Protein AF-0000000076655260 (afdb_homodimer)

Secondary structure (DSSP, 8-state):
--------BHHHHHHT------SSS-HHHHHTT-----B--TT----HHHHHHHHHHHHHS-THHHHHHTS--STTT--S-TT--HHHHIIIIIHHHHTSSS--SIIIIIHHHHHHH-HHHHHHHHHHHHHHHHHHHHHTT--SHHHHHHHHHHHHHHHHHHHHHTT---HHHHHHHHHHHHHHHHHHT-HHHHHHHHHHHHHHHHHH-SSTTTHHHHHHHHHHHHHHHHH--TTS---GGGS-SS-HHHHHHHHPPP--HHHHHHHHHHHHHHHHHTTTS--TT-HHHHHHHHHHHHHHHHHHHHHHHHHHHHHHHS--GGG-HHHHHHHHHHHHHHHHHHH-SSS-GGGGGG-HHHHHHHHHHHHHHHHSS--STT--SEESS--SHHHHHHHHHH---HHHHHHHHHHHHHH--EETTEEHHHHHHHHHHHHHHTT----THHHH-TTTTS----GGGGGG---PPPTTS-TT-PPPPGGGSEEEEEEEEETTTTEEEEEEEEE-SSTT--EEEEEEEEEE--/--------BHHHHHHT------SSS-HHHHHTT-----B--TT----HHHHHHHHHHHHHS-THHHHHHTS--SSS---S-TT--HHHHIIIIIHHHHTSSS--SIIIIIHHHHHHH-HHHHHHHHHHHHHHHHHHHHHTT--SHHHHHHHHHHHHHHHHHHHHHTT---HHHHHHHHHHHHHHHHHHT-HHHHHHHHHHHHHHHHHH-SSTTTHHHHHHHHHHHHHHHHH--TTS---GGGS-SS-HHHHHHHHPPP--HHHHHHHHHHHHHHHHHTTTS--TT-HHHHHHHHHHHHHHHHHHHHHHHHHHHHHHHS--GGG-HHHHHHHHHHHHHHHHHHH-SSS-GGGGGG-HHHHHHHHHHHHHHHHSS--STT--SEESS--SHHHHHHHHHH---HHHHHHHHHHHHHH--EETTEEHHHHHHHHHHHHHHTT----THHHH-TTTTS----GGGGGG---PPPTTS-TT-PPPPGGGSEEEEEEEEETTTTEEEEEEEEE-SSTT--EEEEEEEEEE--

Nearest PDB structures (foldseek):
  3sf4-assembly1_A  TM=3.887E-01  e=4.495E-02  Homo sapiens
  4wne-assembly1_A  TM=3.242E-01  e=3.627E-02  Homo sapiens
  7ep7-assembly1_A  TM=3.162E-01  e=5.338E-02  Mus musculus
  4wng-assembly1_A  TM=3.011E-01  e=6.616E-02  Homo sapiens
  4wnd-assembly1_A  TM=3.432E-01  e=2.109E-01  Homo sapiens

Solvent-accessible surface area (backbone atoms only — not comparable to full-atom values): 56425 Å² total; per-residue (Å²): 125,84,79,70,81,75,79,27,28,46,43,30,49,52,65,71,44,88,47,74,59,42,78,73,50,26,63,54,29,56,75,67,76,38,79,46,69,23,62,68,62,91,85,57,81,76,48,54,66,56,45,32,52,43,40,58,50,18,69,80,34,47,80,56,52,62,67,21,60,63,42,58,76,57,84,59,77,68,64,60,69,89,78,67,50,39,52,50,39,21,67,60,44,48,24,52,39,35,33,55,40,52,48,59,57,35,58,68,39,56,52,50,57,43,26,78,76,32,64,25,39,31,25,30,41,31,16,44,11,21,49,49,50,34,51,52,39,53,75,68,62,70,52,72,69,68,37,48,56,29,49,50,49,19,50,50,24,41,52,48,14,58,61,41,42,75,74,60,79,54,43,61,59,48,30,49,38,26,54,46,48,22,48,43,23,32,65,67,51,37,52,60,62,22,51,51,26,52,52,48,30,54,53,29,42,64,72,56,41,91,44,86,88,35,44,52,52,53,46,49,49,48,49,51,49,38,48,46,59,74,63,37,30,64,85,40,54,60,62,60,80,77,48,74,79,70,56,72,56,61,62,51,52,73,77,49,76,60,83,44,53,33,58,47,37,44,41,50,40,47,50,48,39,40,60,67,49,52,70,64,72,33,56,91,87,36,60,66,43,50,49,51,38,52,49,50,51,54,50,47,54,50,49,48,45,52,48,27,44,39,48,44,58,40,47,70,75,42,81,65,48,85,79,32,52,31,49,45,45,38,51,31,53,49,50,48,53,52,48,48,64,64,56,51,94,66,50,49,75,65,63,47,64,70,41,53,16,48,49,51,50,37,48,52,38,42,51,46,55,60,65,64,42,59,84,52,70,60,67,55,49,45,22,67,41,76,67,54,56,63,63,37,42,50,34,21,63,56,36,73,52,67,59,63,21,46,51,31,29,32,49,28,52,66,64,61,33,35,30,36,75,44,41,20,35,48,46,19,44,52,28,49,51,52,40,44,71,39,71,45,85,83,59,77,53,45,62,78,36,78,65,69,58,50,81,65,75,52,48,74,50,46,79,76,51,80,70,52,62,36,82,82,50,64,70,94,52,85,75,71,54,52,53,46,33,72,70,45,80,41,37,38,71,38,65,86,77,29,34,35,41,34,42,35,31,20,27,52,56,51,71,84,49,50,78,36,61,74,46,78,46,77,45,68,40,128,125,85,78,69,83,74,77,28,26,47,41,29,50,53,67,70,44,87,45,73,59,41,79,70,51,26,61,54,30,56,75,69,76,39,80,47,70,23,62,68,64,89,84,58,81,75,47,56,66,57,45,33,53,44,41,59,53,16,69,79,36,46,78,57,53,61,67,24,58,68,48,65,76,57,85,59,76,70,66,65,73,89,77,66,51,38,51,50,38,20,67,61,44,48,24,54,38,33,32,56,41,52,47,59,57,33,59,67,41,54,49,50,57,42,25,76,76,33,67,25,39,33,25,30,41,30,15,43,11,22,48,50,52,33,52,53,39,52,75,68,62,72,52,72,69,69,36,48,57,29,50,50,50,18,51,52,23,42,52,50,15,57,60,41,43,74,74,60,78,54,42,61,60,48,29,50,38,27,54,44,48,24,46,43,24,33,65,66,52,37,52,61,60,23,52,50,25,52,52,49,31,54,52,28,42,64,73,57,42,91,44,86,86,35,44,52,52,52,45,50,49,48,48,52,48,38,48,46,58,73,63,36,32,64,85,43,52,60,62,59,81,78,47,75,79,69,57,71,54,61,62,51,53,75,76,48,76,61,84,43,53,33,58,48,39,43,41,51,40,46,49,49,39,39,61,68,48,52,71,65,71,35,56,92,87,36,61,68,45,50,51,51,40,52,49,50,51,52,49,46,54,51,50,48,45,50,49,27,44,40,48,46,58,40,47,71,74,44,80,66,49,85,78,32,53,30,49,46,45,40,50,31,54,48,48,50,51,49,48,48,64,64,56,51,94,67,50,49,74,66,65,49,65,70,41,53,16,47,49,52,50,38,49,51,39,41,50,48,54,61,66,63,42,57,83,52,72,62,66,54,48,45,22,66,40,79,68,54,55,64,62,37,43,49,35,22,62,57,37,74,52,67,61,63,20,46,51,31,30,30,48,27,52,67,64,61,32,34,31,36,74,44,40,19,35,49,46,18,44,51,27,50,51,52,39,43,71,38,71,43,84,82,59,79,52,46,60,78,36,78,66,70,57,49,80,64,76,53,46,73,48,47,80,77,51,78,69,52,61,36,83,83,50,63,72,94,54,83,74,70,54,51,54,45,32,73,70,45,80,42,38,38,71,39,64,87,78,30,33,34,41,35,43,35,30,21,27,50,58,49,70,82,51,48,79,35,61,74,46,78,48,77,47,67,42,130

Sequence (1052 aa):
MPRKAGNGCITCRIRRVKCDLAKPSCQRCTSSKRQCDGYLPEDSTVTRRQLAEAARQMSVIGPISQALSQYPRDRSRSASPTNLTLFDVFRTLTAPSTASFIPSQFWTRELLQLAHSEPAVWHATLALGALHQRHELFWQGRGYHSGEKLWSQANENYVLAITCARDVKDPTQLLALSLALLSVTNMMGRWSESQVHIIAGHRLLSQAGHGSETSGAAEILTRLDLMAMTFSDSSAPYPYKLAPRTVWIDEHMKTAEIESYGQAGTALFGMLRRLMMLSETTDPGDEEGAAKDLEMLHLTMEDLKSWEHKMAQFEKKHPNPHDETGAVSIRLYHTMIRMFLSGGAFGPETRWDRFLGHYERILTLAETLWSNAPPSQVQSPLSLESGFIVPAFMVAQRCRHPWLRRRAISFLYKIKRQEGMWHSDGAAAVGQRIMEIEGQKYFASDLASPLEAMEDVPWEAWAETEDIPARTSWAGIERVPEMMRMRETLVMVDAVEKRVELSLIMSSGDDIGVFGEVKSETVVFGMPRKAGNGCITCRIRRVKCDLAKPSCQRCTSSKRQCDGYLPEDSTVTRRQLAEAARQMSVIGPISQALSQYPRDRSRSASPTNLTLFDVFRTLTAPSTASFIPSQFWTRELLQLAHSEPAVWHATLALGALHQRHELFWQGRGYHSGEKLWSQANENYVLAITCARDVKDPTQLLALSLALLSVTNMMGRWSESQVHIIAGHRLLSQAGHGSETSGAAEILTRLDLMAMTFSDSSAPYPYKLAPRTVWIDEHMKTAEIESYGQAGTALFGMLRRLMMLSETTDPGDEEGAAKDLEMLHLTMEDLKSWEHKMAQFEKKHPNPHDETGAVSIRLYHTMIRMFLSGGAFGPETRWDRFLGHYERILTLAETLWSNAPPSQVQSPLSLESGFIVPAFMVAQRCRHPWLRRRAISFLYKIKRQEGMWHSDGAAAVGQRIMEIEGQKYFASDLASPLEAMEDVPWEAWAETEDIPARTSWAGIERVPEMMRMRETLVMVDAVEKRVELSLIMSSGDDIGVFGEVKSETVVFG

pLDDT: mean 82.36, std 18.13, range [23.38, 98.12]

Structure (mmCIF, N/CA/C/O backbone):
data_AF-0000000076655260-model_v1
#
loop_
_entity.id
_entity.type
_entity.pdbx_description
1 polymer 'Zn(2)-C6 fungal-type domain-containing protein'
#
loop_
_atom_site.group_PDB
_atom_site.id
_atom_site.type_symbol
_atom_site.label_atom_id
_atom_site.label_alt_id
_atom_site.label_comp_id
_atom_site.label_asym_id
_atom_site.label_entity_id
_atom_site.label_seq_id
_atom_site.pdbx_PDB_ins_code
_atom_site.Cartn_x
_atom_site.Cartn_y
_atom_site.Cartn_z
_atom_site.occupancy
_atom_site.B_iso_or_equiv
_atom_site.auth_seq_id
_atom_site.auth_comp_id
_atom_site.auth_asym_id
_atom_site.auth_atom_id
_atom_site.pdbx_PDB_model_num
ATOM 1 N N . MET A 1 1 ? -40.594 19.703 -32.5 1 23.38 1 MET A N 1
ATOM 2 C CA . MET A 1 1 ? -39.625 20.766 -32.344 1 23.38 1 MET A CA 1
ATOM 3 C C . MET A 1 1 ? -38.625 20.438 -31.219 1 23.38 1 MET A C 1
ATOM 5 O O . MET A 1 1 ? -39.031 20.016 -30.125 1 23.38 1 MET A O 1
ATOM 9 N N . PRO A 1 2 ? -37.312 20.109 -31.484 1 31.42 2 PRO A N 1
ATOM 10 C CA . PRO A 1 2 ? -36.375 19.656 -30.453 1 31.42 2 PRO A CA 1
ATOM 11 C C . PRO A 1 2 ? -36.312 20.609 -29.266 1 31.42 2 PRO A C 1
ATOM 13 O O . PRO A 1 2 ? -36.406 21.828 -29.438 1 31.42 2 PRO A O 1
ATOM 16 N N . ARG A 1 3 ? -36.969 20.219 -28.109 1 32.25 3 ARG A N 1
ATOM 17 C CA . ARG A 1 3 ? -37.094 21.062 -26.938 1 32.25 3 ARG A CA 1
ATOM 18 C C . ARG A 1 3 ? -35.75 21.75 -26.625 1 32.25 3 ARG A C 1
ATOM 20 O O . ARG A 1 3 ? -34.719 21.094 -26.516 1 32.25 3 ARG A O 1
ATOM 27 N N . LYS A 1 4 ? -35.719 22.984 -26.984 1 40.16 4 LYS A N 1
ATOM 28 C CA . LYS A 1 4 ? -34.625 23.938 -26.766 1 40.16 4 LYS A CA 1
ATOM 29 C C . LYS A 1 4 ? -34.031 23.781 -25.359 1 40.16 4 LYS A C 1
ATOM 31 O O . LYS A 1 4 ? -34.781 23.594 -24.391 1 40.16 4 LYS A O 1
ATOM 36 N N . ALA A 1 5 ? -32.812 23.406 -25.281 1 47.94 5 ALA A N 1
ATOM 37 C CA . ALA A 1 5 ? -32.031 23.391 -24.047 1 47.94 5 ALA A CA 1
ATOM 38 C C . ALA A 1 5 ? -32.312 24.625 -23.203 1 47.94 5 ALA A C 1
ATOM 40 O O . ALA A 1 5 ? -32.188 25.75 -23.688 1 47.94 5 ALA A O 1
ATOM 41 N N . GLY A 1 6 ? -33.281 24.641 -22.156 1 55 6 GLY A N 1
ATOM 42 C CA . GLY A 1 6 ? -33.75 25.734 -21.312 1 55 6 GLY A CA 1
ATOM 43 C C . GLY A 1 6 ? -32.625 26.578 -20.766 1 55 6 GLY A C 1
ATOM 44 O O . GLY A 1 6 ? -31.484 26.094 -20.625 1 55 6 GLY A O 1
ATOM 45 N N . ASN A 1 7 ? -32.594 27.953 -20.797 1 63.09 7 ASN A N 1
ATOM 46 C CA . ASN A 1 7 ? -31.656 28.984 -20.375 1 63.09 7 ASN A CA 1
ATOM 47 C C . ASN A 1 7 ? -31.594 29.078 -18.859 1 63.09 7 ASN A C 1
ATOM 49 O O . ASN A 1 7 ? -31.156 30.094 -18.312 1 63.09 7 ASN A O 1
ATOM 53 N N . GLY A 1 8 ? -32.062 28.094 -18.25 1 71.94 8 GLY A N 1
ATOM 54 C CA . GLY A 1 8 ? -32 28.125 -16.797 1 71.94 8 GLY A CA 1
ATOM 55 C C . GLY A 1 8 ? -30.609 27.922 -16.234 1 71.94 8 GLY A C 1
ATOM 56 O O . GLY A 1 8 ? -29.688 27.562 -16.969 1 71.94 8 GLY A O 1
ATOM 57 N N . CYS A 1 9 ? -30.438 28.281 -14.922 1 69.5 9 CYS A N 1
ATOM 58 C CA . CYS A 1 9 ? -29.141 28.078 -14.281 1 69.5 9 CYS A CA 1
ATOM 59 C C . CYS A 1 9 ? -28.766 26.609 -14.25 1 69.5 9 CYS A C 1
ATOM 61 O O . CYS A 1 9 ? -29.641 25.734 -14.344 1 69.5 9 CYS A O 1
ATOM 63 N N . ILE A 1 10 ? -27.594 26.312 -14.172 1 69.88 10 ILE A N 1
ATOM 64 C CA . ILE A 1 10 ? -27.047 24.953 -14.227 1 69.88 10 ILE A CA 1
ATOM 65 C C . ILE A 1 10 ? -27.734 24.078 -13.164 1 69.88 10 ILE A C 1
ATOM 67 O O . ILE A 1 10 ? -28.125 22.953 -13.438 1 69.88 10 ILE A O 1
ATOM 71 N N . THR A 1 11 ? -27.922 24.578 -12.023 1 70.94 11 THR A N 1
ATOM 72 C CA . THR A 1 11 ? -28.562 23.859 -10.914 1 70.94 11 THR A CA 1
ATOM 73 C C . THR A 1 11 ? -30.016 23.531 -11.242 1 70.94 11 THR A C 1
ATOM 75 O O . THR A 1 11 ? -30.469 22.406 -11.016 1 70.94 11 THR A O 1
ATOM 78 N N . CYS A 1 12 ? -30.672 24.391 -11.688 1 70.56 12 CYS A N 1
ATOM 79 C CA . CYS A 1 12 ? -32.062 24.188 -12.016 1 70.56 12 CYS A CA 1
ATOM 80 C C . CYS A 1 12 ? -32.219 23.234 -13.203 1 70.56 12 CYS A C 1
ATOM 82 O O . CYS A 1 12 ? -33.156 22.406 -13.242 1 70.56 12 CYS A O 1
ATOM 84 N N . ARG A 1 13 ? -31.234 23.328 -14.133 1 69.44 13 ARG A N 1
ATOM 85 C CA . ARG A 1 13 ? -31.234 22.438 -15.289 1 69.44 13 ARG A CA 1
ATOM 86 C C . ARG A 1 13 ? -31 20.984 -14.875 1 69.44 13 ARG A C 1
ATOM 88 O O . ARG A 1 13 ? -31.656 20.078 -15.375 1 69.44 13 ARG A O 1
ATOM 95 N N . ILE A 1 14 ? -30.203 20.859 -13.945 1 68.75 14 ILE A N 1
ATOM 96 C CA . ILE A 1 14 ? -29.922 19.516 -13.438 1 68.75 14 ILE A CA 1
ATOM 97 C C . ILE A 1 14 ? -31.125 18.984 -12.656 1 68.75 14 ILE A C 1
ATOM 99 O O . ILE A 1 14 ? -31.484 17.812 -12.766 1 68.75 14 ILE A O 1
ATOM 103 N N . ARG A 1 15 ? -31.766 19.734 -11.969 1 67.38 15 ARG A N 1
ATOM 104 C CA . ARG A 1 15 ? -32.875 19.375 -11.109 1 67.38 15 ARG A CA 1
ATOM 105 C C . ARG A 1 15 ? -34.188 19.312 -11.898 1 67.38 15 ARG A C 1
ATOM 107 O O . ARG A 1 15 ? -35.188 18.844 -11.391 1 67.38 15 ARG A O 1
ATOM 114 N N . ARG A 1 16 ? -34.125 19.672 -12.992 1 68.94 16 ARG A N 1
ATOM 115 C CA . ARG A 1 16 ? -35.281 19.688 -13.883 1 68.94 16 ARG A CA 1
ATOM 116 C C . ARG A 1 16 ? -36.406 20.5 -13.289 1 68.94 16 ARG A C 1
ATOM 118 O O . ARG A 1 16 ? -37.562 20.078 -13.32 1 68.94 16 ARG A O 1
ATOM 125 N N . VAL A 1 17 ? -36 21.562 -12.641 1 75.19 17 VAL A N 1
ATOM 126 C CA . VAL A 1 17 ? -37.031 22.469 -12.172 1 75.19 17 VAL A CA 1
ATOM 127 C C . VAL A 1 17 ? -37.031 23.75 -13.016 1 75.19 17 VAL A C 1
ATOM 129 O O . VAL A 1 17 ? -36.031 24.094 -13.625 1 75.19 17 VAL A O 1
ATOM 132 N N . LYS A 1 18 ? -38.188 24.328 -13.07 1 75.25 18 LYS A N 1
ATOM 133 C CA . LYS A 1 18 ? -38.312 25.562 -13.836 1 75.25 18 LYS A CA 1
ATOM 134 C C . LYS A 1 18 ? -37.5 26.688 -13.203 1 75.25 18 LYS A C 1
ATOM 136 O O . LYS A 1 18 ? -37.688 27.016 -12.031 1 75.25 18 LYS A O 1
ATOM 141 N N . CYS A 1 19 ? -36.469 27.25 -13.852 1 72.81 19 CYS A N 1
ATOM 142 C CA . CYS A 1 19 ? -35.594 28.328 -13.406 1 72.81 19 CYS A CA 1
ATOM 143 C C . CYS A 1 19 ? -36.219 29.688 -13.703 1 72.81 19 CYS A C 1
ATOM 145 O O . CYS A 1 19 ? -36.844 29.875 -14.742 1 72.81 19 CYS A O 1
ATOM 147 N N . ASP A 1 20 ? -36.281 30.578 -12.891 1 75.44 20 ASP A N 1
ATOM 148 C CA . ASP A 1 20 ? -36.844 31.922 -13.125 1 75.44 20 ASP A CA 1
ATOM 149 C C . ASP A 1 20 ? -35.844 32.781 -13.922 1 75.44 20 ASP A C 1
ATOM 151 O O . ASP A 1 20 ? -36.125 33.969 -14.18 1 75.44 20 ASP A O 1
ATOM 155 N N . LEU A 1 21 ? -34.688 32.312 -14.266 1 74.69 21 LEU A N 1
ATOM 156 C CA . LEU A 1 21 ? -33.656 32.875 -15.133 1 74.69 21 LEU A CA 1
ATOM 157 C C . LEU A 1 21 ? -33.125 34.188 -14.539 1 74.69 21 LEU A C 1
ATOM 159 O O . LEU A 1 21 ? -32.562 35 -15.258 1 74.69 21 LEU A O 1
ATOM 163 N N . ALA A 1 22 ? -33.375 34.344 -13.172 1 74.5 22 ALA A N 1
ATOM 164 C CA . ALA A 1 22 ? -32.781 35.531 -12.539 1 74.5 22 ALA A CA 1
ATOM 165 C C . ALA A 1 22 ? -31.266 35.375 -12.414 1 74.5 22 ALA A C 1
ATOM 167 O O . ALA A 1 22 ? -30.766 34.281 -12.141 1 74.5 22 ALA A O 1
ATOM 168 N N . LYS A 1 23 ? -30.406 36.344 -12.875 1 71.31 23 LYS A N 1
ATOM 169 C CA . LYS A 1 23 ? -28.969 36.406 -12.742 1 71.31 23 LYS A CA 1
ATOM 170 C C . LYS A 1 23 ? -28.562 37.312 -11.578 1 71.31 23 LYS A C 1
ATOM 172 O O . LYS A 1 23 ? -29.266 38.25 -11.258 1 71.31 23 LYS A O 1
ATOM 177 N N . PRO A 1 24 ? -27.453 36.844 -10.867 1 66.31 24 PRO A N 1
ATOM 178 C CA . PRO A 1 24 ? -26.547 35.719 -11.172 1 66.31 24 PRO A CA 1
ATOM 179 C C . PRO A 1 24 ? -27.031 34.375 -10.602 1 66.31 24 PRO A C 1
ATOM 181 O O . PRO A 1 24 ? -26.547 33.344 -11.016 1 66.31 24 PRO A O 1
ATOM 184 N N . SER A 1 25 ? -27.812 34.469 -9.625 1 74 25 SER A N 1
ATOM 185 C CA . SER A 1 25 ? -28.438 33.281 -9.07 1 74 25 SER A CA 1
ATOM 186 C C . SER A 1 25 ? -29.953 33.312 -9.234 1 74 25 SER A C 1
ATOM 188 O O . SER A 1 25 ? -30.578 34.375 -9.078 1 74 25 SER A O 1
ATOM 190 N N . CYS A 1 26 ? -30.453 32.125 -9.5 1 73.94 26 CYS A N 1
ATOM 191 C CA . CYS A 1 26 ? -31.906 32.125 -9.695 1 73.94 26 CYS A CA 1
ATOM 192 C C . CYS A 1 26 ? -32.625 31.984 -8.359 1 73.94 26 CYS A C 1
ATOM 194 O O . CYS A 1 26 ? -32.094 31.422 -7.406 1 73.94 26 CYS A O 1
ATOM 196 N N . GLN A 1 27 ? -33.75 32.656 -8.25 1 75.25 27 GLN A N 1
ATOM 197 C CA . GLN A 1 27 ? -34.562 32.688 -7.035 1 75.25 27 GLN A CA 1
ATOM 198 C C . GLN A 1 27 ? -35 31.266 -6.648 1 75.25 27 GLN A C 1
ATOM 200 O O . GLN A 1 27 ? -35.219 31 -5.469 1 75.25 27 GLN A O 1
ATOM 205 N N . ARG A 1 28 ? -35 30.344 -7.598 1 74.44 28 ARG A N 1
ATOM 206 C CA . ARG A 1 28 ? -35.406 28.984 -7.297 1 74.44 28 ARG A CA 1
ATOM 207 C C . ARG A 1 28 ? -34.312 28.234 -6.523 1 74.44 28 ARG A C 1
ATOM 209 O O . ARG A 1 28 ? -34.594 27.516 -5.574 1 74.44 28 ARG A O 1
ATOM 216 N N . CYS A 1 29 ? -33.188 28.422 -6.938 1 65.5 29 CYS A N 1
ATOM 217 C CA . CYS A 1 29 ? -32.062 27.844 -6.211 1 65.5 29 CYS A CA 1
ATOM 218 C C . CYS A 1 29 ? -31.891 28.516 -4.852 1 65.5 29 CYS A C 1
ATOM 220 O O . CYS A 1 29 ? -31.703 27.844 -3.84 1 65.5 29 CYS A O 1
ATOM 222 N N . THR A 1 30 ? -32.031 29.797 -4.719 1 70.44 30 THR A N 1
ATOM 223 C CA . THR A 1 30 ? -31.859 30.531 -3.473 1 70.44 30 THR A CA 1
ATOM 224 C C . THR A 1 30 ? -32.969 30.188 -2.494 1 70.44 30 THR A C 1
ATOM 226 O O . THR A 1 30 ? -32.75 30.047 -1.294 1 70.44 30 THR A O 1
ATOM 229 N N . SER A 1 31 ? -34.156 30.062 -2.902 1 72.38 31 SER A N 1
ATOM 230 C CA . SER A 1 31 ? -35.281 29.766 -2.02 1 72.38 31 SER A CA 1
ATOM 231 C C . SER A 1 31 ? -35.25 28.328 -1.537 1 72.38 31 SER A C 1
ATOM 233 O O . SER A 1 31 ? -35.75 28.016 -0.451 1 72.38 31 SER A O 1
ATOM 235 N N . SER A 1 32 ? -34.625 27.453 -2.328 1 68.81 32 SER A N 1
ATOM 236 C CA . SER A 1 32 ? -34.531 26.047 -1.938 1 68.81 32 SER A CA 1
ATOM 237 C C . SER A 1 32 ? -33.219 25.75 -1.224 1 68.81 32 SER A C 1
ATOM 239 O O . SER A 1 32 ? -32.906 24.594 -0.979 1 68.81 32 SER A O 1
ATOM 241 N N . LYS A 1 33 ? -32.5 26.812 -0.828 1 62.62 33 LYS A N 1
ATOM 242 C CA . LYS A 1 33 ? -31.234 26.781 -0.102 1 62.62 33 LYS A CA 1
ATOM 243 C C . LYS A 1 33 ? -30.219 25.906 -0.825 1 62.62 33 LYS A C 1
ATOM 245 O O . LYS A 1 33 ? -29.453 25.172 -0.189 1 62.62 33 LYS A O 1
ATOM 250 N N . ARG A 1 34 ? -30.312 26.078 -2.055 1 63.66 34 ARG A N 1
ATOM 251 C CA . ARG A 1 34 ? -29.328 25.375 -2.875 1 63.66 34 ARG A CA 1
ATOM 252 C C . ARG A 1 34 ? -28.422 26.375 -3.59 1 63.66 34 ARG A C 1
ATOM 254 O O . ARG A 1 34 ? -28.828 27.5 -3.871 1 63.66 34 ARG A O 1
ATOM 261 N N . GLN A 1 35 ? -27.281 26.031 -3.82 1 60.84 35 GLN A N 1
ATOM 262 C CA . GLN A 1 35 ? -26.359 26.875 -4.562 1 60.84 35 GLN A CA 1
ATOM 263 C C . GLN A 1 35 ? -26.672 26.859 -6.055 1 60.84 35 GLN A C 1
ATOM 265 O O . GLN A 1 35 ? -26.766 25.797 -6.668 1 60.84 35 GLN A O 1
ATOM 270 N N . CYS A 1 36 ? -26.969 27.969 -6.559 1 64.5 36 CYS A N 1
ATOM 271 C CA . CYS A 1 36 ? -27.188 28.172 -7.984 1 64.5 36 CYS A CA 1
ATOM 272 C C . CYS A 1 36 ? -25.875 28.172 -8.75 1 64.5 36 CYS A C 1
ATOM 274 O O . CYS A 1 36 ? -25.031 29.047 -8.547 1 64.5 36 CYS A O 1
ATOM 276 N N . ASP A 1 37 ? -25.609 27.266 -9.555 1 63.41 37 ASP A N 1
ATOM 277 C CA . ASP A 1 37 ? -24.328 27.078 -10.242 1 63.41 37 ASP A CA 1
ATOM 278 C C . ASP A 1 37 ? -24.266 27.906 -11.531 1 63.41 37 ASP A C 1
ATOM 280 O O . ASP A 1 37 ? -23.516 27.578 -12.445 1 63.41 37 ASP A O 1
ATOM 284 N N . GLY A 1 38 ? -25.141 28.969 -11.562 1 66.62 38 GLY A N 1
ATOM 285 C CA . GLY A 1 38 ? -25.125 29.938 -12.648 1 66.62 38 GLY A CA 1
ATOM 286 C C . GLY A 1 38 ? -25.688 29.375 -13.945 1 66.62 38 GLY A C 1
ATOM 287 O O . GLY A 1 38 ? -26.406 28.375 -13.938 1 66.62 38 GLY A O 1
ATOM 288 N N . TYR A 1 39 ? -25.484 30.188 -15.039 1 66.94 39 TYR A N 1
ATOM 289 C CA . TYR A 1 39 ? -26.125 29.938 -16.328 1 66.94 39 TYR A CA 1
ATOM 290 C C . TYR A 1 39 ? -25.109 29.609 -17.391 1 66.94 39 TYR A C 1
ATOM 292 O O . TYR A 1 39 ? -23.984 30.141 -17.375 1 66.94 39 TYR A O 1
ATOM 300 N N . LEU A 1 40 ? -25.406 28.688 -18.281 1 63.41 40 LEU A N 1
ATOM 301 C CA . LEU A 1 40 ? -24.578 28.391 -19.438 1 63.41 40 LEU A CA 1
ATOM 302 C C . LEU A 1 40 ? -24.734 29.469 -20.516 1 63.41 40 LEU A C 1
ATOM 304 O O . LEU A 1 40 ? -25.781 30.125 -20.578 1 63.41 40 LEU A O 1
ATOM 308 N N . PRO A 1 41 ? -23.578 29.828 -21.234 1 59.75 41 PRO A N 1
ATOM 309 C CA . PRO A 1 41 ? -23.766 30.734 -22.344 1 59.75 41 PRO A CA 1
ATOM 310 C C . PRO A 1 41 ? -24.875 30.297 -23.297 1 59.75 41 PRO A C 1
ATOM 312 O O . PRO A 1 41 ? -25.141 29.094 -23.422 1 59.75 41 PRO A O 1
ATOM 315 N N . GLU A 1 42 ? -25.547 31.266 -23.812 1 58.34 42 GLU A N 1
ATOM 316 C CA . GLU A 1 42 ? -26.719 31.062 -24.672 1 58.34 42 GLU A CA 1
ATOM 317 C C . GLU A 1 42 ? -26.422 30.078 -25.797 1 58.34 42 GLU A C 1
ATOM 319 O O . GLU A 1 42 ? -27.312 29.359 -26.25 1 58.34 42 GLU A O 1
ATOM 324 N N . ASP A 1 43 ? -25.234 29.938 -26.297 1 54.81 43 ASP A N 1
ATOM 325 C CA . ASP A 1 43 ? -24.891 29.078 -27.422 1 54.81 43 ASP A CA 1
ATOM 326 C C . ASP A 1 43 ? -24.328 27.75 -26.938 1 54.81 43 ASP A C 1
ATOM 328 O O . ASP A 1 43 ? -23.719 27 -27.703 1 54.81 43 ASP A O 1
ATOM 332 N N . SER A 1 44 ? -24.562 27.516 -25.656 1 54.16 44 SER A N 1
ATOM 333 C CA . SER A 1 44 ? -24.016 26.266 -25.141 1 54.16 44 SER A CA 1
ATOM 334 C C . SER A 1 44 ? -24.844 25.062 -25.594 1 54.16 44 SER A C 1
ATOM 336 O O . SER A 1 44 ? -26.078 25.094 -25.547 1 54.16 44 SER A O 1
ATOM 338 N N . THR A 1 45 ? -24.234 24.062 -26.25 1 58 45 THR A N 1
ATOM 339 C CA . THR A 1 45 ? -24.875 22.844 -26.75 1 58 45 THR A CA 1
ATOM 340 C C . THR A 1 45 ? -24.766 21.719 -25.719 1 58 45 THR A C 1
ATOM 342 O O . THR A 1 45 ? -25.047 20.562 -26.016 1 58 45 THR A O 1
ATOM 345 N N . VAL A 1 46 ? -24.344 22.094 -24.516 1 55.03 46 VAL A N 1
ATOM 346 C CA . VAL A 1 46 ? -24.234 21.062 -23.5 1 55.03 46 VAL A CA 1
ATOM 347 C C . VAL A 1 46 ? -25.625 20.609 -23.062 1 55.03 46 VAL A C 1
ATOM 349 O O . VAL A 1 46 ? -26.484 21.438 -22.75 1 55.03 46 VAL A O 1
ATOM 352 N N . THR A 1 47 ? -25.812 19.281 -23.172 1 59.34 47 THR A N 1
ATOM 353 C CA . THR A 1 47 ? -27.109 18.703 -22.844 1 59.34 47 THR A CA 1
ATOM 354 C C . THR A 1 47 ? -27.281 18.594 -21.344 1 59.34 47 THR A C 1
ATOM 356 O O . THR A 1 47 ? -26.312 18.625 -20.594 1 59.34 47 THR A O 1
ATOM 359 N N . ARG A 1 48 ? -28.469 18.516 -20.859 1 55.59 48 ARG A N 1
ATOM 360 C CA . ARG A 1 48 ? -28.812 18.312 -19.453 1 55.59 48 ARG A CA 1
ATOM 361 C C . ARG A 1 48 ? -28.062 17.109 -18.875 1 55.59 48 ARG A C 1
ATOM 363 O O . ARG A 1 48 ? -27.594 17.156 -17.734 1 55.59 48 ARG A O 1
ATOM 370 N N . ARG A 1 49 ? -28.016 16.047 -19.547 1 55.5 49 ARG A N 1
ATOM 371 C CA . ARG A 1 49 ? -27.344 14.844 -19.078 1 55.5 49 ARG A CA 1
ATOM 372 C C . ARG A 1 49 ? -25.844 15.102 -18.906 1 55.5 49 ARG A C 1
ATOM 374 O O . ARG A 1 49 ? -25.234 14.625 -17.938 1 55.5 49 ARG A O 1
ATOM 381 N N . GLN A 1 50 ? -25.312 15.828 -19.734 1 52.84 50 GLN A N 1
ATOM 382 C CA . GLN A 1 50 ? -23.906 16.203 -19.609 1 52.84 50 GLN A CA 1
ATOM 383 C C . GLN A 1 50 ? -23.703 17.188 -18.453 1 52.84 50 GLN A C 1
ATOM 385 O O . GLN A 1 50 ? -22.719 17.094 -17.719 1 52.84 50 GLN A O 1
ATOM 390 N N . LEU A 1 51 ? -24.641 18 -18.234 1 51.66 51 LEU A N 1
ATOM 391 C CA . LEU A 1 51 ? -24.594 18.922 -17.094 1 51.66 51 LEU A CA 1
ATOM 392 C C . LEU A 1 51 ? -24.812 18.156 -15.789 1 51.66 51 LEU A C 1
ATOM 394 O O . LEU A 1 51 ? -24.125 18.406 -14.805 1 51.66 51 LEU A O 1
ATOM 398 N N . ALA A 1 52 ? -25.812 17.359 -15.797 1 51.38 52 ALA A N 1
ATOM 399 C CA . ALA A 1 52 ? -26.062 16.531 -14.625 1 51.38 52 ALA A CA 1
ATOM 400 C C . ALA A 1 52 ? -24.875 15.594 -14.352 1 51.38 52 ALA A C 1
ATOM 402 O O . ALA A 1 52 ? -24.5 15.367 -13.195 1 51.38 52 ALA A O 1
ATOM 403 N N . GLU A 1 53 ? -24.375 14.906 -15.312 1 48.88 53 GLU A N 1
ATOM 404 C CA . GLU A 1 53 ? -23.172 14.109 -15.141 1 48.88 53 GLU A CA 1
ATOM 405 C C . GLU A 1 53 ? -21.984 14.984 -14.742 1 48.88 53 GLU A C 1
ATOM 407 O O . GLU A 1 53 ? -21.188 14.602 -13.883 1 48.88 53 GLU A O 1
ATOM 412 N N . ALA A 1 54 ? -21.891 16.203 -15.242 1 44.53 54 ALA A N 1
ATOM 413 C CA . ALA A 1 54 ? -20.891 17.188 -14.805 1 44.53 54 ALA A CA 1
ATOM 414 C C . ALA A 1 54 ? -21.203 17.688 -13.398 1 44.53 54 ALA A C 1
ATOM 416 O O . ALA A 1 54 ? -20.297 17.828 -12.57 1 44.53 54 ALA A O 1
ATOM 417 N N . ALA A 1 55 ? -22.375 18 -13.109 1 42.72 55 ALA A N 1
ATOM 418 C CA . ALA A 1 55 ? -22.797 18.406 -11.773 1 42.72 55 ALA A CA 1
ATOM 419 C C . ALA A 1 55 ? -22.641 17.266 -10.773 1 42.72 55 ALA A C 1
ATOM 421 O O . ALA A 1 55 ? -22.25 17.484 -9.625 1 42.72 55 ALA A O 1
ATOM 422 N N . ARG A 1 56 ? -23.109 16.078 -11.07 1 39.53 56 ARG A N 1
ATOM 423 C CA . ARG A 1 56 ? -22.891 14.898 -10.234 1 39.53 56 ARG A CA 1
ATOM 424 C C . ARG A 1 56 ? -21.391 14.609 -10.086 1 39.53 56 ARG A C 1
ATOM 426 O O . ARG A 1 56 ? -20.938 14.18 -9.023 1 39.53 56 ARG A O 1
ATOM 433 N N . GLN A 1 57 ? -20.719 14.633 -11.125 1 35.84 57 GLN A N 1
ATOM 434 C CA . GLN A 1 57 ? -19.266 14.609 -11.062 1 35.84 57 GLN A CA 1
ATOM 435 C C . GLN A 1 57 ? -18.719 15.875 -10.414 1 35.84 57 GLN A C 1
ATOM 437 O O . GLN A 1 57 ? -17.688 15.836 -9.742 1 35.84 57 GLN A O 1
ATOM 442 N N . MET A 1 58 ? -19.328 17.078 -10.727 1 31.62 58 MET A N 1
ATOM 443 C CA . MET A 1 58 ? -19.016 18.328 -10.047 1 31.62 58 MET A CA 1
ATOM 444 C C . MET A 1 58 ? -19.484 18.297 -8.594 1 31.62 58 MET A C 1
ATOM 446 O O . MET A 1 58 ? -18.953 19.031 -7.758 1 31.62 58 MET A O 1
ATOM 450 N N . SER A 1 59 ? -20.703 18 -8.258 1 31.97 59 SER A N 1
ATOM 451 C CA . SER A 1 59 ? -21.203 18.031 -6.887 1 31.97 59 SER A CA 1
ATOM 452 C C . SER A 1 59 ? -20.266 17.297 -5.941 1 31.97 59 SER A C 1
ATOM 454 O O . SER A 1 59 ? -20.25 17.562 -4.738 1 31.97 59 SER A O 1
ATOM 456 N N . VAL A 1 60 ? -19.875 16.094 -6.227 1 29.5 60 VAL A N 1
ATOM 457 C CA . VAL A 1 60 ? -18.734 15.656 -5.438 1 29.5 60 VAL A CA 1
ATOM 458 C C . VAL A 1 60 ? -17.484 16.406 -5.883 1 29.5 60 VAL A C 1
ATOM 460 O O . VAL A 1 60 ? -16.516 16.531 -5.117 1 29.5 60 VAL A O 1
ATOM 463 N N . ILE A 1 61 ? -17.234 16.547 -7.191 1 30.11 61 ILE A N 1
ATOM 464 C CA . ILE A 1 61 ? -16.156 17.344 -7.793 1 30.11 61 ILE A CA 1
ATOM 465 C C . ILE A 1 61 ? -16.609 18.781 -7.953 1 30.11 61 ILE A C 1
ATOM 467 O O . ILE A 1 61 ? -17.547 19.078 -8.695 1 30.11 61 ILE A O 1
ATOM 471 N N . GLY A 1 62 ? -16.719 19.656 -7.113 1 26.73 62 GLY A N 1
ATOM 472 C CA . GLY A 1 62 ? -17.109 21.062 -7.18 1 26.73 62 GLY A CA 1
ATOM 473 C C . GLY A 1 62 ? -16.609 21.766 -8.438 1 26.73 62 GLY A C 1
ATOM 474 O O . GLY A 1 62 ? -15.844 21.188 -9.211 1 26.73 62 GLY A O 1
ATOM 475 N N . PRO A 1 63 ? -17.188 22.969 -8.797 1 27.73 63 PRO A N 1
ATOM 476 C CA . PRO A 1 63 ? -16.812 23.812 -9.938 1 27.73 63 PRO A CA 1
ATOM 477 C C . PRO A 1 63 ? -15.32 23.797 -10.227 1 27.73 63 PRO A C 1
ATOM 479 O O . PRO A 1 63 ? -14.891 24.266 -11.281 1 27.73 63 PRO A O 1
ATOM 482 N N . ILE A 1 64 ? -14.484 23.5 -9.336 1 26.17 64 ILE A N 1
ATOM 483 C CA . ILE A 1 64 ? -13.031 23.562 -9.445 1 26.17 64 ILE A CA 1
ATOM 484 C C . ILE A 1 64 ? -12.555 22.5 -10.438 1 26.17 64 ILE A C 1
ATOM 486 O O . ILE A 1 64 ? -11.438 22.578 -10.953 1 26.17 64 ILE A O 1
ATOM 490 N N . SER A 1 65 ? -13.273 21.469 -10.633 1 27.47 65 SER A N 1
ATOM 491 C CA . SER A 1 65 ? -12.859 20.438 -11.562 1 27.47 65 SER A CA 1
ATOM 492 C C . SER A 1 65 ? -12.961 20.906 -13.008 1 27.47 65 SER A C 1
ATOM 494 O O . SER A 1 65 ? -12.266 20.391 -13.891 1 27.47 65 SER A O 1
ATOM 496 N N . GLN A 1 66 ? -13.82 21.734 -13.383 1 27.77 66 GLN A N 1
ATOM 497 C CA . GLN A 1 66 ? -13.891 22.266 -14.734 1 27.77 66 GLN A CA 1
ATOM 498 C C . GLN A 1 66 ? -12.688 23.156 -15.039 1 27.77 66 GLN A C 1
ATOM 500 O O . GLN A 1 66 ? -12.156 23.125 -16.156 1 27.77 66 GLN A O 1
ATOM 505 N N . ALA A 1 67 ? -12.305 24.109 -14.133 1 28.53 67 ALA A N 1
ATOM 506 C CA . ALA A 1 67 ? -11.141 24.953 -14.375 1 28.53 67 ALA A CA 1
ATOM 507 C C . ALA A 1 67 ? -9.875 24.109 -14.5 1 28.53 67 ALA A C 1
ATOM 509 O O . ALA A 1 67 ? -8.992 24.406 -15.312 1 28.53 67 ALA A O 1
ATOM 510 N N . LEU A 1 68 ? -9.844 23.031 -13.758 1 29.52 68 LEU A N 1
ATOM 511 C CA . LEU A 1 68 ? -8.672 22.156 -13.82 1 29.52 68 LEU A CA 1
ATOM 512 C C . LEU A 1 68 ? -8.719 21.281 -15.062 1 29.52 68 LEU A C 1
ATOM 514 O O . LEU A 1 68 ? -7.699 20.703 -15.461 1 29.52 68 LEU A O 1
ATOM 518 N N . SER A 1 69 ? -9.789 20.922 -15.539 1 30.41 69 SER A N 1
ATOM 519 C CA . SER A 1 69 ? -9.828 20.188 -16.797 1 30.41 69 SER A CA 1
ATOM 520 C C . SER A 1 69 ? -9.141 20.969 -17.922 1 30.41 69 SER A C 1
ATOM 522 O O . SER A 1 69 ? -8.906 20.438 -19 1 30.41 69 SER A O 1
ATOM 524 N N . GLN A 1 70 ? -9.266 22.266 -17.797 1 30.56 70 GLN A N 1
ATOM 525 C CA . GLN A 1 70 ? -8.555 23.016 -18.828 1 30.56 70 GLN A CA 1
ATOM 526 C C . GLN A 1 70 ? -7.047 22.812 -18.703 1 30.56 70 GLN A C 1
ATOM 528 O O . GLN A 1 70 ? -6.281 23.266 -19.562 1 30.56 70 GLN A O 1
ATOM 533 N N . TYR A 1 71 ? -6.711 22.391 -17.469 1 29.5 71 TYR A N 1
ATOM 534 C CA . TYR A 1 71 ? -5.285 22.094 -17.453 1 29.5 71 TYR A CA 1
ATOM 535 C C . TYR A 1 71 ? -5.016 20.719 -18.062 1 29.5 71 TYR A C 1
ATOM 537 O O . TYR A 1 71 ? -5.512 19.703 -17.562 1 29.5 71 TYR A O 1
ATOM 545 N N . PRO A 1 72 ? -4.871 20.5 -19.297 1 30.44 72 PRO A N 1
ATOM 546 C CA . PRO A 1 72 ? -4.621 19.219 -19.969 1 30.44 72 PRO A CA 1
ATOM 547 C C . PRO A 1 72 ? -3.66 18.312 -19.203 1 30.44 72 PRO A C 1
ATOM 549 O O . PRO A 1 72 ? -2.639 18.797 -18.703 1 30.44 72 PRO A O 1
ATOM 552 N N . ARG A 1 73 ? -4.133 17.406 -18.484 1 29.7 73 ARG A N 1
ATOM 553 C CA . ARG A 1 73 ? -3.172 16.438 -17.953 1 29.7 73 ARG A CA 1
ATOM 554 C C . ARG A 1 73 ? -2.186 16.016 -19.047 1 29.7 73 ARG A C 1
ATOM 556 O O . ARG A 1 73 ? -1.327 15.156 -18.797 1 29.7 73 ARG A O 1
ATOM 563 N N . ASP A 1 74 ? -2.635 15.672 -20.25 1 30.88 74 ASP A N 1
ATOM 564 C CA . ASP A 1 74 ? -1.616 15.164 -21.172 1 30.88 74 ASP A CA 1
ATOM 565 C C . ASP A 1 74 ? -0.34 16 -21.078 1 30.88 74 ASP A C 1
ATOM 567 O O . ASP A 1 74 ? -0.396 17.234 -21.062 1 30.88 74 ASP A O 1
ATOM 571 N N . ARG A 1 75 ? 0.739 15.422 -20.5 1 32.12 75 ARG A N 1
ATOM 572 C CA . ARG A 1 75 ? 2.08 15.984 -20.641 1 32.12 75 ARG A CA 1
ATOM 573 C C . ARG A 1 75 ? 2.166 16.906 -21.844 1 32.12 75 ARG A C 1
ATOM 575 O O . ARG A 1 75 ? 3.258 17.312 -22.25 1 32.12 75 ARG A O 1
ATOM 582 N N . SER A 1 76 ? 1.337 16.703 -22.766 1 29.47 76 SER A N 1
ATOM 583 C CA . SER A 1 76 ? 1.562 17.719 -23.781 1 29.47 76 SER A CA 1
ATOM 584 C C . SER A 1 76 ? 1.465 19.125 -23.203 1 29.47 76 SER A C 1
ATOM 586 O O . SER A 1 76 ? 0.69 19.375 -22.266 1 29.47 76 SER A O 1
ATOM 588 N N . ARG A 1 77 ? 2.406 20.016 -23.391 1 31.45 77 ARG A N 1
ATOM 589 C CA . ARG A 1 77 ? 2.721 21.438 -23.281 1 31.45 77 ARG A CA 1
ATOM 590 C C . ARG A 1 77 ? 1.45 22.281 -23.266 1 31.45 77 ARG A C 1
ATOM 592 O O . ARG A 1 77 ? 1.468 23.438 -23.672 1 31.45 77 ARG A O 1
ATOM 599 N N . SER A 1 78 ? 0.346 21.578 -23.125 1 28.75 78 SER A N 1
ATOM 600 C CA . SER A 1 78 ? -0.509 22.75 -23.312 1 28.75 78 SER A CA 1
ATOM 601 C C . SER A 1 78 ? -0.353 23.734 -22.172 1 28.75 78 SER A C 1
ATOM 603 O O . SER A 1 78 ? -0.222 23.344 -21.016 1 28.75 78 SER A O 1
ATOM 605 N N . ALA A 1 79 ? 0.129 24.906 -22.406 1 31.91 79 ALA A N 1
ATOM 606 C CA . ALA A 1 79 ? 0.266 26.188 -21.703 1 31.91 79 ALA A CA 1
ATOM 607 C C . ALA A 1 79 ? -0.838 26.359 -20.656 1 31.91 79 ALA A C 1
ATOM 609 O O . ALA A 1 79 ? -2.01 26.094 -20.938 1 31.91 79 ALA A O 1
ATOM 610 N N . SER A 1 80 ? -0.537 26.094 -19.359 1 36.47 80 SER A N 1
ATOM 611 C CA . SER A 1 80 ? -1.424 26.766 -18.422 1 36.47 80 SER A CA 1
ATOM 612 C C . SER A 1 80 ? -2.244 27.844 -19.109 1 36.47 80 SER A C 1
ATOM 614 O O . SER A 1 80 ? -1.761 28.5 -20.047 1 36.47 80 SER A O 1
ATOM 616 N N . PRO A 1 81 ? -3.465 27.859 -19.141 1 37.78 81 PRO A N 1
ATOM 617 C CA . PRO A 1 81 ? -4.008 29.031 -19.844 1 37.78 81 PRO A CA 1
ATOM 618 C C . PRO A 1 81 ? -3.203 30.297 -19.594 1 37.78 81 PRO A C 1
ATOM 620 O O . PRO A 1 81 ? -2.875 30.594 -18.438 1 37.78 81 PRO A O 1
ATOM 623 N N . THR A 1 82 ? -2.291 30.766 -20.328 1 39.84 82 THR A N 1
ATOM 624 C CA . THR A 1 82 ? -1.519 32 -20.375 1 39.84 82 THR A CA 1
ATOM 625 C C . THR A 1 82 ? -2.244 33.125 -19.656 1 39.84 82 THR A C 1
ATOM 627 O O . THR A 1 82 ? -1.619 34.094 -19.219 1 39.84 82 THR A O 1
ATOM 630 N N . ASN A 1 83 ? -3.729 33.094 -19.516 1 44.41 83 ASN A N 1
ATOM 631 C CA . ASN A 1 83 ? -4.328 34.375 -19.156 1 44.41 83 ASN A CA 1
ATOM 632 C C . ASN A 1 83 ? -4.918 34.344 -17.75 1 44.41 83 ASN A C 1
ATOM 634 O O . ASN A 1 83 ? -5.836 35.125 -17.438 1 44.41 83 ASN A O 1
ATOM 638 N N . LEU A 1 84 ? -4.551 33.344 -16.812 1 61.44 84 LEU A N 1
ATOM 639 C CA . LEU A 1 84 ? -5.168 33.5 -15.5 1 61.44 84 LEU A CA 1
ATOM 640 C C . LEU A 1 84 ? -4.492 34.625 -14.711 1 61.44 84 LEU A C 1
ATOM 642 O O . LEU A 1 84 ? -3.264 34.688 -14.648 1 61.44 84 LEU A O 1
ATOM 646 N N . THR A 1 85 ? -5.383 35.438 -14.164 1 82 85 THR A N 1
ATOM 647 C CA . THR A 1 85 ? -4.859 36.438 -13.258 1 82 85 THR A CA 1
ATOM 648 C C . THR A 1 85 ? -4.41 35.812 -11.945 1 82 85 THR A C 1
ATOM 650 O O . THR A 1 85 ? -4.75 34.688 -11.641 1 82 85 THR A O 1
ATOM 653 N N . LEU A 1 86 ? -3.502 36.312 -11.289 1 91.56 86 LEU A N 1
ATOM 654 C CA . LEU A 1 86 ? -3 35.875 -9.984 1 91.56 86 LEU A CA 1
ATOM 655 C C . LEU A 1 86 ? -4.148 35.625 -9.016 1 91.56 86 LEU A C 1
ATOM 657 O O . LEU A 1 86 ? -4.102 34.656 -8.234 1 91.56 86 LEU A O 1
ATOM 661 N N . PHE A 1 87 ? -5.168 36.344 -9.195 1 91.75 87 PHE A N 1
ATOM 662 C CA . PHE A 1 87 ? -6.332 36.156 -8.328 1 91.75 87 PHE A CA 1
ATOM 663 C C . PHE A 1 87 ? -7.074 34.875 -8.688 1 91.75 87 PHE A C 1
ATOM 665 O O . PHE A 1 87 ? -7.582 34.188 -7.805 1 91.75 87 PHE A O 1
ATOM 672 N N . ASP A 1 88 ? -7.129 34.594 -9.906 1 90.31 88 ASP A N 1
ATOM 673 C CA . ASP A 1 88 ? -7.773 33.375 -10.344 1 90.31 88 ASP A CA 1
ATOM 674 C C . ASP A 1 88 ? -7.035 32.125 -9.797 1 90.31 88 ASP A C 1
ATOM 676 O O . ASP A 1 88 ? -7.66 31.141 -9.43 1 90.31 88 ASP A O 1
ATOM 680 N N . VAL A 1 89 ? -5.762 32.312 -9.797 1 90.31 89 VAL A N 1
ATOM 681 C CA . VAL A 1 89 ? -4.965 31.219 -9.266 1 90.31 89 VAL A CA 1
ATOM 682 C C . VAL A 1 89 ? -5.289 31.016 -7.785 1 90.31 89 VAL A C 1
ATOM 684 O O . VAL A 1 89 ? -5.484 29.891 -7.34 1 90.31 89 VAL A O 1
ATOM 687 N N . PHE A 1 90 ? -5.367 32.094 -7.105 1 93.12 90 PHE A N 1
ATOM 688 C CA . PHE A 1 90 ? -5.691 31.969 -5.688 1 93.12 90 PHE A CA 1
ATOM 689 C C . PHE A 1 90 ? -7.074 31.359 -5.492 1 93.12 90 PHE A C 1
ATOM 691 O O . PHE A 1 90 ? -7.25 30.453 -4.688 1 93.12 90 PHE A O 1
ATOM 698 N N . ARG A 1 91 ? -8.016 31.844 -6.238 1 90.5 91 ARG A N 1
ATOM 699 C CA . ARG A 1 91 ? -9.422 31.469 -6.066 1 90.5 91 ARG A CA 1
ATOM 700 C C . ARG A 1 91 ? -9.656 30.016 -6.484 1 90.5 91 ARG A C 1
ATOM 702 O O . ARG A 1 91 ? -10.414 29.297 -5.832 1 90.5 91 ARG A O 1
ATOM 709 N N . THR A 1 92 ? -8.93 29.547 -7.453 1 86.25 92 THR A N 1
ATOM 710 C CA . THR A 1 92 ? -9.305 28.266 -8.055 1 86.25 92 THR A CA 1
ATOM 711 C C . THR A 1 92 ? -8.336 27.172 -7.617 1 86.25 92 THR A C 1
ATOM 713 O O . THR A 1 92 ? -8.672 25.984 -7.672 1 86.25 92 THR A O 1
ATOM 716 N N . LEU A 1 93 ? -7.168 27.625 -7.199 1 88.12 93 LEU A N 1
ATOM 717 C CA . LEU A 1 93 ? -6.176 26.609 -6.895 1 88.12 93 LEU A CA 1
ATOM 718 C C . LEU A 1 93 ? -5.727 26.688 -5.441 1 88.12 93 LEU A C 1
ATOM 720 O O . LEU A 1 93 ? -5.875 25.734 -4.68 1 88.12 93 LEU A O 1
ATOM 724 N N . THR A 1 94 ? -5.293 27.875 -5.051 1 92.06 94 THR A N 1
ATOM 725 C CA . THR A 1 94 ? -4.668 28.016 -3.742 1 92.06 94 THR A CA 1
ATOM 726 C C . THR A 1 94 ? -5.68 27.766 -2.629 1 92.06 94 THR A C 1
ATOM 728 O O . THR A 1 94 ? -5.426 26.969 -1.722 1 92.06 94 THR A O 1
ATOM 731 N N . ALA A 1 95 ? -6.797 28.422 -2.744 1 91.44 95 ALA A N 1
ATOM 732 C CA . ALA A 1 95 ? -7.797 28.344 -1.679 1 91.44 95 ALA A CA 1
ATOM 733 C C . ALA A 1 95 ? -8.391 26.953 -1.574 1 91.44 95 ALA A C 1
ATOM 735 O O . ALA A 1 95 ? -8.406 26.359 -0.494 1 91.44 95 ALA A O 1
ATOM 736 N N . PRO A 1 96 ? -8.695 26.328 -2.652 1 85.19 96 PRO A N 1
ATOM 737 C CA . PRO A 1 96 ? -9.281 25 -2.555 1 85.19 96 PRO A CA 1
ATOM 738 C C . PRO A 1 96 ? -8.266 23.938 -2.109 1 85.19 96 PRO A C 1
ATOM 740 O O . PRO A 1 96 ? -8.617 23.016 -1.374 1 85.19 96 PRO A O 1
ATOM 743 N N . SER A 1 97 ? -7.078 24.047 -2.539 1 86.94 97 SER A N 1
ATOM 744 C CA . SER A 1 97 ? -6.062 23.062 -2.158 1 86.94 97 SER A CA 1
ATOM 745 C C . SER A 1 97 ? -5.727 23.172 -0.675 1 86.94 97 SER A C 1
ATOM 747 O O . SER A 1 97 ? -5.262 22.203 -0.07 1 86.94 97 SER A O 1
ATOM 749 N N . THR A 1 98 ? -5.906 24.297 -0.1 1 87.88 98 THR A N 1
ATOM 750 C CA . THR A 1 98 ? -5.625 24.531 1.312 1 87.88 98 THR A CA 1
ATOM 751 C C . THR A 1 98 ? -6.738 23.969 2.188 1 87.88 98 THR A C 1
ATOM 753 O O . THR A 1 98 ? -6.488 23.531 3.311 1 87.88 98 THR A O 1
ATOM 756 N N . ALA A 1 99 ? -7.918 23.906 1.668 1 74.25 99 ALA A N 1
ATOM 757 C CA . ALA A 1 99 ? -9.078 23.5 2.457 1 74.25 99 ALA A CA 1
ATOM 758 C C . ALA A 1 99 ? -9.352 22.016 2.295 1 74.25 99 ALA A C 1
ATOM 760 O O . ALA A 1 99 ? -10.414 21.516 2.689 1 74.25 99 ALA A O 1
ATOM 761 N N . SER A 1 100 ? -8.391 21.25 1.979 1 71.06 100 SER A N 1
ATOM 762 C CA . SER A 1 100 ? -8.68 19.891 1.569 1 71.06 100 SER A CA 1
ATOM 763 C C . SER A 1 100 ? -8.508 18.922 2.732 1 71.06 100 SER A C 1
ATOM 765 O O . SER A 1 100 ? -9.227 17.922 2.824 1 71.06 100 SER A O 1
ATOM 767 N N . PHE A 1 101 ? -7.738 19.172 3.721 1 81.12 101 PHE A N 1
ATOM 768 C CA . PHE A 1 101 ? -7.48 18.172 4.754 1 81.12 101 PHE A CA 1
ATOM 769 C C . PHE A 1 101 ? -8.383 18.406 5.961 1 81.12 101 PHE A C 1
ATOM 771 O O . PHE A 1 101 ? -9.07 17.484 6.406 1 81.12 101 PHE A O 1
ATOM 778 N N . ILE A 1 102 ? -8.352 19.578 6.477 1 84.5 102 ILE A N 1
ATOM 779 C CA . ILE A 1 102 ? -9.328 20.016 7.48 1 84.5 102 ILE A CA 1
ATOM 780 C C . ILE A 1 102 ? -10.203 21.125 6.906 1 84.5 102 ILE A C 1
ATOM 782 O O . ILE A 1 102 ? -9.711 22.219 6.605 1 84.5 102 ILE A O 1
ATOM 786 N N . PRO A 1 103 ? -11.398 20.859 6.75 1 81.94 103 PRO A N 1
ATOM 787 C CA . PRO A 1 103 ? -12.281 21.812 6.07 1 81.94 103 PRO A CA 1
ATOM 788 C C . PRO A 1 103 ? -12.367 23.156 6.797 1 81.94 103 PRO A C 1
ATOM 790 O O . PRO A 1 103 ? -12.352 23.203 8.031 1 81.94 103 PRO A O 1
ATOM 793 N N . SER A 1 104 ? -12.297 24.188 6.051 1 82.62 104 SER A N 1
ATOM 794 C CA . SER A 1 104 ? -12.508 25.547 6.543 1 82.62 104 SER A CA 1
ATOM 795 C C . SER A 1 104 ? -13.07 26.453 5.449 1 82.62 104 SER A C 1
ATOM 797 O O . SER A 1 104 ? -12.812 26.234 4.266 1 82.62 104 SER A O 1
ATOM 799 N N . GLN A 1 105 ? -13.852 27.391 5.805 1 85.56 105 GLN A N 1
ATOM 800 C CA . GLN A 1 105 ? -14.445 28.312 4.836 1 85.56 105 GLN A CA 1
ATOM 801 C C . GLN A 1 105 ? -13.672 29.625 4.785 1 85.56 105 GLN A C 1
ATOM 803 O O . GLN A 1 105 ? -13.984 30.5 3.975 1 85.56 105 GLN A O 1
ATOM 808 N N . PHE A 1 106 ? -12.688 29.766 5.496 1 93.5 106 PHE A N 1
ATOM 809 C CA . PHE A 1 106 ? -11.961 31.016 5.59 1 93.5 106 PHE A CA 1
ATOM 810 C C . PHE A 1 106 ? -11.328 31.375 4.25 1 93.5 106 PHE A C 1
ATOM 812 O O . PHE A 1 106 ? -11.547 32.469 3.73 1 93.5 106 PHE A O 1
ATOM 819 N N . TRP A 1 107 ? -10.586 30.438 3.664 1 93.12 107 TRP A N 1
ATOM 820 C CA . TRP A 1 107 ? -9.812 30.719 2.457 1 93.12 107 TRP A CA 1
ATOM 821 C C . TRP A 1 107 ? -10.719 30.812 1.236 1 93.12 107 TRP A C 1
ATOM 823 O O . TRP A 1 107 ? -10.492 31.625 0.345 1 93.12 107 TRP A O 1
ATOM 833 N N . THR A 1 108 ? -11.711 29.984 1.233 1 89.62 108 THR A N 1
ATOM 834 C CA . THR A 1 108 ? -12.508 29.828 0.022 1 89.62 108 THR A CA 1
ATOM 835 C C . THR A 1 108 ? -13.695 30.781 0.025 1 89.62 108 THR A C 1
ATOM 837 O O . THR A 1 108 ? -14.312 31.016 -1.017 1 89.62 108 THR A O 1
ATOM 840 N N . ARG A 1 109 ? -13.938 31.359 1.171 1 90.12 109 ARG A N 1
ATOM 841 C CA . ARG A 1 109 ? -15.133 32.188 1.219 1 90.12 109 ARG A CA 1
ATOM 842 C C . ARG A 1 109 ? -14.836 33.531 1.897 1 90.12 109 ARG A C 1
ATOM 844 O O . ARG A 1 109 ? -14.852 34.594 1.25 1 90.12 109 ARG A O 1
ATOM 851 N N . GLU A 1 110 ? -14.477 33.531 3.148 1 92.38 110 GLU A N 1
ATOM 852 C CA . GLU A 1 110 ? -14.344 34.75 3.934 1 92.38 110 GLU A CA 1
ATOM 853 C C . GLU A 1 110 ? -13.242 35.656 3.373 1 92.38 110 GLU A C 1
ATOM 855 O O . GLU A 1 110 ? -13.461 36.844 3.162 1 92.38 110 GLU A O 1
ATOM 860 N N . LEU A 1 111 ? -12.125 35.062 3.119 1 94.56 111 LEU A N 1
ATOM 861 C CA . LEU A 1 111 ? -11.008 35.844 2.617 1 94.56 111 LEU A CA 1
ATOM 862 C C . LEU A 1 111 ? -11.273 36.312 1.195 1 94.56 111 LEU A C 1
ATOM 864 O O . LEU A 1 111 ? -10.906 37.438 0.834 1 94.56 111 LEU A O 1
ATOM 868 N N . LEU A 1 112 ? -11.906 35.438 0.448 1 90.12 112 LEU A N 1
ATOM 869 C CA . LEU A 1 112 ? -12.227 35.812 -0.932 1 90.12 112 LEU A CA 1
ATOM 870 C C . LEU A 1 112 ? -13.203 36.969 -0.983 1 90.12 112 LEU A C 1
ATOM 872 O O . LEU A 1 112 ? -13.039 37.875 -1.8 1 90.12 112 LEU A O 1
ATOM 876 N N . GLN A 1 113 ? -14.156 36.938 -0.163 1 90.88 113 GLN A N 1
ATOM 877 C CA . GLN A 1 113 ? -15.133 38 -0.106 1 90.88 113 GLN A CA 1
ATOM 878 C C . GLN A 1 113 ? -14.484 39.312 0.344 1 90.88 113 GLN A C 1
ATOM 880 O O . GLN A 1 113 ? -14.75 40.375 -0.223 1 90.88 113 GLN A O 1
ATOM 885 N N . LEU A 1 114 ? -13.633 39.219 1.266 1 92.44 114 LEU A N 1
ATOM 886 C CA . LEU A 1 114 ? -12.953 40.375 1.794 1 92.44 114 LEU A CA 1
ATOM 887 C C . LEU A 1 114 ? -12 40.969 0.758 1 92.44 114 LEU A C 1
ATOM 889 O O . LEU A 1 114 ? -11.773 42.188 0.736 1 92.44 114 LEU A O 1
ATOM 893 N N . ALA A 1 115 ? -11.445 40.125 -0.068 1 93.31 115 ALA A N 1
ATOM 894 C CA . ALA A 1 115 ? -10.5 40.562 -1.091 1 93.31 115 ALA A CA 1
ATOM 895 C C . ALA A 1 115 ? -11.164 41.5 -2.092 1 93.31 115 ALA A C 1
ATOM 897 O O . ALA A 1 115 ? -10.516 42.375 -2.666 1 93.31 115 ALA A O 1
ATOM 898 N N . HIS A 1 116 ? -12.406 41.406 -2.277 1 90.06 116 HIS A N 1
ATOM 899 C CA . HIS A 1 116 ? -13.133 42.25 -3.234 1 90.06 116 HIS A CA 1
ATOM 900 C C . HIS A 1 116 ? -13.398 43.625 -2.668 1 90.06 116 HIS A C 1
ATOM 902 O O . HIS A 1 116 ? -13.594 44.594 -3.422 1 90.06 116 HIS A O 1
ATOM 908 N N . SER A 1 117 ? -13.391 43.75 -1.369 1 89.44 117 SER A N 1
ATOM 909 C CA . SER A 1 117 ? -13.742 45.031 -0.771 1 89.44 117 SER A CA 1
ATOM 910 C C . SER A 1 117 ? -12.539 45.688 -0.125 1 89.44 117 SER A C 1
ATOM 912 O O . SER A 1 117 ? -12.531 46.906 0.096 1 89.44 117 SER A O 1
ATOM 914 N N . GLU A 1 118 ? -11.562 44.969 0.216 1 92.81 118 GLU A N 1
ATOM 915 C CA . GLU A 1 118 ? -10.398 45.5 0.921 1 92.81 118 GLU A CA 1
ATOM 916 C C . GLU A 1 118 ? -9.133 45.344 0.086 1 92.81 118 GLU A C 1
ATOM 918 O O . GLU A 1 118 ? -8.57 44.25 -0.008 1 92.81 118 GLU A O 1
ATOM 923 N N . PRO A 1 119 ? -8.602 46.438 -0.349 1 94 119 PRO A N 1
ATOM 924 C CA . PRO A 1 119 ? -7.434 46.375 -1.235 1 94 119 PRO A CA 1
ATOM 925 C C . PRO A 1 119 ? -6.25 45.656 -0.608 1 94 119 PRO A C 1
ATOM 927 O O . PRO A 1 119 ? -5.504 44.969 -1.31 1 94 119 PRO A O 1
ATOM 930 N N . ALA A 1 120 ? -6.043 45.844 0.646 1 95.94 120 ALA A N 1
ATOM 931 C CA . ALA A 1 120 ? -4.934 45.156 1.311 1 95.94 120 ALA A CA 1
ATOM 932 C C . ALA A 1 120 ? -5.051 43.656 1.163 1 95.94 120 ALA A C 1
ATOM 934 O O . ALA A 1 120 ? -4.07 42.969 0.848 1 95.94 120 ALA A O 1
ATOM 935 N N . VAL A 1 121 ? -6.234 43.125 1.354 1 96.56 121 VAL A N 1
ATOM 936 C CA . VAL A 1 121 ? -6.48 41.688 1.252 1 96.56 121 VAL A CA 1
ATOM 937 C C . VAL A 1 121 ? -6.379 41.25 -0.207 1 96.56 121 VAL A C 1
ATOM 939 O O . VAL A 1 121 ? -5.891 40.156 -0.5 1 96.56 121 VAL A O 1
ATOM 942 N N . TRP A 1 122 ? -6.816 42.125 -1.102 1 95.56 122 TRP A N 1
ATOM 943 C CA . TRP A 1 122 ? -6.695 41.875 -2.529 1 95.56 122 TRP A CA 1
ATOM 944 C C . TRP A 1 122 ? -5.242 41.594 -2.912 1 95.56 122 TRP A C 1
ATOM 946 O O . TRP A 1 122 ? -4.934 40.594 -3.531 1 95.56 122 TRP A O 1
ATOM 956 N N . HIS A 1 123 ? -4.41 42.469 -2.508 1 95.75 123 HIS A N 1
ATOM 957 C CA . HIS A 1 123 ? -3 42.344 -2.859 1 95.75 123 HIS A CA 1
ATOM 958 C C . HIS A 1 123 ? -2.375 41.125 -2.188 1 95.75 123 HIS A C 1
ATOM 960 O O . HIS A 1 123 ? -1.487 40.469 -2.758 1 95.75 123 HIS A O 1
ATOM 966 N N . ALA A 1 124 ? -2.77 40.812 -0.986 1 97.75 124 ALA A N 1
ATOM 967 C CA . ALA A 1 124 ? -2.266 39.625 -0.323 1 97.75 124 ALA A CA 1
ATOM 968 C C . ALA A 1 124 ? -2.633 38.344 -1.106 1 97.75 124 ALA A C 1
ATOM 970 O O . ALA A 1 124 ? -1.82 37.438 -1.238 1 97.75 124 ALA A O 1
ATOM 971 N N . THR A 1 125 ? -3.869 38.281 -1.639 1 96.88 125 THR A N 1
ATOM 972 C CA . THR A 1 125 ? -4.305 37.125 -2.414 1 96.88 125 THR A CA 1
ATOM 973 C C . THR A 1 125 ? -3.539 37.031 -3.73 1 96.88 125 THR A C 1
ATOM 975 O O . THR A 1 125 ? -3.256 35.938 -4.215 1 96.88 125 THR A O 1
ATOM 978 N N . LEU A 1 126 ? -3.213 38.156 -4.301 1 96.25 126 LEU A N 1
ATOM 979 C CA . LEU A 1 126 ? -2.395 38.156 -5.512 1 96.25 126 LEU A CA 1
ATOM 980 C C . LEU A 1 126 ? -1.006 37.594 -5.223 1 96.25 126 LEU A C 1
ATOM 982 O O . LEU A 1 126 ? -0.451 36.875 -6.035 1 96.25 126 LEU A O 1
ATOM 986 N N . ALA A 1 127 ? -0.509 38.031 -4.078 1 97.44 127 ALA A N 1
ATOM 987 C CA . ALA A 1 127 ? 0.797 37.5 -3.686 1 97.44 127 ALA A CA 1
ATOM 988 C C . ALA A 1 127 ? 0.759 36 -3.541 1 97.44 127 ALA A C 1
ATOM 990 O O . ALA A 1 127 ? 1.655 35.281 -4.02 1 97.44 127 ALA A O 1
ATOM 991 N N . LEU A 1 128 ? -0.244 35.469 -2.898 1 97.31 128 LEU A N 1
ATOM 992 C CA . LEU A 1 128 ? -0.393 34.031 -2.713 1 97.31 128 LEU A CA 1
ATOM 993 C C . LEU A 1 128 ? -0.581 33.344 -4.051 1 97.31 128 LEU A C 1
ATOM 995 O O . LEU A 1 128 ? -0.046 32.25 -4.266 1 97.31 128 LEU A O 1
ATOM 999 N N . GLY A 1 129 ? -1.353 33.938 -4.891 1 95.25 129 GLY A N 1
ATOM 1000 C CA . GLY A 1 129 ? -1.519 33.375 -6.227 1 95.25 129 GLY A CA 1
ATOM 1001 C C . GLY A 1 129 ? -0.217 33.281 -7 1 95.25 129 GLY A C 1
ATOM 1002 O O . GLY A 1 129 ? 0.041 32.281 -7.676 1 95.25 129 GLY A O 1
ATOM 1003 N N . ALA A 1 130 ? 0.539 34.344 -6.902 1 94.62 130 ALA A N 1
ATOM 1004 C CA . ALA A 1 130 ? 1.833 34.375 -7.582 1 94.62 130 ALA A CA 1
ATOM 1005 C C . ALA A 1 130 ? 2.752 33.281 -7.047 1 94.62 130 ALA A C 1
ATOM 1007 O O . ALA A 1 130 ? 3.432 32.594 -7.816 1 94.62 130 ALA A O 1
ATOM 1008 N N . LEU A 1 131 ? 2.752 33.156 -5.797 1 94.25 131 LEU A N 1
ATOM 1009 C CA . LEU A 1 131 ? 3.605 32.125 -5.164 1 94.25 131 LEU A CA 1
ATOM 1010 C C . LEU A 1 131 ? 3.156 30.734 -5.539 1 94.25 131 LEU A C 1
ATOM 1012 O O . LEU A 1 131 ? 3.988 29.844 -5.746 1 94.25 131 LEU A O 1
ATOM 1016 N N . HIS A 1 132 ? 1.891 30.516 -5.566 1 93.25 132 HIS A N 1
ATOM 1017 C CA . HIS A 1 132 ? 1.382 29.219 -5.969 1 93.25 132 HIS A CA 1
ATOM 1018 C C . HIS A 1 132 ? 1.765 28.891 -7.41 1 93.25 132 HIS A C 1
ATOM 1020 O O . HIS A 1 132 ? 2.162 27.766 -7.715 1 93.25 132 HIS A O 1
ATOM 1026 N N . GLN A 1 133 ? 1.588 29.828 -8.258 1 89.5 133 GLN A N 1
ATOM 1027 C CA . GLN A 1 133 ? 1.955 29.641 -9.656 1 89.5 133 GLN A CA 1
ATOM 1028 C C . GLN A 1 133 ? 3.441 29.328 -9.797 1 89.5 133 GLN A C 1
ATOM 1030 O O . GLN A 1 133 ? 3.828 28.469 -10.602 1 89.5 133 GLN A O 1
ATOM 1035 N N . ARG A 1 134 ? 4.211 30.062 -9.07 1 88.25 134 ARG A N 1
ATOM 1036 C CA . ARG A 1 134 ? 5.645 29.797 -9.062 1 88.25 134 ARG A CA 1
ATOM 1037 C C . ARG A 1 134 ? 5.93 28.359 -8.648 1 88.25 134 ARG A C 1
ATOM 1039 O O . ARG A 1 134 ? 6.77 27.688 -9.25 1 88.25 134 ARG A O 1
ATOM 1046 N N . HIS A 1 135 ? 5.266 27.922 -7.641 1 86.75 135 HIS A N 1
ATOM 1047 C CA . HIS A 1 135 ? 5.434 26.562 -7.137 1 86.75 135 HIS A CA 1
ATOM 1048 C C . HIS A 1 135 ? 5.043 25.531 -8.195 1 86.75 135 HIS A C 1
ATOM 1050 O O . HIS A 1 135 ? 5.727 24.516 -8.359 1 86.75 135 HIS A O 1
ATOM 1056 N N . GLU A 1 136 ? 4 25.781 -8.836 1 82.38 136 GLU A N 1
ATOM 1057 C CA . GLU A 1 136 ? 3.533 24.859 -9.875 1 82.38 136 GLU A CA 1
ATOM 1058 C C . GLU A 1 136 ? 4.551 24.75 -11.008 1 82.38 136 GLU A C 1
ATOM 1060 O O . GLU A 1 136 ? 4.762 23.672 -11.555 1 82.38 136 GLU A O 1
ATOM 1065 N N . LEU A 1 137 ? 5.047 25.875 -11.383 1 78.19 137 LEU A N 1
ATOM 1066 C CA . LEU A 1 137 ? 6.02 25.891 -12.469 1 78.19 137 LEU A CA 1
ATOM 1067 C C . LEU A 1 137 ? 7.285 25.125 -12.07 1 78.19 137 LEU A C 1
ATOM 1069 O O . LEU A 1 137 ? 7.883 24.438 -12.898 1 78.19 137 LEU A O 1
ATOM 1073 N N . PHE A 1 138 ? 7.633 25.312 -10.914 1 75.62 138 PHE A N 1
ATOM 1074 C CA . PHE A 1 138 ? 8.812 24.609 -10.414 1 75.62 138 PHE A CA 1
ATOM 1075 C C . PHE A 1 138 ? 8.617 23.094 -10.5 1 75.62 138 PHE A C 1
ATOM 1077 O O . PHE A 1 138 ? 9.523 22.375 -10.938 1 75.62 138 PHE A O 1
ATOM 1084 N N . TRP A 1 139 ? 7.574 22.578 -10.156 1 72.38 139 TRP A N 1
ATOM 1085 C CA . TRP A 1 139 ? 7.328 21.141 -10.109 1 72.38 139 TRP A CA 1
ATOM 1086 C C . TRP A 1 139 ? 7.172 20.578 -11.516 1 72.38 139 TRP A C 1
ATOM 1088 O O . TRP A 1 139 ? 7.418 19.391 -11.742 1 72.38 139 TRP A O 1
ATOM 1098 N N . GLN A 1 140 ? 6.738 21.438 -12.391 1 66.81 140 GLN A N 1
ATOM 1099 C CA . GLN A 1 140 ? 6.637 21 -13.773 1 66.81 140 GLN A CA 1
ATOM 1100 C C . GLN A 1 140 ? 8 21.016 -14.461 1 66.81 140 GLN A C 1
ATOM 1102 O O . GLN A 1 140 ? 8.125 20.625 -15.625 1 66.81 140 GLN A O 1
ATOM 1107 N N . GLY A 1 141 ? 8.969 21.281 -13.789 1 62.41 141 GLY A N 1
ATOM 1108 C CA . GLY A 1 141 ? 10.312 21.297 -14.344 1 62.41 141 GLY A CA 1
ATOM 1109 C C . GLY A 1 141 ? 10.594 22.516 -15.195 1 62.41 141 GLY A C 1
ATOM 1110 O O . GLY A 1 141 ? 11.578 22.547 -15.938 1 62.41 141 GLY A O 1
ATOM 1111 N N . ARG A 1 142 ? 9.625 23.375 -15.609 1 57.12 142 ARG A N 1
ATOM 1112 C CA . ARG A 1 142 ? 9.781 24.5 -16.531 1 57.12 142 ARG A CA 1
ATOM 1113 C C . ARG A 1 142 ? 10.57 25.641 -15.906 1 57.12 142 ARG A C 1
ATOM 1115 O O . ARG A 1 142 ? 10.703 26.703 -16.5 1 57.12 142 ARG A O 1
ATOM 1122 N N . GLY A 1 143 ? 11.547 25.422 -15.172 1 53.5 143 GLY A N 1
ATOM 1123 C CA . GLY A 1 143 ? 12.789 25.953 -14.633 1 53.5 143 GLY A CA 1
ATOM 1124 C C . GLY A 1 143 ? 12.656 27.375 -14.125 1 53.5 143 GLY A C 1
ATOM 1125 O O . GLY A 1 143 ? 11.594 27.969 -14.219 1 53.5 143 GLY A O 1
ATOM 1126 N N . TYR A 1 144 ? 13.844 28.312 -14.086 1 53.69 144 TYR A N 1
ATOM 1127 C CA . TYR A 1 144 ? 14.5 29.359 -13.312 1 53.69 144 TYR A CA 1
ATOM 1128 C C . TYR A 1 144 ? 13.977 30.734 -13.719 1 53.69 144 TYR A C 1
ATOM 1130 O O . TYR A 1 144 ? 13.695 31.578 -12.867 1 53.69 144 TYR A O 1
ATOM 1138 N N . HIS A 1 145 ? 13.664 30.875 -14.961 1 56.75 145 HIS A N 1
ATOM 1139 C CA . HIS A 1 145 ? 13.445 32.25 -15.383 1 56.75 145 HIS A CA 1
ATOM 1140 C C . HIS A 1 145 ? 12.016 32.719 -15.078 1 56.75 145 HIS A C 1
ATOM 1142 O O . HIS A 1 145 ? 11.812 33.812 -14.578 1 56.75 145 HIS A O 1
ATOM 1148 N N . SER A 1 146 ? 11.031 31.859 -15.336 1 63.72 146 SER A N 1
ATOM 1149 C CA . SER A 1 146 ? 9.641 32.188 -15.086 1 63.72 146 SER A CA 1
ATOM 1150 C C . SER A 1 146 ? 9.336 32.25 -13.594 1 63.72 146 SER A C 1
ATOM 1152 O O . SER A 1 146 ? 8.477 33 -13.156 1 63.72 146 SER A O 1
ATOM 1154 N N . GLY A 1 147 ? 10.148 31.781 -12.945 1 79.56 147 GLY A N 1
ATOM 1155 C CA . GLY A 1 147 ? 9.984 31.766 -11.5 1 79.56 147 GLY A CA 1
ATOM 1156 C C . GLY A 1 147 ? 10.406 33.062 -10.844 1 79.56 147 GLY A C 1
ATOM 1157 O O . GLY A 1 147 ? 9.836 33.469 -9.828 1 79.56 147 GLY A O 1
ATOM 1158 N N . GLU A 1 148 ? 11.219 33.812 -11.5 1 84.12 148 GLU A N 1
ATOM 1159 C CA . GLU A 1 148 ? 11.719 35.062 -10.93 1 84.12 148 GLU A CA 1
ATOM 1160 C C . GLU A 1 148 ? 10.688 36.188 -11.062 1 84.12 148 GLU A C 1
ATOM 1162 O O . GLU A 1 148 ? 10.555 37.031 -10.172 1 84.12 148 GLU A O 1
ATOM 1167 N N . LYS A 1 149 ? 10.062 36.188 -12.172 1 88.31 149 LYS A N 1
ATOM 1168 C CA . LYS A 1 149 ? 9.023 37.219 -12.367 1 88.31 149 LYS A CA 1
ATOM 1169 C C . LYS A 1 149 ? 7.887 37.031 -11.359 1 88.31 149 LYS A C 1
ATOM 1171 O O . LYS A 1 149 ? 7.402 38 -10.789 1 88.31 149 LYS A O 1
ATOM 1176 N N . LEU A 1 150 ? 7.477 35.906 -11.188 1 91.81 150 LEU A N 1
ATOM 1177 C CA . LEU A 1 150 ? 6.402 35.594 -10.242 1 91.81 150 LEU A CA 1
ATOM 1178 C C . LEU A 1 150 ? 6.836 35.906 -8.812 1 91.81 150 LEU A C 1
ATOM 1180 O O . LEU A 1 150 ? 6.031 36.375 -8.008 1 91.81 150 LEU A O 1
ATOM 1184 N N . TRP A 1 151 ? 8.07 35.719 -8.555 1 92.5 151 TRP A N 1
ATOM 1185 C CA . TRP A 1 151 ? 8.625 36.062 -7.254 1 92.5 151 TRP A CA 1
ATOM 1186 C C . TRP A 1 151 ? 8.578 37.562 -7.02 1 92.5 151 TRP A C 1
ATOM 1188 O O . TRP A 1 151 ? 8.195 38.031 -5.941 1 92.5 151 TRP A O 1
ATOM 1198 N N . SER A 1 152 ? 8.922 38.25 -8.031 1 93.81 152 SER A N 1
ATOM 1199 C CA . SER A 1 152 ? 8.898 39.688 -7.957 1 93.81 152 SER A CA 1
ATOM 1200 C C . SER A 1 152 ? 7.469 40.219 -7.793 1 93.81 152 SER A C 1
ATOM 1202 O O . SER A 1 152 ? 7.223 41.125 -7.008 1 93.81 152 SER A O 1
ATOM 1204 N N . GLN A 1 153 ? 6.613 39.625 -8.5 1 94.12 153 GLN A N 1
ATOM 1205 C CA . GLN A 1 153 ? 5.211 40 -8.391 1 94.12 153 GLN A CA 1
ATOM 1206 C C . GLN A 1 153 ? 4.664 39.719 -6.996 1 94.12 153 GLN A C 1
ATOM 1208 O O . GLN A 1 153 ? 3.893 40.5 -6.449 1 94.12 153 GLN A O 1
ATOM 1213 N N . ALA A 1 154 ? 5.004 38.625 -6.461 1 96.19 154 ALA A N 1
ATOM 1214 C CA . ALA A 1 154 ? 4.578 38.281 -5.105 1 96.19 154 ALA A CA 1
ATOM 1215 C C . ALA A 1 154 ? 5.094 39.312 -4.09 1 96.19 154 ALA A C 1
ATOM 1217 O O . ALA A 1 154 ? 4.352 39.75 -3.211 1 96.19 154 ALA A O 1
ATOM 1218 N N . ASN A 1 155 ? 6.328 39.688 -4.289 1 96.31 155 ASN A N 1
ATOM 1219 C CA . ASN A 1 155 ? 6.934 40.656 -3.393 1 96.31 155 ASN A CA 1
ATOM 1220 C C . ASN A 1 155 ? 6.262 42.031 -3.516 1 96.31 155 ASN A C 1
ATOM 1222 O O . ASN A 1 155 ? 6.012 42.688 -2.51 1 96.31 155 ASN A O 1
ATOM 1226 N N . GLU A 1 156 ? 6.043 42.344 -4.68 1 96.75 156 GLU A N 1
ATOM 1227 C CA . GLU A 1 156 ? 5.391 43.625 -4.926 1 96.75 156 GLU A CA 1
ATOM 1228 C C . GLU A 1 156 ? 4.004 43.688 -4.293 1 96.75 156 GLU A C 1
ATOM 1230 O O . GLU A 1 156 ? 3.639 44.656 -3.648 1 96.75 156 GLU A O 1
ATOM 1235 N N . ASN A 1 157 ? 3.279 42.688 -4.523 1 96.88 157 ASN A N 1
ATOM 1236 C CA . ASN A 1 157 ? 1.93 42.656 -3.975 1 96.88 157 ASN A CA 1
ATOM 1237 C C . ASN A 1 157 ? 1.948 42.531 -2.451 1 96.88 157 ASN A C 1
ATOM 1239 O O . ASN A 1 157 ? 1.058 43.062 -1.776 1 96.88 157 ASN A O 1
ATOM 1243 N N . TYR A 1 158 ? 2.949 41.906 -1.918 1 97.31 158 TYR A N 1
ATOM 1244 C CA . TYR A 1 158 ? 3.107 41.875 -0.469 1 97.31 158 TYR A CA 1
ATOM 1245 C C . TYR A 1 158 ? 3.324 43.25 0.101 1 97.31 158 TYR A C 1
ATOM 1247 O O . TYR A 1 158 ? 2.682 43.656 1.08 1 97.31 158 TYR A O 1
ATOM 1255 N N . VAL A 1 159 ? 4.207 43.969 -0.531 1 97 159 VAL A N 1
ATOM 1256 C CA . VAL A 1 159 ? 4.508 45.312 -0.08 1 97 159 VAL A CA 1
ATOM 1257 C C . VAL A 1 159 ? 3.26 46.188 -0.2 1 97 159 VAL A C 1
ATOM 1259 O O . VAL A 1 159 ? 2.955 47 0.701 1 97 159 VAL A O 1
ATOM 1262 N N . LEU A 1 160 ? 2.564 46.062 -1.281 1 96.38 160 LEU A N 1
ATOM 1263 C CA . LEU A 1 160 ? 1.34 46.844 -1.486 1 96.38 160 LEU A CA 1
ATOM 1264 C C . LEU A 1 160 ? 0.294 46.469 -0.435 1 96.38 160 LEU A C 1
ATOM 1266 O O . LEU A 1 160 ? -0.432 47.344 0.046 1 96.38 160 LEU A O 1
ATOM 1270 N N . ALA A 1 161 ? 0.193 45.219 -0.1 1 96.94 161 ALA A N 1
ATOM 1271 C CA . ALA A 1 161 ? -0.744 44.781 0.934 1 96.94 161 ALA A CA 1
ATOM 1272 C C . ALA A 1 161 ? -0.421 45.438 2.273 1 96.94 161 ALA A C 1
ATOM 1274 O O . ALA A 1 161 ? -1.318 45.906 2.971 1 96.94 161 ALA A O 1
ATOM 1275 N N . ILE A 1 162 ? 0.847 45.469 2.609 1 96.62 162 ILE A N 1
ATOM 1276 C CA . ILE A 1 162 ? 1.292 46.062 3.869 1 96.62 162 ILE A CA 1
ATOM 1277 C C . ILE A 1 162 ? 1.011 47.562 3.867 1 96.62 162 ILE A C 1
ATOM 1279 O O . ILE A 1 162 ? 0.558 48.125 4.871 1 96.62 162 ILE A O 1
ATOM 1283 N N . THR A 1 163 ? 1.265 48.156 2.754 1 95.62 163 THR A N 1
ATOM 1284 C CA . THR A 1 163 ? 1.032 49.594 2.623 1 95.62 163 THR A CA 1
ATOM 1285 C C . THR A 1 163 ? -0.452 49.906 2.773 1 95.62 163 THR A C 1
ATOM 1287 O O . THR A 1 163 ? -0.819 50.875 3.479 1 95.62 163 THR A O 1
ATOM 1290 N N . CYS A 1 164 ? -1.254 49.125 2.158 1 94.5 164 CYS A N 1
ATOM 1291 C CA . CYS A 1 164 ? -2.697 49.344 2.207 1 94.5 164 CYS A CA 1
ATOM 1292 C C . CYS A 1 164 ? -3.25 49 3.588 1 94.5 164 CYS A C 1
ATOM 1294 O O . CYS A 1 164 ? -4.316 49.5 3.967 1 94.5 164 CYS A O 1
ATOM 1296 N N . ALA A 1 165 ? -2.564 48.188 4.336 1 94.62 165 ALA A N 1
ATOM 1297 C CA . ALA A 1 165 ? -3.014 47.75 5.656 1 94.62 165 ALA A CA 1
ATOM 1298 C C . ALA A 1 165 ? -3.123 48.938 6.617 1 94.62 165 ALA A C 1
ATOM 1300 O O . ALA A 1 165 ? -3.932 48.906 7.547 1 94.62 165 ALA A O 1
ATOM 1301 N N . ARG A 1 166 ? -2.369 49.938 6.387 1 92.19 166 ARG A N 1
ATOM 1302 C CA . ARG A 1 166 ? -2.354 51.125 7.242 1 92.19 166 ARG A CA 1
ATOM 1303 C C . ARG A 1 166 ? -3.715 51.812 7.246 1 92.19 166 ARG A C 1
ATOM 1305 O O . ARG A 1 166 ? -4.074 52.5 8.219 1 92.19 166 ARG A O 1
ATOM 1312 N N . ASP A 1 167 ? -4.457 51.594 6.23 1 91.56 167 ASP A N 1
ATOM 1313 C CA . ASP A 1 167 ? -5.738 52.281 6.078 1 91.56 167 ASP A CA 1
ATOM 1314 C C . ASP A 1 167 ? -6.887 51.438 6.613 1 91.56 167 ASP A C 1
ATOM 1316 O O . ASP A 1 167 ? -8.023 51.906 6.688 1 91.56 167 ASP A O 1
ATOM 1320 N N . VAL A 1 168 ? -6.582 50.219 6.996 1 93.62 168 VAL A N 1
ATOM 1321 C CA . VAL A 1 168 ? -7.625 49.312 7.488 1 93.62 168 VAL A CA 1
ATOM 1322 C C . VAL A 1 168 ? -7.828 49.531 8.984 1 93.62 168 VAL A C 1
ATOM 1324 O O . VAL A 1 168 ? -6.887 49.406 9.773 1 93.62 168 VAL A O 1
ATOM 1327 N N . LYS A 1 169 ? -9.008 49.844 9.406 1 91.25 169 LYS A N 1
ATOM 1328 C CA . LYS A 1 169 ? -9.258 50.188 10.797 1 91.25 169 LYS A CA 1
ATOM 1329 C C . LYS A 1 169 ? -9.977 49.031 11.516 1 91.25 169 LYS A C 1
ATOM 1331 O O . LYS A 1 169 ? -9.836 48.875 12.734 1 91.25 169 LYS A O 1
ATOM 1336 N N . ASP A 1 170 ? -10.758 48.25 10.836 1 93.31 170 ASP A N 1
ATOM 1337 C CA . ASP A 1 170 ? -11.531 47.188 11.43 1 93.31 170 ASP A CA 1
ATOM 1338 C C . ASP A 1 170 ? -10.617 46.031 11.859 1 93.31 170 ASP A C 1
ATOM 1340 O O . ASP A 1 170 ? -9.969 45.406 11.016 1 93.31 170 ASP A O 1
ATOM 1344 N N . PRO A 1 171 ? -10.578 45.719 13.141 1 94.44 171 PRO A N 1
ATOM 1345 C CA . PRO A 1 171 ? -9.688 44.656 13.633 1 94.44 171 PRO A CA 1
ATOM 1346 C C . PRO A 1 171 ? -10 43.312 13.023 1 94.44 171 PRO A C 1
ATOM 1348 O O . PRO A 1 171 ? -9.094 42.469 12.836 1 94.44 171 PRO A O 1
ATOM 1351 N N . THR A 1 172 ? -11.203 43.031 12.727 1 94.5 172 THR A N 1
ATOM 1352 C CA . THR A 1 172 ? -11.586 41.75 12.109 1 94.5 172 THR A CA 1
ATOM 1353 C C . THR A 1 172 ? -10.961 41.625 10.727 1 94.5 172 THR A C 1
ATOM 1355 O O . THR A 1 172 ? -10.453 40.562 10.367 1 94.5 172 THR A O 1
ATOM 1358 N N . GLN A 1 173 ? -11.016 42.688 9.984 1 95.12 173 GLN A N 1
ATOM 1359 C CA . GLN A 1 173 ? -10.414 42.688 8.656 1 95.12 173 GLN A CA 1
ATOM 1360 C C . GLN A 1 173 ? -8.898 42.594 8.742 1 95.12 173 GLN A C 1
ATOM 1362 O O . GLN A 1 173 ? -8.266 41.906 7.93 1 95.12 173 GLN A O 1
ATOM 1367 N N . LEU A 1 174 ? -8.391 43.25 9.773 1 96.44 174 LEU A N 1
ATOM 1368 C CA . LEU A 1 174 ? -6.945 43.219 9.977 1 96.44 174 LEU A CA 1
ATOM 1369 C C . LEU A 1 174 ? -6.488 41.812 10.359 1 96.44 174 LEU A C 1
ATOM 1371 O O . LEU A 1 174 ? -5.398 41.375 9.977 1 96.44 174 LEU A O 1
ATOM 1375 N N . LEU A 1 175 ? -7.262 41.125 11.133 1 97.06 175 LEU A N 1
ATOM 1376 C CA . LEU A 1 175 ? -6.953 39.75 11.508 1 97.06 175 LEU A CA 1
ATOM 1377 C C . LEU A 1 175 ? -6.891 38.844 10.273 1 97.06 175 LEU A C 1
ATOM 1379 O O . LEU A 1 175 ? -5.934 38.094 10.102 1 97.06 175 LEU A O 1
ATOM 1383 N N . ALA A 1 176 ? -7.891 38.969 9.43 1 96.81 176 ALA A N 1
ATOM 1384 C CA . ALA A 1 176 ? -7.91 38.188 8.195 1 96.81 176 ALA A CA 1
ATOM 1385 C C . ALA A 1 176 ? -6.695 38.5 7.328 1 96.81 176 ALA A C 1
ATOM 1387 O O . ALA A 1 176 ? -6.082 37.594 6.75 1 96.81 176 ALA A O 1
ATOM 1388 N N . LEU A 1 177 ? -6.418 39.781 7.238 1 97.44 177 LEU A N 1
ATOM 1389 C CA . LEU A 1 177 ? -5.254 40.219 6.469 1 97.44 177 LEU A CA 1
ATOM 1390 C C . LEU A 1 177 ? -3.969 39.625 7.055 1 97.44 177 LEU A C 1
ATOM 1392 O O . LEU A 1 177 ? -3.088 39.188 6.316 1 97.44 177 LEU A O 1
ATOM 1396 N N . SER A 1 178 ? -3.834 39.688 8.336 1 97.69 178 SER A N 1
ATOM 1397 C CA . SER A 1 178 ? -2.641 39.188 9 1 97.69 178 SER A CA 1
ATOM 1398 C C . SER A 1 178 ? -2.414 37.719 8.664 1 97.69 178 SER A C 1
ATOM 1400 O O . SER A 1 178 ? -1.275 37.281 8.461 1 97.69 178 SER A O 1
ATOM 1402 N N . LEU A 1 179 ? -3.469 36.938 8.648 1 97.94 179 LEU A N 1
ATOM 1403 C CA . LEU A 1 179 ? -3.367 35.5 8.32 1 97.94 179 LEU A CA 1
ATOM 1404 C C . LEU A 1 179 ? -2.914 35.312 6.879 1 97.94 179 LEU A C 1
ATOM 1406 O O . LEU A 1 179 ? -2.125 34.406 6.586 1 97.94 179 LEU A O 1
ATOM 1410 N N . ALA A 1 180 ? -3.428 36.094 5.98 1 98 180 ALA A N 1
ATOM 1411 C CA . ALA A 1 180 ? -2.99 36.031 4.59 1 98 180 ALA A CA 1
ATOM 1412 C C . ALA A 1 180 ? -1.512 36.406 4.465 1 98 180 ALA A C 1
ATOM 1414 O O . ALA A 1 180 ? -0.763 35.719 3.748 1 98 180 ALA A O 1
ATOM 1415 N N . LEU A 1 181 ? -1.139 37.469 5.148 1 98.12 181 LEU A N 1
ATOM 1416 C CA . LEU A 1 181 ? 0.25 37.906 5.098 1 98.12 181 LEU A CA 1
ATOM 1417 C C . LEU A 1 181 ? 1.174 36.875 5.738 1 98.12 181 LEU A C 1
ATOM 1419 O O . LEU A 1 181 ? 2.301 36.688 5.281 1 98.12 181 LEU A O 1
ATOM 1423 N N . LEU A 1 182 ? 0.69 36.312 6.824 1 98 182 LEU A N 1
ATOM 1424 C CA . LEU A 1 182 ? 1.417 35.219 7.449 1 98 182 LEU A CA 1
ATOM 1425 C C . LEU A 1 182 ? 1.688 34.094 6.441 1 98 182 LEU A C 1
ATOM 1427 O O . LEU A 1 182 ? 2.811 33.594 6.359 1 98 182 LEU A O 1
ATOM 1431 N N . SER A 1 183 ? 0.73 33.719 5.707 1 98.12 183 SER A N 1
ATOM 1432 C CA . SER A 1 183 ? 0.859 32.656 4.727 1 98.12 183 SER A CA 1
ATOM 1433 C C . SER A 1 183 ? 1.817 33.062 3.604 1 98.12 183 SER A C 1
ATOM 1435 O O . SER A 1 183 ? 2.57 32.219 3.105 1 98.12 183 SER A O 1
ATOM 1437 N N . VAL A 1 184 ? 1.773 34.281 3.172 1 97.75 184 VAL A N 1
ATOM 1438 C CA . VAL A 1 184 ? 2.693 34.781 2.152 1 97.75 184 VAL A CA 1
ATOM 1439 C C . VAL A 1 184 ? 4.133 34.656 2.646 1 97.75 184 VAL A C 1
ATOM 1441 O O . VAL A 1 184 ? 4.996 34.125 1.933 1 97.75 184 VAL A O 1
ATOM 1444 N N . THR A 1 185 ? 4.359 35.062 3.838 1 97.25 185 THR A N 1
ATOM 1445 C CA . THR A 1 185 ? 5.715 35.062 4.375 1 97.25 185 THR A CA 1
ATOM 1446 C C . THR A 1 185 ? 6.184 33.625 4.613 1 97.25 185 THR A C 1
ATOM 1448 O O . THR A 1 185 ? 7.363 33.312 4.449 1 97.25 185 THR A O 1
ATOM 1451 N N . ASN A 1 186 ? 5.293 32.781 5.055 1 95.88 186 ASN A N 1
ATOM 1452 C CA . ASN A 1 186 ? 5.629 31.375 5.164 1 95.88 186 ASN A CA 1
ATOM 1453 C C . ASN A 1 186 ? 6.109 30.797 3.834 1 95.88 186 ASN A C 1
ATOM 1455 O O . ASN A 1 186 ? 7.105 30.078 3.785 1 95.88 186 ASN A O 1
ATOM 1459 N N . MET A 1 187 ? 5.422 31.156 2.771 1 94.75 187 MET A N 1
ATOM 1460 C CA . MET A 1 187 ? 5.754 30.641 1.447 1 94.75 187 MET A CA 1
ATOM 1461 C C . MET A 1 187 ? 7.062 31.234 0.943 1 94.75 187 MET A C 1
ATOM 1463 O O . MET A 1 187 ? 7.801 30.578 0.203 1 94.75 187 MET A O 1
ATOM 1467 N N . MET A 1 188 ? 7.332 32.406 1.368 1 93.69 188 MET A N 1
ATOM 1468 C CA . MET A 1 188 ? 8.531 33.125 0.901 1 93.69 188 MET A CA 1
ATOM 1469 C C . MET A 1 188 ? 9.75 32.719 1.731 1 93.69 188 MET A C 1
ATOM 1471 O O . MET A 1 188 ? 10.883 33.031 1.364 1 93.69 188 MET A O 1
ATOM 1475 N N . GLY A 1 189 ? 9.547 32.094 2.844 1 92.88 189 GLY A N 1
ATOM 1476 C CA . GLY A 1 189 ? 10.648 31.734 3.715 1 92.88 189 GLY A CA 1
ATOM 1477 C C . GLY A 1 189 ? 11.133 32.875 4.594 1 92.88 189 GLY A C 1
ATOM 1478 O O . GLY A 1 189 ? 12.297 32.906 4.988 1 92.88 189 GLY A O 1
ATOM 1479 N N . ARG A 1 190 ? 10.266 33.812 4.773 1 94.12 190 ARG A N 1
ATOM 1480 C CA . ARG A 1 190 ? 10.586 34.938 5.66 1 94.12 190 ARG A CA 1
ATOM 1481 C C . ARG A 1 190 ? 10.055 34.688 7.07 1 94.12 190 ARG A C 1
ATOM 1483 O O . ARG A 1 190 ? 9.047 35.25 7.473 1 94.12 190 ARG A O 1
ATOM 1490 N N . TRP A 1 191 ? 10.828 34.031 7.836 1 94.06 191 TRP A N 1
ATOM 1491 C CA . TRP A 1 191 ? 10.367 33.438 9.086 1 94.06 191 TRP A CA 1
ATOM 1492 C C . TRP A 1 191 ? 10.148 34.5 10.148 1 94.06 191 TRP A C 1
ATOM 1494 O O . TRP A 1 191 ? 9.164 34.469 10.891 1 94.06 191 TRP A O 1
ATOM 1504 N N . SER A 1 192 ? 11.016 35.469 10.25 1 92.75 192 SER A N 1
ATOM 1505 C CA . SER A 1 192 ? 10.875 36.531 11.25 1 92.75 192 SER A CA 1
ATOM 1506 C C . SER A 1 192 ? 9.602 37.344 11.023 1 92.75 192 SER A C 1
ATOM 1508 O O . SER A 1 192 ? 8.883 37.656 11.977 1 92.75 192 SER A O 1
ATOM 1510 N N . GLU A 1 193 ? 9.352 37.656 9.773 1 94.62 193 GLU A N 1
ATOM 1511 C CA . GLU A 1 193 ? 8.133 38.375 9.445 1 94.62 193 GLU A CA 1
ATOM 1512 C C . GLU A 1 193 ? 6.895 37.531 9.734 1 94.62 193 GLU A C 1
ATOM 1514 O O . GLU A 1 193 ? 5.867 38.062 10.172 1 94.62 193 GLU A O 1
ATOM 1519 N N . SER A 1 194 ? 7.023 36.281 9.438 1 95.5 194 SER A N 1
ATOM 1520 C CA . SER A 1 194 ? 5.93 35.344 9.727 1 95.5 194 SER A CA 1
ATOM 1521 C C . SER A 1 194 ? 5.555 35.375 11.203 1 95.5 194 SER A C 1
ATOM 1523 O O . SER A 1 194 ? 4.371 35.406 11.547 1 95.5 194 SER A O 1
ATOM 1525 N N . GLN A 1 195 ? 6.539 35.438 12.094 1 94.31 195 GLN A N 1
ATOM 1526 C CA . GLN A 1 195 ? 6.301 35.469 13.531 1 94.31 195 GLN A CA 1
ATOM 1527 C C . GLN A 1 195 ? 5.598 36.75 13.953 1 94.31 195 GLN A C 1
ATOM 1529 O O . GLN A 1 195 ? 4.754 36.75 14.852 1 94.31 195 GLN A O 1
ATOM 1534 N N . VAL A 1 196 ? 5.973 37.781 13.281 1 95.44 196 VAL A N 1
ATOM 1535 C CA . VAL A 1 196 ? 5.336 39.062 13.57 1 95.44 196 VAL A CA 1
ATOM 1536 C C . VAL A 1 196 ? 3.846 39 13.242 1 95.44 196 VAL A C 1
ATOM 1538 O O . VAL A 1 196 ? 3.006 39.438 14.031 1 95.44 196 VAL A O 1
ATOM 1541 N N . HIS A 1 197 ? 3.529 38.438 12.141 1 96.75 197 HIS A N 1
ATOM 1542 C CA . HIS A 1 197 ? 2.137 38.344 11.719 1 96.75 197 HIS A CA 1
ATOM 1543 C C . HIS A 1 197 ? 1.344 37.438 12.641 1 96.75 197 HIS A C 1
ATOM 1545 O O . HIS A 1 197 ? 0.163 37.656 12.898 1 96.75 197 HIS A O 1
ATOM 1551 N N . ILE A 1 198 ? 1.943 36.344 13.117 1 95.88 198 ILE A N 1
ATOM 1552 C CA . ILE A 1 198 ? 1.231 35.406 13.977 1 95.88 198 ILE A CA 1
ATOM 1553 C C . ILE A 1 198 ? 0.909 36.094 15.312 1 95.88 198 ILE A C 1
ATOM 1555 O O . ILE A 1 198 ? -0.204 35.938 15.828 1 95.88 198 ILE A O 1
ATOM 1559 N N . ILE A 1 199 ? 1.896 36.781 15.891 1 96.25 199 ILE A N 1
ATOM 1560 C CA . ILE A 1 199 ? 1.686 37.438 17.172 1 96.25 199 ILE A CA 1
ATOM 1561 C C . ILE A 1 199 ? 0.67 38.562 17 1 96.25 199 ILE A C 1
ATOM 1563 O O . ILE A 1 199 ? -0.182 38.781 17.859 1 96.25 199 ILE A O 1
ATOM 1567 N N . ALA A 1 200 ? 0.782 39.25 15.859 1 96.62 200 ALA A N 1
ATOM 1568 C CA . ALA A 1 200 ? -0.221 40.25 15.547 1 96.62 200 ALA A CA 1
ATOM 1569 C C . ALA A 1 200 ? -1.615 39.656 15.461 1 96.62 200 ALA A C 1
ATOM 1571 O O . ALA A 1 200 ? -2.596 40.25 15.898 1 96.62 200 ALA A O 1
ATOM 1572 N N . GLY A 1 201 ? -1.696 38.5 14.883 1 96.81 201 GLY A N 1
ATOM 1573 C CA . GLY A 1 201 ? -2.971 37.812 14.805 1 96.81 201 GLY A CA 1
ATOM 1574 C C . GLY A 1 201 ? -3.59 37.531 16.156 1 96.81 201 GLY A C 1
ATOM 1575 O O . GLY A 1 201 ? -4.785 37.781 16.359 1 96.81 201 GLY A O 1
ATOM 1576 N N . HIS A 1 202 ? -2.809 37.094 17.094 1 96.38 202 HIS A N 1
ATOM 1577 C CA . HIS A 1 202 ? -3.307 36.844 18.438 1 96.38 202 HIS A CA 1
ATOM 1578 C C . HIS A 1 202 ? -3.799 38.125 19.094 1 96.38 202 HIS A C 1
ATOM 1580 O O . HIS A 1 202 ? -4.844 38.125 19.75 1 96.38 202 HIS A O 1
ATOM 1586 N N . ARG A 1 203 ? -3.041 39.156 18.953 1 95.69 203 ARG A N 1
ATOM 1587 C CA . ARG A 1 203 ? -3.424 40.438 19.516 1 95.69 203 ARG A CA 1
ATOM 1588 C C . ARG A 1 203 ? -4.727 40.938 18.891 1 95.69 203 ARG A C 1
ATOM 1590 O O . ARG A 1 203 ? -5.613 41.406 19.609 1 95.69 203 ARG A O 1
ATOM 1597 N N . LEU A 1 204 ? -4.824 40.906 17.578 1 96.25 204 LEU A N 1
ATOM 1598 C CA . LEU A 1 204 ? -6 41.375 16.859 1 96.25 204 LEU A CA 1
ATOM 1599 C C . LEU A 1 204 ? -7.238 40.562 17.234 1 96.25 204 LEU A C 1
ATOM 1601 O O . LEU A 1 204 ? -8.336 41.125 17.344 1 96.25 204 LEU A O 1
ATOM 1605 N N . LEU A 1 205 ? -7.051 39.281 17.375 1 95.56 205 LEU A N 1
ATOM 1606 C CA . LEU A 1 205 ? -8.172 38.469 17.797 1 95.56 205 LEU A CA 1
ATOM 1607 C C . LEU A 1 205 ? -8.648 38.844 19.203 1 95.56 205 LEU A C 1
ATOM 1609 O O . LEU A 1 205 ? -9.852 38.875 19.453 1 95.56 205 LEU A O 1
ATOM 1613 N N . SER A 1 206 ? -7.695 39.094 20.078 1 93.62 206 SER A N 1
ATOM 1614 C CA . SER A 1 206 ? -8.039 39.531 21.422 1 93.62 206 SER A CA 1
ATOM 1615 C C . SER A 1 206 ? -8.797 40.844 21.406 1 93.62 206 SER A C 1
ATOM 1617 O O . SER A 1 206 ? -9.734 41.062 22.172 1 93.62 206 SER A O 1
ATOM 1619 N N . GLN A 1 207 ? -8.453 41.719 20.531 1 92.69 207 GLN A N 1
ATOM 1620 C CA . GLN A 1 207 ? -9.078 43.031 20.406 1 92.69 207 GLN A CA 1
ATOM 1621 C C . GLN A 1 207 ? -10.469 42.906 19.781 1 92.69 207 GLN A C 1
ATOM 1623 O O . GLN A 1 207 ? -11.414 43.594 20.234 1 92.69 207 GLN A O 1
ATOM 1628 N N . ALA A 1 208 ? -10.539 42.125 18.688 1 92.44 208 ALA A N 1
ATOM 1629 C CA . ALA A 1 208 ? -11.797 41.969 17.969 1 92.44 208 ALA A CA 1
ATOM 1630 C C . ALA A 1 208 ? -12.797 41.125 18.766 1 92.44 208 ALA A C 1
ATOM 1632 O O . ALA A 1 208 ? -14.008 41.281 18.594 1 92.44 208 ALA A O 1
ATOM 1633 N N . GLY A 1 209 ? -12.234 40.312 19.703 1 89.81 209 GLY A N 1
ATOM 1634 C CA . GLY A 1 209 ? -13.102 39.406 20.422 1 89.81 209 GLY A CA 1
ATOM 1635 C C . GLY A 1 209 ? -13.492 38.188 19.594 1 89.81 209 GLY A C 1
ATOM 1636 O O . GLY A 1 209 ? -13.305 38.188 18.375 1 89.81 209 GLY A O 1
ATOM 1637 N N . HIS A 1 210 ? -14.008 37.188 20.297 1 85.44 210 HIS A N 1
ATOM 1638 C CA . HIS A 1 210 ? -14.445 35.969 19.609 1 85.44 210 HIS A CA 1
ATOM 1639 C C . HIS A 1 210 ? -15.945 36 19.328 1 85.44 210 HIS A C 1
ATOM 1641 O O . HIS A 1 210 ? -16.75 36.125 20.266 1 85.44 210 HIS A O 1
ATOM 1647 N N . GLY A 1 211 ? -16.281 36.062 18.031 1 84.31 211 GLY A N 1
ATOM 1648 C CA . GLY A 1 211 ? -17.656 36.031 17.594 1 84.31 211 GLY A CA 1
ATOM 1649 C C . GLY A 1 211 ? -17.859 35.344 16.266 1 84.31 211 GLY A C 1
ATOM 1650 O O . GLY A 1 211 ? -16.953 34.656 15.781 1 84.31 211 GLY A O 1
ATOM 1651 N N . SER A 1 212 ? -19.016 35.406 15.75 1 84.06 212 SER A N 1
ATOM 1652 C CA . SER A 1 212 ? -19.375 34.75 14.5 1 84.06 212 SER A CA 1
ATOM 1653 C C . SER A 1 212 ? -18.516 35.25 13.344 1 84.06 212 SER A C 1
ATOM 1655 O O . SER A 1 212 ? -18.141 34.5 12.461 1 84.06 212 SER A O 1
ATOM 1657 N N . GLU A 1 213 ? -18.125 36.531 13.422 1 86.5 213 GLU A N 1
ATOM 1658 C CA . GLU A 1 213 ? -17.375 37.156 12.336 1 86.5 213 GLU A CA 1
ATOM 1659 C C . GLU A 1 213 ? -15.906 36.75 12.375 1 86.5 213 GLU A C 1
ATOM 1661 O O . GLU A 1 213 ? -15.219 36.781 11.352 1 86.5 213 GLU A O 1
ATOM 1666 N N . THR A 1 214 ? -15.438 36.406 13.57 1 91.88 214 THR A N 1
ATOM 1667 C CA . THR A 1 214 ? -14.016 36.125 13.711 1 91.88 214 THR A CA 1
ATOM 1668 C C . THR A 1 214 ? -13.766 34.625 13.852 1 91.88 214 THR A C 1
ATOM 1670 O O . THR A 1 214 ? -12.617 34.188 13.914 1 91.88 214 THR A O 1
ATOM 1673 N N . SER A 1 215 ? -14.805 33.844 13.836 1 89.38 215 SER A N 1
ATOM 1674 C CA . SER A 1 215 ? -14.68 32.438 14.117 1 89.38 215 SER A CA 1
ATOM 1675 C C . SER A 1 215 ? -13.797 31.734 13.086 1 89.38 215 SER A C 1
ATOM 1677 O O . SER A 1 215 ? -12.93 30.922 13.438 1 89.38 215 SER A O 1
ATOM 1679 N N . GLY A 1 216 ? -14.039 32 11.828 1 91.38 216 GLY A N 1
ATOM 1680 C CA . GLY A 1 216 ? -13.227 31.406 10.773 1 91.38 216 GLY A CA 1
ATOM 1681 C C . GLY A 1 216 ? -11.758 31.766 10.875 1 91.38 216 GLY A C 1
ATOM 1682 O O . GLY A 1 216 ? -10.891 30.891 10.773 1 91.38 216 GLY A O 1
ATOM 1683 N N . ALA A 1 217 ? -11.516 33 11.117 1 94.94 217 ALA A N 1
ATOM 1684 C CA . ALA A 1 217 ? -10.141 33.469 11.242 1 94.94 217 ALA A CA 1
ATOM 1685 C C . ALA A 1 217 ? -9.469 32.906 12.484 1 94.94 217 ALA A C 1
ATOM 1687 O O . ALA A 1 217 ? -8.273 32.594 12.469 1 94.94 217 ALA A O 1
ATOM 1688 N N . ALA A 1 218 ? -10.219 32.812 13.531 1 94.88 218 ALA A N 1
ATOM 1689 C CA . ALA A 1 218 ? -9.688 32.25 14.773 1 94.88 218 ALA A CA 1
ATOM 1690 C C . ALA A 1 218 ? -9.266 30.812 14.578 1 94.88 218 ALA A C 1
ATOM 1692 O O . ALA A 1 218 ? -8.25 30.375 15.125 1 94.88 218 ALA A O 1
ATOM 1693 N N . GLU A 1 219 ? -10.047 30.078 13.844 1 93.81 219 GLU A N 1
ATOM 1694 C CA . GLU A 1 219 ? -9.711 28.688 13.539 1 93.81 219 GLU A CA 1
ATOM 1695 C C . GLU A 1 219 ? -8.391 28.609 12.773 1 93.81 219 GLU A C 1
ATOM 1697 O O . GLU A 1 219 ? -7.508 27.828 13.141 1 93.81 219 GLU A O 1
ATOM 1702 N N . ILE A 1 220 ? -8.289 29.391 11.797 1 95.69 220 ILE A N 1
ATOM 1703 C CA . ILE A 1 220 ? -7.109 29.359 10.945 1 95.69 220 ILE A CA 1
ATOM 1704 C C . ILE A 1 220 ? -5.887 29.812 11.734 1 95.69 220 ILE A C 1
ATOM 1706 O O . ILE A 1 220 ? -4.785 29.297 11.547 1 95.69 220 ILE A O 1
ATOM 1710 N N . LEU A 1 221 ? -6.086 30.828 12.578 1 96.94 221 LEU A N 1
ATOM 1711 C CA . LEU A 1 221 ? -4.984 31.281 13.414 1 96.94 221 LEU A CA 1
ATOM 1712 C C . LEU A 1 221 ? -4.43 30.156 14.266 1 96.94 221 LEU A C 1
ATOM 1714 O O . LEU A 1 221 ? -3.213 29.984 14.375 1 96.94 221 LEU A O 1
ATOM 1718 N N . THR A 1 222 ? -5.301 29.391 14.844 1 96.12 222 THR A N 1
ATOM 1719 C CA . THR A 1 222 ? -4.883 28.25 15.656 1 96.12 222 THR A CA 1
ATOM 1720 C C . THR A 1 222 ? -4.094 27.25 14.812 1 96.12 222 THR A C 1
ATOM 1722 O O . THR A 1 222 ? -3.051 26.75 15.25 1 96.12 222 THR A O 1
ATOM 1725 N N . ARG A 1 223 ? -4.543 26.984 13.664 1 95.69 223 ARG A N 1
ATOM 1726 C CA . ARG A 1 223 ? -3.928 25.984 12.781 1 95.69 223 ARG A CA 1
ATOM 1727 C C . ARG A 1 223 ? -2.562 26.453 12.297 1 95.69 223 ARG A C 1
ATOM 1729 O O . ARG A 1 223 ? -1.592 25.703 12.32 1 95.69 223 ARG A O 1
ATOM 1736 N N . LEU A 1 224 ? -2.49 27.688 11.852 1 96.69 224 LEU A N 1
ATOM 1737 C CA . LEU A 1 224 ? -1.229 28.234 11.367 1 96.69 224 LEU A CA 1
ATOM 1738 C C . LEU A 1 224 ? -0.242 28.422 12.516 1 96.69 224 LEU A C 1
ATOM 1740 O O . LEU A 1 224 ? 0.969 28.281 12.328 1 96.69 224 LEU A O 1
ATOM 1744 N N . ASP A 1 225 ? -0.791 28.734 13.664 1 96.44 225 ASP A N 1
ATOM 1745 C CA . ASP A 1 225 ? 0.056 28.875 14.844 1 96.44 225 ASP A CA 1
ATOM 1746 C C . ASP A 1 225 ? 0.757 27.547 15.172 1 96.44 225 ASP A C 1
ATOM 1748 O O . ASP A 1 225 ? 1.96 27.531 15.438 1 96.44 225 ASP A O 1
ATOM 1752 N N . LEU A 1 226 ? 0.014 26.516 15.164 1 95.75 226 LEU A N 1
ATOM 1753 C CA . LEU A 1 226 ? 0.609 25.203 15.406 1 95.75 226 LEU A CA 1
ATOM 1754 C C . LEU A 1 226 ? 1.678 24.906 14.359 1 95.75 226 LEU A C 1
ATOM 1756 O O . LEU A 1 226 ? 2.721 24.328 14.688 1 95.75 226 LEU A O 1
ATOM 1760 N N . MET A 1 227 ? 1.406 25.203 13.172 1 95.31 227 MET A N 1
ATOM 1761 C CA . MET A 1 227 ? 2.389 25 12.117 1 95.31 227 MET A CA 1
ATOM 1762 C C . MET A 1 227 ? 3.695 25.719 12.43 1 95.31 227 MET A C 1
ATOM 1764 O O . MET A 1 227 ? 4.777 25.141 12.281 1 95.31 227 MET A O 1
ATOM 1768 N N . ALA A 1 228 ? 3.555 26.938 12.836 1 94.81 228 ALA A N 1
ATOM 1769 C CA . ALA A 1 228 ? 4.73 27.734 13.188 1 94.81 228 ALA A CA 1
ATOM 1770 C C . ALA A 1 228 ? 5.492 27.094 14.344 1 94.81 228 ALA A C 1
ATOM 1772 O O . ALA A 1 228 ? 6.727 27.078 14.352 1 94.81 228 ALA A O 1
ATOM 1773 N N . MET A 1 229 ? 4.805 26.547 15.273 1 94.25 229 MET A N 1
ATOM 1774 C CA . MET A 1 229 ? 5.418 25.906 16.438 1 94.25 229 MET A CA 1
ATOM 1775 C C . MET A 1 229 ? 6.168 24.641 16.031 1 94.25 229 MET A C 1
ATOM 1777 O O . MET A 1 229 ? 7.242 24.359 16.547 1 94.25 229 MET A O 1
ATOM 1781 N N . THR A 1 230 ? 5.602 23.859 15.148 1 92.94 230 THR A N 1
ATOM 1782 C CA . THR A 1 230 ? 6.199 22.594 14.742 1 92.94 230 THR A CA 1
ATOM 1783 C C . THR A 1 230 ? 7.441 22.828 13.891 1 92.94 230 THR A C 1
ATOM 1785 O O . THR A 1 230 ? 8.375 22.016 13.922 1 92.94 230 THR A O 1
ATOM 1788 N N . PHE A 1 231 ? 7.48 23.797 13.094 1 86.94 231 PHE A N 1
ATOM 1789 C CA . PHE A 1 231 ? 8.602 24.109 12.219 1 86.94 231 PHE A CA 1
ATOM 1790 C C . PHE A 1 231 ? 9.727 24.797 12.992 1 86.94 231 PHE A C 1
ATOM 1792 O O . PHE A 1 231 ? 10.898 24.438 12.852 1 86.94 231 PHE A O 1
ATOM 1799 N N . SER A 1 232 ? 9.555 25.594 13.883 1 77 232 SER A N 1
ATOM 1800 C CA . SER A 1 232 ? 10.383 26.422 14.742 1 77 232 SER A CA 1
ATOM 1801 C C . SER A 1 232 ? 11.82 26.5 14.227 1 77 232 SER A C 1
ATOM 1803 O O . SER A 1 232 ? 12.719 25.875 14.805 1 77 232 SER A O 1
ATOM 1805 N N . ASP A 1 233 ? 12.031 27.344 13.328 1 81 233 ASP A N 1
ATOM 1806 C CA . ASP A 1 233 ? 13.359 27.594 12.758 1 81 233 ASP A CA 1
ATOM 1807 C C . ASP A 1 233 ? 14.273 28.281 13.766 1 81 233 ASP A C 1
ATOM 1809 O O . ASP A 1 233 ? 13.852 29.219 14.453 1 81 233 ASP A O 1
ATOM 1813 N N . SER A 1 234 ? 15.414 27.828 13.797 1 83.31 234 SER A N 1
ATOM 1814 C CA . SER A 1 234 ? 16.344 28.328 14.805 1 83.31 234 SER A CA 1
ATOM 1815 C C . SER A 1 234 ? 16.734 29.781 14.531 1 83.31 234 SER A C 1
ATOM 1817 O O . SER A 1 234 ? 17.141 30.5 15.445 1 83.31 234 SER A O 1
ATOM 1819 N N . SER A 1 235 ? 16.672 30.188 13.336 1 85.75 235 SER A N 1
ATOM 1820 C CA . SER A 1 235 ? 16.984 31.578 13.023 1 85.75 235 SER A CA 1
ATOM 1821 C C . SER A 1 235 ? 15.852 32.5 13.453 1 85.75 235 SER A C 1
ATOM 1823 O O . SER A 1 235 ? 16.062 33.719 13.656 1 85.75 235 SER A O 1
ATOM 1825 N N . ALA A 1 236 ? 14.695 32.031 13.547 1 90.62 236 ALA A N 1
ATOM 1826 C CA . ALA A 1 236 ? 13.516 32.75 14.023 1 90.62 236 ALA A CA 1
ATOM 1827 C C . ALA A 1 236 ? 12.602 31.812 14.82 1 90.62 236 ALA A C 1
ATOM 1829 O O . ALA A 1 236 ? 11.484 31.516 14.391 1 90.62 236 ALA A O 1
ATOM 1830 N N . PRO A 1 237 ? 13.031 31.516 15.984 1 89.88 237 PRO A N 1
ATOM 1831 C CA . PRO A 1 237 ? 12.242 30.562 16.781 1 89.88 237 PRO A CA 1
ATOM 1832 C C . PRO A 1 237 ? 10.875 31.125 17.172 1 89.88 237 PRO A C 1
ATOM 1834 O O . PRO A 1 237 ? 10.727 32.344 17.328 1 89.88 237 PRO A O 1
ATOM 1837 N N . TYR A 1 238 ? 9.93 30.297 17.297 1 93.31 238 TYR A N 1
ATOM 1838 C CA . TYR A 1 238 ? 8.602 30.719 17.719 1 93.31 238 TYR A CA 1
ATOM 1839 C C . TYR A 1 238 ? 8.656 31.422 19.078 1 93.31 238 TYR A C 1
ATOM 1841 O O . TYR A 1 238 ? 9.305 30.938 20 1 93.31 238 TYR A O 1
ATOM 1849 N N . PRO A 1 239 ? 8.031 32.531 19.203 1 92.56 239 PRO A N 1
ATOM 1850 C CA . PRO A 1 239 ? 8.086 33.312 20.438 1 92.56 239 PRO A CA 1
ATOM 1851 C C . PRO A 1 239 ? 7.055 32.844 21.469 1 92.56 239 PRO A C 1
ATOM 1853 O O . PRO A 1 239 ? 6.09 33.562 21.734 1 92.56 239 PRO A O 1
ATOM 1856 N N . TYR A 1 240 ? 7.309 31.844 22.172 1 92.44 240 TYR A N 1
ATOM 1857 C CA . TYR A 1 240 ? 6.387 31.172 23.094 1 92.44 240 TYR A CA 1
ATOM 1858 C C . TYR A 1 240 ? 5.906 32.156 24.172 1 92.44 240 TYR A C 1
ATOM 1860 O O . TYR A 1 240 ? 4.738 32.094 24.562 1 92.44 240 TYR A O 1
ATOM 1868 N N . LYS A 1 241 ? 6.699 32.969 24.641 1 90.12 241 LYS A N 1
ATOM 1869 C CA . LYS A 1 241 ? 6.367 33.875 25.75 1 90.12 241 LYS A CA 1
ATOM 1870 C C . LYS A 1 241 ? 5.367 34.938 25.312 1 90.12 241 LYS A C 1
ATOM 1872 O O . LYS A 1 241 ? 4.648 35.5 26.156 1 90.12 241 LYS A O 1
ATOM 1877 N N . LEU A 1 242 ? 5.297 35.219 24.031 1 92.56 242 LEU A N 1
ATOM 1878 C CA . LEU A 1 242 ? 4.422 36.281 23.531 1 92.56 242 LEU A CA 1
ATOM 1879 C C . LEU A 1 242 ? 3.07 35.719 23.109 1 92.56 242 LEU A C 1
ATOM 1881 O O . LEU A 1 242 ? 2.119 36.469 22.891 1 92.56 242 LEU A O 1
ATOM 1885 N N . ALA A 1 243 ? 2.957 34.438 23.016 1 93.06 243 ALA A N 1
ATOM 1886 C CA . ALA A 1 243 ? 1.725 33.812 22.562 1 93.06 243 ALA A CA 1
ATOM 1887 C C . ALA A 1 243 ? 0.89 33.312 23.75 1 93.06 243 ALA A C 1
ATOM 1889 O O . ALA A 1 243 ? 1.434 32.969 24.812 1 93.06 243 ALA A O 1
ATOM 1890 N N . PRO A 1 244 ? -0.397 33.312 23.609 1 93.44 244 PRO A N 1
ATOM 1891 C CA . PRO A 1 244 ? -1.231 32.812 24.703 1 93.44 244 PRO A CA 1
ATOM 1892 C C . PRO A 1 244 ? -1.087 31.312 24.906 1 93.44 244 PRO A C 1
ATOM 1894 O O . PRO A 1 244 ? -0.955 30.562 23.938 1 93.44 244 PRO A O 1
ATOM 1897 N N . ARG A 1 245 ? -1.165 30.844 26.156 1 90.25 245 ARG A N 1
ATOM 1898 C CA . ARG A 1 245 ? -1.034 29.422 26.484 1 90.25 245 ARG A CA 1
ATOM 1899 C C . ARG A 1 245 ? -2.24 28.625 26 1 90.25 245 ARG A C 1
ATOM 1901 O O . ARG A 1 245 ? -2.109 27.469 25.609 1 90.25 245 ARG A O 1
ATOM 1908 N N . THR A 1 246 ? -3.396 29.266 26.078 1 91.38 246 THR A N 1
ATOM 1909 C CA . THR A 1 246 ? -4.625 28.672 25.562 1 91.38 246 THR A CA 1
ATOM 1910 C C . THR A 1 246 ? -5.289 29.578 24.531 1 91.38 246 THR A C 1
ATOM 1912 O O . THR A 1 246 ? -5.059 30.797 24.531 1 91.38 246 THR A O 1
ATOM 1915 N N . VAL A 1 247 ? -6.035 28.969 23.609 1 92.12 247 VAL A N 1
ATOM 1916 C CA . VAL A 1 247 ? -6.699 29.734 22.562 1 92.12 247 VAL A CA 1
ATOM 1917 C C . VAL A 1 247 ? -8.211 29.562 22.672 1 92.12 247 VAL A C 1
ATOM 1919 O O . VAL A 1 247 ? -8.695 28.797 23.516 1 92.12 247 VAL A O 1
ATOM 1922 N N . TRP A 1 248 ? -8.891 30.266 21.891 1 88.25 248 TRP A N 1
ATOM 1923 C CA . TRP A 1 248 ? -10.336 30.391 21.969 1 88.25 248 TRP A CA 1
ATOM 1924 C C . TRP A 1 248 ? -11.008 29.016 21.922 1 88.25 248 TRP A C 1
ATOM 1926 O O . TRP A 1 248 ? -11.969 28.766 22.656 1 88.25 248 TRP A O 1
ATOM 1936 N N . ILE A 1 249 ? -10.523 28.109 21.109 1 89.31 249 ILE A N 1
ATOM 1937 C CA . ILE A 1 249 ? -11.18 26.828 20.859 1 89.31 249 ILE A CA 1
ATOM 1938 C C . ILE A 1 249 ? -11.078 25.953 22.094 1 89.31 249 ILE A C 1
ATOM 1940 O O . ILE A 1 249 ? -11.938 25.094 22.328 1 89.31 249 ILE A O 1
ATOM 1944 N N . ASP A 1 250 ? -10.078 26.125 22.891 1 91.94 250 ASP A N 1
ATOM 1945 C CA . ASP A 1 250 ? -9.914 25.391 24.125 1 91.94 250 ASP A CA 1
ATOM 1946 C C . ASP A 1 250 ? -11.07 25.656 25.094 1 91.94 250 ASP A C 1
ATOM 1948 O O . ASP A 1 250 ? -11.586 24.734 25.719 1 91.94 250 ASP A O 1
ATOM 1952 N N . GLU A 1 251 ? -11.391 26.859 25.125 1 90.19 251 GLU A N 1
ATOM 1953 C CA . GLU A 1 251 ? -12.484 27.266 26 1 90.19 251 GLU A CA 1
ATOM 1954 C C . GLU A 1 251 ? -13.836 26.906 25.391 1 90.19 251 GLU A C 1
ATOM 1956 O O . GLU A 1 251 ? -14.75 26.469 26.094 1 90.19 251 GLU A O 1
ATOM 1961 N N . HIS A 1 252 ? -13.945 27.125 24.141 1 90.56 252 HIS A N 1
ATOM 1962 C CA . HIS A 1 252 ? -15.203 26.875 23.438 1 90.56 252 HIS A CA 1
ATOM 1963 C C . HIS A 1 252 ? -15.609 25.406 23.547 1 90.56 252 HIS A C 1
ATOM 1965 O O . HIS A 1 252 ? -16.797 25.109 23.734 1 90.56 252 HIS A O 1
ATOM 1971 N N . MET A 1 253 ? -14.695 24.531 23.5 1 92.44 253 MET A N 1
ATOM 1972 C CA . MET A 1 253 ? -14.977 23.094 23.406 1 92.44 253 MET A CA 1
ATOM 1973 C C . MET A 1 253 ? -15.32 22.516 24.781 1 92.44 253 MET A C 1
ATOM 1975 O O . MET A 1 253 ? -15.812 21.391 24.875 1 92.44 253 MET A O 1
ATOM 1979 N N . LYS A 1 254 ? -15.117 23.234 25.828 1 90.75 254 LYS A N 1
ATOM 1980 C CA . LYS A 1 254 ? -15.484 22.766 27.156 1 90.75 254 LYS A CA 1
ATOM 1981 C C . LYS A 1 254 ? -16.984 22.531 27.25 1 90.75 254 LYS A C 1
ATOM 1983 O O . LYS A 1 254 ? -17.422 21.594 27.938 1 90.75 254 LYS A O 1
ATOM 1988 N N . THR A 1 255 ? -17.688 23.312 26.531 1 90.56 255 THR A N 1
ATOM 1989 C CA . THR A 1 255 ? -19.141 23.203 26.656 1 90.56 255 THR A CA 1
ATOM 1990 C C . THR A 1 255 ? -19.766 22.828 25.328 1 90.56 255 THR A C 1
ATOM 1992 O O . THR A 1 255 ? -20.875 22.281 25.281 1 90.56 255 THR A O 1
ATOM 1995 N N . ALA A 1 256 ? -19.125 23.094 24.281 1 92.19 256 ALA A N 1
ATOM 1996 C CA . ALA A 1 256 ? -19.719 22.922 22.953 1 92.19 256 ALA A CA 1
ATOM 1997 C C . ALA A 1 256 ? -19.625 21.453 22.516 1 92.19 256 ALA A C 1
ATOM 1999 O O . ALA A 1 256 ? -18.719 20.734 22.938 1 92.19 256 ALA A O 1
ATOM 2000 N N . GLU A 1 257 ? -20.531 21.047 21.703 1 94.5 257 GLU A N 1
ATOM 2001 C CA . GLU A 1 257 ? -20.453 19.766 21 1 94.5 257 GLU A CA 1
ATOM 2002 C C . GLU A 1 257 ? -19.75 19.906 19.656 1 94.5 257 GLU A C 1
ATOM 2004 O O . GLU A 1 257 ? -19.547 21.016 19.188 1 94.5 257 GLU A O 1
ATOM 2009 N N . ILE A 1 258 ? -19.312 18.797 19.156 1 94 258 ILE A N 1
ATOM 2010 C CA . ILE A 1 258 ? -18.672 18.828 17.844 1 94 258 ILE A CA 1
ATOM 2011 C C . ILE A 1 258 ? -19.719 18.906 16.75 1 94 258 ILE A C 1
ATOM 2013 O O . ILE A 1 258 ? -20.625 18.078 16.688 1 94 258 ILE A O 1
ATOM 2017 N N . GLU A 1 259 ? -19.547 19.922 15.898 1 90.75 259 GLU A N 1
ATOM 2018 C CA . GLU A 1 259 ? -20.547 20.172 14.859 1 90.75 259 GLU A CA 1
ATOM 2019 C C . GLU A 1 259 ? -19.984 19.859 13.477 1 90.75 259 GLU A C 1
ATOM 2021 O O . GLU A 1 259 ? -20.75 19.672 12.523 1 90.75 259 GLU A O 1
ATOM 2026 N N . SER A 1 260 ? -18.766 19.875 13.359 1 90.06 260 SER A N 1
ATOM 2027 C CA . SER A 1 260 ? -18.125 19.625 12.07 1 90.06 260 SER A CA 1
ATOM 2028 C C . SER A 1 260 ? -16.719 19.062 12.25 1 90.06 260 SER A C 1
ATOM 2030 O O . SER A 1 260 ? -16.109 19.234 13.312 1 90.06 260 SER A O 1
ATOM 2032 N N . TYR A 1 261 ? -16.219 18.453 11.25 1 90.75 261 TYR A N 1
ATOM 2033 C CA . TYR A 1 261 ? -14.844 17.953 11.289 1 90.75 261 TYR A CA 1
ATOM 2034 C C . TYR A 1 261 ? -13.844 19.109 11.359 1 90.75 261 TYR A C 1
ATOM 2036 O O . TYR A 1 261 ? -12.773 18.969 11.961 1 90.75 261 TYR A O 1
ATOM 2044 N N . GLY A 1 262 ? -14.195 20.266 10.773 1 90.94 262 GLY A N 1
ATOM 2045 C CA . GLY A 1 262 ? -13.344 21.438 10.875 1 90.94 262 GLY A CA 1
ATOM 2046 C C . GLY A 1 262 ? -13.141 21.906 12.305 1 90.94 262 GLY A C 1
ATOM 2047 O O . GLY A 1 262 ? -12.008 22.172 12.727 1 90.94 262 GLY A O 1
ATOM 2048 N N . GLN A 1 263 ? -14.211 21.938 12.961 1 91.81 263 GLN A N 1
ATOM 2049 C CA . GLN A 1 263 ? -14.164 22.344 14.359 1 91.81 263 GLN A CA 1
ATOM 2050 C C . GLN A 1 263 ? -13.422 21.312 15.211 1 91.81 263 GLN A C 1
ATOM 2052 O O . GLN A 1 263 ? -12.625 21.672 16.078 1 91.81 263 GLN A O 1
ATOM 2057 N N . ALA A 1 264 ? -13.734 20.062 14.938 1 94.38 264 ALA A N 1
ATOM 2058 C CA . ALA A 1 264 ? -13.078 18.969 15.664 1 94.38 264 ALA A CA 1
ATOM 2059 C C . ALA A 1 264 ? -11.57 19 15.445 1 94.38 264 ALA A C 1
ATOM 2061 O O . ALA A 1 264 ? -10.797 18.828 16.391 1 94.38 264 ALA A O 1
ATOM 2062 N N . GLY A 1 265 ? -11.219 19.219 14.219 1 95 265 GLY A N 1
ATOM 2063 C CA . GLY A 1 265 ? -9.805 19.297 13.891 1 95 265 GLY A CA 1
ATOM 2064 C C . GLY A 1 265 ? -9.102 20.469 14.547 1 95 265 GLY A C 1
ATOM 2065 O O . GLY A 1 265 ? -7.992 20.312 15.062 1 95 265 GLY A O 1
ATOM 2066 N N . THR A 1 266 ? -9.695 21.562 14.547 1 95 266 THR A N 1
ATOM 2067 C CA . THR A 1 266 ? -9.125 22.75 15.172 1 95 266 THR A CA 1
ATOM 2068 C C . THR A 1 266 ? -8.945 22.531 16.672 1 95 266 THR A C 1
ATOM 2070 O O . THR A 1 266 ? -7.961 22.984 17.266 1 95 266 THR A O 1
ATOM 2073 N N . ALA A 1 267 ? -9.93 21.922 17.234 1 96.19 267 ALA A N 1
ATOM 2074 C CA . ALA A 1 267 ? -9.836 21.609 18.656 1 96.19 267 ALA A CA 1
ATOM 2075 C C . ALA A 1 267 ? -8.625 20.734 18.953 1 96.19 267 ALA A C 1
ATOM 2077 O O . ALA A 1 267 ? -7.922 20.938 19.938 1 96.19 267 ALA A O 1
ATOM 2078 N N . LEU A 1 268 ? -8.43 19.781 18.156 1 95.94 268 LEU A N 1
ATOM 2079 C CA . LEU A 1 268 ? -7.27 18.906 18.297 1 95.94 268 LEU A CA 1
ATOM 2080 C C . LEU A 1 268 ? -5.973 19.703 18.156 1 95.94 268 LEU A C 1
ATOM 2082 O O . LEU A 1 268 ? -5.02 19.469 18.906 1 95.94 268 LEU A O 1
ATOM 2086 N N . PHE A 1 269 ? -5.926 20.594 17.203 1 96.69 269 PHE A N 1
ATOM 2087 C CA . PHE A 1 269 ? -4.758 21.438 17.016 1 96.69 269 PHE A CA 1
ATOM 2088 C C . PHE A 1 269 ? -4.512 22.312 18.234 1 96.69 269 PHE A C 1
ATOM 2090 O O . PHE A 1 269 ? -3.363 22.547 18.625 1 96.69 269 PHE A O 1
ATOM 2097 N N . GLY A 1 270 ? -5.629 22.797 18.781 1 96.5 270 GLY A N 1
ATOM 2098 C CA . GLY A 1 270 ? -5.492 23.547 20.016 1 96.5 270 GLY A CA 1
ATOM 2099 C C . GLY A 1 270 ? -4.816 22.75 21.125 1 96.5 270 GLY A C 1
ATOM 2100 O O . GLY A 1 270 ? -3.943 23.281 21.812 1 96.5 270 GLY A O 1
ATOM 2101 N N . MET A 1 271 ? -5.176 21.531 21.25 1 96.75 271 MET A N 1
ATOM 2102 C CA . MET A 1 271 ? -4.602 20.688 22.297 1 96.75 271 MET A CA 1
ATOM 2103 C C . MET A 1 271 ? -3.15 20.344 21.984 1 96.75 271 MET A C 1
ATOM 2105 O O . MET A 1 271 ? -2.316 20.281 22.875 1 96.75 271 MET A O 1
ATOM 2109 N N . LEU A 1 272 ? -2.893 20.125 20.734 1 96.31 272 LEU A N 1
ATOM 2110 C CA . LEU A 1 272 ? -1.51 19.891 20.328 1 96.31 272 LEU A CA 1
ATOM 2111 C C . LEU A 1 272 ? -0.642 21.109 20.641 1 96.31 272 LEU A C 1
ATOM 2113 O O . LEU A 1 272 ? 0.501 20.969 21.078 1 96.31 272 LEU A O 1
ATOM 2117 N N . ARG A 1 273 ? -1.192 22.25 20.375 1 95.62 273 ARG A N 1
ATOM 2118 C CA . ARG A 1 273 ? -0.496 23.5 20.703 1 95.62 273 ARG A CA 1
ATOM 2119 C C . ARG A 1 273 ? -0.144 23.562 22.188 1 95.62 273 ARG A C 1
ATOM 2121 O O . ARG A 1 273 ? 0.959 23.969 22.547 1 95.62 273 ARG A O 1
ATOM 2128 N N . ARG A 1 274 ? -1.055 23.188 23.016 1 94.94 274 ARG A N 1
ATOM 2129 C CA . ARG A 1 274 ? -0.805 23.172 24.453 1 94.94 274 ARG A CA 1
ATOM 2130 C C . ARG A 1 274 ? 0.389 22.281 24.797 1 94.94 274 ARG A C 1
ATOM 2132 O O . ARG A 1 274 ? 1.213 22.656 25.641 1 94.94 274 ARG A O 1
ATOM 2139 N N . LEU A 1 275 ? 0.445 21.188 24.141 1 93.06 275 LEU A N 1
ATOM 2140 C CA . LEU A 1 275 ? 1.566 20.281 24.375 1 93.06 275 LEU A CA 1
ATOM 2141 C C . LEU A 1 275 ? 2.881 20.922 23.953 1 93.06 275 LEU A C 1
ATOM 2143 O O . LEU A 1 275 ? 3.896 20.781 24.641 1 93.06 275 LEU A O 1
ATOM 2147 N N . MET A 1 276 ? 2.838 21.656 22.859 1 92.5 276 MET A N 1
ATOM 2148 C CA . MET A 1 276 ? 4.043 22.312 22.359 1 92.5 276 MET A CA 1
ATOM 2149 C C . MET A 1 276 ? 4.473 23.438 23.312 1 92.5 276 MET A C 1
ATOM 2151 O O . MET A 1 276 ? 5.652 23.797 23.359 1 92.5 276 MET A O 1
ATOM 2155 N N . MET A 1 277 ? 3.561 23.969 24.078 1 91.62 277 MET A N 1
ATOM 2156 C CA . MET A 1 277 ? 3.814 25.094 24.969 1 91.62 277 MET A CA 1
ATOM 2157 C C . MET A 1 277 ? 4.469 24.625 26.266 1 91.62 277 MET A C 1
ATOM 2159 O O . MET A 1 277 ? 5.113 25.406 26.969 1 91.62 277 MET A O 1
ATOM 2163 N N . LEU A 1 278 ? 4.375 23.344 26.469 1 88.31 278 LEU A N 1
ATOM 2164 C CA . LEU A 1 278 ? 4.867 22.844 27.75 1 88.31 278 LEU A CA 1
ATOM 2165 C C . LEU A 1 278 ? 6.367 23.078 27.891 1 88.31 278 LEU A C 1
ATOM 2167 O O . LEU A 1 278 ? 7.133 22.781 26.969 1 88.31 278 LEU A O 1
ATOM 2171 N N . SER A 1 279 ? 6.828 23.562 29 1 80.19 279 SER A N 1
ATOM 2172 C CA . SER A 1 279 ? 8.203 23.781 29.438 1 80.19 279 SER A CA 1
ATOM 2173 C C . SER A 1 279 ? 8.891 24.859 28.609 1 80.19 279 SER A C 1
ATOM 2175 O O . SER A 1 279 ? 10.086 25.109 28.766 1 80.19 279 SER A O 1
ATOM 2177 N N . GLU A 1 280 ? 8.148 25.484 27.672 1 84.75 280 GLU A N 1
ATOM 2178 C CA . GLU A 1 280 ? 8.766 26.516 26.844 1 84.75 280 GLU A CA 1
ATOM 2179 C C . GLU A 1 280 ? 8.703 27.875 27.516 1 84.75 280 GLU A C 1
ATOM 2181 O O . GLU A 1 280 ? 9.531 28.75 27.234 1 84.75 280 GLU A O 1
ATOM 2186 N N . THR A 1 281 ? 7.766 28 28.375 1 83.06 281 THR A N 1
ATOM 2187 C CA . THR A 1 281 ? 7.609 29.297 29.031 1 83.06 281 THR A CA 1
ATOM 2188 C C . THR A 1 281 ? 8.047 29.219 30.484 1 83.06 281 THR A C 1
ATOM 2190 O O . THR A 1 281 ? 7.855 30.172 31.25 1 83.06 281 THR A O 1
ATOM 2193 N N . THR A 1 282 ? 8.555 28.109 30.859 1 84 282 THR A N 1
ATOM 2194 C CA . THR A 1 282 ? 8.945 27.906 32.25 1 84 282 THR A CA 1
ATOM 2195 C C . THR A 1 282 ? 10.469 27.875 32.375 1 84 282 THR A C 1
ATOM 2197 O O . THR A 1 282 ? 11.141 27.062 31.75 1 84 282 THR A O 1
ATOM 2200 N N . ASP A 1 283 ? 10.938 28.734 33.156 1 80.69 283 ASP A N 1
ATOM 2201 C CA . ASP A 1 283 ? 12.383 28.781 33.406 1 80.69 283 ASP A CA 1
ATOM 2202 C C . ASP A 1 283 ? 12.836 27.609 34.281 1 80.69 283 ASP A C 1
ATOM 2204 O O . ASP A 1 283 ? 12.078 27.125 35.125 1 80.69 283 ASP A O 1
ATOM 2208 N N . PRO A 1 284 ? 14.148 27.234 33.938 1 78.75 284 PRO A N 1
ATOM 2209 C CA . PRO A 1 284 ? 14.664 26.188 34.812 1 78.75 284 PRO A CA 1
ATOM 2210 C C . PRO A 1 284 ? 14.594 26.562 36.281 1 78.75 284 PRO A C 1
ATOM 2212 O O . PRO A 1 284 ? 14.945 27.688 36.656 1 78.75 284 PRO A O 1
ATOM 2215 N N . GLY A 1 285 ? 14.102 25.75 37.094 1 81.19 285 GLY A N 1
ATOM 2216 C CA . GLY A 1 285 ? 14.031 25.969 38.531 1 81.19 285 GLY A CA 1
ATOM 2217 C C . GLY A 1 285 ? 12.758 26.656 38.969 1 81.19 285 GLY A C 1
ATOM 2218 O O . GLY A 1 285 ? 12.492 26.766 40.188 1 81.19 285 GLY A O 1
ATOM 2219 N N . ASP A 1 286 ? 12.023 27.094 38.062 1 89.31 286 ASP A N 1
ATOM 2220 C CA . ASP A 1 286 ? 10.75 27.734 38.375 1 89.31 286 ASP A CA 1
ATOM 2221 C C . ASP A 1 286 ? 9.695 26.703 38.75 1 89.31 286 ASP A C 1
ATOM 2223 O O . ASP A 1 286 ? 8.969 26.203 37.875 1 89.31 286 ASP A O 1
ATOM 2227 N N . GLU A 1 287 ? 9.531 26.469 40 1 88.62 287 GLU A N 1
ATOM 2228 C CA . GLU A 1 287 ? 8.617 25.453 40.5 1 88.62 287 GLU A CA 1
ATOM 2229 C C . GLU A 1 287 ? 7.168 25.797 40.188 1 88.62 287 GLU A C 1
ATOM 2231 O O . GLU A 1 287 ? 6.352 24.922 39.906 1 88.62 287 GLU A O 1
ATOM 2236 N N . GLU A 1 288 ? 6.957 27.047 40.344 1 90.56 288 GLU A N 1
ATOM 2237 C CA . GLU A 1 288 ? 5.594 27.469 40.062 1 90.56 288 GLU A CA 1
ATOM 2238 C C . GLU A 1 288 ? 5.242 27.25 38.594 1 90.56 288 GLU A C 1
ATOM 2240 O O . GLU A 1 288 ? 4.133 26.812 38.281 1 90.56 288 GLU A O 1
ATOM 2245 N N . GLY A 1 289 ? 6.195 27.625 37.781 1 88.94 289 GLY A N 1
ATOM 2246 C CA . GLY A 1 289 ? 5.996 27.406 36.344 1 88.94 289 GLY A CA 1
ATOM 2247 C C . GLY A 1 289 ? 5.832 25.938 36 1 88.94 289 GLY A C 1
ATOM 2248 O O . GLY A 1 289 ? 4.988 25.578 35.188 1 88.94 289 GLY A O 1
ATOM 2249 N N . ALA A 1 290 ? 6.586 25.125 36.656 1 89.06 290 ALA A N 1
ATOM 2250 C CA . ALA A 1 290 ? 6.504 23.688 36.438 1 89.06 290 ALA A CA 1
ATOM 2251 C C . ALA A 1 290 ? 5.145 23.141 36.875 1 89.06 290 ALA A C 1
ATOM 2253 O O . ALA A 1 290 ? 4.598 22.234 36.219 1 89.06 290 ALA A O 1
ATOM 2254 N N . ALA A 1 291 ? 4.684 23.641 37.938 1 91.62 291 ALA A N 1
ATOM 2255 C CA . ALA A 1 291 ? 3.375 23.219 38.438 1 91.62 291 ALA A CA 1
ATOM 2256 C C . ALA A 1 291 ? 2.268 23.594 37.438 1 91.62 291 ALA A C 1
ATOM 2258 O O . ALA A 1 291 ? 1.328 22.828 37.25 1 91.62 291 ALA A O 1
ATOM 2259 N N . LYS A 1 292 ? 2.377 24.766 36.938 1 91.19 292 LYS A N 1
ATOM 2260 C CA . LYS A 1 292 ? 1.401 25.219 35.938 1 91.19 292 LYS A CA 1
ATOM 2261 C C . LYS A 1 292 ? 1.444 24.359 34.688 1 91.19 292 LYS A C 1
ATOM 2263 O O . LYS A 1 292 ? 0.408 24.094 34.062 1 91.19 292 LYS A O 1
ATOM 2268 N N . ASP A 1 293 ? 2.605 23.984 34.344 1 91.31 293 ASP A N 1
ATOM 2269 C CA . ASP A 1 293 ? 2.77 23.094 33.188 1 91.31 293 ASP A CA 1
ATOM 2270 C C . ASP A 1 293 ? 2.105 21.75 33.438 1 91.31 293 ASP A C 1
ATOM 2272 O O . ASP A 1 293 ? 1.44 21.203 32.531 1 91.31 293 ASP A O 1
ATOM 2276 N N . LEU A 1 294 ? 2.328 21.234 34.531 1 91.06 294 LEU A N 1
ATOM 2277 C CA . LEU A 1 294 ? 1.724 19.953 34.875 1 91.06 294 LEU A CA 1
ATOM 2278 C C . LEU A 1 294 ? 0.202 20.062 34.906 1 91.06 294 LEU A C 1
ATOM 2280 O O . LEU A 1 294 ? -0.489 19.125 34.469 1 91.06 294 LEU A O 1
ATOM 2284 N N . GLU A 1 295 ? -0.229 21.125 35.406 1 93.38 295 GLU A N 1
ATOM 2285 C CA . GLU A 1 295 ? -1.669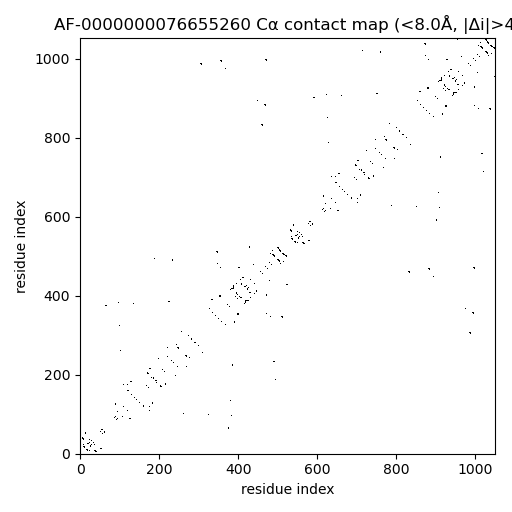 21.375 35.406 1 93.38 295 GLU A CA 1
ATOM 2286 C C . GLU A 1 295 ? -2.219 21.422 33.969 1 93.38 295 GLU A C 1
ATOM 2288 O O . GLU A 1 295 ? -3.287 20.875 33.688 1 93.38 295 GLU A O 1
ATOM 2293 N N . MET A 1 296 ? -1.538 22.109 33.125 1 93 296 MET A N 1
ATOM 2294 C CA . MET A 1 296 ? -1.958 22.219 31.734 1 93 296 MET A CA 1
ATOM 2295 C C . MET A 1 296 ? -1.963 20.844 31.062 1 93 296 MET A C 1
ATOM 2297 O O . MET A 1 296 ? -2.852 20.547 30.266 1 93 296 MET A O 1
ATOM 2301 N N . LEU A 1 297 ? -0.976 20.062 31.375 1 93.56 297 LEU A N 1
ATOM 2302 C CA . LEU A 1 297 ? -0.899 18.703 30.828 1 93.56 297 LEU A CA 1
ATOM 2303 C C . LEU A 1 297 ? -2.104 17.875 31.25 1 93.56 297 LEU A C 1
ATOM 2305 O O . LEU A 1 297 ? -2.717 17.188 30.438 1 93.56 297 LEU A O 1
ATOM 2309 N N . HIS A 1 298 ? -2.443 17.938 32.5 1 93.62 298 HIS A N 1
ATOM 2310 C CA . HIS A 1 298 ? -3.59 17.203 33.031 1 93.62 298 HIS A CA 1
ATOM 2311 C C . HIS A 1 298 ? -4.887 17.672 32.375 1 93.62 298 HIS A C 1
ATOM 2313 O O . HIS A 1 298 ? -5.738 16.859 32.031 1 93.62 298 HIS A O 1
ATOM 2319 N N . LEU A 1 299 ? -4.977 18.953 32.281 1 94.06 299 LEU A N 1
ATOM 2320 C CA . LEU A 1 299 ? -6.164 19.531 31.641 1 94.06 299 LEU A CA 1
ATOM 2321 C C . LEU A 1 299 ? -6.266 19.078 30.188 1 94.06 299 LEU A C 1
ATOM 2323 O O . LEU A 1 299 ? -7.359 18.797 29.703 1 94.06 299 LEU A O 1
ATOM 2327 N N . THR A 1 300 ? -5.133 19.078 29.5 1 95.25 300 THR A N 1
ATOM 2328 C CA . THR A 1 300 ? -5.109 18.641 28.109 1 95.25 300 THR A CA 1
ATOM 2329 C C . THR A 1 300 ? -5.574 17.188 28 1 95.25 300 THR A C 1
ATOM 2331 O O . THR A 1 300 ? -6.348 16.859 27.094 1 95.25 300 THR A O 1
ATOM 2334 N N . MET A 1 301 ? -5.152 16.328 28.859 1 94.75 301 MET A N 1
ATOM 2335 C CA . MET A 1 301 ? -5.551 14.922 28.859 1 94.75 301 MET A CA 1
ATOM 2336 C C . MET A 1 301 ? -7.047 14.781 29.109 1 94.75 301 MET A C 1
ATOM 2338 O O . MET A 1 301 ? -7.715 13.977 28.438 1 94.75 301 MET A O 1
ATOM 2342 N N . GLU A 1 302 ? -7.543 15.555 30.016 1 95 302 GLU A N 1
ATOM 2343 C CA . GLU A 1 302 ? -8.969 15.531 30.312 1 95 302 GLU A CA 1
ATOM 2344 C C . GLU A 1 302 ? -9.797 16.031 29.125 1 95 302 GLU A C 1
ATOM 2346 O O . GLU A 1 302 ? -10.828 15.453 28.797 1 95 302 GLU A O 1
ATOM 2351 N N . ASP A 1 303 ? -9.336 17.094 28.609 1 96.56 303 ASP A N 1
ATOM 2352 C CA . ASP A 1 303 ? -10.031 17.672 27.469 1 96.56 303 ASP A CA 1
ATOM 2353 C C . ASP A 1 303 ? -10.016 16.719 26.281 1 96.56 303 ASP A C 1
ATOM 2355 O O . ASP A 1 303 ? -10.977 16.656 25.516 1 96.56 303 ASP A O 1
ATOM 2359 N N . LEU A 1 304 ? -8.898 16.031 26.062 1 96.44 304 LEU A N 1
ATOM 2360 C CA . LEU A 1 304 ? -8.805 15.078 24.969 1 96.44 304 LEU A CA 1
ATOM 2361 C C . LEU A 1 304 ? -9.797 13.938 25.172 1 96.44 304 LEU A C 1
ATOM 2363 O O . LEU A 1 304 ? -10.445 13.5 24.219 1 96.44 304 LEU A O 1
ATOM 2367 N N . LYS A 1 305 ? -9.875 13.453 26.391 1 95.44 305 LYS A N 1
ATOM 2368 C CA . LYS A 1 305 ? -10.844 12.414 26.703 1 95.44 305 LYS A CA 1
ATOM 2369 C C . LYS A 1 305 ? -12.266 12.875 26.391 1 95.44 305 LYS A C 1
ATOM 2371 O O . LYS A 1 305 ? -13.055 12.133 25.797 1 95.44 305 LYS A O 1
ATOM 2376 N N . SER A 1 306 ? -12.539 14.07 26.844 1 96.31 306 SER A N 1
ATOM 2377 C CA . SER A 1 306 ? -13.852 14.648 26.562 1 96.31 306 SER A CA 1
ATOM 2378 C C . SER A 1 306 ? -14.086 14.789 25.062 1 96.31 306 SER A C 1
ATOM 2380 O O . SER A 1 306 ? -15.18 14.516 24.578 1 96.31 306 SER A O 1
ATOM 2382 N N . TRP A 1 307 ? -13.109 15.297 24.391 1 97 307 TRP A N 1
ATOM 2383 C CA . TRP A 1 307 ? -13.172 15.445 22.938 1 97 307 TRP A CA 1
ATOM 2384 C C . TRP A 1 307 ? -13.445 14.109 22.25 1 97 307 TRP A C 1
ATOM 2386 O O . TRP A 1 307 ? -14.25 14.031 21.328 1 97 307 TRP A O 1
ATOM 2396 N N . GLU A 1 308 ? -12.797 13.047 22.672 1 95.94 308 GLU A N 1
ATOM 2397 C CA . GLU A 1 308 ? -12.984 11.703 22.141 1 95.94 308 GLU A CA 1
ATOM 2398 C C . GLU A 1 308 ? -14.422 11.219 22.328 1 95.94 308 GLU A C 1
ATOM 2400 O O . GLU A 1 308 ? -15 10.602 21.438 1 95.94 308 GLU A O 1
ATOM 2405 N N . HIS A 1 309 ? -14.953 11.516 23.469 1 94.75 309 HIS A N 1
ATOM 2406 C CA . HIS A 1 309 ? -16.344 11.172 23.734 1 94.75 309 HIS A CA 1
ATOM 2407 C C . HIS A 1 309 ? -17.281 11.922 22.781 1 94.75 309 HIS A C 1
ATOM 2409 O O . HIS A 1 309 ? -18.219 11.336 22.234 1 94.75 309 HIS A O 1
ATOM 2415 N N . LYS A 1 310 ? -17.062 13.18 22.672 1 96.12 310 LYS A N 1
ATOM 2416 C CA . LYS A 1 310 ? -17.875 14.008 21.781 1 96.12 310 LYS A CA 1
ATOM 2417 C C . LYS A 1 310 ? -17.734 13.555 20.328 1 96.12 310 LYS A C 1
ATOM 2419 O O . LYS A 1 310 ? -18.703 13.617 19.562 1 96.12 310 LYS A O 1
ATOM 2424 N N . MET A 1 311 ? -16.547 13.172 19.922 1 94.44 311 MET A N 1
ATOM 2425 C CA . MET A 1 311 ? -16.312 12.672 18.562 1 94.44 311 MET A CA 1
ATOM 2426 C C . MET A 1 311 ? -17.125 11.406 18.312 1 94.44 311 MET A C 1
ATOM 2428 O O . MET A 1 311 ? -17.656 11.211 17.219 1 94.44 311 MET A O 1
ATOM 2432 N N . ALA A 1 312 ? -17.141 10.539 19.328 1 92.31 312 ALA A N 1
ATOM 2433 C CA . ALA A 1 312 ? -17.938 9.328 19.219 1 92.31 312 ALA A CA 1
ATOM 2434 C C . ALA A 1 312 ? -19.406 9.656 18.953 1 92.31 312 ALA A C 1
ATOM 2436 O O . ALA A 1 312 ? -20.047 9.039 18.094 1 92.31 312 ALA A O 1
ATOM 2437 N N . GLN A 1 313 ? -19.938 10.625 19.703 1 93.25 313 GLN A N 1
ATOM 2438 C CA . GLN A 1 313 ? -21.328 11.047 19.531 1 93.25 313 GLN A CA 1
ATOM 2439 C C . GLN A 1 313 ? -21.547 11.656 18.156 1 93.25 313 GLN A C 1
ATOM 2441 O O . GLN A 1 313 ? -22.578 11.406 17.516 1 93.25 313 GLN A O 1
ATOM 2446 N N . PHE A 1 314 ? -20.641 12.438 17.719 1 94 314 PHE A N 1
ATOM 2447 C CA . PHE A 1 314 ? -20.734 13.086 16.422 1 94 314 PHE A CA 1
ATOM 2448 C C . PHE A 1 314 ? -20.766 12.055 15.297 1 94 314 PHE A C 1
ATOM 2450 O O . PHE A 1 314 ? -21.594 12.156 14.383 1 94 314 PHE A O 1
ATOM 2457 N N . GLU A 1 315 ? -19.891 11.039 15.297 1 90.12 315 GLU A N 1
ATOM 2458 C CA . GLU A 1 315 ? -19.766 10.07 14.211 1 90.12 315 GLU A CA 1
ATOM 2459 C C . GLU A 1 315 ? -20.906 9.062 14.234 1 90.12 315 GLU A C 1
ATOM 2461 O O . GLU A 1 315 ? -21.172 8.375 13.242 1 90.12 315 GLU A O 1
ATOM 2466 N N . LYS A 1 316 ? -21.5 8.922 15.391 1 87.69 316 LYS A N 1
ATOM 2467 C CA . LYS A 1 316 ? -22.719 8.102 15.43 1 87.69 316 LYS A CA 1
ATOM 2468 C C . LYS A 1 316 ? -23.797 8.695 14.539 1 87.69 316 LYS A C 1
ATOM 2470 O O . LYS A 1 316 ? -24.594 7.957 13.953 1 87.69 316 LYS A O 1
ATOM 2475 N N . LYS A 1 317 ? -23.797 10.023 14.469 1 87.69 317 LYS A N 1
ATOM 2476 C CA . LYS A 1 317 ? -24.797 10.727 13.68 1 87.69 317 LYS A CA 1
ATOM 2477 C C . LYS A 1 317 ? -24.344 10.883 12.227 1 87.69 317 LYS A C 1
ATOM 2479 O O . LYS A 1 317 ? -25.156 11.203 11.352 1 87.69 317 LYS A O 1
ATOM 2484 N N . HIS A 1 318 ? -23.172 10.812 11.93 1 82.19 318 HIS A N 1
ATOM 2485 C CA . HIS A 1 318 ? -22.609 10.969 10.586 1 82.19 318 HIS A CA 1
ATOM 2486 C C . HIS A 1 318 ? -21.984 9.672 10.102 1 82.19 318 HIS A C 1
ATOM 2488 O O . HIS A 1 318 ? -20.766 9.477 10.242 1 82.19 318 HIS A O 1
ATOM 2494 N N . PRO A 1 319 ? -22.828 8.914 9.383 1 70 319 PRO A N 1
ATOM 2495 C CA . PRO A 1 319 ? -22.328 7.582 9.023 1 70 319 PRO A CA 1
ATOM 2496 C C . PRO A 1 319 ? -21.344 7.613 7.859 1 70 319 PRO A C 1
ATOM 2498 O O . PRO A 1 319 ? -21.344 8.562 7.07 1 70 319 PRO A O 1
ATOM 2501 N N . ASN A 1 320 ? -20.203 6.957 7.711 1 69.44 320 ASN A N 1
ATOM 2502 C CA . ASN A 1 320 ? -19.172 6.664 6.719 1 69.44 320 ASN A CA 1
ATOM 2503 C C . ASN A 1 320 ? -18.016 7.664 6.797 1 69.44 320 ASN A C 1
ATOM 2505 O O . ASN A 1 320 ? -17.672 8.297 5.801 1 69.44 320 ASN A O 1
ATOM 2509 N N . PRO A 1 321 ? -17.562 7.84 7.945 1 70.75 321 PRO A N 1
ATOM 2510 C CA . PRO A 1 321 ? -16.484 8.805 8.148 1 70.75 321 PRO A CA 1
ATOM 2511 C C . PRO A 1 321 ? -15.281 8.547 7.234 1 70.75 321 PRO A C 1
ATOM 2513 O O . PRO A 1 321 ? -14.555 9.484 6.891 1 70.75 321 PRO A O 1
ATOM 2516 N N . HIS A 1 322 ? -15.109 7.422 6.789 1 62.78 322 HIS A N 1
ATOM 2517 C CA . HIS A 1 322 ? -13.938 7.062 6 1 62.78 322 HIS A CA 1
ATOM 2518 C C . HIS A 1 322 ? -13.977 7.727 4.625 1 62.78 322 HIS A C 1
ATOM 2520 O O . HIS A 1 322 ? -12.938 7.852 3.965 1 62.78 322 HIS A O 1
ATOM 2526 N N . ASP A 1 323 ? -15.07 8.188 4.336 1 62.12 323 ASP A N 1
ATOM 2527 C CA . ASP A 1 323 ? -15.227 8.82 3.029 1 62.12 323 ASP A CA 1
ATOM 2528 C C . ASP A 1 323 ? -14.938 10.32 3.111 1 62.12 323 ASP A C 1
ATOM 2530 O O . ASP A 1 323 ? -14.859 11 2.086 1 62.12 323 ASP A O 1
ATOM 2534 N N . GLU A 1 324 ? -14.68 10.664 4.344 1 74.75 324 GLU A N 1
ATOM 2535 C CA . GLU A 1 324 ? -14.453 12.094 4.555 1 74.75 324 GLU A CA 1
ATOM 2536 C C . GLU A 1 324 ? -12.984 12.383 4.836 1 74.75 324 GLU A C 1
ATOM 2538 O O . GLU A 1 324 ? -12.414 11.852 5.789 1 74.75 324 GLU A O 1
ATOM 2543 N N . THR A 1 325 ? -12.43 13.211 4.016 1 82.06 325 THR A N 1
ATOM 2544 C CA . THR A 1 325 ? -11.031 13.594 4.18 1 82.06 325 THR A CA 1
ATOM 2545 C C . THR A 1 325 ? -10.781 14.164 5.57 1 82.06 325 THR A C 1
ATOM 2547 O O . THR A 1 325 ? -9.75 13.898 6.184 1 82.06 325 THR A O 1
ATOM 2550 N N . GLY A 1 326 ? -11.758 14.922 6.035 1 86.81 326 GLY A N 1
ATOM 2551 C CA . GLY A 1 326 ? -11.633 15.508 7.359 1 86.81 326 GLY A CA 1
ATOM 2552 C C . GLY A 1 326 ? -11.555 14.469 8.461 1 86.81 326 GLY A C 1
ATOM 2553 O O . GLY A 1 326 ? -10.797 14.641 9.422 1 86.81 326 GLY A O 1
ATOM 2554 N N . ALA A 1 327 ? -12.266 13.43 8.297 1 88.69 327 ALA A N 1
ATOM 2555 C CA . ALA A 1 327 ? -12.281 12.359 9.289 1 88.69 327 ALA A CA 1
ATOM 2556 C C . ALA A 1 327 ? -10.93 11.648 9.344 1 88.69 327 ALA A C 1
ATOM 2558 O O . ALA A 1 327 ? -10.43 11.344 10.43 1 88.69 327 ALA A O 1
ATOM 2559 N N . VAL A 1 328 ? -10.344 11.414 8.195 1 88.19 328 VAL A N 1
ATOM 2560 C CA . VAL A 1 328 ? -9.062 10.734 8.125 1 88.19 328 VAL A CA 1
ATOM 2561 C C . VAL A 1 328 ? -7.965 11.633 8.703 1 88.19 328 VAL A C 1
ATOM 2563 O O . VAL A 1 328 ? -7.105 11.164 9.453 1 88.19 328 VAL A O 1
ATOM 2566 N N . SER A 1 329 ? -8.047 12.898 8.406 1 92.19 329 SER A N 1
ATOM 2567 C CA . SER A 1 329 ? -7.062 13.859 8.906 1 92.19 329 SER A CA 1
ATOM 2568 C C . SER A 1 329 ? -7.109 13.953 10.422 1 92.19 329 SER A C 1
ATOM 2570 O O . SER A 1 329 ? -6.07 14.023 11.078 1 92.19 329 SER A O 1
ATOM 2572 N N . ILE A 1 330 ? -8.266 13.984 10.93 1 92.94 330 ILE A N 1
ATOM 2573 C CA . ILE A 1 330 ? -8.453 14.078 12.375 1 92.94 330 ILE A CA 1
ATOM 2574 C C . ILE A 1 330 ? -7.875 12.844 13.055 1 92.94 330 ILE A C 1
ATOM 2576 O O . ILE A 1 330 ? -7.191 12.945 14.078 1 92.94 330 ILE A O 1
ATOM 2580 N N . ARG A 1 331 ? -8.117 11.719 12.5 1 92.56 331 ARG A N 1
ATOM 2581 C CA . ARG A 1 331 ? -7.586 10.484 13.062 1 92.56 331 ARG A CA 1
ATOM 2582 C C . ARG A 1 331 ? -6.062 10.469 13.016 1 92.56 331 ARG A C 1
ATOM 2584 O O . ARG A 1 331 ? -5.414 9.945 13.922 1 92.56 331 ARG A O 1
ATOM 2591 N N . LEU A 1 332 ? -5.535 11.023 11.992 1 94.12 332 LEU A N 1
ATOM 2592 C CA . LEU A 1 332 ? -4.086 11.117 11.852 1 94.12 332 LEU A CA 1
ATOM 2593 C C . LEU A 1 332 ? -3.482 11.93 12.992 1 94.12 332 LEU A C 1
ATOM 2595 O O . LEU A 1 332 ? -2.604 11.438 13.711 1 94.12 332 LEU A O 1
ATOM 2599 N N . TYR A 1 333 ? -3.955 13.102 13.242 1 96 333 TYR A N 1
ATOM 2600 C CA . TYR A 1 333 ? -3.418 13.977 14.273 1 96 333 TYR A CA 1
ATOM 2601 C C . TYR A 1 333 ? -3.789 13.477 15.664 1 96 333 TYR A C 1
ATOM 2603 O O . TYR A 1 333 ? -3.031 13.656 16.609 1 96 333 TYR A O 1
ATOM 2611 N N . HIS A 1 334 ? -4.957 12.867 15.742 1 95.81 334 HIS A N 1
ATOM 2612 C CA . HIS A 1 334 ? -5.336 12.258 17.016 1 95.81 334 HIS A CA 1
ATOM 2613 C C . HIS A 1 334 ? -4.359 11.164 17.422 1 95.81 334 HIS A C 1
ATOM 2615 O O . HIS A 1 334 ? -3.961 11.078 18.578 1 95.81 334 HIS A O 1
ATOM 2621 N N . THR A 1 335 ? -4.016 10.297 16.453 1 94.56 335 THR A N 1
ATOM 2622 C CA . THR A 1 335 ? -3.035 9.258 16.734 1 94.56 335 THR A CA 1
ATOM 2623 C C . THR A 1 335 ? -1.715 9.859 17.203 1 94.56 335 THR A C 1
ATOM 2625 O O . THR A 1 335 ? -1.083 9.352 18.125 1 94.56 335 THR A O 1
ATOM 2628 N N . MET A 1 336 ? -1.356 10.938 16.625 1 95.44 336 MET A N 1
ATOM 2629 C CA . MET A 1 336 ? -0.106 11.617 16.953 1 95.44 336 MET A CA 1
ATOM 2630 C C . MET A 1 336 ? -0.145 12.164 18.375 1 95.44 336 MET A C 1
ATOM 2632 O O . MET A 1 336 ? 0.789 11.953 19.156 1 95.44 336 MET A O 1
ATOM 2636 N N . ILE A 1 337 ? -1.261 12.883 18.719 1 95.88 337 ILE A N 1
ATOM 2637 C CA . ILE A 1 337 ? -1.316 13.492 20.047 1 95.88 337 ILE A CA 1
ATOM 2638 C C . ILE A 1 337 ? -1.34 12.398 21.109 1 95.88 337 ILE A C 1
ATOM 2640 O O . ILE A 1 337 ? -0.729 12.547 22.172 1 95.88 337 ILE A O 1
ATOM 2644 N N . ARG A 1 338 ? -2.025 11.312 20.844 1 94.94 338 ARG A N 1
ATOM 2645 C CA . ARG A 1 338 ? -2.066 10.211 21.812 1 94.94 338 ARG A CA 1
ATOM 2646 C C . ARG A 1 338 ? -0.689 9.578 21.969 1 94.94 338 ARG A C 1
ATOM 2648 O O . ARG A 1 338 ? -0.299 9.195 23.078 1 94.94 338 ARG A O 1
ATOM 2655 N N . MET A 1 339 ? -0.012 9.422 20.922 1 93.88 339 MET A N 1
ATOM 2656 C CA . MET A 1 339 ? 1.345 8.891 20.984 1 93.88 339 MET A CA 1
ATOM 2657 C C . MET A 1 339 ? 2.238 9.773 21.859 1 93.88 339 MET A C 1
ATOM 2659 O O . MET A 1 339 ? 2.969 9.281 22.719 1 93.88 339 MET A O 1
ATOM 2663 N N . PHE A 1 340 ? 2.148 11.086 21.703 1 93.44 340 PHE A N 1
ATOM 2664 C CA . PHE A 1 340 ? 2.979 12.016 22.453 1 93.44 340 PHE A CA 1
ATOM 2665 C C . PHE A 1 340 ? 2.607 12.008 23.938 1 93.44 340 PHE A C 1
ATOM 2667 O O . PHE A 1 340 ? 3.482 12.07 24.797 1 93.44 340 PHE A O 1
ATOM 2674 N N . LEU A 1 341 ? 1.32 11.953 24.141 1 92.69 341 LEU A N 1
ATOM 2675 C CA . LEU A 1 341 ? 0.88 11.906 25.516 1 92.69 341 LEU A CA 1
ATOM 2676 C C . LEU A 1 341 ? 1.349 10.625 26.203 1 92.69 341 LEU A C 1
ATOM 2678 O O . LEU A 1 341 ? 1.77 10.656 27.359 1 92.69 341 LEU A O 1
ATOM 2682 N N . SER A 1 342 ? 1.328 9.531 25.453 1 91.19 342 SER A N 1
ATOM 2683 C CA . SER A 1 342 ? 1.752 8.25 26.016 1 91.19 342 SER A CA 1
ATOM 2684 C C . SER A 1 342 ? 3.268 8.195 26.172 1 91.19 342 SER A C 1
ATOM 2686 O O . SER A 1 342 ? 3.773 7.57 27.109 1 91.19 342 SER A O 1
ATOM 2688 N N . GLY A 1 343 ? 3.975 8.758 25.25 1 89.5 343 GLY A N 1
ATOM 2689 C CA . GLY A 1 343 ? 5.426 8.766 25.312 1 89.5 343 GLY A CA 1
ATOM 2690 C C . GLY A 1 343 ? 5.969 9.68 26.391 1 89.5 343 GLY A C 1
ATOM 2691 O O . GLY A 1 343 ? 7.055 9.445 26.922 1 89.5 343 GLY A O 1
ATOM 2692 N N . GLY A 1 344 ? 5.273 10.766 26.641 1 85.12 344 GLY A N 1
ATOM 2693 C CA . GLY A 1 344 ? 5.691 11.68 27.688 1 85.12 344 GLY A CA 1
ATOM 2694 C C . GLY A 1 344 ? 6.762 12.656 27.25 1 85.12 344 GLY A C 1
ATOM 2695 O O . GLY A 1 344 ? 7.289 12.547 26.141 1 85.12 344 GLY A O 1
ATOM 2696 N N . ALA A 1 345 ? 7.082 13.586 28.094 1 76.94 345 ALA A N 1
ATOM 2697 C CA . ALA A 1 345 ? 8.023 14.656 27.781 1 76.94 345 ALA A CA 1
ATOM 2698 C C . ALA A 1 345 ? 9.453 14.258 28.156 1 76.94 345 ALA A C 1
ATOM 2700 O O . ALA A 1 345 ? 10.414 14.812 27.625 1 76.94 345 ALA A O 1
ATOM 2701 N N . PHE A 1 346 ? 9.469 13.328 29.094 1 77.44 346 PHE A N 1
ATOM 2702 C CA . PHE A 1 346 ? 10.797 13.016 29.609 1 77.44 346 PHE A CA 1
ATOM 2703 C C . PHE A 1 346 ? 11.07 11.516 29.531 1 77.44 346 PHE A C 1
ATOM 2705 O O . PHE A 1 346 ? 10.141 10.719 29.375 1 77.44 346 PHE A O 1
ATOM 2712 N N . GLY A 1 347 ? 12.367 11.18 29.422 1 83.06 347 GLY A N 1
ATOM 2713 C CA . GLY A 1 347 ? 12.789 9.789 29.375 1 83.06 347 GLY A CA 1
ATOM 2714 C C . GLY A 1 347 ? 13.75 9.5 28.234 1 83.06 347 GLY A C 1
ATOM 2715 O O . GLY A 1 347 ? 14.047 10.375 27.422 1 83.06 347 GLY A O 1
ATOM 2716 N N . PRO A 1 348 ? 14.227 8.273 28.312 1 89.25 348 PRO A N 1
ATOM 2717 C CA . PRO A 1 348 ? 15.141 7.891 27.234 1 89.25 348 PRO A CA 1
ATOM 2718 C C . PRO A 1 348 ? 14.453 7.824 25.875 1 89.25 348 PRO A C 1
ATOM 2720 O O . PRO A 1 348 ? 13.227 7.688 25.812 1 89.25 348 PRO A O 1
ATOM 2723 N N . GLU A 1 349 ? 15.195 8.031 24.875 1 92.69 349 GLU A N 1
ATOM 2724 C CA . GLU A 1 349 ? 14.641 8.008 23.516 1 92.69 349 GLU A CA 1
ATOM 2725 C C . GLU A 1 349 ? 14.125 6.613 23.156 1 92.69 349 GLU A C 1
ATOM 2727 O O . GLU A 1 349 ? 13.266 6.469 22.297 1 92.69 349 GLU A O 1
ATOM 2732 N N . THR A 1 350 ? 14.562 5.559 23.781 1 93.31 350 THR A N 1
ATOM 2733 C CA . THR A 1 350 ? 14.172 4.184 23.5 1 93.31 350 THR A CA 1
ATOM 2734 C C . THR A 1 350 ? 12.695 3.963 23.828 1 93.31 350 THR A C 1
ATOM 2736 O O . THR A 1 350 ? 12.094 2.996 23.359 1 93.31 350 THR A O 1
ATOM 2739 N N . ARG A 1 351 ? 12.102 4.832 24.625 1 91.62 351 ARG A N 1
ATOM 2740 C CA . ARG A 1 351 ? 10.695 4.688 24.969 1 91.62 351 ARG A CA 1
ATOM 2741 C C . ARG A 1 351 ? 9.812 4.793 23.734 1 91.62 351 ARG A C 1
ATOM 2743 O O . ARG A 1 351 ? 8.711 4.246 23.703 1 91.62 351 ARG A O 1
ATOM 2750 N N . TRP A 1 352 ? 10.32 5.48 22.719 1 94.31 352 TRP A N 1
ATOM 2751 C CA . TRP A 1 352 ? 9.547 5.703 21.5 1 94.31 352 TRP A CA 1
ATOM 2752 C C . TRP A 1 352 ? 9.43 4.418 20.688 1 94.31 352 TRP A C 1
ATOM 2754 O O . TRP A 1 352 ? 8.602 4.324 19.781 1 94.31 352 TRP A O 1
ATOM 2764 N N . ASP A 1 353 ? 10.203 3.352 20.953 1 94.56 353 ASP A N 1
ATOM 2765 C CA . ASP A 1 353 ? 10.227 2.113 20.188 1 94.56 353 ASP A CA 1
ATOM 2766 C C . ASP A 1 353 ? 8.938 1.312 20.391 1 94.56 353 ASP A C 1
ATOM 2768 O O . ASP A 1 353 ? 8.625 0.415 19.609 1 94.56 353 ASP A O 1
ATOM 2772 N N . ARG A 1 354 ? 8.25 1.541 21.469 1 92.38 354 ARG A N 1
ATOM 2773 C CA . ARG A 1 354 ? 7.082 0.73 21.781 1 92.38 354 ARG A CA 1
ATOM 2774 C C . ARG A 1 354 ? 5.871 1.176 20.969 1 92.38 354 ARG A C 1
ATOM 2776 O O . ARG A 1 354 ? 4.812 0.551 21.016 1 92.38 354 ARG A O 1
ATOM 2783 N N . PHE A 1 355 ? 5.992 2.207 20.109 1 94.56 355 PHE A N 1
ATOM 2784 C CA . PHE A 1 355 ? 4.828 2.789 19.453 1 94.56 355 PHE A CA 1
ATOM 2785 C C . PHE A 1 355 ? 4.762 2.363 18 1 94.56 355 PHE A C 1
ATOM 2787 O O . PHE A 1 355 ? 4.367 3.148 17.141 1 94.56 355 PHE A O 1
ATOM 2794 N N . LEU A 1 356 ? 5.102 1.176 17.641 1 92.56 356 LEU A N 1
ATOM 2795 C CA . LEU A 1 356 ? 5.102 0.703 16.266 1 92.56 356 LEU A CA 1
ATOM 2796 C C . LEU A 1 356 ? 3.707 0.809 15.656 1 92.56 356 LEU A C 1
ATOM 2798 O O . LEU A 1 356 ? 3.557 1.253 14.516 1 92.56 356 LEU A O 1
ATOM 2802 N N . GLY A 1 357 ? 2.713 0.42 16.453 1 90.69 357 GLY A N 1
ATOM 2803 C CA . GLY A 1 357 ? 1.348 0.496 15.953 1 90.69 357 GLY A CA 1
ATOM 2804 C C . GLY A 1 357 ? 0.906 1.912 15.641 1 90.69 357 GLY A C 1
ATOM 2805 O O . GLY A 1 357 ? 0.212 2.145 14.641 1 90.69 357 GLY A O 1
ATOM 2806 N N . HIS A 1 358 ? 1.315 2.877 16.453 1 93.56 358 HIS A N 1
ATOM 2807 C CA . HIS A 1 358 ? 0.987 4.277 16.234 1 93.56 358 HIS A CA 1
ATOM 2808 C C . HIS A 1 358 ? 1.634 4.793 14.945 1 93.56 358 HIS A C 1
ATOM 2810 O O . HIS A 1 358 ? 0.979 5.453 14.133 1 93.56 358 HIS A O 1
ATOM 2816 N N . TYR A 1 359 ? 2.945 4.477 14.789 1 95.81 359 TYR A N 1
ATOM 2817 C CA . TYR A 1 359 ? 3.664 4.918 13.594 1 95.81 359 TYR A CA 1
ATOM 2818 C C . TYR A 1 359 ? 3.012 4.371 12.328 1 95.81 359 TYR A C 1
ATOM 2820 O O . TYR A 1 359 ? 2.789 5.109 11.367 1 95.81 359 TYR A O 1
ATOM 2828 N N . GLU A 1 360 ? 2.711 3.107 12.375 1 91.69 360 GLU A N 1
ATOM 2829 C CA . GLU A 1 360 ? 2.076 2.469 11.227 1 91.69 360 GLU A CA 1
ATOM 2830 C C . GLU A 1 360 ? 0.729 3.113 10.914 1 91.69 360 GLU A C 1
ATOM 2832 O O . GLU A 1 360 ? 0.396 3.332 9.75 1 91.69 360 GLU A O 1
ATOM 2837 N N . ARG A 1 361 ? -0.047 3.365 11.914 1 91.19 361 ARG A N 1
ATOM 2838 C CA . ARG A 1 361 ? -1.355 3.988 11.742 1 91.19 361 ARG A CA 1
ATOM 2839 C C . ARG A 1 361 ? -1.224 5.383 11.141 1 91.19 361 ARG A C 1
ATOM 2841 O O . ARG A 1 361 ? -1.962 5.738 10.219 1 91.19 361 ARG A O 1
ATOM 2848 N N . ILE A 1 362 ? -0.32 6.164 11.617 1 94.62 362 ILE A N 1
ATOM 2849 C CA . ILE A 1 362 ? -0.098 7.516 11.109 1 94.62 362 ILE A CA 1
ATOM 2850 C C . ILE A 1 362 ? 0.251 7.461 9.625 1 94.62 362 ILE A C 1
ATOM 2852 O O . ILE A 1 362 ? -0.328 8.188 8.82 1 94.62 362 ILE A O 1
ATOM 2856 N N . LEU A 1 363 ? 1.152 6.574 9.281 1 93.25 363 LEU A N 1
ATOM 2857 C CA . LEU A 1 363 ? 1.589 6.48 7.895 1 93.25 363 LEU A CA 1
ATOM 2858 C C . LEU A 1 363 ? 0.459 5.977 7 1 93.25 363 LEU A C 1
ATOM 2860 O O . LEU A 1 363 ? 0.269 6.477 5.891 1 93.25 363 LEU A O 1
ATOM 2864 N N . THR A 1 364 ? -0.266 4.977 7.48 1 87.69 364 THR A N 1
ATOM 2865 C CA . THR A 1 364 ? -1.387 4.457 6.707 1 87.69 364 THR A CA 1
ATOM 2866 C C . THR A 1 364 ? -2.426 5.547 6.457 1 87.69 364 THR A C 1
ATOM 2868 O O . THR A 1 364 ? -2.938 5.676 5.34 1 87.69 364 THR A O 1
ATOM 2871 N N . LEU A 1 365 ? -2.729 6.285 7.461 1 89.75 365 LEU A N 1
ATOM 2872 C CA . LEU A 1 365 ? -3.688 7.375 7.332 1 89.75 365 LEU A CA 1
ATOM 2873 C C . LEU A 1 365 ? -3.164 8.453 6.387 1 89.75 365 LEU A C 1
ATOM 2875 O O . LEU A 1 365 ? -3.908 8.961 5.543 1 89.75 365 LEU A O 1
ATOM 2879 N N . ALA A 1 366 ? -1.894 8.812 6.512 1 92.81 366 ALA A N 1
ATOM 2880 C CA . ALA A 1 366 ? -1.29 9.812 5.629 1 92.81 366 ALA A CA 1
ATOM 2881 C C . ALA A 1 366 ? -1.345 9.359 4.172 1 92.81 366 ALA A C 1
ATOM 2883 O O . ALA A 1 366 ? -1.708 10.133 3.289 1 92.81 366 ALA A O 1
ATOM 2884 N N . GLU A 1 367 ? -0.983 8.125 3.959 1 88 367 GLU A N 1
ATOM 2885 C CA . GLU A 1 367 ? -1.002 7.566 2.611 1 88 367 GLU A CA 1
ATOM 2886 C C . GLU A 1 367 ? -2.422 7.523 2.053 1 88 367 GLU A C 1
ATOM 2888 O O . GLU A 1 367 ? -2.631 7.746 0.858 1 88 367 GLU A O 1
ATOM 2893 N N . THR A 1 368 ? -3.365 7.207 2.869 1 83.31 368 THR A N 1
ATOM 2894 C CA . THR A 1 368 ? -4.766 7.191 2.463 1 83.31 368 THR A CA 1
ATOM 2895 C C . THR A 1 368 ? -5.219 8.586 2.039 1 83.31 368 THR A C 1
ATOM 2897 O O . THR A 1 368 ? -5.902 8.742 1.025 1 83.31 368 THR A O 1
ATOM 2900 N N . LEU A 1 369 ? -4.828 9.555 2.809 1 86.19 369 LEU A N 1
ATOM 2901 C CA . LEU A 1 369 ? -5.168 10.938 2.482 1 86.19 369 LEU A CA 1
ATOM 2902 C C . LEU A 1 369 ? -4.578 11.336 1.133 1 86.19 369 LEU A C 1
ATOM 2904 O O . LEU A 1 369 ? -5.238 12.008 0.335 1 86.19 369 LEU A O 1
ATOM 2908 N N . TRP A 1 370 ? -3.4 10.914 0.933 1 85.88 370 TRP A N 1
ATOM 2909 C CA . TRP A 1 370 ? -2.717 11.234 -0.315 1 85.88 370 TRP A CA 1
ATOM 2910 C C . TRP A 1 370 ? -3.387 10.547 -1.499 1 85.88 370 TRP A C 1
ATOM 2912 O O . TRP A 1 370 ? -3.545 11.148 -2.564 1 85.88 370 TRP A O 1
ATOM 2922 N N . SER A 1 371 ? -3.791 9.266 -1.311 1 76.62 371 SER A N 1
ATOM 2923 C CA . SER A 1 371 ? -4.387 8.484 -2.389 1 76.62 371 SER A CA 1
ATOM 2924 C C . SER A 1 371 ? -5.789 8.984 -2.727 1 76.62 371 SER A C 1
ATOM 2926 O O . SER A 1 371 ? -6.238 8.859 -3.867 1 76.62 371 SER A O 1
ATOM 2928 N N . ASN A 1 372 ? -6.461 9.367 -1.682 1 69.88 372 ASN A N 1
ATOM 2929 C CA . ASN A 1 372 ? -7.832 9.844 -1.865 1 69.88 372 ASN A CA 1
ATOM 2930 C C . ASN A 1 372 ? -7.863 11.242 -2.484 1 69.88 372 ASN A C 1
ATOM 2932 O O . ASN A 1 372 ? -8.93 11.734 -2.85 1 69.88 372 ASN A O 1
ATOM 2936 N N . ALA A 1 373 ? -6.664 11.734 -2.457 1 61.56 373 ALA A N 1
ATOM 2937 C CA . ALA A 1 373 ? -6.648 13.055 -3.078 1 61.56 373 ALA A CA 1
ATOM 2938 C C . ALA A 1 373 ? -7.062 12.977 -4.547 1 61.56 373 ALA A C 1
ATOM 2940 O O . ALA A 1 373 ? -6.57 12.125 -5.289 1 61.56 373 ALA A O 1
ATOM 2941 N N . PRO A 1 374 ? -8.32 13.203 -4.773 1 51.94 374 PRO A N 1
ATOM 2942 C CA . PRO A 1 374 ? -8.836 13.062 -6.137 1 51.94 374 PRO A CA 1
ATOM 2943 C C . PRO A 1 374 ? -7.777 13.352 -7.203 1 51.94 374 PRO A C 1
ATOM 2945 O O . PRO A 1 374 ? -6.969 14.266 -7.047 1 51.94 374 PRO A O 1
ATOM 2948 N N . PRO A 1 375 ? -7.543 12.219 -8.016 1 44.31 375 PRO A N 1
ATOM 2949 C CA . PRO A 1 375 ? -6.641 12.484 -9.141 1 44.31 375 PRO A CA 1
ATOM 2950 C C . PRO A 1 375 ? -6.977 13.781 -9.867 1 44.31 375 PRO A C 1
ATOM 2952 O O . PRO A 1 375 ? -6.363 14.102 -10.891 1 44.31 375 PRO A O 1
ATOM 2955 N N . SER A 1 376 ? -7.969 14.328 -9.594 1 40.31 376 SER A N 1
ATOM 2956 C CA . SER A 1 376 ? -8.359 15.477 -10.406 1 40.31 376 SER A CA 1
ATOM 2957 C C . SER A 1 376 ? -7.18 16.422 -10.633 1 40.31 376 SER A C 1
ATOM 2959 O O . SER A 1 376 ? -6.219 16.422 -9.859 1 40.31 376 SER A O 1
ATOM 2961 N N . GLN A 1 377 ? -7.211 17.031 -11.742 1 41.56 377 GLN A N 1
ATOM 2962 C CA . GLN A 1 377 ? -6.371 18.078 -12.312 1 41.56 377 GLN A CA 1
ATOM 2963 C C . GLN A 1 377 ? -5.82 19 -11.227 1 41.56 377 GLN A C 1
ATOM 2965 O O . GLN A 1 377 ? -4.828 19.688 -11.438 1 41.56 377 GLN A O 1
ATOM 2970 N N . VAL A 1 378 ? -6.504 19.062 -10.016 1 46.03 378 VAL A N 1
ATOM 2971 C CA . VAL A 1 378 ? -6.148 20.078 -9.031 1 46.03 378 VAL A CA 1
ATOM 2972 C C . VAL A 1 378 ? -5.172 19.484 -8.016 1 46.03 378 VAL A C 1
ATOM 2974 O O . VAL A 1 378 ? -5.047 20 -6.898 1 46.03 378 VAL A O 1
ATOM 2977 N N . GLN A 1 379 ? -4.809 18.422 -8.133 1 55.22 379 GLN A N 1
ATOM 2978 C CA . GLN A 1 379 ? -3.887 17.984 -7.094 1 55.22 379 GLN A CA 1
ATOM 2979 C C . GLN A 1 379 ? -2.637 18.859 -7.055 1 55.22 379 GLN A C 1
ATOM 2981 O O . GLN A 1 379 ? -1.658 18.578 -7.754 1 55.22 379 GLN A O 1
ATOM 2986 N N . SER A 1 380 ? -3.043 20.188 -6.625 1 69.06 380 SER A N 1
ATOM 2987 C CA . SER A 1 380 ? -1.818 20.953 -6.445 1 69.06 380 SER A CA 1
ATOM 2988 C C . SER A 1 380 ? -1.062 20.5 -5.199 1 69.06 380 SER A C 1
ATOM 2990 O O . SER A 1 380 ? -1.665 20.281 -4.148 1 69.06 380 SER A O 1
ATOM 2992 N N . PRO A 1 381 ? 0.04 20.266 -5.379 1 83.44 381 PRO A N 1
ATOM 2993 C CA . PRO A 1 381 ? 0.882 19.797 -4.277 1 83.44 381 PRO A CA 1
ATOM 2994 C C . PRO A 1 381 ? 1.188 20.875 -3.258 1 83.44 381 PRO A C 1
ATOM 2996 O O . PRO A 1 381 ? 2.139 20.75 -2.48 1 83.44 381 PRO A O 1
ATOM 2999 N N . LEU A 1 382 ? 0.218 22.016 -3.252 1 91 382 LEU A N 1
ATOM 3000 C CA . LEU A 1 382 ? 0.492 23.109 -2.328 1 91 382 LEU A CA 1
ATOM 3001 C C . LEU A 1 382 ? -0.697 23.359 -1.404 1 91 382 LEU A C 1
ATOM 3003 O O . LEU A 1 382 ? -1.847 23.359 -1.853 1 91 382 LEU A O 1
ATOM 3007 N N . SER A 1 383 ? -0.42 23.469 -0.144 1 93.12 383 SER A N 1
ATOM 3008 C CA . SER A 1 383 ? -1.388 23.891 0.866 1 93.12 383 SER A CA 1
ATOM 3009 C C . SER A 1 383 ? -0.8 24.953 1.792 1 93.12 383 SER A C 1
ATOM 3011 O O . SER A 1 383 ? 0.379 24.891 2.146 1 93.12 383 SER A O 1
ATOM 3013 N N . LEU A 1 384 ? -1.59 25.922 2.164 1 95.62 384 LEU A N 1
ATOM 3014 C CA . LEU A 1 384 ? -1.132 26.953 3.088 1 95.62 384 LEU A CA 1
ATOM 3015 C C . LEU A 1 384 ? -1.219 26.469 4.531 1 95.62 384 LEU A C 1
ATOM 3017 O O . LEU A 1 384 ? -0.632 27.078 5.43 1 95.62 384 LEU A O 1
ATOM 3021 N N . GLU A 1 385 ? -1.909 25.375 4.746 1 94.44 385 GLU A N 1
ATOM 3022 C CA . GLU A 1 385 ? -2.094 24.797 6.07 1 94.44 385 GLU A CA 1
ATOM 3023 C C . GLU A 1 385 ? -1.401 23.453 6.184 1 94.44 385 GLU A C 1
ATOM 3025 O O . GLU A 1 385 ? -0.991 22.875 5.176 1 94.44 385 GLU A O 1
ATOM 3030 N N . SER A 1 386 ? -1.353 22.984 7.438 1 93.56 386 SER A N 1
ATOM 3031 C CA . SER A 1 386 ? -0.715 21.688 7.691 1 93.56 386 SER A CA 1
ATOM 3032 C C . SER A 1 386 ? -1.586 20.531 7.207 1 93.56 386 SER A C 1
ATOM 3034 O O . SER A 1 386 ? -2.814 20.594 7.297 1 93.56 386 SER A O 1
ATOM 3036 N N . GLY A 1 387 ? -0.926 19.547 6.73 1 92.5 387 GLY A N 1
ATOM 3037 C CA . GLY A 1 387 ? -1.566 18.297 6.336 1 92.5 387 GLY A CA 1
ATOM 3038 C C . GLY A 1 387 ? -0.884 17.078 6.91 1 92.5 387 GLY A C 1
ATOM 3039 O O . GLY A 1 387 ? -0.915 16.844 8.117 1 92.5 387 GLY A O 1
ATOM 3040 N N . PHE A 1 388 ? -0.214 16.375 6.035 1 93.44 388 PHE A N 1
ATOM 3041 C CA . PHE A 1 388 ? 0.318 15.117 6.562 1 93.44 388 PHE A CA 1
ATOM 3042 C C . PHE A 1 388 ? 1.842 15.125 6.535 1 93.44 388 PHE A C 1
ATOM 3044 O O . PHE A 1 388 ? 2.479 14.148 6.926 1 93.44 388 PHE A O 1
ATOM 3051 N N . ILE A 1 389 ? 2.531 16.266 6.254 1 96.25 389 ILE A N 1
ATOM 3052 C CA . ILE A 1 389 ? 3.988 16.297 6.242 1 96.25 389 ILE A CA 1
ATOM 3053 C C . ILE A 1 389 ? 4.523 16.219 7.672 1 96.25 389 ILE A C 1
ATOM 3055 O O . ILE A 1 389 ? 5.43 15.445 7.961 1 96.25 389 ILE A O 1
ATOM 3059 N N . VAL A 1 390 ? 3.922 16.984 8.547 1 96.62 390 VAL A N 1
ATOM 3060 C CA . VAL A 1 390 ? 4.41 17.062 9.922 1 96.62 390 VAL A CA 1
ATOM 3061 C C . VAL A 1 390 ? 4.289 15.703 10.594 1 96.62 390 VAL A C 1
ATOM 3063 O O . VAL A 1 390 ? 5.262 15.188 11.156 1 96.62 390 VAL A O 1
ATOM 3066 N N . PRO A 1 391 ? 3.127 15.078 10.531 1 97.25 391 PRO A N 1
ATOM 3067 C CA . PRO A 1 391 ? 3.043 13.758 11.148 1 97.25 391 PRO A CA 1
ATOM 3068 C C . PRO A 1 391 ? 4.012 12.75 10.531 1 97.25 391 PRO A C 1
ATOM 3070 O O . PRO A 1 391 ? 4.648 11.977 11.25 1 97.25 391 PRO A O 1
ATOM 3073 N N . ALA A 1 392 ? 4.133 12.75 9.234 1 97.44 392 ALA A N 1
ATOM 3074 C CA . ALA A 1 392 ? 5.059 11.828 8.578 1 97.44 392 ALA A CA 1
ATOM 3075 C C . ALA A 1 392 ? 6.5 12.109 8.992 1 97.44 392 ALA A C 1
ATOM 3077 O O . ALA A 1 392 ? 7.289 11.18 9.18 1 97.44 392 ALA A O 1
ATOM 3078 N N . PHE A 1 393 ? 6.891 13.375 9.117 1 97.44 393 PHE A N 1
ATOM 3079 C CA . PHE A 1 393 ? 8.227 13.766 9.539 1 97.44 393 PHE A CA 1
ATOM 3080 C C . PHE A 1 393 ? 8.492 13.328 10.977 1 97.44 393 PHE A C 1
ATOM 3082 O O . PHE A 1 393 ? 9.602 12.898 11.305 1 97.44 393 PHE A O 1
ATOM 3089 N N . MET A 1 394 ? 7.484 13.477 11.766 1 96.44 394 MET A N 1
ATOM 3090 C CA . MET A 1 394 ? 7.617 13.023 13.141 1 96.44 394 MET A CA 1
ATOM 3091 C C . MET A 1 394 ? 7.922 11.523 13.195 1 96.44 394 MET A C 1
ATOM 3093 O O . MET A 1 394 ? 8.766 11.086 13.984 1 96.44 394 MET A O 1
ATOM 3097 N N . VAL A 1 395 ? 7.262 10.766 12.344 1 97.5 395 VAL A N 1
ATOM 3098 C CA . VAL A 1 395 ? 7.535 9.336 12.281 1 97.5 395 VAL A CA 1
ATOM 3099 C C . VAL A 1 395 ? 8.969 9.102 11.812 1 97.5 395 VAL A C 1
ATOM 3101 O O . VAL A 1 395 ? 9.688 8.281 12.383 1 97.5 395 VAL A O 1
ATOM 3104 N N . ALA A 1 396 ? 9.422 9.836 10.836 1 96.62 396 ALA A N 1
ATOM 3105 C CA . ALA A 1 396 ? 10.773 9.68 10.297 1 96.62 396 ALA A CA 1
ATOM 3106 C C . ALA A 1 396 ? 11.828 9.953 11.367 1 96.62 396 ALA A C 1
ATOM 3108 O O . ALA A 1 396 ? 12.914 9.375 11.336 1 96.62 396 ALA A O 1
ATOM 3109 N N . GLN A 1 397 ? 11.445 10.773 12.32 1 95.12 397 GLN A N 1
ATOM 3110 C CA . GLN A 1 397 ? 12.414 11.18 13.344 1 95.12 397 GLN A CA 1
ATOM 3111 C C . GLN A 1 397 ? 12.352 10.266 14.555 1 95.12 397 GLN A C 1
ATOM 3113 O O . GLN A 1 397 ? 13.391 9.891 15.109 1 95.12 397 GLN A O 1
ATOM 3118 N N . ARG A 1 398 ? 11.148 9.93 14.938 1 95.5 398 ARG A N 1
ATOM 3119 C CA . ARG A 1 398 ? 10.992 9.289 16.234 1 95.5 398 ARG A CA 1
ATOM 3120 C C . ARG A 1 398 ? 10.945 7.77 16.094 1 95.5 398 ARG A C 1
ATOM 3122 O O . ARG A 1 398 ? 11.219 7.043 17.047 1 95.5 398 ARG A O 1
ATOM 3129 N N . CYS A 1 399 ? 10.531 7.309 14.977 1 96.88 399 CYS A N 1
ATOM 3130 C CA . CYS A 1 399 ? 10.516 5.867 14.75 1 96.88 399 CYS A CA 1
ATOM 3131 C C . CYS A 1 399 ? 11.891 5.367 14.328 1 96.88 399 CYS A C 1
ATOM 3133 O O . CYS A 1 399 ? 12.453 5.848 13.344 1 96.88 399 CYS A O 1
ATOM 3135 N N . ARG A 1 400 ? 12.43 4.441 15.094 1 96.94 400 ARG A N 1
ATOM 3136 C CA . ARG A 1 400 ? 13.734 3.9 14.734 1 96.94 400 ARG A CA 1
ATOM 3137 C C . ARG A 1 400 ? 13.609 2.5 14.148 1 96.94 400 ARG A C 1
ATOM 3139 O O . ARG A 1 400 ? 14.609 1.811 13.945 1 96.94 400 ARG A O 1
ATOM 3146 N N . HIS A 1 401 ? 12.375 2.023 13.977 1 93.44 401 HIS A N 1
ATOM 3147 C CA . HIS A 1 401 ? 12.188 0.803 13.203 1 93.44 401 HIS A CA 1
ATOM 3148 C C . HIS A 1 401 ? 12.531 1.025 11.734 1 93.44 401 HIS A C 1
ATOM 3150 O O . HIS A 1 401 ? 11.945 1.897 11.078 1 93.44 401 HIS A O 1
ATOM 3156 N N . PRO A 1 402 ? 13.43 0.312 11.234 1 90.06 402 PRO A N 1
ATOM 3157 C CA . PRO A 1 402 ? 14.016 0.641 9.93 1 90.06 402 PRO A CA 1
ATOM 3158 C C . PRO A 1 402 ? 12.977 0.66 8.812 1 90.06 402 PRO A C 1
ATOM 3160 O O . PRO A 1 402 ? 13 1.552 7.957 1 90.06 402 PRO A O 1
ATOM 3163 N N . TRP A 1 403 ? 12.07 -0.259 8.797 1 86.44 403 TRP A N 1
ATOM 3164 C CA . TRP A 1 403 ? 11.109 -0.35 7.703 1 86.44 403 TRP A CA 1
ATOM 3165 C C . TRP A 1 403 ? 10.109 0.804 7.758 1 86.44 403 TRP A C 1
ATOM 3167 O O . TRP A 1 403 ? 9.836 1.443 6.742 1 86.44 403 TRP A O 1
ATOM 3177 N N . LEU A 1 404 ? 9.5 1.021 8.867 1 91.69 404 LEU A N 1
ATOM 3178 C CA . LEU A 1 404 ? 8.531 2.1 9.016 1 91.69 404 LEU A CA 1
ATOM 3179 C C . LEU A 1 404 ? 9.18 3.455 8.75 1 91.69 404 LEU A C 1
ATOM 3181 O O . LEU A 1 404 ? 8.57 4.328 8.133 1 91.69 404 LEU A O 1
ATOM 3185 N N . ARG A 1 405 ? 10.367 3.57 9.312 1 94.25 405 ARG A N 1
ATOM 3186 C CA . ARG A 1 405 ? 11.094 4.82 9.125 1 94.25 405 ARG A CA 1
ATOM 3187 C C . ARG A 1 405 ? 11.383 5.07 7.648 1 94.25 405 ARG A C 1
ATOM 3189 O O . ARG A 1 405 ? 11.156 6.176 7.148 1 94.25 405 ARG A O 1
ATOM 3196 N N . ARG A 1 406 ? 11.836 4.129 6.91 1 92.19 406 ARG A N 1
ATOM 3197 C CA . ARG A 1 406 ? 12.07 4.246 5.477 1 92.19 406 ARG A CA 1
ATOM 3198 C C . ARG A 1 406 ? 10.773 4.512 4.723 1 92.19 406 ARG A C 1
ATOM 3200 O O . ARG A 1 406 ? 10.758 5.266 3.748 1 92.19 406 ARG A O 1
ATOM 3207 N N . ARG A 1 407 ? 9.742 3.803 5.137 1 90.56 407 ARG A N 1
ATOM 3208 C CA . ARG A 1 407 ? 8.43 4.043 4.559 1 90.56 407 ARG A CA 1
ATOM 3209 C C . ARG A 1 407 ? 8.031 5.512 4.691 1 90.56 407 ARG A C 1
ATOM 3211 O O . ARG A 1 407 ? 7.539 6.113 3.734 1 90.56 407 ARG A O 1
ATOM 3218 N N . ALA A 1 408 ? 8.25 6.102 5.82 1 95.25 408 ALA A N 1
ATOM 3219 C CA . ALA A 1 408 ? 7.93 7.504 6.062 1 95.25 408 ALA A CA 1
ATOM 3220 C C . ALA A 1 408 ? 8.766 8.422 5.176 1 95.25 408 ALA A C 1
ATOM 3222 O O . ALA A 1 408 ? 8.242 9.328 4.535 1 95.25 408 ALA A O 1
ATOM 3223 N N . ILE A 1 409 ? 10.055 8.188 5.129 1 95 409 ILE A N 1
ATOM 3224 C CA . ILE A 1 409 ? 10.977 9 4.344 1 95 409 ILE A CA 1
ATOM 3225 C C . ILE A 1 409 ? 10.633 8.883 2.861 1 95 409 ILE A C 1
ATOM 3227 O O . ILE A 1 409 ? 10.562 9.891 2.154 1 95 409 ILE A O 1
ATOM 3231 N N . SER A 1 410 ? 10.352 7.68 2.391 1 92.06 410 SER A N 1
ATOM 3232 C CA . SER A 1 410 ? 9.992 7.465 0.991 1 92.06 410 SER A CA 1
ATOM 3233 C C . SER A 1 410 ? 8.688 8.164 0.641 1 92.06 410 SER A C 1
ATOM 3235 O O . SER A 1 410 ? 8.547 8.727 -0.447 1 92.06 410 SER A O 1
ATOM 3237 N N . PHE A 1 411 ? 7.797 8.023 1.529 1 92.81 411 PHE A N 1
ATOM 3238 C CA . PHE A 1 411 ? 6.523 8.703 1.329 1 92.81 411 PHE A CA 1
ATOM 3239 C C . PHE A 1 411 ? 6.73 10.203 1.157 1 92.81 411 PHE A C 1
ATOM 3241 O O . PHE A 1 411 ? 6.184 10.812 0.234 1 92.81 411 PHE A O 1
ATOM 3248 N N . LEU A 1 412 ? 7.539 10.828 2.012 1 94.94 412 LEU A N 1
ATOM 3249 C CA . LEU A 1 412 ? 7.816 12.266 1.969 1 94.94 412 LEU A CA 1
ATOM 3250 C C . LEU A 1 412 ? 8.5 12.648 0.661 1 94.94 412 LEU A C 1
ATOM 3252 O O . LEU A 1 412 ? 8.211 13.695 0.09 1 94.94 412 LEU A O 1
ATOM 3256 N N . TYR A 1 413 ? 9.352 11.844 0.171 1 91.38 413 TYR A N 1
ATOM 3257 C CA . TYR A 1 413 ? 10.008 12.117 -1.104 1 91.38 413 TYR A CA 1
ATOM 3258 C C . TYR A 1 413 ? 9.016 12.008 -2.258 1 91.38 413 TYR A C 1
ATOM 3260 O O . TYR A 1 413 ? 9.109 12.758 -3.232 1 91.38 413 TYR A O 1
ATOM 3268 N N . LYS A 1 414 ? 8.117 11.117 -2.145 1 86.81 414 LYS A N 1
ATOM 3269 C CA . LYS A 1 414 ? 7.219 10.766 -3.238 1 86.81 414 LYS A CA 1
ATOM 3270 C C . LYS A 1 414 ? 6.152 11.844 -3.436 1 86.81 414 LYS A C 1
ATOM 3272 O O . LYS A 1 414 ? 5.77 12.141 -4.566 1 86.81 414 LYS A O 1
ATOM 3277 N N . ILE A 1 415 ? 5.652 12.391 -2.43 1 87 415 ILE A N 1
ATOM 3278 C CA . ILE A 1 415 ? 4.465 13.227 -2.506 1 87 415 ILE A CA 1
ATOM 3279 C C . ILE A 1 415 ? 4.824 14.578 -3.121 1 87 415 ILE A C 1
ATOM 3281 O O . ILE A 1 415 ? 3.975 15.242 -3.721 1 87 415 ILE A O 1
ATOM 3285 N N . LYS A 1 416 ? 6.07 15.094 -3.018 1 87.56 416 LYS A N 1
ATOM 3286 C CA . LYS A 1 416 ? 6.523 16.35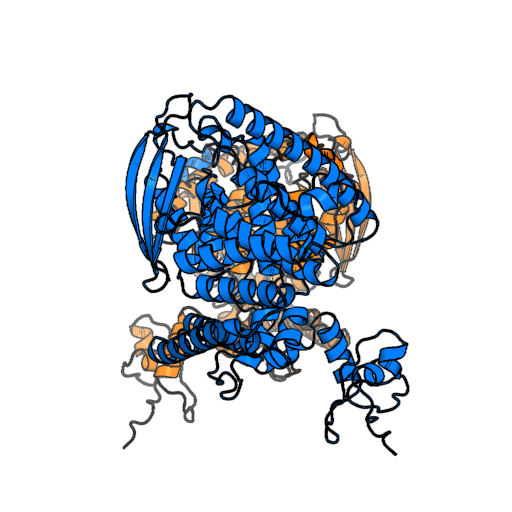9 -3.582 1 87.56 416 LYS A CA 1
ATOM 3287 C C . LYS A 1 416 ? 5.523 17.484 -3.305 1 87.56 416 LYS A C 1
ATOM 3289 O O . LYS A 1 416 ? 5.082 18.172 -4.227 1 87.56 416 LYS A O 1
ATOM 3294 N N . ARG A 1 417 ? 5.242 17.703 -2.088 1 90.94 417 ARG A N 1
ATOM 3295 C CA . ARG A 1 417 ? 4.211 18.625 -1.623 1 90.94 417 ARG A CA 1
ATOM 3296 C C . ARG A 1 417 ? 4.805 19.688 -0.705 1 90.94 417 ARG A C 1
ATOM 3298 O O . ARG A 1 417 ? 5.828 19.453 -0.056 1 90.94 417 ARG A O 1
ATOM 3305 N N . GLN A 1 418 ? 4.176 20.844 -0.713 1 93.25 418 GLN A N 1
ATOM 3306 C CA . GLN A 1 418 ? 4.492 21.906 0.24 1 93.25 418 GLN A CA 1
ATOM 3307 C C . GLN A 1 418 ? 3.273 22.281 1.079 1 93.25 418 GLN A C 1
ATOM 3309 O O . GLN A 1 418 ? 2.166 22.406 0.551 1 93.25 418 GLN A O 1
ATOM 3314 N N . GLU A 1 419 ? 3.484 22.344 2.363 1 94.81 419 GLU A N 1
ATOM 3315 C CA . GLU A 1 419 ? 2.471 22.766 3.324 1 94.81 419 GLU A CA 1
ATOM 3316 C C . GLU A 1 419 ? 2.967 23.938 4.172 1 94.81 419 GLU A C 1
ATOM 3318 O O . GLU A 1 419 ? 3.615 23.734 5.199 1 94.81 419 GLU A O 1
ATOM 3323 N N . GLY A 1 420 ? 2.562 25.094 3.734 1 94.31 420 GLY A N 1
ATOM 3324 C CA . GLY A 1 420 ? 3.07 26.281 4.422 1 94.31 420 GLY A CA 1
ATOM 3325 C C . GLY A 1 420 ? 4.586 26.344 4.445 1 94.31 420 GLY A C 1
ATOM 3326 O O . GLY A 1 420 ? 5.227 26.422 3.396 1 94.31 420 GLY A O 1
ATOM 3327 N N . MET A 1 421 ? 5.098 26.156 5.645 1 94.38 421 MET A N 1
ATOM 3328 C CA . MET A 1 421 ? 6.539 26.25 5.848 1 94.38 421 MET A CA 1
ATOM 3329 C C . MET A 1 421 ? 7.223 24.938 5.504 1 94.38 421 MET A C 1
ATOM 3331 O O . MET A 1 421 ? 8.438 24.891 5.289 1 94.38 421 MET A O 1
ATOM 3335 N N . TRP A 1 422 ? 6.488 23.922 5.414 1 95.5 422 TRP A N 1
ATOM 3336 C CA . TRP A 1 422 ? 7.035 22.562 5.32 1 95.5 422 TRP A CA 1
ATOM 3337 C C . TRP A 1 422 ? 7.121 22.109 3.869 1 95.5 422 TRP A C 1
ATOM 3339 O O . TRP A 1 422 ? 6.129 22.156 3.139 1 95.5 422 TRP A O 1
ATOM 3349 N N . HIS A 1 423 ? 8.258 21.781 3.467 1 93.81 423 HIS A N 1
ATOM 3350 C CA . HIS A 1 423 ? 8.5 21.094 2.205 1 93.81 423 HIS A CA 1
ATOM 3351 C C . HIS A 1 423 ? 8.703 19.594 2.426 1 93.81 423 HIS A C 1
ATOM 3353 O O . HIS A 1 423 ? 9.547 19.188 3.236 1 93.81 423 HIS A O 1
ATOM 3359 N N . SER A 1 424 ? 7.957 18.781 1.728 1 94.75 424 SER A N 1
ATOM 3360 C CA . SER A 1 424 ? 8.062 17.344 1.932 1 94.75 424 SER A CA 1
ATOM 3361 C C . SER A 1 424 ? 9.461 16.828 1.607 1 94.75 424 SER A C 1
ATOM 3363 O O . SER A 1 424 ? 9.992 15.969 2.307 1 94.75 424 SER A O 1
ATOM 3365 N N . ASP A 1 425 ? 10.102 17.344 0.557 1 93.12 425 ASP A N 1
ATOM 3366 C CA . ASP A 1 425 ? 11.453 16.922 0.182 1 93.12 425 ASP A CA 1
ATOM 3367 C C . ASP A 1 425 ? 12.469 17.312 1.25 1 93.12 425 ASP A C 1
ATOM 3369 O O . ASP A 1 425 ? 13.414 16.562 1.517 1 93.12 425 ASP A O 1
ATOM 3373 N N . GLY A 1 426 ? 12.289 18.531 1.725 1 94.38 426 GLY A N 1
ATOM 3374 C CA . GLY A 1 426 ? 13.164 18.953 2.811 1 94.38 426 GLY A CA 1
ATOM 3375 C C . GLY A 1 426 ? 13.031 18.078 4.047 1 94.38 426 GLY A C 1
ATOM 3376 O O . GLY A 1 426 ? 14.039 17.688 4.645 1 94.38 426 GLY A O 1
ATOM 3377 N N . ALA A 1 427 ? 11.789 17.828 4.43 1 96.5 427 ALA A N 1
ATOM 3378 C CA . ALA A 1 427 ? 11.531 16.953 5.574 1 96.5 427 ALA A CA 1
ATOM 3379 C C . ALA A 1 427 ? 12.125 15.562 5.348 1 96.5 427 ALA A C 1
ATOM 3381 O O . ALA A 1 427 ? 12.688 14.969 6.27 1 96.5 427 ALA A O 1
ATOM 3382 N N . ALA A 1 428 ? 11.977 15.055 4.133 1 95.62 428 ALA A N 1
ATOM 3383 C CA . ALA A 1 428 ? 12.523 13.75 3.781 1 95.62 428 ALA A CA 1
ATOM 3384 C C . ALA A 1 428 ? 14.039 13.734 3.902 1 95.62 428 ALA A C 1
ATOM 3386 O O . ALA A 1 428 ? 14.617 12.805 4.473 1 95.62 428 ALA A O 1
ATOM 3387 N N . ALA A 1 429 ? 14.664 14.734 3.361 1 95.31 429 ALA A N 1
ATOM 3388 C CA . ALA A 1 429 ? 16.125 14.82 3.383 1 95.31 429 ALA A CA 1
ATOM 3389 C C . ALA A 1 429 ? 16.656 14.859 4.812 1 95.31 429 ALA A C 1
ATOM 3391 O O . ALA A 1 429 ? 17.641 14.211 5.133 1 95.31 429 ALA A O 1
ATOM 3392 N N . VAL A 1 430 ? 16.047 15.656 5.641 1 95.31 430 VAL A N 1
ATOM 3393 C CA . VAL A 1 430 ? 16.453 15.742 7.039 1 95.31 430 VAL A CA 1
ATOM 3394 C C . VAL A 1 430 ? 16.234 14.398 7.73 1 95.31 430 VAL A C 1
ATOM 3396 O O . VAL A 1 430 ? 17.109 13.914 8.453 1 95.31 430 VAL A O 1
ATOM 3399 N N . GLY A 1 431 ? 15.031 13.836 7.551 1 96.19 431 GLY A N 1
ATOM 3400 C CA . GLY A 1 431 ? 14.758 12.523 8.117 1 96.19 431 GLY A CA 1
ATOM 3401 C C . GLY A 1 431 ? 15.773 11.477 7.703 1 96.19 431 GLY A C 1
ATOM 3402 O O . GLY A 1 431 ? 16.219 10.672 8.531 1 96.19 431 GLY A O 1
ATOM 3403 N N . GLN A 1 432 ? 16.109 11.492 6.461 1 94.94 432 GLN A N 1
ATOM 3404 C CA . GLN A 1 432 ? 17.094 10.547 5.949 1 94.94 432 GLN A CA 1
ATOM 3405 C C . GLN A 1 432 ? 18.453 10.758 6.617 1 94.94 432 GLN A C 1
ATOM 3407 O O . GLN A 1 432 ? 19.125 9.797 6.988 1 94.94 432 GLN A O 1
ATOM 3412 N N . ARG A 1 433 ? 18.844 12 6.719 1 95.31 433 ARG A N 1
ATOM 3413 C CA . ARG A 1 433 ? 20.141 12.297 7.32 1 95.31 433 ARG A CA 1
ATOM 3414 C C . ARG A 1 433 ? 20.188 11.859 8.781 1 95.31 433 ARG A C 1
ATOM 3416 O O . ARG A 1 433 ? 21.203 11.336 9.25 1 95.31 433 ARG A O 1
ATOM 3423 N N . ILE A 1 434 ? 19.141 12.086 9.508 1 95.69 434 ILE A N 1
ATOM 3424 C CA . ILE A 1 434 ? 19.047 11.656 10.898 1 95.69 434 ILE A CA 1
ATOM 3425 C C . ILE A 1 434 ? 19.188 10.141 10.977 1 95.69 434 ILE A C 1
ATOM 3427 O O . ILE A 1 434 ? 19.906 9.617 11.828 1 95.69 434 ILE A O 1
ATOM 3431 N N . MET A 1 435 ? 18.469 9.445 10.109 1 95.5 435 MET A N 1
ATOM 3432 C CA . MET A 1 435 ? 18.531 7.988 10.055 1 95.5 435 MET A CA 1
ATOM 3433 C C . MET A 1 435 ? 19.969 7.512 9.883 1 95.5 435 MET A C 1
ATOM 3435 O O . MET A 1 435 ? 20.406 6.598 10.57 1 95.5 435 MET A O 1
ATOM 3439 N N . GLU A 1 436 ? 20.719 8.156 9.055 1 94.56 436 GLU A N 1
ATOM 3440 C CA . GLU A 1 436 ? 22.094 7.781 8.758 1 94.56 436 GLU A CA 1
ATOM 3441 C C . GLU A 1 436 ? 23.016 8.07 9.945 1 94.56 436 GLU A C 1
ATOM 3443 O O . GLU A 1 436 ? 23.891 7.266 10.273 1 94.56 436 GLU A O 1
ATOM 3448 N N . ILE A 1 437 ? 22.797 9.164 10.531 1 95 437 ILE A N 1
ATOM 3449 C CA . ILE A 1 437 ? 23.609 9.555 11.672 1 95 437 ILE A CA 1
ATOM 3450 C C . ILE A 1 437 ? 23.391 8.578 12.828 1 95 437 ILE A C 1
ATOM 3452 O O . ILE A 1 437 ? 24.328 8.281 13.578 1 95 437 ILE A O 1
ATOM 3456 N N . GLU A 1 438 ? 22.188 8.07 12.93 1 95.5 438 GLU A N 1
ATOM 3457 C CA . GLU A 1 438 ? 21.875 7.121 13.992 1 95.5 438 GLU A CA 1
ATOM 3458 C C . GLU A 1 438 ? 22.328 5.711 13.633 1 95.5 438 GLU A C 1
ATOM 3460 O O . GLU A 1 438 ? 22.062 4.758 14.375 1 95.5 438 GLU A O 1
ATOM 3465 N N . GLY A 1 439 ? 22.922 5.539 12.508 1 93.44 439 GLY A N 1
ATOM 3466 C CA . GLY A 1 439 ? 23.547 4.273 12.156 1 93.44 439 GLY A CA 1
ATOM 3467 C C . GLY A 1 439 ? 22.688 3.4 11.273 1 93.44 439 GLY A C 1
ATOM 3468 O O . GLY A 1 439 ? 23.016 2.236 11.031 1 93.44 439 GLY A O 1
ATOM 3469 N N . GLN A 1 440 ? 21.562 3.898 10.867 1 92.06 440 GLN A N 1
ATOM 3470 C CA . GLN A 1 440 ? 20.703 3.148 9.953 1 92.06 440 GLN A CA 1
ATOM 3471 C C . GLN A 1 440 ? 20.906 3.592 8.508 1 92.06 440 GLN A C 1
ATOM 3473 O O . GLN A 1 440 ? 21.516 4.633 8.258 1 92.06 440 GLN A O 1
ATOM 3478 N N . LYS A 1 441 ? 20.438 2.762 7.605 1 85.19 441 LYS A N 1
ATOM 3479 C CA . LYS A 1 441 ? 20.656 3.049 6.191 1 85.19 441 LYS A CA 1
ATOM 3480 C C . LYS A 1 441 ? 19.344 3.23 5.449 1 85.19 441 LYS A C 1
ATOM 3482 O O . LYS A 1 441 ? 18.375 2.506 5.699 1 85.19 441 LYS A O 1
ATOM 3487 N N . TYR A 1 442 ? 19.25 4.238 4.652 1 82.06 442 TYR A N 1
ATOM 3488 C CA . TYR A 1 442 ? 18.141 4.445 3.734 1 82.06 442 TYR A CA 1
ATOM 3489 C C . TYR A 1 442 ? 18.5 3.977 2.328 1 82.06 442 TYR A C 1
ATOM 3491 O O . TYR A 1 442 ? 19.594 4.246 1.838 1 82.06 442 TYR A O 1
ATOM 3499 N N . PHE A 1 443 ? 17.578 3.189 1.71 1 74.31 443 PHE A N 1
ATOM 3500 C CA . PHE A 1 443 ? 17.828 2.668 0.37 1 74.31 443 PHE A CA 1
ATOM 3501 C C . PHE A 1 443 ? 16.969 3.395 -0.659 1 74.31 443 PHE A C 1
ATOM 3503 O O . PHE A 1 443 ? 15.75 3.494 -0.499 1 74.31 443 PHE A O 1
ATOM 3510 N N . ALA A 1 444 ? 17.562 3.996 -1.652 1 66.44 444 ALA A N 1
ATOM 3511 C CA . ALA A 1 444 ? 16.844 4.715 -2.701 1 66.44 444 ALA A CA 1
ATOM 3512 C C . ALA A 1 444 ? 15.805 3.822 -3.365 1 66.44 444 ALA A C 1
ATOM 3514 O O . ALA A 1 444 ? 14.797 4.312 -3.889 1 66.44 444 ALA A O 1
ATOM 3515 N N . SER A 1 445 ? 16.062 2.551 -3.334 1 59.88 445 SER A N 1
ATOM 3516 C CA . SER A 1 445 ? 15.141 1.588 -3.936 1 59.88 445 SER A CA 1
ATOM 3517 C C . SER A 1 445 ? 13.805 1.571 -3.205 1 59.88 445 SER A C 1
ATOM 3519 O O . SER A 1 445 ? 12.797 1.124 -3.756 1 59.88 445 SER A O 1
ATOM 3521 N N . ASP A 1 446 ? 13.844 2.061 -1.937 1 58.38 446 ASP A N 1
ATOM 3522 C CA . ASP A 1 446 ? 12.617 2.098 -1.149 1 58.38 446 ASP A CA 1
ATOM 3523 C C . ASP A 1 446 ? 11.57 2.994 -1.807 1 58.38 446 ASP A C 1
ATOM 3525 O O . ASP A 1 446 ? 10.375 2.846 -1.556 1 58.38 446 ASP A O 1
ATOM 3529 N N . LEU A 1 447 ? 12.062 3.885 -2.549 1 54.62 447 LEU A N 1
ATOM 3530 C CA . LEU A 1 447 ? 11.164 4.777 -3.268 1 54.62 447 LEU A CA 1
ATOM 3531 C C . LEU A 1 447 ? 10.398 4.023 -4.355 1 54.62 447 LEU A C 1
ATOM 3533 O O . LEU A 1 447 ? 9.234 4.316 -4.617 1 54.62 447 LEU A O 1
ATOM 3537 N N . ALA A 1 448 ? 11.094 3.152 -5.039 1 53.25 448 ALA A N 1
ATOM 3538 C CA . ALA A 1 448 ? 10.547 2.512 -6.23 1 53.25 448 ALA A CA 1
ATOM 3539 C C . ALA A 1 448 ? 9.609 1.367 -5.855 1 53.25 448 ALA A C 1
ATOM 3541 O O . ALA A 1 448 ? 8.539 1.208 -6.457 1 53.25 448 ALA A O 1
ATOM 3542 N N . SER A 1 449 ? 10.211 0.293 -5.074 1 55.25 449 SER A N 1
ATOM 3543 C CA . SER A 1 449 ? 9.406 -0.903 -4.832 1 55.25 449 SER A CA 1
ATOM 3544 C C . SER A 1 449 ? 9.398 -1.276 -3.355 1 55.25 449 SER A C 1
ATOM 3546 O O . SER A 1 449 ? 10.453 -1.312 -2.713 1 55.25 449 SER A O 1
ATOM 3548 N N . PRO A 1 450 ? 8.172 -1.253 -2.801 1 52.31 450 PRO A N 1
ATOM 3549 C CA . PRO A 1 450 ? 8.102 -1.709 -1.41 1 52.31 450 PRO A CA 1
ATOM 3550 C C . PRO A 1 450 ? 8.922 -2.977 -1.166 1 52.31 450 PRO A C 1
ATOM 3552 O O . PRO A 1 450 ? 9.219 -3.309 -0.017 1 52.31 450 PRO A O 1
ATOM 3555 N N . LEU A 1 451 ? 9.266 -3.824 -2.234 1 53.31 451 LEU A N 1
ATOM 3556 C CA . LEU A 1 451 ? 9.93 -5.113 -2.105 1 53.31 451 LEU A CA 1
ATOM 3557 C C . LEU A 1 451 ? 11.367 -4.938 -1.625 1 53.31 451 LEU A C 1
ATOM 3559 O O . LEU A 1 451 ? 11.883 -5.777 -0.883 1 53.31 451 LEU A O 1
ATOM 3563 N N . GLU A 1 452 ? 12.078 -3.947 -2.125 1 49.5 452 GLU A N 1
ATOM 3564 C CA . GLU A 1 452 ? 13.484 -3.807 -1.774 1 49.5 452 GLU A CA 1
ATOM 3565 C C . GLU A 1 452 ? 13.664 -3.646 -0.267 1 49.5 452 GLU A C 1
ATOM 3567 O O . GLU A 1 452 ? 14.711 -3.996 0.278 1 49.5 452 GLU A O 1
ATOM 3572 N N . ALA A 1 453 ? 12.555 -3.148 0.234 1 47.72 453 ALA A N 1
ATOM 3573 C CA . ALA A 1 453 ? 12.648 -2.85 1.66 1 47.72 453 ALA A CA 1
ATOM 3574 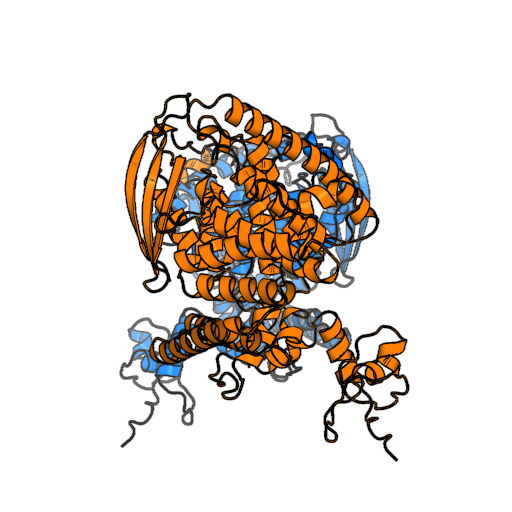C C . ALA A 1 453 ? 12.516 -4.121 2.496 1 47.72 453 ALA A C 1
ATOM 3576 O O . ALA A 1 453 ? 12.773 -4.105 3.703 1 47.72 453 ALA A O 1
ATOM 3577 N N . MET A 1 454 ? 12.008 -5.184 1.892 1 51.88 454 MET A N 1
ATOM 3578 C CA . MET A 1 454 ? 11.898 -6.387 2.709 1 51.88 454 MET A CA 1
ATOM 3579 C C . MET A 1 454 ? 13.258 -7.047 2.9 1 51.88 454 MET A C 1
ATOM 3581 O O . MET A 1 454 ? 13.906 -7.43 1.927 1 51.88 454 MET A O 1
ATOM 3585 N N . GLU A 1 455 ? 13.992 -6.543 3.938 1 54.44 455 GLU A N 1
ATOM 3586 C CA . GLU A 1 455 ? 15.195 -7.312 4.262 1 54.44 455 GLU A CA 1
ATOM 3587 C C . GLU A 1 455 ? 14.969 -8.805 4.055 1 54.44 455 GLU A C 1
ATOM 3589 O O . GLU A 1 455 ? 14.242 -9.438 4.824 1 54.44 455 GLU A O 1
ATOM 3594 N N . ASP A 1 456 ? 15.164 -9.242 2.879 1 65.31 456 ASP A N 1
ATOM 3595 C CA . ASP A 1 456 ? 14.938 -10.617 2.443 1 65.31 456 ASP A CA 1
ATOM 3596 C C . ASP A 1 456 ? 15.891 -11.578 3.156 1 65.31 456 ASP A C 1
ATOM 3598 O O . ASP A 1 456 ? 17.031 -11.227 3.465 1 65.31 456 ASP A O 1
ATOM 3602 N N . VAL A 1 457 ? 15.375 -12.508 3.947 1 76.06 457 VAL A N 1
ATOM 3603 C CA . VAL A 1 457 ? 16.172 -13.641 4.395 1 76.06 457 VAL A CA 1
ATOM 3604 C C . VAL A 1 457 ? 17.094 -14.102 3.266 1 76.06 457 VAL A C 1
ATOM 3606 O O . VAL A 1 457 ? 16.641 -14.367 2.152 1 76.06 457 VAL A O 1
ATOM 3609 N N . PRO A 1 458 ? 18.406 -13.883 3.582 1 83.12 458 PRO A N 1
ATOM 3610 C CA . PRO A 1 458 ? 19.281 -14.43 2.553 1 83.12 458 PRO A CA 1
ATOM 3611 C C . PRO A 1 458 ? 18.906 -15.859 2.156 1 83.12 458 PRO A C 1
ATOM 3613 O O . PRO A 1 458 ? 18.484 -16.641 3.002 1 83.12 458 PRO A O 1
ATOM 3616 N N . TRP A 1 459 ? 19.188 -16.203 0.955 1 90 459 TRP A N 1
ATOM 3617 C CA . TRP A 1 459 ? 18.781 -17.5 0.421 1 90 459 TRP A CA 1
ATOM 3618 C C . TRP A 1 459 ? 19.359 -18.641 1.271 1 90 459 TRP A C 1
ATOM 3620 O O . TRP A 1 459 ? 18.641 -19.594 1.596 1 90 459 TRP A O 1
ATOM 3630 N N . GLU A 1 460 ? 20.531 -18.516 1.76 1 86.88 460 GLU A N 1
ATOM 3631 C CA . GLU A 1 460 ? 21.25 -19.578 2.461 1 86.88 460 GLU A CA 1
ATOM 3632 C C . GLU A 1 460 ? 20.719 -19.75 3.883 1 86.88 460 GLU A C 1
ATOM 3634 O O . GLU A 1 460 ? 20.938 -20.781 4.516 1 86.88 460 GLU A O 1
ATOM 3639 N N . ALA A 1 461 ? 19.984 -18.781 4.32 1 86.44 461 ALA A N 1
ATOM 3640 C CA . ALA A 1 461 ? 19.531 -18.812 5.711 1 86.44 461 ALA A CA 1
ATOM 3641 C C . ALA A 1 461 ? 18.125 -19.391 5.82 1 86.44 461 ALA A C 1
ATOM 3643 O O . ALA A 1 461 ? 17.672 -19.734 6.914 1 86.44 461 ALA A O 1
ATOM 3644 N N . TRP A 1 462 ? 17.484 -19.609 4.711 1 88.25 462 TRP A N 1
ATOM 3645 C CA . TRP A 1 462 ? 16.078 -20 4.723 1 88.25 462 TRP A CA 1
ATOM 3646 C C . TRP A 1 462 ? 15.906 -21.391 5.316 1 88.25 462 TRP A C 1
ATOM 3648 O O . TRP A 1 462 ? 14.93 -21.656 6.027 1 88.25 462 TRP A O 1
ATOM 3658 N N . ALA A 1 463 ? 16.875 -22.234 5.039 1 84.12 463 ALA A N 1
ATOM 3659 C CA . ALA A 1 463 ? 16.75 -23.609 5.496 1 84.12 463 ALA A CA 1
ATOM 3660 C C . ALA A 1 463 ? 16.719 -23.688 7.02 1 84.12 463 ALA A C 1
ATOM 3662 O O . ALA A 1 463 ? 16.125 -24.609 7.59 1 84.12 463 ALA A O 1
ATOM 3663 N N . GLU A 1 464 ? 17.25 -22.672 7.594 1 82.88 464 GLU A N 1
ATOM 3664 C CA . GLU A 1 464 ? 17.328 -22.672 9.055 1 82.88 464 GLU A CA 1
ATOM 3665 C C . GLU A 1 464 ? 16.297 -21.719 9.656 1 82.88 464 GLU A C 1
ATOM 3667 O O . GLU A 1 464 ? 16.203 -21.594 10.875 1 82.88 464 GLU A O 1
ATOM 3672 N N . THR A 1 465 ? 15.562 -21.062 8.812 1 80.06 465 THR A N 1
ATOM 3673 C CA . THR A 1 465 ? 14.586 -20.078 9.266 1 80.06 465 THR A CA 1
ATOM 3674 C C . THR A 1 465 ? 13.188 -20.688 9.32 1 80.06 465 THR A C 1
ATOM 3676 O O . THR A 1 465 ? 12.664 -21.156 8.297 1 80.06 465 THR A O 1
ATOM 3679 N N . GLU A 1 466 ? 12.641 -20.859 10.445 1 75.5 466 GLU A N 1
ATOM 3680 C CA . GLU A 1 466 ? 11.32 -21.469 10.555 1 75.5 466 GLU A CA 1
ATOM 3681 C C . GLU A 1 466 ? 10.219 -20.422 10.367 1 75.5 466 GLU A C 1
ATOM 3683 O O . GLU A 1 466 ? 9.258 -20.656 9.625 1 75.5 466 GLU A O 1
ATOM 3688 N N . ASP A 1 467 ? 10.398 -19.234 11.078 1 81.31 467 ASP A N 1
ATOM 3689 C CA . ASP A 1 467 ? 9.344 -18.219 11.016 1 81.31 467 ASP A CA 1
ATOM 3690 C C . ASP A 1 467 ? 9.922 -16.859 10.656 1 81.31 467 ASP A C 1
ATOM 3692 O O . ASP A 1 467 ? 11.016 -16.5 11.109 1 81.31 467 ASP A O 1
ATOM 3696 N N . ILE A 1 468 ? 9.328 -16.281 9.719 1 84.31 468 ILE A N 1
ATOM 3697 C CA . ILE A 1 468 ? 9.703 -14.914 9.375 1 84.31 468 ILE A CA 1
ATOM 3698 C C . ILE A 1 468 ? 8.773 -13.938 10.086 1 84.31 468 ILE A C 1
ATOM 3700 O O . ILE A 1 468 ? 7.555 -14.141 10.125 1 84.31 468 ILE A O 1
ATOM 3704 N N . PRO A 1 469 ? 9.422 -13.047 10.75 1 82.38 469 PRO A N 1
ATOM 3705 C CA . PRO A 1 469 ? 8.586 -12.094 11.484 1 82.38 469 PRO A CA 1
ATOM 3706 C C . PRO A 1 469 ? 7.777 -11.18 10.562 1 82.38 469 PRO A C 1
ATOM 3708 O O . PRO A 1 469 ? 8.117 -11.031 9.391 1 82.38 469 PRO A O 1
ATOM 3711 N N . ALA A 1 470 ? 6.707 -10.664 11.172 1 83.12 470 ALA A N 1
ATOM 3712 C CA . ALA A 1 470 ? 5.965 -9.633 10.461 1 83.12 470 ALA A CA 1
ATOM 3713 C C . ALA A 1 470 ? 6.836 -8.414 10.195 1 83.12 470 ALA A C 1
ATOM 3715 O O . ALA A 1 470 ? 7.809 -8.172 10.914 1 83.12 470 ALA A O 1
ATOM 3716 N N . ARG A 1 471 ? 6.48 -7.695 9.25 1 79.88 471 ARG A N 1
ATOM 3717 C CA . ARG A 1 471 ? 7.273 -6.551 8.812 1 79.88 471 ARG A CA 1
ATOM 3718 C C . ARG A 1 471 ? 7.375 -5.504 9.914 1 79.88 471 ARG A C 1
ATOM 3720 O O . ARG A 1 471 ? 8.438 -4.902 10.109 1 79.88 471 ARG A O 1
ATOM 3727 N N . THR A 1 472 ? 6.273 -5.211 10.562 1 85.12 472 THR A N 1
ATOM 3728 C CA . THR A 1 472 ? 6.254 -4.195 11.609 1 85.12 472 THR A CA 1
ATOM 3729 C C . THR A 1 472 ? 6.434 -4.832 12.984 1 85.12 472 THR A C 1
ATOM 3731 O O . THR A 1 472 ? 5.523 -4.797 13.82 1 85.12 472 THR A O 1
ATOM 3734 N N . SER A 1 473 ? 7.551 -5.473 13.219 1 86.25 473 SER A N 1
ATOM 3735 C CA . SER A 1 473 ? 7.961 -6.098 14.477 1 86.25 473 SER A CA 1
ATOM 3736 C C . SER A 1 473 ? 9.445 -5.891 14.734 1 86.25 473 SER A C 1
ATOM 3738 O O . SER A 1 473 ? 10.219 -5.645 13.805 1 86.25 473 SER A O 1
ATOM 3740 N N . TRP A 1 474 ? 9.758 -5.902 15.984 1 87.81 474 TRP A N 1
ATOM 3741 C CA . TRP A 1 474 ? 11.164 -5.75 16.344 1 87.81 474 TRP A CA 1
ATOM 3742 C C . TRP A 1 474 ? 11.898 -7.086 16.266 1 87.81 474 TRP A C 1
ATOM 3744 O O . TRP A 1 474 ? 13.117 -7.148 16.438 1 87.81 474 TRP A O 1
ATOM 3754 N N . ALA A 1 475 ? 11.094 -8.117 15.969 1 82.12 475 ALA A N 1
ATOM 3755 C CA . ALA A 1 475 ? 11.711 -9.438 15.953 1 82.12 475 ALA A CA 1
ATOM 3756 C C . ALA A 1 475 ? 12.836 -9.508 14.922 1 82.12 475 ALA A C 1
ATOM 3758 O O . ALA A 1 475 ? 12.625 -9.25 13.742 1 82.12 475 ALA A O 1
ATOM 3759 N N . GLY A 1 476 ? 14.094 -9.766 15.359 1 77.88 476 GLY A N 1
ATOM 3760 C CA . GLY A 1 476 ? 15.25 -9.922 14.492 1 77.88 476 GLY A CA 1
ATOM 3761 C C . GLY A 1 476 ? 15.898 -8.609 14.109 1 77.88 476 GLY A C 1
ATOM 3762 O O . GLY A 1 476 ? 16.828 -8.578 13.312 1 77.88 476 GLY A O 1
ATOM 3763 N N . ILE A 1 477 ? 15.352 -7.547 14.625 1 86.62 477 ILE A N 1
ATOM 3764 C CA . ILE A 1 477 ? 15.883 -6.23 14.289 1 86.62 477 ILE A CA 1
ATOM 3765 C C . ILE A 1 477 ? 16.625 -5.652 15.484 1 86.62 477 ILE A C 1
ATOM 3767 O O . ILE A 1 477 ? 16.094 -5.605 16.594 1 86.62 477 ILE A O 1
ATOM 3771 N N . GLU A 1 478 ? 17.781 -5.316 15.211 1 87.88 478 GLU A N 1
ATOM 3772 C CA . GLU A 1 478 ? 18.578 -4.684 16.266 1 87.88 478 GLU A CA 1
ATOM 3773 C C . GLU A 1 478 ? 18.141 -3.24 16.484 1 87.88 478 GLU A C 1
ATOM 3775 O O . GLU A 1 478 ? 18.031 -2.461 15.539 1 87.88 478 GLU A O 1
ATOM 3780 N N . ARG A 1 479 ? 17.953 -2.918 17.734 1 93.06 479 ARG A N 1
ATOM 3781 C CA . ARG A 1 479 ? 17.516 -1.566 18.078 1 93.06 479 ARG A CA 1
ATOM 3782 C C . ARG A 1 479 ? 18.703 -0.6 18.094 1 93.06 479 ARG A C 1
ATOM 3784 O O . ARG A 1 479 ? 19.812 -0.981 18.438 1 93.06 479 ARG A O 1
ATOM 3791 N N . VAL A 1 480 ? 18.469 0.662 17.703 1 95.06 480 VAL A N 1
ATOM 3792 C CA . VAL A 1 480 ? 19.484 1.703 17.797 1 95.06 480 VAL A CA 1
ATOM 3793 C C . VAL A 1 480 ? 19.812 1.978 19.25 1 95.06 480 VAL A C 1
ATOM 3795 O O . VAL A 1 480 ? 18.906 2.227 20.062 1 95.06 480 VAL A O 1
ATOM 3798 N N . PRO A 1 481 ? 21.047 1.851 19.594 1 93.38 481 PRO A N 1
ATOM 3799 C CA . PRO A 1 481 ? 21.422 2.135 20.984 1 93.38 481 PRO A CA 1
ATOM 3800 C C . PRO A 1 481 ? 21.062 3.557 21.406 1 93.38 481 PRO A C 1
ATOM 3802 O O . PRO A 1 481 ? 21.109 4.48 20.594 1 93.38 481 PRO A O 1
ATOM 3805 N N . GLU A 1 482 ? 20.766 3.775 22.656 1 92.62 482 GLU A N 1
ATOM 3806 C CA . GLU A 1 482 ? 20.312 5.051 23.203 1 92.62 482 GLU A CA 1
ATOM 3807 C C . GLU A 1 482 ? 21.312 6.168 22.891 1 92.62 482 GLU A C 1
ATOM 3809 O O . GLU A 1 482 ? 20.906 7.262 22.484 1 92.62 482 GLU A O 1
ATOM 3814 N N . MET A 1 483 ? 22.562 5.918 22.922 1 90.56 483 MET A N 1
ATOM 3815 C CA . MET A 1 483 ? 23.594 6.941 22.766 1 90.56 483 MET A CA 1
ATOM 3816 C C . MET A 1 483 ? 23.703 7.395 21.312 1 90.56 483 MET A C 1
ATOM 3818 O O . MET A 1 483 ? 24.25 8.461 21.031 1 90.56 483 MET A O 1
ATOM 3822 N N . MET A 1 484 ? 23.156 6.637 20.422 1 93.38 484 MET A N 1
ATOM 3823 C CA . MET A 1 484 ? 23.25 6.949 19 1 93.38 484 MET A CA 1
ATOM 3824 C C . MET A 1 484 ? 21.984 7.637 18.5 1 93.38 484 MET A C 1
ATOM 3826 O O . MET A 1 484 ? 21.891 8.008 17.328 1 93.38 484 MET A O 1
ATOM 3830 N N . ARG A 1 485 ? 21.062 7.82 19.391 1 94.62 485 ARG A N 1
ATOM 3831 C CA . ARG A 1 485 ? 19.75 8.352 19 1 94.62 485 ARG A CA 1
ATOM 3832 C C . ARG A 1 485 ? 19.734 9.875 19.094 1 94.62 485 ARG A C 1
ATOM 3834 O O . ARG A 1 485 ? 20.281 10.453 20.031 1 94.62 485 ARG A O 1
ATOM 3841 N N . MET A 1 486 ? 19.156 10.477 18.062 1 93.25 486 MET A N 1
ATOM 3842 C CA . MET A 1 486 ? 18.922 11.914 18.078 1 93.25 486 MET A CA 1
ATOM 3843 C C . MET A 1 486 ? 17.75 12.266 19 1 93.25 486 MET A C 1
ATOM 3845 O O . MET A 1 486 ? 16.719 11.602 18.969 1 93.25 486 MET A O 1
ATOM 3849 N N . ARG A 1 487 ? 17.922 13.234 19.828 1 89.75 487 ARG A N 1
ATOM 3850 C CA . ARG A 1 487 ? 16.906 13.633 20.797 1 89.75 487 ARG A CA 1
ATOM 3851 C C . ARG A 1 487 ? 16.156 14.867 20.312 1 89.75 487 ARG A C 1
ATOM 3853 O O . ARG A 1 487 ? 14.93 14.953 20.453 1 89.75 487 ARG A O 1
ATOM 3860 N N . GLU A 1 488 ? 16.922 15.852 19.828 1 87.75 488 GLU A N 1
ATOM 3861 C CA . GLU A 1 488 ? 16.328 17.094 19.359 1 87.75 488 GLU A CA 1
ATOM 3862 C C . GLU A 1 488 ? 17 17.578 18.078 1 87.75 488 GLU A C 1
ATOM 3864 O O . GLU A 1 488 ? 18.203 17.406 17.891 1 87.75 488 GLU A O 1
ATOM 3869 N N . THR A 1 489 ? 16.172 18.141 17.266 1 89.25 489 THR A N 1
ATOM 3870 C CA . THR A 1 489 ? 16.672 18.641 15.977 1 89.25 489 THR A CA 1
ATOM 3871 C C . THR A 1 489 ? 16.453 20.141 15.875 1 89.25 489 THR A C 1
ATOM 3873 O O . THR A 1 489 ? 15.328 20.625 16.031 1 89.25 489 THR A O 1
ATOM 3876 N N . LEU A 1 490 ? 17.5 20.859 15.672 1 88.88 490 LEU A N 1
ATOM 3877 C CA . LEU A 1 490 ? 17.422 22.281 15.359 1 88.88 490 LEU A CA 1
ATOM 3878 C C . LEU A 1 490 ? 17.734 22.531 13.883 1 88.88 490 LEU A C 1
ATOM 3880 O O . LEU A 1 490 ? 18.656 21.938 13.336 1 88.88 490 LEU A O 1
ATOM 3884 N N . VAL A 1 491 ? 16.891 23.359 13.336 1 91 491 VAL A N 1
ATOM 3885 C CA . VAL A 1 491 ? 17.062 23.531 11.898 1 91 491 VAL A CA 1
ATOM 3886 C C . VAL A 1 491 ? 17.109 25.016 11.547 1 91 491 VAL A C 1
ATOM 3888 O O . VAL A 1 491 ? 16.453 25.828 12.203 1 91 491 VAL A O 1
ATOM 3891 N N . MET A 1 492 ? 17.906 25.406 10.609 1 90.06 492 MET A N 1
ATOM 3892 C CA . MET A 1 492 ? 17.859 26.672 9.867 1 90.06 492 MET A CA 1
ATOM 3893 C C . MET A 1 492 ? 17.625 26.422 8.383 1 90.06 492 MET A C 1
ATOM 3895 O O . MET A 1 492 ? 18.484 25.891 7.684 1 90.0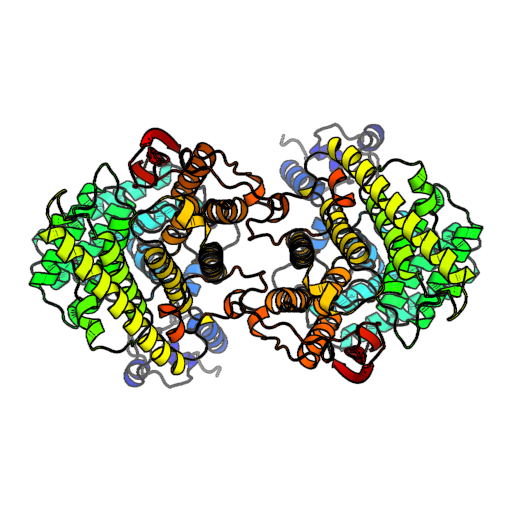6 492 MET A O 1
ATOM 3899 N N . VAL A 1 493 ? 16.438 26.781 7.992 1 90.62 493 VAL A N 1
ATOM 3900 C CA . VAL A 1 493 ? 16.016 26.406 6.645 1 90.62 493 VAL A CA 1
ATOM 3901 C C . VAL A 1 493 ? 16.125 27.625 5.723 1 90.62 493 VAL A C 1
ATOM 3903 O O . VAL A 1 493 ? 15.562 28.688 6.016 1 90.62 493 VAL A O 1
ATOM 3906 N N . ASP A 1 494 ? 16.859 27.516 4.707 1 89.69 494 ASP A N 1
ATOM 3907 C CA . ASP A 1 494 ? 16.844 28.469 3.596 1 89.69 494 ASP A CA 1
ATOM 3908 C C . ASP A 1 494 ? 15.953 27.969 2.461 1 89.69 494 ASP A C 1
ATOM 3910 O O . ASP A 1 494 ? 16.391 27.172 1.621 1 89.69 494 ASP A O 1
ATOM 3914 N N . ALA A 1 495 ? 14.82 28.484 2.402 1 84.31 495 ALA A N 1
ATOM 3915 C CA . ALA A 1 495 ? 13.812 27.984 1.472 1 84.31 495 ALA A CA 1
ATOM 3916 C C . ALA A 1 495 ? 14.18 28.312 0.03 1 84.31 495 ALA A C 1
ATOM 3918 O O . ALA A 1 495 ? 13.805 27.594 -0.897 1 84.31 495 ALA A O 1
ATOM 3919 N N . VAL A 1 496 ? 14.844 29.375 -0.204 1 81.44 496 VAL A N 1
ATOM 3920 C CA . VAL A 1 496 ? 15.195 29.812 -1.549 1 81.44 496 VAL A CA 1
ATOM 3921 C C . VAL A 1 496 ? 16.312 28.922 -2.107 1 81.44 496 VAL A C 1
ATOM 3923 O O . VAL A 1 496 ? 16.219 28.438 -3.238 1 81.44 496 VAL A O 1
ATOM 3926 N N . GLU A 1 497 ? 17.297 28.641 -1.276 1 83.31 497 GLU A N 1
ATOM 3927 C CA . GLU A 1 497 ? 18.422 27.828 -1.716 1 83.31 497 GLU A CA 1
ATOM 3928 C C . GLU A 1 497 ? 18.156 26.344 -1.506 1 83.31 497 GLU A C 1
ATOM 3930 O O . GLU A 1 497 ? 18.953 25.5 -1.903 1 83.31 497 GLU A O 1
ATOM 3935 N N . LYS A 1 498 ? 17.031 26.078 -0.899 1 89.06 498 LYS A N 1
ATOM 3936 C CA . LYS A 1 498 ? 16.656 24.688 -0.616 1 89.06 498 LYS A CA 1
ATOM 3937 C C . LYS A 1 498 ? 17.734 23.969 0.174 1 89.06 498 LYS A C 1
ATOM 3939 O O . LYS A 1 498 ? 18.156 22.875 -0.202 1 89.06 498 LYS A O 1
ATOM 3944 N N . ARG A 1 499 ? 18.141 24.641 1.235 1 92.38 499 ARG A N 1
ATOM 3945 C CA . ARG A 1 499 ? 19.203 24.141 2.111 1 92.38 499 ARG A CA 1
ATOM 3946 C C . ARG A 1 499 ? 18.781 24.188 3.572 1 92.38 499 ARG A C 1
ATOM 3948 O O . ARG A 1 499 ? 18.109 25.141 3.998 1 92.38 499 ARG A O 1
ATOM 3955 N N . VAL A 1 500 ? 19.141 23.141 4.32 1 93.44 500 VAL A N 1
ATOM 3956 C CA . VAL A 1 500 ? 18.828 23.078 5.746 1 93.44 500 VAL A CA 1
ATOM 3957 C C . VAL A 1 500 ? 20.109 22.859 6.543 1 93.44 500 VAL A C 1
ATOM 3959 O O . VAL A 1 500 ? 20.828 21.875 6.316 1 93.44 500 VAL A O 1
ATOM 3962 N N . GLU A 1 501 ? 20.422 23.781 7.363 1 92.44 501 GLU A N 1
ATOM 3963 C CA . GLU A 1 501 ? 21.469 23.562 8.352 1 92.44 501 GLU A CA 1
ATOM 3964 C C . GLU A 1 501 ? 20.938 22.891 9.602 1 92.44 501 GLU A C 1
ATOM 3966 O O . GLU A 1 501 ? 20 23.391 10.234 1 92.44 501 GLU A O 1
ATOM 3971 N N . LEU A 1 502 ? 21.531 21.797 9.93 1 92.44 502 LEU A N 1
ATOM 3972 C CA . LEU A 1 502 ? 21.031 20.969 11.016 1 92.44 502 LEU A CA 1
ATOM 3973 C C . LEU A 1 502 ? 21.984 20.984 12.195 1 92.44 502 LEU A C 1
ATOM 3975 O O . LEU A 1 502 ? 23.203 20.938 12.016 1 92.44 502 LEU A O 1
ATOM 3979 N N . SER A 1 503 ? 21.453 21.203 13.336 1 90.56 503 SER A N 1
ATOM 3980 C CA . SER A 1 503 ? 22.125 20.906 14.602 1 90.56 503 SER A CA 1
ATOM 3981 C C . SER A 1 503 ? 21.391 19.812 15.375 1 90.56 503 SER A C 1
ATOM 3983 O O . SER A 1 503 ? 20.312 20.047 15.938 1 90.56 503 SER A O 1
ATOM 3985 N N . LEU A 1 504 ? 22.016 18.641 15.391 1 92.12 504 LEU A N 1
ATOM 3986 C CA . LEU A 1 504 ? 21.375 17.469 16 1 92.12 504 LEU A CA 1
ATOM 3987 C C . LEU A 1 504 ? 21.922 17.234 17.406 1 92.12 504 LEU A C 1
ATOM 3989 O O . LEU A 1 504 ? 23.125 16.969 17.578 1 92.12 504 LEU A O 1
ATOM 3993 N N . ILE A 1 505 ? 21.031 17.344 18.375 1 89.88 505 ILE A N 1
ATOM 3994 C CA . ILE A 1 505 ? 21.406 17.047 19.75 1 89.88 505 ILE A CA 1
ATOM 3995 C C . ILE A 1 505 ? 21.188 15.555 20.031 1 89.88 505 ILE A C 1
ATOM 3997 O O . ILE A 1 505 ? 20.047 15.086 20.047 1 89.88 505 ILE A O 1
ATOM 4001 N N . MET A 1 506 ? 22.219 14.867 20.328 1 92.25 506 MET A N 1
ATOM 4002 C CA . MET A 1 506 ? 22.156 13.422 20.531 1 92.25 506 MET A CA 1
ATOM 4003 C C . MET A 1 506 ? 21.812 13.094 21.984 1 92.25 506 MET A C 1
ATOM 4005 O O . MET A 1 506 ? 21.922 13.953 22.859 1 92.25 506 MET A O 1
ATOM 4009 N N . SER A 1 507 ? 21.359 11.82 22.203 1 89.38 507 SER A N 1
ATOM 4010 C CA . SER A 1 507 ? 21.094 11.352 23.562 1 89.38 507 SER A CA 1
ATOM 4011 C C . SER A 1 507 ? 22.375 11.047 24.312 1 89.38 507 SER A C 1
ATOM 4013 O O . SER A 1 507 ? 23.375 10.625 23.719 1 89.38 507 SER A O 1
ATOM 4015 N N . SER A 1 508 ? 22.438 11.328 25.641 1 82.69 508 SER A N 1
ATOM 4016 C CA . SER A 1 508 ? 23.625 11.094 26.469 1 82.69 508 SER A CA 1
ATOM 4017 C C . SER A 1 508 ? 23.688 9.641 26.938 1 82.69 508 SER A C 1
ATOM 4019 O O . SER A 1 508 ? 24.734 9.18 27.391 1 82.69 508 SER A O 1
ATOM 4021 N N . GLY A 1 509 ? 22.781 8.859 26.578 1 73.94 509 GLY A N 1
ATOM 4022 C CA . GLY A 1 509 ? 22.797 7.48 27.047 1 73.94 509 GLY A CA 1
ATOM 4023 C C . GLY A 1 509 ? 22.25 7.324 28.453 1 73.94 509 GLY A C 1
ATOM 4024 O O . GLY A 1 509 ? 21.938 6.215 28.891 1 73.94 509 GLY A O 1
ATOM 4025 N N . ASP A 1 510 ? 22.359 8.43 29.297 1 66.62 510 ASP A N 1
ATOM 4026 C CA . ASP A 1 510 ? 21.891 8.328 30.688 1 66.62 510 ASP A CA 1
ATOM 4027 C C . ASP A 1 510 ? 20.375 8.469 30.766 1 66.62 510 ASP A C 1
ATOM 4029 O O . ASP A 1 510 ? 19.75 8.977 29.844 1 66.62 510 ASP A O 1
ATOM 4033 N N . ASP A 1 511 ? 19.828 7.754 31.719 1 61.94 511 ASP A N 1
ATOM 4034 C CA . ASP A 1 511 ? 18.391 7.598 31.906 1 61.94 511 ASP A CA 1
ATOM 4035 C C . ASP A 1 511 ? 17.703 8.953 32.094 1 61.94 511 ASP A C 1
ATOM 4037 O O . ASP A 1 511 ? 16.484 9.062 31.969 1 61.94 511 ASP A O 1
ATOM 4041 N N . ILE A 1 512 ? 18.453 10.055 32.562 1 57.91 512 ILE A N 1
ATOM 4042 C CA . ILE A 1 512 ? 17.734 11.219 33.062 1 57.91 512 ILE A CA 1
ATOM 4043 C C . ILE A 1 512 ? 17.516 12.219 31.938 1 57.91 512 ILE A C 1
ATOM 4045 O O . ILE A 1 512 ? 16.844 13.234 32.125 1 57.91 512 ILE A O 1
ATOM 4049 N N . GLY A 1 513 ? 17.703 11.789 30.719 1 59.97 513 GLY A N 1
ATOM 4050 C CA . GLY A 1 513 ? 17.281 12.695 29.656 1 59.97 513 GLY A CA 1
ATOM 4051 C C . GLY A 1 513 ? 18.281 13.812 29.391 1 59.97 513 GLY A C 1
ATOM 4052 O O . GLY A 1 513 ? 17.891 14.922 29.016 1 59.97 513 GLY A O 1
ATOM 4053 N N . VAL A 1 514 ? 19.547 13.648 29.766 1 65.38 514 VAL A N 1
ATOM 4054 C CA . VAL A 1 514 ? 20.547 14.688 29.547 1 65.38 514 VAL A CA 1
ATOM 4055 C C . VAL A 1 514 ? 20.969 14.688 28.078 1 65.38 514 VAL A C 1
ATOM 4057 O O . VAL A 1 514 ? 20.922 13.648 27.406 1 65.38 514 VAL A O 1
ATOM 4060 N N . PHE A 1 515 ? 21.156 15.93 27.562 1 76.88 515 PHE A N 1
ATOM 4061 C CA . PHE A 1 515 ? 21.562 16.141 26.188 1 76.88 515 PHE A CA 1
ATOM 4062 C C . PHE A 1 515 ? 23.016 15.688 25.984 1 76.88 515 PHE A C 1
ATOM 4064 O O . PHE A 1 515 ? 23.859 15.891 26.859 1 76.88 515 PHE A O 1
ATOM 4071 N N . GLY A 1 516 ? 23.219 14.977 24.922 1 77.31 516 GLY A N 1
ATOM 4072 C CA . GLY A 1 516 ? 24.547 14.523 24.547 1 77.31 516 GLY A CA 1
ATOM 4073 C C . GLY A 1 516 ? 25.25 15.453 23.578 1 77.31 516 GLY A C 1
ATOM 4074 O O . GLY A 1 516 ? 25.109 16.672 23.672 1 77.31 516 GLY A O 1
ATOM 4075 N N . GLU A 1 517 ? 26.062 14.906 22.766 1 84.94 517 GLU A N 1
ATOM 4076 C CA . GLU A 1 517 ? 26.859 15.648 21.797 1 84.94 517 GLU A CA 1
ATOM 4077 C C . GLU A 1 517 ? 25.969 16.281 20.734 1 84.94 517 GLU A C 1
ATOM 4079 O O . GLU A 1 517 ? 24.859 15.797 20.469 1 84.94 517 GLU A O 1
ATOM 4084 N N . VAL A 1 518 ? 26.422 17.422 20.234 1 89.81 518 VAL A N 1
ATOM 4085 C CA . VAL A 1 518 ? 25.719 18.109 19.156 1 89.81 518 VAL A CA 1
ATOM 4086 C C . VAL A 1 518 ? 26.438 17.844 17.828 1 89.81 518 VAL A C 1
ATOM 4088 O O . VAL A 1 518 ? 27.656 18.031 17.734 1 89.81 518 VAL A O 1
ATOM 4091 N N . LYS A 1 519 ? 25.734 17.391 16.859 1 91.31 519 LYS A N 1
ATOM 4092 C CA . LYS A 1 519 ? 26.281 17.172 15.531 1 91.31 519 LYS A CA 1
ATOM 4093 C C . LYS A 1 519 ? 25.719 18.172 14.531 1 91.31 519 LYS A C 1
ATOM 4095 O O . LYS A 1 519 ? 24.5 18.391 14.492 1 91.31 519 LYS A O 1
ATOM 4100 N N . SER A 1 520 ? 26.594 18.859 13.773 1 91.38 520 SER A N 1
ATOM 4101 C CA . SER A 1 520 ? 26.172 19.828 12.773 1 91.38 520 SER A CA 1
ATOM 4102 C C . SER A 1 520 ? 26.25 19.234 11.367 1 91.38 520 SER A C 1
ATOM 4104 O O . SER A 1 520 ? 27.25 18.609 11 1 91.38 520 SER A O 1
ATOM 4106 N N . GLU A 1 521 ? 25.125 19.344 10.68 1 91.38 521 GLU A N 1
ATOM 4107 C CA . GLU A 1 521 ? 25.016 18.828 9.32 1 91.38 521 GLU A CA 1
ATOM 4108 C C . GLU A 1 521 ? 24.328 19.812 8.398 1 91.38 521 GLU A C 1
ATOM 4110 O O . GLU A 1 521 ? 23.656 20.734 8.859 1 91.38 521 GLU A O 1
ATOM 4115 N N . THR A 1 522 ? 24.609 19.719 7.102 1 93.19 522 THR A N 1
ATOM 4116 C CA . THR A 1 522 ? 23.875 20.484 6.09 1 93.19 522 THR A CA 1
ATOM 4117 C C . THR A 1 522 ? 23.234 19.562 5.066 1 93.19 522 THR A C 1
ATOM 4119 O O . THR A 1 522 ? 23.875 18.609 4.598 1 93.19 522 THR A O 1
ATOM 4122 N N . VAL A 1 523 ? 21.984 19.812 4.887 1 93.31 523 VAL A N 1
ATOM 4123 C CA . VAL A 1 523 ? 21.234 19 3.928 1 93.31 523 VAL A CA 1
ATOM 4124 C C . VAL A 1 523 ? 20.641 19.891 2.844 1 93.31 523 VAL A C 1
ATOM 4126 O O . VAL A 1 523 ? 20.188 21 3.129 1 93.31 523 VAL A O 1
ATOM 4129 N N . VAL A 1 524 ? 20.672 19.438 1.598 1 92.19 524 VAL A N 1
ATOM 4130 C CA . VAL A 1 524 ? 20.031 20.125 0.476 1 92.19 524 VAL A CA 1
ATOM 4131 C C . VAL A 1 524 ? 18.875 19.297 -0.053 1 92.19 524 VAL A C 1
ATOM 4133 O O . VAL A 1 524 ? 18.875 18.062 0.062 1 92.19 524 VAL A O 1
ATOM 4136 N N . PHE A 1 525 ? 17.844 19.984 -0.468 1 88 525 PHE A N 1
ATOM 4137 C CA . PHE A 1 525 ? 16.703 19.234 -0.975 1 88 525 PHE A CA 1
ATOM 4138 C C . PHE A 1 525 ? 16.172 19.859 -2.262 1 88 525 PHE A C 1
ATOM 4140 O O . PHE A 1 525 ? 16.562 20.969 -2.619 1 88 525 PHE A O 1
ATOM 4147 N N . GLY A 1 526 ? 15.156 19.156 -3.078 1 81.19 526 GLY A N 1
ATOM 4148 C CA . GLY A 1 526 ? 14.562 19.578 -4.336 1 81.19 526 GLY A CA 1
ATOM 4149 C C . GLY A 1 526 ? 15.023 18.75 -5.52 1 81.19 526 GLY A C 1
ATOM 4150 O O . GLY A 1 526 ? 16.047 18.062 -5.441 1 81.19 526 GLY A O 1
ATOM 4151 N N . MET B 1 1 ? 20.266 17.438 -50.312 1 24.61 1 MET B N 1
ATOM 4152 C CA . MET B 1 1 ? 19.188 16.484 -50.5 1 24.61 1 MET B CA 1
ATOM 4153 C C . MET B 1 1 ? 18.859 15.742 -49.219 1 24.61 1 MET B C 1
ATOM 4155 O O . MET B 1 1 ? 19.766 15.289 -48.5 1 24.61 1 MET B O 1
ATOM 4159 N N . PRO B 1 2 ? 17.688 15.953 -48.562 1 32.5 2 PRO B N 1
ATOM 4160 C CA . PRO B 1 2 ? 17.422 15.391 -47.219 1 32.5 2 PRO B CA 1
ATOM 4161 C C . PRO B 1 2 ? 17.609 13.875 -47.188 1 32.5 2 PRO B C 1
ATOM 4163 O O . PRO B 1 2 ? 17.359 13.18 -48.156 1 32.5 2 PRO B O 1
ATOM 4166 N N . ARG B 1 3 ? 18.719 13.406 -46.531 1 32.5 3 ARG B N 1
ATOM 4167 C CA . ARG B 1 3 ? 19.109 12.008 -46.438 1 32.5 3 ARG B CA 1
ATOM 4168 C C . ARG B 1 3 ? 17.906 11.109 -46.188 1 32.5 3 ARG B C 1
ATOM 4170 O O . ARG B 1 3 ? 17.172 11.336 -45.219 1 32.5 3 ARG B O 1
ATOM 4177 N N . LYS B 1 4 ? 17.422 10.555 -47.219 1 38.78 4 LYS B N 1
ATOM 4178 C CA . LYS B 1 4 ? 16.312 9.602 -47.25 1 38.78 4 LYS B CA 1
ATOM 4179 C C . LYS B 1 4 ? 16.391 8.648 -46.062 1 38.78 4 LYS B C 1
ATOM 4181 O O . LYS B 1 4 ? 17.469 8.164 -45.688 1 38.78 4 LYS B O 1
ATOM 4186 N N . ALA B 1 5 ? 15.453 8.641 -45.188 1 46.09 5 ALA B N 1
ATOM 4187 C CA . ALA B 1 5 ? 15.266 7.676 -44.094 1 46.09 5 ALA B CA 1
ATOM 4188 C C . ALA B 1 5 ? 15.547 6.254 -44.562 1 46.09 5 ALA B C 1
ATOM 4190 O O . ALA B 1 5 ? 14.992 5.801 -45.562 1 46.09 5 ALA B O 1
ATOM 4191 N N . GLY B 1 6 ? 16.812 5.715 -44.375 1 55.66 6 GLY B N 1
ATOM 4192 C CA . GLY B 1 6 ? 17.344 4.445 -44.875 1 55.66 6 GLY B CA 1
ATOM 4193 C C . GLY B 1 6 ? 16.375 3.293 -44.688 1 55.66 6 GLY B C 1
ATOM 4194 O O . GLY B 1 6 ? 15.523 3.324 -43.781 1 55.66 6 GLY B O 1
ATOM 4195 N N . ASN B 1 7 ? 15.992 2.441 -45.594 1 64.06 7 ASN B N 1
ATOM 4196 C CA . ASN B 1 7 ? 15.117 1.278 -45.719 1 64.06 7 ASN B CA 1
ATOM 4197 C C . ASN B 1 7 ? 15.641 0.111 -44.875 1 64.06 7 ASN B C 1
ATOM 4199 O O . ASN B 1 7 ? 15.242 -1.036 -45.094 1 64.06 7 ASN B O 1
ATOM 4203 N N . GLY B 1 8 ? 16.469 0.447 -44 1 71.56 8 GLY B N 1
ATOM 4204 C CA . GLY B 1 8 ? 17 -0.623 -43.188 1 71.56 8 GLY B CA 1
ATOM 4205 C C . GLY B 1 8 ? 16.031 -1.101 -42.125 1 71.56 8 GLY B C 1
ATOM 4206 O O . GLY B 1 8 ? 14.992 -0.47 -41.906 1 71.56 8 GLY B O 1
ATOM 4207 N N . CYS B 1 9 ? 16.344 -2.301 -41.531 1 69.31 9 CYS B N 1
ATOM 4208 C CA . CYS B 1 9 ? 15.484 -2.826 -40.469 1 69.31 9 CYS B CA 1
ATOM 4209 C C . CYS B 1 9 ? 15.5 -1.906 -39.25 1 69.31 9 CYS B C 1
ATOM 4211 O O . CYS B 1 9 ? 16.438 -1.12 -39.094 1 69.31 9 CYS B O 1
ATOM 4213 N N . ILE B 1 10 ? 14.555 -1.942 -38.5 1 69.38 10 ILE B N 1
ATOM 4214 C CA . ILE B 1 10 ? 14.367 -1.067 -37.344 1 69.38 10 ILE B CA 1
ATOM 4215 C C . ILE B 1 10 ? 15.586 -1.148 -36.438 1 69.38 10 ILE B C 1
ATOM 4217 O O . ILE B 1 10 ? 16.078 -0.125 -35.969 1 69.38 10 ILE B O 1
ATOM 4221 N N . THR B 1 11 ? 16.094 -2.271 -36.219 1 70.88 11 THR B N 1
ATOM 4222 C CA . THR B 1 11 ? 17.25 -2.494 -35.344 1 70.88 11 THR B CA 1
ATOM 4223 C C . THR B 1 11 ? 18.484 -1.812 -35.938 1 70.88 11 THR B C 1
ATOM 4225 O O . THR B 1 11 ? 19.234 -1.149 -35.219 1 70.88 11 THR B O 1
ATOM 4228 N N . CYS B 1 12 ? 18.703 -1.989 -37.094 1 70.44 12 CYS B N 1
ATOM 4229 C CA . CYS B 1 12 ? 19.859 -1.394 -37.719 1 70.44 12 CYS B CA 1
ATOM 4230 C C . CYS B 1 12 ? 19.734 0.124 -37.781 1 70.44 12 CYS B C 1
ATOM 4232 O O . CYS B 1 12 ? 20.734 0.839 -37.625 1 70.44 12 CYS B O 1
ATOM 4234 N N . ARG B 1 13 ? 18.484 0.594 -37.938 1 69.5 13 ARG B N 1
ATOM 4235 C CA . ARG B 1 13 ? 18.219 2.029 -37.969 1 69.5 13 ARG B CA 1
ATOM 4236 C C . ARG B 1 13 ? 18.5 2.668 -36.625 1 69.5 13 ARG B C 1
ATOM 4238 O O . ARG B 1 13 ? 19.094 3.744 -36.562 1 69.5 13 ARG B O 1
ATOM 4245 N N . ILE B 1 14 ? 18.203 1.963 -35.656 1 68.94 14 ILE B N 1
ATOM 4246 C CA . ILE B 1 14 ? 18.469 2.457 -34.312 1 68.94 14 ILE B CA 1
ATOM 4247 C C . ILE B 1 14 ? 19.969 2.426 -34.031 1 68.94 14 ILE B C 1
ATOM 4249 O O . ILE B 1 14 ? 20.5 3.352 -33.438 1 68.94 14 ILE B O 1
ATOM 4253 N N . ARG B 1 15 ? 20.609 1.513 -34.406 1 67.69 15 ARG B N 1
ATOM 4254 C CA . ARG B 1 15 ? 22.031 1.297 -34.156 1 67.69 15 ARG B CA 1
ATOM 4255 C C . ARG B 1 15 ? 22.891 2.111 -35.125 1 67.69 15 ARG B C 1
ATOM 4257 O O . ARG B 1 15 ? 24.109 2.215 -34.938 1 67.69 15 ARG B O 1
ATOM 4264 N N . ARG B 1 16 ? 22.328 2.639 -35.969 1 69.25 16 ARG B N 1
ATOM 4265 C CA . ARG B 1 16 ? 23.016 3.441 -37 1 69.25 16 ARG B CA 1
ATOM 4266 C C . ARG B 1 16 ? 24.062 2.625 -37.719 1 69.25 16 ARG B C 1
ATOM 4268 O O . ARG B 1 16 ? 25.188 3.102 -37.938 1 69.25 16 ARG B O 1
ATOM 4275 N N . VAL B 1 17 ? 23.703 1.368 -37.938 1 75.12 17 VAL B N 1
ATOM 4276 C CA . VAL B 1 17 ? 24.594 0.564 -38.75 1 75.12 17 VAL B CA 1
ATOM 4277 C C . VAL B 1 17 ? 23.969 0.317 -40.125 1 75.12 17 VAL B C 1
ATOM 4279 O O . VAL B 1 17 ? 22.75 0.385 -40.281 1 75.12 17 VAL B O 1
ATOM 4282 N N . LYS B 1 18 ? 24.828 0.124 -41.062 1 75.25 18 LYS B N 1
ATOM 4283 C CA . LYS B 1 18 ? 24.359 -0.135 -42.406 1 75.25 18 LYS B CA 1
ATOM 4284 C C . LYS B 1 18 ? 23.625 -1.471 -42.5 1 75.25 18 LYS B C 1
ATOM 4286 O O . LYS B 1 18 ? 24.172 -2.512 -42.156 1 75.25 18 LYS B O 1
ATOM 4291 N N . CYS B 1 19 ? 22.344 -1.54 -42.812 1 72.81 19 CYS B N 1
ATOM 4292 C CA . CYS B 1 19 ? 21.484 -2.713 -42.938 1 72.81 19 CYS B CA 1
ATOM 4293 C C . CYS B 1 19 ? 21.594 -3.328 -44.344 1 72.81 19 CYS B C 1
ATOM 4295 O O . CYS B 1 19 ? 21.719 -2.611 -45.312 1 72.81 19 CYS B O 1
ATOM 4297 N N . ASP B 1 20 ? 21.781 -4.516 -44.531 1 75.38 20 ASP B N 1
ATOM 4298 C CA . ASP B 1 20 ? 21.875 -5.168 -45.844 1 75.38 20 ASP B CA 1
ATOM 4299 C C . ASP B 1 20 ? 20.484 -5.316 -46.469 1 75.38 20 ASP B C 1
ATOM 4301 O O . ASP B 1 20 ? 20.359 -5.879 -47.562 1 75.38 20 ASP B O 1
ATOM 4305 N N . LEU B 1 21 ? 19.422 -4.902 -45.844 1 74.69 21 LEU B N 1
ATOM 4306 C CA . LEU B 1 21 ? 18.047 -4.82 -46.312 1 74.69 21 LEU B CA 1
ATOM 4307 C C . LEU B 1 21 ? 17.5 -6.203 -46.625 1 74.69 21 LEU B C 1
ATOM 4309 O O . LEU B 1 21 ? 16.516 -6.324 -47.375 1 74.69 21 LEU B O 1
ATOM 4313 N N . ALA B 1 22 ? 18.219 -7.281 -46.094 1 74.25 22 ALA B N 1
ATOM 4314 C CA . ALA B 1 22 ? 17.672 -8.617 -46.312 1 74.25 22 ALA B CA 1
ATOM 4315 C C . ALA B 1 22 ? 16.406 -8.828 -45.469 1 74.25 22 ALA B C 1
ATOM 4317 O O . ALA B 1 22 ? 16.328 -8.344 -44.344 1 74.25 22 ALA B O 1
ATOM 4318 N N . LYS B 1 23 ? 15.273 -9.258 -46 1 71.38 23 LYS B N 1
ATOM 4319 C CA . LYS B 1 23 ? 14.016 -9.609 -45.375 1 71.38 23 LYS B CA 1
ATOM 4320 C C . LYS B 1 23 ? 13.914 -11.117 -45.156 1 71.38 23 LYS B C 1
ATOM 4322 O O . LYS B 1 23 ? 14.453 -11.898 -45.938 1 71.38 23 LYS B O 1
ATOM 4327 N N . PRO B 1 24 ? 13.352 -11.438 -43.938 1 66.62 24 PRO B N 1
ATOM 4328 C CA . PRO B 1 24 ? 12.68 -10.602 -42.938 1 66.62 24 PRO B CA 1
ATOM 4329 C C . PRO B 1 24 ? 13.641 -10.031 -41.906 1 66.62 24 PRO B C 1
ATOM 4331 O O . PRO B 1 24 ? 13.305 -9.078 -41.188 1 66.62 24 PRO B O 1
ATOM 4334 N N . SER B 1 25 ? 14.688 -10.703 -41.75 1 73.88 25 SER B N 1
ATOM 4335 C CA . SER B 1 25 ? 15.734 -10.203 -40.844 1 73.88 25 SER B CA 1
ATOM 4336 C C . SER B 1 25 ? 17 -9.891 -41.625 1 73.88 25 SER B C 1
ATOM 4338 O O . SER B 1 25 ? 17.375 -10.625 -42.531 1 73.88 25 SER B O 1
ATOM 4340 N N . CYS B 1 26 ? 17.625 -8.828 -41.156 1 74 26 CYS B N 1
ATOM 4341 C CA . CYS B 1 26 ? 18.828 -8.469 -41.875 1 74 26 CYS B CA 1
ATOM 4342 C C . CYS B 1 26 ? 20.031 -9.227 -41.344 1 74 26 CYS B C 1
ATOM 4344 O O . CYS B 1 26 ? 20.062 -9.625 -40.188 1 74 26 CYS B O 1
ATOM 4346 N N . GLN B 1 27 ? 20.922 -9.602 -42.219 1 75.25 27 GLN B N 1
ATOM 4347 C CA . GLN B 1 27 ? 22.125 -10.367 -41.906 1 75.25 27 GLN B CA 1
ATOM 4348 C C . GLN B 1 27 ? 23 -9.625 -40.906 1 75.25 27 GLN B C 1
ATOM 4350 O O . GLN B 1 27 ? 23.734 -10.242 -40.125 1 75.25 27 GLN B O 1
ATOM 4355 N N . ARG B 1 28 ? 22.812 -8.312 -40.812 1 74.31 28 ARG B N 1
ATOM 4356 C CA . ARG B 1 28 ? 23.609 -7.535 -39.844 1 74.31 28 ARG B CA 1
ATOM 4357 C C . ARG B 1 28 ? 23.125 -7.75 -38.438 1 74.31 28 ARG B C 1
ATOM 4359 O O . ARG B 1 28 ? 23.922 -7.887 -37.5 1 74.31 28 ARG B O 1
ATOM 4366 N N . CYS B 1 29 ? 21.922 -7.746 -38.281 1 65.12 29 CYS B N 1
ATOM 4367 C CA . CYS B 1 29 ? 21.359 -8.039 -37 1 65.12 29 CYS B CA 1
ATOM 4368 C C . CYS B 1 29 ? 21.594 -9.5 -36.594 1 65.12 29 CYS B C 1
ATOM 4370 O O . CYS B 1 29 ? 21.984 -9.797 -35.469 1 65.12 29 CYS B O 1
ATOM 4372 N N . THR B 1 30 ? 21.453 -10.438 -37.5 1 70.06 30 THR B N 1
ATOM 4373 C CA . THR B 1 30 ? 21.625 -11.859 -37.219 1 70.06 30 THR B CA 1
ATOM 4374 C C . THR B 1 30 ? 23.094 -12.164 -36.906 1 70.06 30 THR B C 1
ATOM 4376 O O . THR B 1 30 ? 23.391 -12.969 -36.031 1 70.06 30 THR B O 1
ATOM 4379 N N . SER B 1 31 ? 24 -11.625 -37.562 1 71.94 31 SER B N 1
ATOM 4380 C CA . SER B 1 31 ? 25.422 -11.906 -37.344 1 71.94 31 SER B CA 1
ATOM 4381 C C . SER B 1 31 ? 25.922 -11.273 -36.062 1 71.94 31 SER B C 1
ATOM 4383 O O . SER B 1 31 ? 26.875 -11.773 -35.438 1 71.94 31 SER B O 1
ATOM 4385 N N . SER B 1 32 ? 25.266 -10.211 -35.625 1 68.69 32 SER B N 1
ATOM 4386 C CA . SER B 1 32 ? 25.672 -9.555 -34.375 1 68.69 32 SER B CA 1
ATOM 4387 C C . SER B 1 32 ? 24.859 -10.062 -33.188 1 68.69 32 SER B C 1
ATOM 4389 O O . SER B 1 32 ? 24.922 -9.492 -32.094 1 68.69 32 SER B O 1
ATOM 4391 N N . LYS B 1 33 ? 24.125 -11.18 -33.406 1 62.19 33 LYS B N 1
ATOM 4392 C CA . LYS B 1 33 ? 23.297 -11.859 -32.406 1 62.19 33 LYS B CA 1
ATOM 4393 C C . LYS B 1 33 ? 22.312 -10.898 -31.766 1 62.19 33 LYS B C 1
ATOM 4395 O O . LYS B 1 33 ? 22.062 -10.969 -30.562 1 62.19 33 LYS B O 1
ATOM 4400 N N . ARG B 1 34 ? 21.859 -10.109 -32.625 1 63.47 34 ARG B N 1
ATOM 4401 C CA . ARG B 1 34 ? 20.812 -9.195 -32.188 1 63.47 34 ARG B CA 1
ATOM 4402 C C . ARG B 1 34 ? 19.5 -9.484 -32.875 1 63.47 34 ARG B C 1
ATOM 4404 O O . ARG B 1 34 ? 19.484 -9.984 -34 1 63.47 34 ARG B O 1
ATOM 4411 N N . GLN B 1 35 ? 18.469 -9.242 -32.281 1 60.41 35 GLN B N 1
ATOM 4412 C CA . GLN B 1 35 ? 17.156 -9.414 -32.875 1 60.41 35 GLN B CA 1
ATOM 4413 C C . GLN B 1 35 ? 16.844 -8.281 -33.875 1 60.41 35 GLN B C 1
ATOM 4415 O O . GLN B 1 35 ? 16.938 -7.105 -33.5 1 60.41 35 GLN B O 1
ATOM 4420 N N . CYS B 1 36 ? 16.641 -8.648 -35.062 1 64.38 36 CYS B N 1
ATOM 4421 C CA . CYS B 1 36 ? 16.234 -7.719 -36.094 1 64.38 36 CYS B CA 1
ATOM 4422 C C . CYS B 1 36 ? 14.758 -7.355 -35.969 1 64.38 36 CYS B C 1
ATOM 4424 O O . CYS B 1 36 ? 13.891 -8.219 -36.094 1 64.38 36 CYS B O 1
ATOM 4426 N N . ASP B 1 37 ? 14.406 -6.199 -35.688 1 63.31 37 ASP B N 1
ATOM 4427 C CA . ASP B 1 37 ? 13.039 -5.766 -35.406 1 63.31 37 ASP B CA 1
ATOM 4428 C C . ASP B 1 37 ? 12.297 -5.41 -36.688 1 63.31 37 ASP B C 1
ATOM 4430 O O . ASP B 1 37 ? 11.328 -4.645 -36.656 1 63.31 37 ASP B O 1
ATOM 4434 N N . GLY B 1 38 ? 12.812 -5.969 -37.812 1 66.56 38 GLY B N 1
ATOM 4435 C CA . GLY B 1 38 ? 12.164 -5.84 -39.125 1 66.56 38 GLY B CA 1
ATOM 4436 C C . GLY B 1 38 ? 12.273 -4.449 -39.688 1 66.56 38 GLY B C 1
ATOM 4437 O O . GLY B 1 38 ? 13.141 -3.668 -39.312 1 66.56 38 GLY B O 1
ATOM 4438 N N . TYR B 1 39 ? 11.469 -4.242 -40.812 1 66.75 39 TYR B N 1
ATOM 4439 C CA . TYR B 1 39 ? 11.586 -3.055 -41.656 1 66.75 39 TYR B CA 1
ATOM 4440 C C . TYR B 1 39 ? 10.32 -2.211 -41.562 1 66.75 39 TYR B C 1
ATOM 4442 O O . TYR B 1 39 ? 9.219 -2.746 -41.438 1 66.75 39 TYR B O 1
ATOM 4450 N N . LEU B 1 40 ? 10.43 -0.896 -41.562 1 63.19 40 LEU B N 1
ATOM 4451 C CA . LEU B 1 40 ? 9.297 0.016 -41.656 1 63.19 40 LEU B CA 1
ATOM 4452 C C . LEU B 1 40 ? 8.781 0.074 -43.094 1 63.19 40 LEU B C 1
ATOM 4454 O O . LEU B 1 40 ? 9.531 -0.16 -44.031 1 63.19 40 LEU B O 1
ATOM 4458 N N . PRO B 1 41 ? 7.383 0.194 -43.219 1 59.62 41 PRO B N 1
ATOM 4459 C CA . PRO B 1 41 ? 6.895 0.413 -44.594 1 59.62 41 PRO B CA 1
ATOM 4460 C C . PRO B 1 41 ? 7.605 1.566 -45.281 1 59.62 41 PRO B C 1
ATOM 4462 O O . PRO B 1 41 ? 8.062 2.504 -44.625 1 59.62 41 PRO B O 1
ATOM 4465 N N . GLU B 1 42 ? 7.766 1.373 -46.562 1 58.47 42 GLU B N 1
ATOM 4466 C CA . GLU B 1 42 ? 8.516 2.287 -47.406 1 58.47 42 GLU B CA 1
ATOM 4467 C C . GLU B 1 42 ? 8.039 3.725 -47.219 1 58.47 42 GLU B C 1
ATOM 4469 O O . GLU B 1 42 ? 8.82 4.668 -47.375 1 58.47 42 GLU B O 1
ATOM 4474 N N . ASP B 1 43 ? 6.812 4.004 -46.906 1 54.97 43 ASP B N 1
ATOM 4475 C CA . ASP B 1 43 ? 6.254 5.348 -46.781 1 54.97 43 ASP B CA 1
ATOM 4476 C C . ASP B 1 43 ? 6.266 5.824 -45.312 1 54.97 43 ASP B C 1
ATOM 4478 O O . ASP B 1 43 ? 5.602 6.809 -45 1 54.97 43 ASP B O 1
ATOM 4482 N N . SER B 1 44 ? 7.047 5.086 -44.531 1 54.19 44 SER B N 1
ATOM 4483 C CA . SER B 1 44 ? 7.055 5.484 -43.125 1 54.19 44 SER B CA 1
ATOM 4484 C C . SER B 1 44 ? 7.879 6.75 -42.906 1 54.19 44 SER B C 1
ATOM 4486 O O . SER B 1 44 ? 8.984 6.871 -43.438 1 54.19 44 SER B O 1
ATOM 4488 N N . THR B 1 45 ? 7.305 7.816 -42.312 1 58.47 45 THR B N 1
ATOM 4489 C CA . THR B 1 45 ? 7.949 9.086 -42.031 1 58.47 45 THR B CA 1
ATOM 4490 C C . THR B 1 45 ? 8.516 9.086 -40.594 1 58.47 45 THR B C 1
ATOM 4492 O O . THR B 1 45 ? 8.922 10.133 -40.094 1 58.47 45 THR B O 1
ATOM 4495 N N . VAL B 1 46 ? 8.555 7.918 -40 1 55.06 46 VAL B N 1
ATOM 4496 C CA . VAL B 1 46 ? 9.094 7.867 -38.625 1 55.06 46 VAL B CA 1
ATOM 4497 C C . VAL B 1 46 ? 10.609 8.078 -38.656 1 55.06 46 VAL B C 1
ATOM 4499 O O . VAL B 1 46 ? 11.312 7.414 -39.438 1 55.06 46 VAL B O 1
ATOM 4502 N N . THR B 1 47 ? 11.016 9.078 -37.875 1 59.94 47 THR B N 1
ATOM 4503 C CA . THR B 1 47 ? 12.438 9.43 -37.844 1 59.94 47 THR B CA 1
ATOM 4504 C C . THR B 1 47 ? 13.211 8.445 -37 1 59.94 47 THR B C 1
ATOM 4506 O O . THR B 1 47 ? 12.625 7.723 -36.188 1 59.94 47 THR B O 1
ATOM 4509 N N . ARG B 1 48 ? 14.484 8.312 -37.156 1 55.62 48 ARG B N 1
ATOM 4510 C CA . ARG B 1 48 ? 15.398 7.488 -36.375 1 55.62 48 ARG B CA 1
ATOM 4511 C C . ARG B 1 48 ? 15.234 7.777 -34.875 1 55.62 48 ARG B C 1
ATOM 4513 O O . ARG B 1 48 ? 15.258 6.859 -34.062 1 55.62 48 ARG B O 1
ATOM 4520 N N . ARG B 1 49 ? 15.156 8.961 -34.5 1 56.09 49 ARG B N 1
ATOM 4521 C CA . ARG B 1 49 ? 15.008 9.336 -33.094 1 56.09 49 ARG B CA 1
ATOM 4522 C C . ARG B 1 49 ? 13.688 8.812 -32.531 1 56.09 49 ARG B C 1
ATOM 4524 O O . ARG B 1 49 ? 13.641 8.352 -31.375 1 56.09 49 ARG B O 1
ATOM 4531 N N . GLN B 1 50 ? 12.727 8.852 -33.281 1 53.03 50 GLN B N 1
ATOM 4532 C CA . GLN B 1 50 ? 11.438 8.297 -32.875 1 53.03 50 GLN B CA 1
ATOM 4533 C C . GLN B 1 50 ? 11.492 6.773 -32.812 1 53.03 50 GLN B C 1
ATOM 4535 O O . GLN B 1 50 ? 10.93 6.164 -31.891 1 53.03 50 GLN B O 1
ATOM 4540 N N . LEU B 1 51 ? 12.242 6.219 -33.656 1 52.06 51 LEU B N 1
ATOM 4541 C CA . LEU B 1 51 ? 12.445 4.777 -33.625 1 52.06 51 LEU B CA 1
ATOM 4542 C C . LEU B 1 51 ? 13.328 4.379 -32.438 1 52.06 51 LEU B C 1
ATOM 4544 O O . LEU B 1 51 ? 13.047 3.402 -31.75 1 52.06 51 LEU B O 1
ATOM 4548 N N . ALA B 1 52 ? 14.375 5.059 -32.312 1 52.56 52 ALA B N 1
ATOM 4549 C CA . ALA B 1 52 ? 15.25 4.809 -31.172 1 52.56 52 ALA B CA 1
ATOM 4550 C C . ALA B 1 52 ? 14.523 5.07 -29.859 1 52.56 52 ALA B C 1
ATOM 4552 O O . ALA B 1 52 ? 14.703 4.332 -28.891 1 52.56 52 ALA B O 1
ATOM 4553 N N . GLU B 1 53 ? 13.867 6.156 -29.703 1 48.69 53 GLU B N 1
ATOM 4554 C CA . GLU B 1 53 ? 13.047 6.395 -28.516 1 48.69 53 GLU B CA 1
ATOM 4555 C C . GLU B 1 53 ? 11.953 5.34 -28.391 1 48.69 53 GLU B C 1
ATOM 4557 O O . GLU B 1 53 ? 11.672 4.863 -27.297 1 48.69 53 GLU B O 1
ATOM 4562 N N . ALA B 1 54 ? 11.359 4.832 -29.469 1 44 54 ALA B N 1
ATOM 4563 C CA . ALA B 1 54 ? 10.422 3.711 -29.484 1 44 54 ALA B CA 1
ATOM 4564 C C . ALA B 1 54 ? 11.133 2.398 -29.156 1 44 54 ALA B C 1
ATOM 4566 O O . ALA B 1 54 ? 10.617 1.578 -28.391 1 44 54 ALA B O 1
ATOM 4567 N N . ALA B 1 55 ? 12.234 2.158 -29.719 1 42.78 55 ALA B N 1
ATOM 4568 C CA . ALA B 1 55 ? 13.031 0.971 -29.438 1 42.78 55 ALA B CA 1
ATOM 4569 C C . ALA B 1 55 ? 13.555 1 -28 1 42.78 55 ALA B C 1
ATOM 4571 O O . ALA B 1 55 ? 13.602 -0.034 -27.328 1 42.78 55 ALA B O 1
ATOM 4572 N N . ARG B 1 56 ? 14.125 2.102 -27.531 1 39.72 56 ARG B N 1
ATOM 4573 C CA . ARG B 1 56 ? 14.531 2.262 -26.141 1 39.72 56 ARG B CA 1
ATOM 4574 C C . ARG B 1 56 ? 13.328 2.133 -25.203 1 39.72 56 ARG B C 1
ATOM 4576 O O . ARG B 1 56 ? 13.453 1.593 -24.109 1 39.72 56 ARG B O 1
ATOM 4583 N N . GLN B 1 57 ? 12.312 2.783 -25.516 1 35.62 57 GLN B N 1
ATOM 4584 C CA . GLN B 1 57 ? 11.047 2.555 -24.828 1 35.62 57 GLN B CA 1
ATOM 4585 C C . GLN B 1 57 ? 10.516 1.149 -25.094 1 35.62 57 GLN B C 1
ATOM 4587 O O . GLN B 1 57 ? 9.875 0.547 -24.234 1 35.62 57 GLN B O 1
ATOM 4592 N N . MET B 1 58 ? 10.672 0.646 -26.375 1 31.89 58 MET B N 1
ATOM 4593 C CA . MET B 1 58 ? 10.367 -0.74 -26.703 1 31.89 58 MET B CA 1
ATOM 4594 C C . MET B 1 58 ? 11.359 -1.694 -26.047 1 31.89 58 MET B C 1
ATOM 4596 O O . MET B 1 58 ? 11.055 -2.873 -25.859 1 31.89 58 MET B O 1
ATOM 4600 N N . SER B 1 59 ? 12.656 -1.569 -26.188 1 31.84 59 SER B N 1
ATOM 4601 C CA . SER B 1 59 ? 13.633 -2.502 -25.641 1 31.84 59 SER B CA 1
ATOM 4602 C C . SER B 1 59 ? 13.336 -2.822 -24.172 1 31.84 59 SER B C 1
ATOM 4604 O O . SER B 1 59 ? 13.734 -3.875 -23.672 1 31.84 59 SER B O 1
ATOM 4606 N N . VAL B 1 60 ? 13.164 -1.866 -23.344 1 29.39 60 VAL B N 1
ATOM 4607 C CA . VAL B 1 60 ? 12.539 -2.322 -22.094 1 29.39 60 VAL B CA 1
ATOM 4608 C C . VAL B 1 60 ? 11.086 -2.703 -22.359 1 29.39 60 VAL B C 1
ATOM 4610 O O . VAL B 1 60 ? 10.508 -3.516 -21.641 1 29.39 60 VAL B O 1
ATOM 4613 N N . ILE B 1 61 ? 10.305 -1.871 -23.078 1 29.97 61 ILE B N 1
ATOM 4614 C CA . ILE B 1 61 ? 8.938 -2.109 -23.531 1 29.97 61 ILE B CA 1
ATOM 4615 C C . ILE B 1 61 ? 8.945 -2.863 -24.844 1 29.97 61 ILE B C 1
ATOM 4617 O O . ILE B 1 61 ? 9.445 -2.355 -25.859 1 29.97 61 ILE B O 1
ATOM 4621 N N . GLY B 1 62 ? 9.141 -4.066 -25.062 1 26.7 62 GLY B N 1
ATOM 4622 C CA . GLY B 1 62 ? 9.18 -4.867 -26.281 1 26.7 62 GLY B CA 1
ATOM 4623 C C . GLY B 1 62 ? 8.148 -4.441 -27.312 1 26.7 62 GLY B C 1
ATOM 4624 O O . GLY B 1 62 ? 7.285 -3.611 -27.016 1 26.7 62 GLY B O 1
ATOM 4625 N N . PRO B 1 63 ? 8.336 -4.789 -28.641 1 27.81 63 PRO B N 1
ATOM 4626 C CA . PRO B 1 63 ? 7.461 -4.504 -29.781 1 27.81 63 PRO B CA 1
ATOM 4627 C C . PRO B 1 63 ? 5.98 -4.57 -29.406 1 27.81 63 PRO B C 1
ATOM 4629 O O . PRO B 1 63 ? 5.125 -4.125 -30.188 1 27.81 63 PRO B O 1
ATOM 4632 N N . ILE B 1 64 ? 5.586 -5.301 -28.438 1 26.19 64 ILE B N 1
ATOM 4633 C CA . ILE B 1 64 ? 4.199 -5.539 -28.062 1 26.19 64 ILE B CA 1
ATOM 4634 C C . ILE B 1 64 ? 3.562 -4.238 -27.578 1 26.19 64 ILE B C 1
ATOM 4636 O O . ILE B 1 64 ? 2.338 -4.125 -27.516 1 26.19 64 ILE B O 1
ATOM 4640 N N . SER B 1 65 ? 4.32 -3.309 -27.141 1 27.12 65 SER B N 1
ATOM 4641 C CA . SER B 1 65 ? 3.758 -2.045 -26.672 1 27.12 65 SER B CA 1
ATOM 4642 C C . SER B 1 65 ? 3.24 -1.207 -27.828 1 27.12 65 SER B C 1
ATOM 4644 O O . SER B 1 65 ? 2.387 -0.336 -27.641 1 27.12 65 SER B O 1
ATOM 4646 N N . GLN B 1 66 ? 3.768 -1.259 -28.969 1 27.56 66 GLN B N 1
ATOM 4647 C CA . GLN B 1 66 ? 3.238 -0.517 -30.109 1 27.56 66 GLN B CA 1
ATOM 4648 C C . GLN B 1 66 ? 1.874 -1.055 -30.531 1 27.56 66 GLN B C 1
ATOM 4650 O O . GLN B 1 66 ? 0.983 -0.286 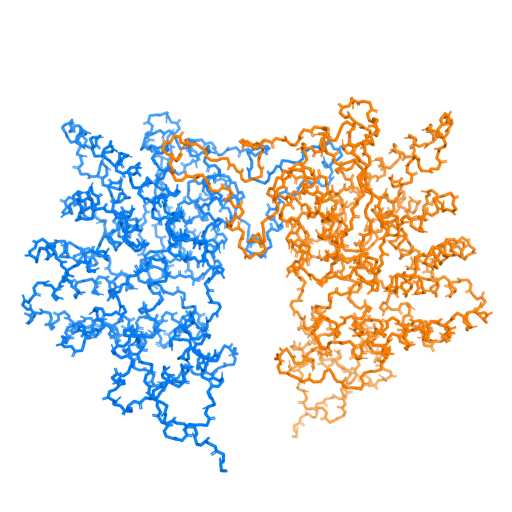-30.891 1 27.56 66 GLN B O 1
ATOM 4655 N N . ALA B 1 67 ? 1.695 -2.418 -30.672 1 28.5 67 ALA B N 1
ATOM 4656 C CA . ALA B 1 67 ? 0.391 -2.955 -31.047 1 28.5 67 ALA B CA 1
ATOM 4657 C C . ALA B 1 67 ? -0.676 -2.584 -30.031 1 28.5 67 ALA B C 1
ATOM 4659 O O . ALA B 1 67 ? -1.822 -2.307 -30.391 1 28.5 67 ALA B O 1
ATOM 4660 N N . LEU B 1 68 ? -0.263 -2.49 -28.781 1 29.25 68 LEU B N 1
ATOM 4661 C CA . LEU B 1 68 ? -1.216 -2.127 -27.75 1 29.25 68 LEU B CA 1
ATOM 4662 C C . LEU B 1 68 ? -1.471 -0.624 -27.734 1 29.25 68 LEU B C 1
ATOM 4664 O O . LEU B 1 68 ? -2.432 -0.155 -27.125 1 29.25 68 LEU B O 1
ATOM 4668 N N . SER B 1 69 ? -0.582 0.16 -28.109 1 30.2 69 SER B N 1
ATOM 4669 C CA . SER B 1 69 ? -0.869 1.587 -28.219 1 30.2 69 SER B CA 1
ATOM 4670 C C . SER B 1 69 ? -2.037 1.848 -29.156 1 30.2 69 SER B C 1
ATOM 4672 O O . SER B 1 69 ? -2.543 2.969 -29.234 1 30.2 69 SER B O 1
ATOM 4674 N N . GLN B 1 70 ? -2.104 1.006 -30.156 1 30.34 70 GLN B N 1
ATOM 4675 C CA . GLN B 1 70 ? -3.254 1.232 -31.031 1 30.34 70 GLN B CA 1
ATOM 4676 C C . GLN B 1 70 ? -4.562 0.991 -30.281 1 30.34 70 GLN B C 1
ATOM 4678 O O . GLN B 1 70 ? -5.645 1.211 -30.828 1 30.34 70 GLN B O 1
ATOM 4683 N N . TYR B 1 71 ? -4.367 0.258 -29.203 1 29.62 71 TYR B N 1
ATOM 4684 C CA . TYR B 1 71 ? -5.621 0.185 -28.469 1 29.62 71 TYR B CA 1
ATOM 4685 C C . TYR B 1 71 ? -5.867 1.466 -27.688 1 29.62 71 TYR B C 1
ATOM 4687 O O . TYR B 1 71 ? -5.043 1.857 -26.859 1 29.62 71 TYR B O 1
ATOM 4695 N N . PRO B 1 72 ? -6.434 2.498 -28.141 1 30.14 72 PRO B N 1
ATOM 4696 C CA . PRO B 1 72 ? -6.707 3.775 -27.469 1 30.14 72 PRO B CA 1
ATOM 4697 C C . PRO B 1 72 ? -7.121 3.605 -26.016 1 30.14 72 PRO B C 1
ATOM 4699 O O . PRO B 1 72 ? -7.91 2.715 -25.688 1 30.14 72 PRO B O 1
ATOM 4702 N N . ARG B 1 73 ? -6.262 3.812 -25.109 1 30.06 73 ARG B N 1
ATOM 4703 C CA . ARG B 1 73 ? -6.742 3.865 -23.719 1 30.06 73 ARG B CA 1
ATOM 4704 C C . ARG B 1 73 ? -8.039 4.66 -23.625 1 30.06 73 ARG B C 1
ATOM 4706 O O . ARG B 1 73 ? -8.578 4.844 -22.531 1 30.06 73 ARG B O 1
ATOM 4713 N N . ASP B 1 74 ? -8.125 5.852 -24.266 1 30.53 74 ASP B N 1
ATOM 4714 C CA . ASP B 1 74 ? -9.344 6.613 -24.016 1 30.53 74 ASP B CA 1
ATOM 4715 C C . ASP B 1 74 ? -10.578 5.715 -24.094 1 30.53 74 ASP B C 1
ATOM 4717 O O . ASP B 1 74 ? -10.695 4.895 -25.016 1 30.53 74 ASP B O 1
ATOM 4721 N N . ARG B 1 75 ? -11.211 5.41 -22.938 1 31.5 75 ARG B N 1
ATOM 4722 C CA . ARG B 1 75 ? -12.57 4.891 -22.922 1 31.5 75 ARG B CA 1
ATOM 4723 C C . ARG B 1 75 ? -13.289 5.188 -24.234 1 31.5 75 ARG B C 1
ATOM 4725 O O . ARG B 1 75 ? -14.508 5.027 -24.328 1 31.5 75 ARG B O 1
ATOM 4732 N N . SER B 1 76 ? -12.859 6.188 -24.891 1 29.02 76 SER B N 1
ATOM 4733 C CA . SER B 1 76 ? -13.656 6.262 -26.125 1 29.02 76 SER B CA 1
ATOM 4734 C C . SER B 1 76 ? -13.617 4.941 -26.875 1 29.02 76 SER B C 1
ATOM 4736 O O . SER B 1 76 ? -12.617 4.223 -26.844 1 29.02 76 SER B O 1
ATOM 4738 N N . ARG B 1 77 ? -14.711 4.367 -27.281 1 30.8 77 ARG B N 1
ATOM 4739 C CA . ARG B 1 77 ? -15.227 3.334 -28.188 1 30.8 77 ARG B CA 1
ATOM 4740 C C . ARG B 1 77 ? -14.211 2.994 -29.266 1 30.8 77 ARG B C 1
ATOM 4742 O O . ARG B 1 77 ? -14.586 2.527 -30.344 1 30.8 77 ARG B O 1
ATOM 4749 N N . SER B 1 78 ? -13.016 3.521 -29.078 1 28.36 78 SER B N 1
ATOM 4750 C CA . SER B 1 78 ? -12.516 3.062 -30.359 1 28.36 78 SER B CA 1
ATOM 4751 C C . SER B 1 78 ? -12.43 1.542 -30.406 1 28.36 78 SER B C 1
ATOM 4753 O O . SER B 1 78 ? -12.07 0.904 -29.422 1 28.36 78 SER B O 1
ATOM 4755 N N . ALA B 1 79 ? -13.164 0.865 -31.234 1 31.28 79 ALA B N 1
ATOM 4756 C CA . ALA B 1 79 ? -13.258 -0.505 -31.734 1 31.28 79 ALA B CA 1
ATOM 4757 C C . ALA B 1 79 ? -11.906 -1.205 -31.672 1 31.28 79 ALA B C 1
ATOM 4759 O O . ALA B 1 79 ? -10.883 -0.625 -32.031 1 31.28 79 ALA B O 1
ATOM 4760 N N . SER B 1 80 ? -11.641 -2.051 -30.609 1 35.78 80 SER B N 1
ATOM 4761 C CA . SER B 1 80 ? -10.609 -3.041 -30.906 1 35.78 80 SER B CA 1
ATOM 4762 C C . SER B 1 80 ? -10.305 -3.094 -32.406 1 35.78 80 SER B C 1
ATOM 4764 O O . SER B 1 80 ? -11.203 -2.916 -33.219 1 35.78 80 SER B O 1
ATOM 4766 N N . PRO B 1 81 ? -9.203 -2.842 -32.906 1 37.34 81 PRO B N 1
ATOM 4767 C CA . PRO B 1 81 ? -9.172 -2.979 -34.375 1 37.34 81 PRO B CA 1
ATOM 4768 C C . PRO B 1 81 ? -10.031 -4.145 -34.875 1 37.34 81 PRO B C 1
ATOM 4770 O O . PRO B 1 81 ? -9.945 -5.25 -34.312 1 37.34 81 PRO B O 1
ATOM 4773 N N . THR B 1 82 ? -11.203 -4.082 -35.281 1 39.16 82 THR B N 1
ATOM 4774 C CA . THR B 1 82 ? -12.133 -4.984 -35.938 1 39.16 82 THR B CA 1
ATOM 4775 C C . THR B 1 82 ? -11.383 -6.105 -36.656 1 39.16 82 THR B C 1
ATOM 4777 O O . THR B 1 82 ? -11.945 -7.172 -36.906 1 39.16 82 THR B O 1
ATOM 4780 N N . ASN B 1 83 ? -10 -5.898 -37.125 1 43.09 83 ASN B N 1
ATOM 4781 C CA . ASN B 1 83 ? -9.539 -6.855 -38.125 1 43.09 83 ASN B CA 1
ATOM 4782 C C . ASN B 1 83 ? -8.453 -7.77 -37.562 1 43.09 83 ASN B C 1
ATOM 4784 O O . ASN B 1 83 ? -7.625 -8.289 -38.312 1 43.09 83 ASN B O 1
ATOM 4788 N N . LEU B 1 84 ? -8.227 -7.883 -36.188 1 60.44 84 LEU B N 1
ATOM 4789 C CA . LEU B 1 84 ? -7.184 -8.844 -35.812 1 60.44 84 LEU B CA 1
ATOM 4790 C C . LEU B 1 84 ? -7.691 -10.273 -35.969 1 60.44 84 LEU B C 1
ATOM 4792 O O . LEU B 1 84 ? -8.789 -10.594 -35.531 1 60.44 84 LEU B O 1
ATOM 4796 N N . THR B 1 85 ? -6.828 -11.016 -36.625 1 82.12 85 THR B N 1
ATOM 4797 C CA . THR B 1 85 ? -7.137 -12.445 -36.719 1 82.12 85 THR B CA 1
ATOM 4798 C C . THR B 1 85 ? -6.922 -13.117 -35.375 1 82.12 85 THR B C 1
ATOM 4800 O O . THR B 1 85 ? -6.273 -12.555 -34.469 1 82.12 85 THR B O 1
ATOM 4803 N N . LEU B 1 86 ? -7.613 -14.078 -35 1 91.56 86 LEU B N 1
ATOM 4804 C CA . LEU B 1 86 ? -7.488 -14.875 -33.781 1 91.56 86 LEU B CA 1
ATOM 4805 C C . LEU B 1 86 ? -6.031 -15.227 -33.531 1 91.56 86 LEU B C 1
ATOM 4807 O O . LEU B 1 86 ? -5.59 -15.227 -32.375 1 91.56 86 LEU B O 1
ATOM 4811 N N . PHE B 1 87 ? -5.312 -15.352 -34.562 1 91.62 87 PHE B N 1
ATOM 4812 C CA . PHE B 1 87 ? -3.898 -15.664 -34.406 1 91.62 87 PHE B CA 1
ATOM 4813 C C . PHE B 1 87 ? -3.121 -14.453 -33.906 1 91.62 87 PHE B C 1
ATOM 4815 O O . PHE B 1 87 ? -2.189 -14.578 -33.125 1 91.62 87 PHE B O 1
ATOM 4822 N N . ASP B 1 88 ? -3.482 -13.359 -34.375 1 90 88 ASP B N 1
ATOM 4823 C CA . ASP B 1 88 ? -2.834 -12.125 -33.906 1 90 88 ASP B CA 1
ATOM 4824 C C . ASP B 1 88 ? -3.064 -11.898 -32.438 1 90 88 ASP B C 1
ATOM 4826 O O . ASP B 1 88 ? -2.17 -11.43 -31.719 1 90 88 ASP B O 1
ATOM 4830 N N . VAL B 1 89 ? -4.246 -12.258 -32.062 1 90.31 89 VAL B N 1
ATOM 4831 C CA . VAL B 1 89 ? -4.555 -12.109 -30.656 1 90.31 89 VAL B CA 1
ATOM 4832 C C . VAL B 1 89 ? -3.654 -13.031 -29.828 1 90.31 89 VAL B C 1
ATOM 4834 O O . VAL B 1 89 ? -3.088 -12.609 -28.812 1 90.31 89 VAL B O 1
ATOM 4837 N N . PHE B 1 90 ? -3.523 -14.203 -30.297 1 93.19 90 PHE B N 1
ATOM 4838 C CA . PHE B 1 90 ? -2.666 -15.133 -29.578 1 93.19 90 PHE B CA 1
ATOM 4839 C C . PHE B 1 90 ? -1.225 -14.641 -29.547 1 93.19 90 PHE B C 1
ATOM 4841 O O . PHE B 1 90 ? -0.581 -14.641 -28.5 1 93.19 90 PHE B O 1
ATOM 4848 N N . ARG B 1 91 ? -0.74 -14.203 -30.672 1 90.5 91 ARG B N 1
ATOM 4849 C CA . ARG B 1 91 ? 0.662 -13.836 -30.844 1 90.5 91 ARG B CA 1
ATOM 4850 C C . ARG B 1 91 ? 0.993 -12.562 -30.062 1 90.5 91 ARG B C 1
ATOM 4852 O O . ARG B 1 91 ? 2.066 -12.461 -29.469 1 90.5 91 ARG B O 1
ATOM 4859 N N . THR B 1 92 ? 0.04 -11.672 -29.953 1 86.25 92 THR B N 1
ATOM 4860 C CA . THR B 1 92 ? 0.389 -10.344 -29.453 1 86.25 92 THR B CA 1
ATOM 4861 C C . THR B 1 92 ? -0.108 -10.156 -28.016 1 86.25 92 THR B C 1
ATOM 4863 O O . THR B 1 92 ? 0.399 -9.305 -27.281 1 86.25 92 THR B O 1
ATOM 4866 N N . LEU B 1 93 ? -1.094 -11 -27.688 1 88.06 93 LEU B N 1
ATOM 4867 C CA . LEU B 1 93 ? -1.681 -10.758 -26.375 1 88.06 93 LEU B CA 1
ATOM 4868 C C . LEU B 1 93 ? -1.545 -12 -25.5 1 88.06 93 LEU B C 1
ATOM 4870 O O . LEU B 1 93 ? -0.929 -11.938 -24.422 1 88.06 93 LEU B O 1
ATOM 4874 N N . THR B 1 94 ? -2.008 -13.109 -26 1 92.12 94 THR B N 1
ATOM 4875 C CA . THR B 1 94 ? -2.1 -14.305 -25.172 1 92.12 94 THR B CA 1
ATOM 4876 C C . THR B 1 94 ? -0.71 -14.797 -24.781 1 92.12 94 THR B C 1
ATOM 4878 O O . THR B 1 94 ? -0.438 -15.016 -23.594 1 92.12 94 THR B O 1
ATOM 4881 N N . ALA B 1 95 ? 0.141 -14.922 -25.75 1 91.44 95 ALA B N 1
ATOM 4882 C CA . ALA B 1 95 ? 1.463 -15.492 -25.516 1 91.44 95 ALA B CA 1
ATOM 4883 C C . ALA B 1 95 ? 2.309 -14.578 -24.641 1 91.44 95 ALA B C 1
ATOM 4885 O O . ALA B 1 95 ? 2.846 -15.008 -23.609 1 91.44 95 ALA B O 1
ATOM 4886 N N . PRO B 1 96 ? 2.283 -13.312 -24.859 1 85.12 96 PRO B N 1
ATOM 4887 C CA . PRO B 1 96 ? 3.102 -12.43 -24.031 1 85.12 96 PRO B CA 1
ATOM 4888 C C . PRO B 1 96 ? 2.557 -12.289 -22.609 1 85.12 96 PRO B C 1
ATOM 4890 O O . PRO B 1 96 ? 3.33 -12.188 -21.656 1 85.12 96 PRO B O 1
ATOM 4893 N N . SER B 1 97 ? 1.287 -12.258 -22.469 1 86.94 97 SER B N 1
ATOM 4894 C CA . SER B 1 97 ? 0.701 -12.109 -21.141 1 86.94 97 SER B CA 1
ATOM 4895 C C . SER B 1 97 ? 0.942 -13.359 -20.281 1 86.94 97 SER B C 1
ATOM 4897 O O . SER B 1 97 ? 0.923 -13.289 -19.062 1 86.94 97 SER B O 1
ATOM 4899 N N . THR B 1 98 ? 1.132 -14.461 -20.891 1 88.06 98 THR B N 1
ATOM 4900 C CA . THR B 1 98 ? 1.375 -15.727 -20.219 1 88.06 98 THR B CA 1
ATOM 4901 C C . THR B 1 98 ? 2.824 -15.828 -19.75 1 88.06 98 THR B C 1
ATOM 4903 O O . THR B 1 98 ? 3.111 -16.438 -18.719 1 88.06 98 THR B O 1
ATOM 4906 N N . ALA B 1 99 ? 3.715 -15.188 -20.438 1 74.69 99 ALA B N 1
ATOM 4907 C CA . ALA B 1 99 ? 5.145 -15.312 -20.156 1 74.69 99 ALA B CA 1
ATOM 4908 C C . ALA B 1 99 ? 5.613 -14.195 -19.219 1 74.69 99 ALA B C 1
ATOM 4910 O O . ALA B 1 99 ? 6.82 -13.984 -19.047 1 74.69 99 ALA B O 1
ATOM 4911 N N . SER B 1 100 ? 4.754 -13.656 -18.422 1 70.75 100 SER B N 1
ATOM 4912 C CA . SER B 1 100 ? 5.117 -12.422 -17.734 1 70.75 100 SER B CA 1
ATOM 4913 C C . SER B 1 100 ? 5.594 -12.711 -16.312 1 70.75 100 SER B C 1
ATOM 4915 O O . SER B 1 100 ? 6.473 -12.023 -15.797 1 70.75 100 SER B O 1
ATOM 4917 N N . PHE B 1 101 ? 5.227 -13.773 -15.68 1 81.06 101 PHE B N 1
ATOM 4918 C CA . PHE B 1 101 ? 5.578 -13.969 -14.281 1 81.06 101 PHE B CA 1
ATOM 4919 C C . PHE B 1 101 ? 6.809 -14.859 -14.148 1 81.06 101 PHE B C 1
ATOM 4921 O O . PHE B 1 101 ? 7.773 -14.492 -13.477 1 81.06 101 PHE B O 1
ATOM 4928 N N . ILE B 1 102 ? 6.746 -15.992 -14.758 1 84.56 102 ILE B N 1
ATOM 4929 C CA . ILE B 1 102 ? 7.922 -16.844 -14.914 1 84.56 102 ILE B CA 1
ATOM 4930 C C . ILE B 1 102 ? 8.281 -16.953 -16.391 1 84.56 102 ILE B C 1
ATOM 4932 O O . ILE B 1 102 ? 7.512 -17.5 -17.188 1 84.56 102 ILE B O 1
ATOM 4936 N N . PRO B 1 103 ? 9.367 -16.438 -16.75 1 82.12 103 PRO B N 1
ATOM 4937 C CA . PRO B 1 103 ? 9.719 -16.359 -18.156 1 82.12 103 PRO B CA 1
ATOM 4938 C C . PRO B 1 103 ? 9.805 -17.734 -18.828 1 82.12 103 PRO B C 1
ATOM 4940 O O . PRO B 1 103 ? 10.25 -18.703 -18.188 1 82.12 103 PRO B O 1
ATOM 4943 N N . SER B 1 104 ? 9.258 -17.828 -19.984 1 82.94 104 SER B N 1
ATOM 4944 C CA . SER B 1 104 ? 9.367 -19.016 -20.828 1 82.94 104 SER B CA 1
ATOM 4945 C C . SER B 1 104 ? 9.305 -18.656 -22.312 1 82.94 104 SER B C 1
ATOM 4947 O O . SER B 1 104 ? 8.68 -17.672 -22.688 1 82.94 104 SER B O 1
ATOM 4949 N N . GLN B 1 105 ? 9.969 -19.391 -23.109 1 85.81 105 GLN B N 1
ATOM 4950 C CA . GLN B 1 105 ? 9.977 -19.141 -24.547 1 85.81 105 GLN B CA 1
ATOM 4951 C C . GLN B 1 105 ? 9.008 -20.078 -25.281 1 85.81 105 GLN B C 1
ATOM 4953 O O . GLN B 1 105 ? 8.828 -19.969 -26.484 1 85.81 105 GLN B O 1
ATOM 4958 N N . PHE B 1 106 ? 8.359 -20.875 -24.625 1 93.44 106 PHE B N 1
ATOM 4959 C CA . PHE B 1 106 ? 7.496 -21.875 -25.234 1 93.44 106 PHE B CA 1
ATOM 4960 C C . PHE B 1 106 ? 6.344 -21.219 -25.984 1 93.44 106 PHE B C 1
ATOM 4962 O O . PHE B 1 106 ? 6.129 -21.484 -27.172 1 93.44 106 PHE B O 1
ATOM 4969 N N . TRP B 1 107 ? 5.617 -20.312 -25.312 1 93.19 107 TRP B N 1
ATOM 4970 C CA . TRP B 1 107 ? 4.406 -19.719 -25.859 1 93.19 107 TRP B CA 1
ATOM 4971 C C . TRP B 1 107 ? 4.746 -18.688 -26.938 1 93.19 107 TRP B C 1
ATOM 4973 O O . TRP B 1 107 ? 4.055 -18.594 -27.953 1 93.19 107 TRP B O 1
ATOM 4983 N N . THR B 1 108 ? 5.797 -17.984 -26.703 1 89.88 108 THR B N 1
ATOM 4984 C CA . THR B 1 108 ? 6.086 -16.812 -27.531 1 89.88 108 THR B CA 1
ATOM 4985 C C . THR B 1 108 ? 6.98 -17.203 -28.719 1 89.88 108 THR B C 1
ATOM 4987 O O . THR B 1 108 ? 7.098 -16.453 -29.688 1 89.88 108 THR B O 1
ATOM 4990 N N . ARG B 1 109 ? 7.527 -18.391 -28.609 1 90.19 109 ARG B N 1
ATOM 4991 C CA . ARG B 1 109 ? 8.469 -18.734 -29.688 1 90.19 109 ARG B CA 1
ATOM 4992 C C . ARG B 1 109 ? 8.203 -20.141 -30.203 1 90.19 109 ARG B C 1
ATOM 4994 O O . ARG B 1 109 ? 7.777 -20.312 -31.344 1 90.19 109 ARG B O 1
ATOM 5001 N N . GLU B 1 110 ? 8.367 -21.141 -29.391 1 92.44 110 GLU B N 1
ATOM 5002 C CA . GLU B 1 110 ? 8.312 -22.531 -29.844 1 92.44 110 GLU B CA 1
ATOM 5003 C C . GLU B 1 110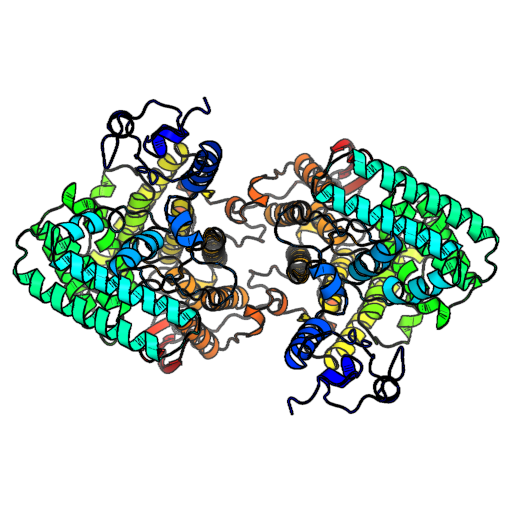 ? 6.93 -22.891 -30.391 1 92.44 110 GLU B C 1
ATOM 5005 O O . GLU B 1 110 ? 6.816 -23.438 -31.484 1 92.44 110 GLU B O 1
ATOM 5010 N N . LEU B 1 111 ? 5.938 -22.531 -29.656 1 94.56 111 LEU B N 1
ATOM 5011 C CA . LEU B 1 111 ? 4.582 -22.844 -30.094 1 94.56 111 LEU B CA 1
ATOM 5012 C C . LEU B 1 111 ? 4.188 -22.031 -31.312 1 94.56 111 LEU B C 1
ATOM 5014 O O . LEU B 1 111 ? 3.508 -22.531 -32.219 1 94.56 111 LEU B O 1
ATOM 5018 N N . LEU B 1 112 ? 4.629 -20.812 -31.297 1 90.12 112 LEU B N 1
ATOM 5019 C CA . LEU B 1 112 ? 4.32 -19.938 -32.438 1 90.12 112 LEU B CA 1
ATOM 5020 C C . LEU B 1 112 ? 4.961 -20.453 -33.719 1 90.12 112 LEU B C 1
ATOM 5022 O O . LEU B 1 112 ? 4.332 -20.438 -34.781 1 90.12 112 LEU B O 1
ATOM 5026 N N . GLN B 1 113 ? 6.148 -20.875 -33.594 1 90.88 113 GLN B N 1
ATOM 5027 C CA . GLN B 1 113 ? 6.844 -21.422 -34.75 1 90.88 113 GLN B CA 1
ATOM 5028 C C . GLN B 1 113 ? 6.176 -22.703 -35.25 1 90.88 113 GLN B C 1
ATOM 5030 O O . GLN B 1 113 ? 5.996 -22.891 -36.469 1 90.88 113 GLN B O 1
ATOM 5035 N N . LEU B 1 114 ? 5.781 -23.484 -34.344 1 92.38 114 LEU B N 1
ATOM 5036 C CA . LEU B 1 114 ? 5.145 -24.75 -34.688 1 92.38 114 LEU B CA 1
ATOM 5037 C C . LEU B 1 114 ? 3.775 -24.516 -35.312 1 92.38 114 LEU B C 1
ATOM 5039 O O . LEU B 1 114 ? 3.33 -25.312 -36.156 1 92.38 114 LEU B O 1
ATOM 5043 N N . ALA B 1 115 ? 3.111 -23.453 -34.906 1 93.31 115 ALA B N 1
ATOM 5044 C CA . ALA B 1 115 ? 1.782 -23.141 -35.438 1 93.31 115 ALA B CA 1
ATOM 5045 C C . ALA B 1 115 ? 1.827 -22.844 -36.938 1 93.31 115 ALA B C 1
ATOM 5047 O O . ALA B 1 115 ? 0.847 -23.078 -37.656 1 93.31 115 ALA B O 1
ATOM 5048 N N . HIS B 1 116 ? 2.902 -22.422 -37.438 1 90 116 HIS B N 1
ATOM 5049 C CA . HIS B 1 116 ? 3.031 -22.094 -38.844 1 90 116 HIS B CA 1
ATOM 5050 C C . HIS B 1 116 ? 3.223 -23.344 -39.688 1 90 116 HIS B C 1
ATOM 5052 O O . HIS B 1 116 ? 2.932 -23.344 -40.906 1 90 116 HIS B O 1
ATOM 5058 N N . SER B 1 117 ? 3.691 -24.406 -39.094 1 89.25 117 SER B N 1
ATOM 5059 C CA . SER B 1 117 ? 3.998 -25.594 -39.875 1 89.25 117 SER B CA 1
ATOM 5060 C C . SER B 1 117 ? 3.021 -26.734 -39.562 1 89.25 117 SER B C 1
ATOM 5062 O O . SER B 1 117 ? 2.863 -27.656 -40.344 1 89.25 117 SER B O 1
ATOM 5064 N N . GLU B 1 118 ? 2.422 -26.703 -38.438 1 92.88 118 GLU B N 1
ATOM 5065 C CA . GLU B 1 118 ? 1.536 -27.781 -38.031 1 92.88 118 GLU B CA 1
ATOM 5066 C C . GLU B 1 118 ? 0.1 -27.281 -37.875 1 92.88 118 GLU B C 1
ATOM 5068 O O . GLU B 1 118 ? -0.233 -26.625 -36.875 1 92.88 118 GLU B O 1
ATOM 5073 N N . PRO B 1 119 ? -0.757 -27.766 -38.719 1 93.88 119 PRO B N 1
ATOM 5074 C CA . PRO B 1 119 ? -2.137 -27.266 -38.719 1 93.88 119 PRO B CA 1
ATOM 5075 C C . PRO B 1 119 ? -2.83 -27.5 -37.375 1 93.88 119 PRO B C 1
ATOM 5077 O O . PRO B 1 119 ? -3.641 -26.672 -36.938 1 93.88 119 PRO B O 1
ATOM 5080 N N . ALA B 1 120 ? -2.574 -28.594 -36.75 1 95.88 120 ALA B N 1
ATOM 5081 C CA . ALA B 1 120 ? -3.193 -28.875 -35.469 1 95.88 120 ALA B CA 1
ATOM 5082 C C . ALA B 1 120 ? -2.854 -27.781 -34.438 1 95.88 120 ALA B C 1
ATOM 5084 O O . ALA B 1 120 ? -3.734 -27.297 -33.719 1 95.88 120 ALA B O 1
ATOM 5085 N N . VAL B 1 121 ? -1.61 -27.391 -34.406 1 96.5 121 VAL B N 1
ATOM 5086 C CA . VAL B 1 121 ? -1.151 -26.359 -33.5 1 96.5 121 VAL B CA 1
ATOM 5087 C C . VAL B 1 121 ? -1.72 -25 -33.906 1 96.5 121 VAL B C 1
ATOM 5089 O O . VAL B 1 121 ? -2.064 -24.188 -33.031 1 96.5 121 VAL B O 1
ATOM 5092 N N . TRP B 1 122 ? -1.84 -24.797 -35.219 1 95.44 122 TRP B N 1
ATOM 5093 C CA . TRP B 1 122 ? -2.443 -23.578 -35.719 1 95.44 122 TRP B CA 1
ATOM 5094 C C . TRP B 1 122 ? -3.854 -23.391 -35.156 1 95.44 122 TRP B C 1
ATOM 5096 O O . TRP B 1 122 ? -4.172 -22.328 -34.594 1 95.44 122 TRP B O 1
ATOM 5106 N N . HIS B 1 123 ? -4.609 -24.391 -35.281 1 95.62 123 HIS B N 1
ATOM 5107 C CA . HIS B 1 123 ? -5.992 -24.297 -34.812 1 95.62 123 HIS B CA 1
ATOM 5108 C C . HIS B 1 123 ? -6.07 -24.156 -33.312 1 95.62 123 HIS B C 1
ATOM 5110 O O . HIS B 1 123 ? -6.965 -23.484 -32.781 1 95.62 123 HIS B O 1
ATOM 5116 N N . ALA B 1 124 ? -5.203 -24.797 -32.594 1 97.69 124 ALA B N 1
ATOM 5117 C CA . ALA B 1 124 ? -5.176 -24.625 -31.125 1 97.69 124 ALA B CA 1
ATOM 5118 C C . ALA B 1 124 ? -4.902 -23.188 -30.75 1 97.69 124 ALA B C 1
ATOM 5120 O O . ALA B 1 124 ? -5.516 -22.656 -29.812 1 97.69 124 ALA B O 1
ATOM 5121 N N . THR B 1 125 ? -3.969 -22.5 -31.453 1 96.88 125 THR B N 1
ATOM 5122 C CA . THR B 1 125 ? -3.65 -21.109 -31.172 1 96.88 125 THR B CA 1
ATOM 5123 C C . THR B 1 125 ? -4.832 -20.203 -31.516 1 96.88 125 THR B C 1
ATOM 5125 O O . THR B 1 125 ? -5.066 -19.203 -30.828 1 96.88 125 THR B O 1
ATOM 5128 N N . LEU B 1 126 ? -5.566 -20.547 -32.531 1 96.12 126 LEU B N 1
ATOM 5129 C CA . LEU B 1 126 ? -6.77 -19.797 -32.875 1 96.12 126 LEU B CA 1
ATOM 5130 C C . LEU B 1 126 ? -7.809 -19.906 -31.766 1 96.12 126 LEU B C 1
ATOM 5132 O O . LEU B 1 126 ? -8.477 -18.938 -31.422 1 96.12 126 LEU B O 1
ATOM 5136 N N . ALA B 1 127 ? -7.902 -21.141 -31.266 1 97.38 127 ALA B N 1
ATOM 5137 C CA . ALA B 1 127 ? -8.836 -21.344 -30.156 1 97.38 127 ALA B CA 1
ATOM 5138 C C . ALA B 1 127 ? -8.453 -20.484 -28.953 1 97.38 127 ALA B C 1
ATOM 5140 O O . ALA B 1 127 ? -9.312 -19.844 -28.359 1 97.38 127 ALA B O 1
ATOM 5141 N N . LEU B 1 128 ? -7.195 -20.469 -28.625 1 97.31 128 LEU B N 1
ATOM 5142 C CA . LEU B 1 128 ? -6.715 -19.672 -27.5 1 97.31 128 LEU B CA 1
ATOM 5143 C C . LEU B 1 128 ? -6.918 -18.188 -27.75 1 97.31 128 LEU B C 1
ATOM 5145 O O . LEU B 1 128 ? -7.273 -17.438 -26.844 1 97.31 128 LEU B O 1
ATOM 5149 N N . GLY B 1 129 ? -6.664 -17.781 -28.953 1 95.25 129 GLY B N 1
ATOM 5150 C CA . GLY B 1 129 ? -6.918 -16.391 -29.312 1 95.25 129 GLY B CA 1
ATOM 5151 C C . GLY B 1 129 ? -8.375 -15.992 -29.156 1 95.25 129 GLY B C 1
ATOM 5152 O O . GLY B 1 129 ? -8.672 -14.898 -28.672 1 95.25 129 GLY B O 1
ATOM 5153 N N . ALA B 1 130 ? -9.219 -16.875 -29.609 1 94.62 130 ALA B N 1
ATOM 5154 C CA . ALA B 1 130 ? -10.648 -16.625 -29.5 1 94.62 130 ALA B CA 1
ATOM 5155 C C . ALA B 1 130 ? -11.07 -16.5 -28.031 1 94.62 130 ALA B C 1
ATOM 5157 O O . ALA B 1 130 ? -11.844 -15.617 -27.672 1 94.62 130 ALA B O 1
ATOM 5158 N N . LEU B 1 131 ? -10.562 -17.359 -27.266 1 94.25 131 LEU B N 1
ATOM 5159 C CA . LEU B 1 131 ? -10.906 -17.359 -25.844 1 94.25 131 LEU B CA 1
ATOM 5160 C C . LEU B 1 131 ? -10.375 -16.109 -25.156 1 94.25 131 LEU B C 1
ATOM 5162 O O . LEU B 1 131 ? -11.039 -15.547 -24.281 1 94.25 131 LEU B O 1
ATOM 5166 N N . HIS B 1 132 ? -9.195 -15.719 -25.5 1 93.25 132 HIS B N 1
ATOM 5167 C CA . HIS B 1 132 ? -8.641 -14.492 -24.938 1 93.25 132 HIS B CA 1
ATOM 5168 C C . HIS B 1 132 ? -9.477 -13.281 -25.312 1 93.25 132 HIS B C 1
ATOM 5170 O O . HIS B 1 132 ? -9.742 -12.414 -24.484 1 93.25 132 HIS B O 1
ATOM 5176 N N . GLN B 1 133 ? -9.828 -13.203 -26.531 1 89.56 133 GLN B N 1
ATOM 5177 C CA . GLN B 1 133 ? -10.656 -12.094 -27 1 89.56 133 GLN B CA 1
ATOM 5178 C C . GLN B 1 133 ? -11.992 -12.062 -26.266 1 89.56 133 GLN B C 1
ATOM 5180 O O . GLN B 1 133 ? -12.492 -10.992 -25.906 1 89.56 133 GLN B O 1
ATOM 5185 N N . ARG B 1 134 ? -12.547 -13.219 -26.141 1 88.38 134 ARG B N 1
ATOM 5186 C CA . ARG B 1 134 ? -13.789 -13.328 -25.375 1 88.38 134 ARG B CA 1
ATOM 5187 C C . ARG B 1 134 ? -13.617 -12.789 -23.969 1 88.38 134 ARG B C 1
ATOM 5189 O O . ARG B 1 134 ? -14.477 -12.062 -23.453 1 88.38 134 ARG B O 1
ATOM 5196 N N . HIS B 1 135 ? -12.555 -13.156 -23.359 1 86.75 135 HIS B N 1
ATOM 5197 C CA . HIS B 1 135 ? -12.25 -12.711 -22 1 86.75 135 HIS B CA 1
ATOM 5198 C C . HIS B 1 135 ? -12.109 -11.188 -21.938 1 86.75 135 HIS B C 1
ATOM 5200 O O . HIS B 1 135 ? -12.594 -10.555 -21 1 86.75 135 HIS B O 1
ATOM 5206 N N . GLU B 1 136 ? -11.469 -10.656 -22.859 1 82.5 136 GLU B N 1
ATOM 5207 C CA . GLU B 1 136 ? -11.266 -9.211 -22.906 1 82.5 136 GLU B CA 1
ATOM 5208 C C . GLU B 1 136 ? -12.594 -8.477 -23.047 1 82.5 136 GLU B C 1
ATOM 5210 O O . GLU B 1 136 ? -12.805 -7.434 -22.422 1 82.5 136 GLU B O 1
ATOM 5215 N N . LEU B 1 137 ? -13.391 -9 -23.906 1 78.56 137 LEU B N 1
ATOM 5216 C CA . LEU B 1 137 ? -14.695 -8.375 -24.109 1 78.56 137 LEU B CA 1
ATOM 5217 C C . LEU B 1 137 ? -15.539 -8.422 -22.844 1 78.56 137 LEU B C 1
ATOM 5219 O O . LEU B 1 137 ? -16.266 -7.477 -22.547 1 78.56 137 LEU B O 1
ATOM 5223 N N . PHE B 1 138 ? -15.445 -9.477 -22.234 1 76 138 PHE B N 1
ATOM 5224 C CA . PHE B 1 138 ? -16.188 -9.633 -20.984 1 76 138 PHE B CA 1
ATOM 5225 C C . PHE B 1 138 ? -15.758 -8.578 -19.969 1 76 138 PHE B C 1
ATOM 5227 O O . PHE B 1 138 ? -16.609 -7.961 -19.312 1 76 138 PHE B O 1
ATOM 5234 N N . TRP B 1 139 ? -14.586 -8.312 -19.797 1 72.62 139 TRP B N 1
ATOM 5235 C CA . TRP B 1 139 ? -14.07 -7.398 -18.781 1 72.62 139 TRP B CA 1
ATOM 5236 C C . TRP B 1 139 ? -14.359 -5.949 -19.156 1 72.62 139 TRP B C 1
ATOM 5238 O O . TRP B 1 139 ? -14.445 -5.078 -18.281 1 72.62 139 TRP B O 1
ATOM 5248 N N . GLN B 1 140 ? -14.461 -5.746 -20.438 1 67.19 140 GLN B N 1
ATOM 5249 C CA . GLN B 1 140 ? -14.812 -4.402 -20.875 1 67.19 140 GLN B CA 1
ATOM 5250 C C . GLN B 1 140 ? -16.312 -4.152 -20.75 1 67.19 140 GLN B C 1
ATOM 5252 O O . GLN B 1 140 ? -16.781 -3.049 -21.016 1 67.19 140 GLN B O 1
ATOM 5257 N N . GLY B 1 141 ? -16.969 -4.996 -20.219 1 62.88 141 GLY B N 1
ATOM 5258 C CA . GLY B 1 141 ? -18.406 -4.836 -20.016 1 62.88 141 GLY B CA 1
ATOM 5259 C C . GLY B 1 141 ? -19.203 -5.012 -21.281 1 62.88 141 GLY B C 1
ATOM 5260 O O . GLY B 1 141 ? -20.391 -4.641 -21.344 1 62.88 141 GLY B O 1
ATOM 5261 N N . ARG B 1 142 ? -18.656 -5.039 -22.547 1 56.72 142 ARG B N 1
ATOM 5262 C CA . ARG B 1 142 ? -19.344 -5.059 -23.828 1 56.72 142 ARG B CA 1
ATOM 5263 C C . ARG B 1 142 ? -20.047 -6.391 -24.047 1 56.72 142 ARG B C 1
ATOM 5265 O O . ARG B 1 142 ? -20.625 -6.625 -25.125 1 56.72 142 ARG B O 1
ATOM 5272 N N . GLY B 1 143 ? -20.656 -6.98 -23.156 1 53.84 143 GLY B N 1
ATOM 5273 C CA . GLY B 1 143 ? -21.734 -7.906 -22.859 1 53.84 143 GLY B CA 1
ATOM 5274 C C . GLY B 1 143 ? -21.656 -9.203 -23.641 1 53.84 143 GLY B C 1
ATOM 5275 O O . GLY B 1 143 ? -20.781 -9.359 -24.5 1 53.84 143 GLY B O 1
ATOM 5276 N N . TYR B 1 144 ? -22.844 -10.062 -23.812 1 53.78 144 TYR B N 1
ATOM 5277 C CA . TYR B 1 144 ? -23.312 -11.438 -23.938 1 53.78 144 TYR B CA 1
ATOM 5278 C C . TYR B 1 144 ? -23.266 -11.906 -25.375 1 53.78 144 TYR B C 1
ATOM 5280 O O . TYR B 1 144 ? -22.828 -13.031 -25.656 1 53.78 144 TYR B O 1
ATOM 5288 N N . HIS B 1 145 ? -23.5 -11.016 -26.297 1 57 145 HIS B N 1
ATOM 5289 C CA . HIS B 1 145 ? -23.734 -11.539 -27.641 1 57 145 HIS B CA 1
ATOM 5290 C C . HIS B 1 145 ? -22.406 -11.797 -28.359 1 57 145 HIS B C 1
ATOM 5292 O O . HIS B 1 145 ? -22.25 -12.844 -29 1 57 145 HIS B O 1
ATOM 5298 N N . SER B 1 146 ? -21.453 -10.883 -28.234 1 64.31 146 SER B N 1
ATOM 5299 C CA . SER B 1 146 ? -20.172 -11.039 -28.906 1 64.31 146 SER B CA 1
ATOM 5300 C C . SER B 1 146 ? -19.344 -12.141 -28.25 1 64.31 146 SER B C 1
ATOM 5302 O O . SER B 1 146 ? -18.531 -12.797 -28.906 1 64.31 146 SER B O 1
ATOM 5304 N N . GLY B 1 147 ? -19.719 -12.477 -27.219 1 79.62 147 GLY B N 1
ATOM 5305 C CA . GLY B 1 147 ? -19.031 -13.523 -26.5 1 79.62 147 GLY B CA 1
ATOM 5306 C C . GLY B 1 147 ? -19.406 -14.922 -26.969 1 79.62 147 GLY B C 1
ATOM 5307 O O . GLY B 1 147 ? -18.578 -15.828 -26.953 1 79.62 147 GLY B O 1
ATOM 5308 N N . GLU B 1 148 ? -20.531 -15.047 -27.562 1 84.19 148 GLU B N 1
ATOM 5309 C CA . GLU B 1 148 ? -21 -16.359 -28 1 84.19 148 GLU B CA 1
ATOM 5310 C C . GLU B 1 148 ? -20.344 -16.781 -29.312 1 84.19 148 GLU B C 1
ATOM 5312 O O . GLU B 1 148 ? -20.047 -17.953 -29.516 1 84.19 148 GLU B O 1
ATOM 5317 N N . LYS B 1 149 ? -20.188 -15.836 -30.156 1 88.25 149 LYS B N 1
ATOM 5318 C CA . LYS B 1 149 ? -19.531 -16.141 -31.422 1 88.25 149 LYS B CA 1
ATOM 5319 C C . LYS B 1 149 ? -18.078 -16.578 -31.188 1 88.25 149 LYS B C 1
ATOM 5321 O O . LYS B 1 149 ? -17.609 -17.531 -31.797 1 88.25 149 LYS B O 1
ATOM 5326 N N . LEU B 1 150 ? -17.438 -15.906 -30.406 1 91.81 150 LEU B N 1
ATOM 5327 C CA . LEU B 1 150 ? -16.047 -16.234 -30.094 1 91.81 150 LEU B CA 1
ATOM 5328 C C . LEU B 1 150 ? -15.953 -17.594 -29.391 1 91.81 150 LEU B C 1
ATOM 5330 O O . LEU B 1 150 ? -15.008 -18.344 -29.625 1 91.81 150 LEU B O 1
ATOM 5334 N N . TRP B 1 151 ? -16.922 -17.875 -28.609 1 92.38 151 TRP B N 1
ATOM 5335 C CA . TRP B 1 151 ? -17 -19.188 -27.953 1 92.38 151 TRP B CA 1
ATOM 5336 C C . TRP B 1 151 ? -17.156 -20.297 -28.984 1 92.38 151 TRP B C 1
ATOM 5338 O O . TRP B 1 151 ? -16.484 -21.328 -28.906 1 92.38 151 TRP B O 1
ATOM 5348 N N . SER B 1 152 ? -17.984 -20.031 -29.906 1 93.69 152 SER B N 1
ATOM 5349 C CA . SER B 1 152 ? -18.203 -21.016 -30.969 1 93.69 152 SER B CA 1
ATOM 5350 C C . SER B 1 152 ? -16.953 -21.188 -31.828 1 93.69 152 SER B C 1
ATOM 5352 O O . SER B 1 152 ? -16.594 -22.312 -32.188 1 93.69 152 SER B O 1
ATOM 5354 N N . GLN B 1 153 ? -16.328 -20.125 -32.094 1 94.06 153 GLN B N 1
ATOM 5355 C CA . GLN B 1 153 ? -15.102 -20.203 -32.875 1 94.06 153 GLN B CA 1
ATOM 5356 C C . GLN B 1 153 ? -14.016 -20.969 -32.125 1 94.06 153 GLN B C 1
ATOM 5358 O O . GLN B 1 153 ? -13.258 -21.734 -32.719 1 94.06 153 GLN B O 1
ATOM 5363 N N . ALA B 1 154 ? -13.906 -20.75 -30.875 1 96.12 154 ALA B N 1
ATOM 5364 C CA . ALA B 1 154 ? -12.938 -21.469 -30.047 1 96.12 154 ALA B CA 1
ATOM 5365 C C . ALA B 1 154 ? -13.219 -22.969 -30.078 1 96.12 154 ALA B C 1
ATOM 5367 O O . ALA B 1 154 ? -12.297 -23.766 -30.219 1 96.12 154 ALA B O 1
ATOM 5368 N N . ASN B 1 155 ? -14.477 -23.297 -30 1 96.25 155 ASN B N 1
ATOM 5369 C CA . ASN B 1 155 ? -14.867 -24.688 -30.016 1 96.25 155 ASN B CA 1
ATOM 5370 C C . ASN B 1 155 ? -14.57 -25.344 -31.375 1 96.25 155 ASN B C 1
ATOM 5372 O O . ASN B 1 155 ? -14.086 -26.469 -31.422 1 96.25 155 ASN B O 1
ATOM 5376 N N . GLU B 1 156 ? -14.875 -24.625 -32.312 1 96.62 156 GLU B N 1
ATOM 5377 C CA . GLU B 1 156 ? -14.625 -25.125 -33.656 1 96.62 156 GLU B CA 1
ATOM 5378 C C . GLU B 1 156 ? -13.133 -25.375 -33.906 1 96.62 156 GLU B C 1
ATOM 5380 O O . GLU B 1 156 ? -12.742 -26.406 -34.438 1 96.62 156 GLU B O 1
ATOM 5385 N N . ASN B 1 157 ? -12.383 -24.453 -33.562 1 96.88 157 ASN B N 1
ATOM 5386 C CA . ASN B 1 157 ? -10.945 -24.578 -33.75 1 96.88 157 ASN B CA 1
ATOM 5387 C C . ASN B 1 157 ? -10.359 -25.656 -32.844 1 96.88 157 ASN B C 1
ATOM 5389 O O . ASN B 1 157 ? -9.391 -26.328 -33.219 1 96.88 157 ASN B O 1
ATOM 5393 N N . TYR B 1 158 ? -10.938 -25.844 -31.688 1 97.25 158 TYR B N 1
ATOM 5394 C CA . TYR B 1 158 ? -10.516 -26.938 -30.812 1 97.25 158 TYR B CA 1
ATOM 5395 C C . TYR B 1 158 ? -10.766 -28.281 -31.469 1 97.25 158 TYR B C 1
ATOM 5397 O O . TYR B 1 158 ? -9.883 -29.141 -31.484 1 97.25 158 TYR B O 1
ATOM 5405 N N . VAL B 1 159 ? -11.945 -28.438 -32.031 1 97 159 VAL B N 1
ATOM 5406 C CA . VAL B 1 159 ? -12.297 -29.688 -32.688 1 97 159 VAL B CA 1
ATOM 5407 C C . VAL B 1 159 ? -11.391 -29.906 -33.875 1 97 159 VAL B C 1
ATOM 5409 O O . VAL B 1 159 ? -10.922 -31.031 -34.125 1 97 159 VAL B O 1
ATOM 5412 N N . LEU B 1 160 ? -11.148 -28.891 -34.625 1 96.31 160 LEU B N 1
ATOM 5413 C CA . LEU B 1 160 ? -10.266 -28.984 -35.781 1 96.31 160 LEU B CA 1
ATOM 5414 C C . LEU B 1 160 ? -8.852 -29.359 -35.344 1 96.31 160 LEU B C 1
ATOM 5416 O O . LEU B 1 160 ? -8.18 -30.141 -36.031 1 96.31 160 LEU B O 1
ATOM 5420 N N . ALA B 1 161 ? -8.383 -28.797 -34.281 1 96.88 161 ALA B N 1
ATOM 5421 C CA . ALA B 1 161 ? -7.059 -29.125 -33.75 1 96.88 161 ALA B CA 1
ATOM 5422 C C . ALA B 1 161 ? -6.961 -30.609 -33.406 1 96.88 161 ALA B C 1
ATOM 5424 O O . ALA B 1 161 ? -5.977 -31.266 -33.75 1 96.88 161 ALA B O 1
ATOM 5425 N N . ILE B 1 162 ? -7.984 -31.125 -32.75 1 96.62 162 ILE B N 1
ATOM 5426 C CA . ILE B 1 162 ? -8.016 -32.531 -32.344 1 96.62 162 ILE B CA 1
ATOM 5427 C C . ILE B 1 162 ? -8.047 -33.406 -33.594 1 96.62 162 ILE B C 1
ATOM 5429 O O . ILE B 1 162 ? -7.359 -34.438 -33.656 1 96.62 162 ILE B O 1
ATOM 5433 N N . THR B 1 163 ? -8.82 -33 -34.531 1 95.56 163 THR B N 1
ATOM 5434 C CA . THR B 1 163 ? -8.93 -33.781 -35.781 1 95.56 163 THR B CA 1
ATOM 5435 C C . THR B 1 163 ? -7.598 -33.812 -36.531 1 95.56 163 THR B C 1
ATOM 5437 O O . THR B 1 163 ? -7.176 -34.875 -37 1 95.56 163 THR B O 1
ATOM 5440 N N . CYS B 1 164 ? -6.957 -32.719 -36.562 1 94.56 164 CYS B N 1
ATOM 5441 C CA . CYS B 1 164 ? -5.676 -32.625 -37.25 1 94.56 164 CYS B CA 1
ATOM 5442 C C . CYS B 1 164 ? -4.582 -33.344 -36.469 1 94.56 164 CYS B C 1
ATOM 5444 O O . CYS B 1 164 ? -3.564 -33.719 -37.031 1 94.56 164 CYS B O 1
ATOM 5446 N N . ALA B 1 165 ? -4.766 -33.531 -35.188 1 94.56 165 ALA B N 1
ATOM 5447 C CA . ALA B 1 165 ? -3.771 -34.156 -34.344 1 94.56 165 ALA B CA 1
ATOM 5448 C C . ALA B 1 165 ? -3.529 -35.594 -34.75 1 94.56 165 ALA B C 1
ATOM 5450 O O . ALA B 1 165 ? -2.439 -36.125 -34.531 1 94.56 165 ALA B O 1
ATOM 5451 N N . ARG B 1 166 ? -4.492 -36.188 -35.344 1 92.06 166 ARG B N 1
ATOM 5452 C CA . ARG B 1 166 ? -4.406 -37.594 -35.781 1 92.06 166 ARG B CA 1
ATOM 5453 C C . ARG B 1 166 ? -3.311 -37.781 -36.812 1 92.06 166 ARG B C 1
ATOM 5455 O O . ARG B 1 166 ? -2.736 -38.875 -36.938 1 92.06 166 ARG B O 1
ATOM 5462 N N . ASP B 1 167 ? -2.977 -36.719 -37.469 1 91.62 167 ASP B N 1
ATOM 5463 C CA . ASP B 1 167 ? -2.012 -36.812 -38.562 1 91.62 167 ASP B CA 1
ATOM 5464 C C . ASP B 1 167 ? -0.606 -36.469 -38.094 1 91.62 167 ASP B C 1
ATOM 5466 O O . ASP B 1 167 ? 0.364 -36.594 -38.844 1 91.62 167 ASP B O 1
ATOM 5470 N N . VAL B 1 168 ? -0.498 -36.031 -36.844 1 93.62 168 VAL B N 1
ATOM 5471 C CA . VAL B 1 168 ? 0.805 -35.656 -36.312 1 93.62 168 VAL B CA 1
ATOM 5472 C C . VAL B 1 168 ? 1.521 -36.875 -35.75 1 93.62 168 VAL B C 1
ATOM 5474 O O . VAL B 1 168 ? 1.006 -37.562 -34.844 1 93.62 168 VAL B O 1
ATOM 5477 N N . LYS B 1 169 ? 2.703 -37.156 -36.219 1 91.19 169 LYS B N 1
ATOM 5478 C CA . LYS B 1 169 ? 3.406 -38.375 -35.812 1 91.19 169 LYS B CA 1
ATOM 5479 C C . LYS B 1 169 ? 4.547 -38.062 -34.844 1 91.19 169 LYS B C 1
ATOM 5481 O O . LYS B 1 169 ? 4.914 -38.906 -34.031 1 91.19 169 LYS B O 1
ATOM 5486 N N . ASP B 1 170 ? 5.133 -36.906 -34.938 1 93.31 170 ASP B N 1
ATOM 5487 C CA . ASP B 1 170 ? 6.266 -36.531 -34.094 1 93.31 170 ASP B CA 1
ATOM 5488 C C . ASP B 1 170 ? 5.824 -36.312 -32.656 1 93.31 170 ASP B C 1
ATOM 5490 O O . ASP B 1 170 ? 5.039 -35.406 -32.375 1 93.31 170 ASP B O 1
ATOM 5494 N N . PRO B 1 171 ? 6.336 -37.094 -31.719 1 94.44 171 PRO B N 1
ATOM 5495 C CA . PRO B 1 171 ? 5.918 -36.969 -30.328 1 94.44 171 PRO B CA 1
ATOM 5496 C C . PRO B 1 171 ? 6.23 -35.594 -29.75 1 94.44 171 PRO B C 1
ATOM 5498 O O . PRO B 1 171 ? 5.5 -35.094 -28.875 1 94.44 171 PRO B O 1
ATOM 5501 N N . THR B 1 172 ? 7.254 -34.969 -30.156 1 94.5 172 THR B N 1
ATOM 5502 C CA . THR B 1 172 ? 7.605 -33.656 -29.688 1 94.5 172 THR B CA 1
ATOM 5503 C C . THR B 1 172 ? 6.539 -32.625 -30.078 1 94.5 172 THR B C 1
ATOM 5505 O O . THR B 1 172 ? 6.152 -31.781 -29.281 1 94.5 172 THR B O 1
ATOM 5508 N N . GLN B 1 173 ? 6.102 -32.719 -31.297 1 95.12 173 GLN B N 1
ATOM 5509 C CA . GLN B 1 173 ? 5.051 -31.844 -31.781 1 95.12 173 GLN B CA 1
ATOM 5510 C C . GLN B 1 173 ? 3.727 -32.125 -31.078 1 95.12 173 GLN B C 1
ATOM 5512 O O . GLN B 1 173 ? 2.977 -31.203 -30.766 1 95.12 173 GLN B O 1
ATOM 5517 N N . LEU B 1 174 ? 3.543 -33.406 -30.828 1 96.44 174 LEU B N 1
ATOM 5518 C CA . LEU B 1 174 ? 2.32 -33.812 -30.141 1 96.44 174 LEU B CA 1
ATOM 5519 C C . LEU B 1 174 ? 2.318 -33.281 -28.703 1 96.44 174 LEU B C 1
ATOM 5521 O O . LEU B 1 174 ? 1.267 -32.938 -28.172 1 96.44 174 LEU B O 1
ATOM 5525 N N . LEU B 1 175 ? 3.447 -33.312 -28.078 1 97.06 175 LEU B N 1
ATOM 5526 C CA . LEU B 1 175 ? 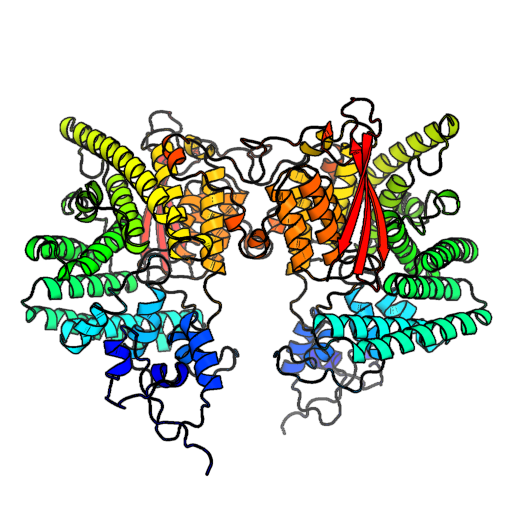3.57 -32.781 -26.719 1 97.06 175 LEU B CA 1
ATOM 5527 C C . LEU B 1 175 ? 3.213 -31.297 -26.688 1 97.06 175 LEU B C 1
ATOM 5529 O O . LEU B 1 175 ? 2.43 -30.859 -25.828 1 97.06 175 LEU B O 1
ATOM 5533 N N . ALA B 1 176 ? 3.777 -30.547 -27.594 1 96.81 176 ALA B N 1
ATOM 5534 C CA . ALA B 1 176 ? 3.471 -29.109 -27.688 1 96.81 176 ALA B CA 1
ATOM 5535 C C . ALA B 1 176 ? 1.98 -28.891 -27.922 1 96.81 176 ALA B C 1
ATOM 5537 O O . ALA B 1 176 ? 1.376 -28 -27.312 1 96.81 176 ALA B O 1
ATOM 5538 N N . LEU B 1 177 ? 1.453 -29.672 -28.797 1 97.38 177 LEU B N 1
ATOM 5539 C CA . LEU B 1 177 ? 0.027 -29.578 -29.094 1 97.38 177 LEU B CA 1
ATOM 5540 C C . LEU B 1 177 ? -0.803 -29.906 -27.859 1 97.38 177 LEU B C 1
ATOM 5542 O O . LEU B 1 177 ? -1.796 -29.219 -27.578 1 97.38 177 LEU B O 1
ATOM 5546 N N . SER B 1 178 ? -0.447 -30.922 -27.172 1 97.69 178 SER B N 1
ATOM 5547 C CA . SER B 1 178 ? -1.177 -31.328 -25.969 1 97.69 178 SER B CA 1
ATOM 5548 C C . SER B 1 178 ? -1.229 -30.188 -24.953 1 97.69 178 SER B C 1
ATOM 5550 O O . SER B 1 178 ? -2.254 -29.969 -24.297 1 97.69 178 SER B O 1
ATOM 5552 N N . LEU B 1 179 ? -0.128 -29.484 -24.781 1 97.94 179 LEU B N 1
ATOM 5553 C CA . LEU B 1 179 ? -0.073 -28.359 -23.844 1 97.94 179 LEU B CA 1
ATOM 5554 C C . LEU B 1 179 ? -0.997 -27.234 -24.297 1 97.94 179 LEU B C 1
ATOM 5556 O O . LEU B 1 179 ? -1.65 -26.594 -23.469 1 97.94 179 LEU B O 1
ATOM 5560 N N . ALA B 1 180 ? -1.039 -26.953 -25.562 1 98 180 ALA B N 1
ATOM 5561 C CA . ALA B 1 180 ? -1.955 -25.953 -26.094 1 98 180 ALA B CA 1
ATOM 5562 C C . ALA B 1 180 ? -3.408 -26.359 -25.859 1 98 180 ALA B C 1
ATOM 5564 O O . ALA B 1 180 ? -4.23 -25.531 -25.453 1 98 180 ALA B O 1
ATOM 5565 N N . LEU B 1 181 ? -3.68 -27.609 -26.156 1 98.12 181 LEU B N 1
ATOM 5566 C CA . LEU B 1 181 ? -5.039 -28.109 -25.984 1 98.12 181 LEU B CA 1
ATOM 5567 C C . LEU B 1 181 ? -5.43 -28.125 -24.5 1 98.12 181 LEU B C 1
ATOM 5569 O O . LEU B 1 181 ? -6.586 -27.859 -24.172 1 98.12 181 LEU B O 1
ATOM 5573 N N . LEU B 1 182 ? -4.473 -28.484 -23.688 1 98 182 LEU B N 1
ATOM 5574 C CA . LEU B 1 182 ? -4.68 -28.391 -22.25 1 98 182 LEU B CA 1
ATOM 5575 C C . LEU B 1 182 ? -5.098 -26.984 -21.844 1 98 182 LEU B C 1
ATOM 5577 O O . LEU B 1 182 ? -6.047 -26.812 -21.078 1 98 182 LEU B O 1
ATOM 5581 N N . SER B 1 183 ? -4.441 -26.031 -22.344 1 98.12 183 SER B N 1
ATOM 5582 C CA . SER B 1 183 ? -4.73 -24.625 -22.016 1 98.12 183 SER B CA 1
ATOM 5583 C C . SER B 1 183 ? -6.102 -24.219 -22.531 1 98.12 183 SER B C 1
ATOM 5585 O O . SER B 1 183 ? -6.812 -23.453 -21.875 1 98.12 183 SER B O 1
ATOM 5587 N N . VAL B 1 184 ? -6.465 -24.672 -23.703 1 97.75 184 VAL B N 1
ATOM 5588 C CA . VAL B 1 184 ? -7.781 -24.375 -24.266 1 97.75 184 VAL B CA 1
ATOM 5589 C C . VAL B 1 184 ? -8.867 -24.938 -23.344 1 97.75 184 VAL B C 1
ATOM 5591 O O . VAL B 1 184 ? -9.82 -24.234 -23 1 97.75 184 VAL B O 1
ATOM 5594 N N . THR B 1 185 ? -8.695 -26.156 -22.938 1 97.25 185 THR B N 1
ATOM 5595 C CA . THR B 1 185 ? -9.711 -26.797 -22.109 1 97.25 185 THR B CA 1
ATOM 5596 C C . THR B 1 185 ? -9.766 -26.156 -20.734 1 97.25 185 THR B C 1
ATOM 5598 O O . THR B 1 185 ? -10.836 -26.047 -20.125 1 97.25 185 THR B O 1
ATOM 5601 N N . ASN B 1 186 ? -8.633 -25.797 -20.203 1 95.94 186 ASN B N 1
ATOM 5602 C CA . ASN B 1 186 ? -8.625 -25.047 -18.953 1 95.94 186 ASN B CA 1
ATOM 5603 C C . ASN B 1 186 ? -9.461 -23.766 -19.047 1 95.94 186 ASN B C 1
ATOM 5605 O O . ASN B 1 186 ? -10.242 -23.469 -18.156 1 95.94 186 ASN B O 1
ATOM 5609 N N . MET B 1 187 ? -9.328 -23.062 -20.172 1 94.75 187 MET B N 1
ATOM 5610 C CA . MET B 1 187 ? -10.031 -21.797 -20.359 1 94.75 187 MET B CA 1
ATOM 5611 C C . MET B 1 187 ? -11.523 -22.047 -20.578 1 94.75 187 MET B C 1
ATOM 5613 O O . MET B 1 187 ? -12.352 -21.203 -20.203 1 94.75 187 MET B O 1
ATOM 5617 N N . MET B 1 188 ? -11.828 -23.156 -21.125 1 93.75 188 MET B N 1
ATOM 5618 C CA . MET B 1 188 ? -13.219 -23.469 -21.438 1 93.75 188 MET B CA 1
ATOM 5619 C C . MET B 1 188 ? -13.93 -24.078 -20.234 1 93.75 188 MET B C 1
ATOM 5621 O O . MET B 1 188 ? -15.156 -24.203 -20.234 1 93.75 188 MET B O 1
ATOM 5625 N N . GLY B 1 189 ? -13.219 -24.484 -19.25 1 92.88 189 GLY B N 1
ATOM 5626 C CA . GLY B 1 189 ? -13.812 -25.109 -18.078 1 92.88 189 GLY B CA 1
ATOM 5627 C C . GLY B 1 189 ? -14.117 -26.578 -18.281 1 92.88 189 GLY B C 1
ATOM 5628 O O . GLY B 1 189 ? -15.031 -27.109 -17.656 1 92.88 189 GLY B O 1
ATOM 5629 N N . ARG B 1 190 ? -13.438 -27.156 -19.234 1 94.06 190 ARG B N 1
ATOM 5630 C CA . ARG B 1 190 ? -13.594 -28.578 -19.484 1 94.06 190 ARG B CA 1
ATOM 5631 C C . ARG B 1 190 ? -12.531 -29.391 -18.734 1 94.06 190 ARG B C 1
ATOM 5633 O O . ARG B 1 190 ? -11.57 -29.859 -19.344 1 94.06 190 ARG B O 1
ATOM 5640 N N . TRP B 1 191 ? -12.82 -29.703 -17.531 1 94.06 191 TRP B N 1
ATOM 5641 C CA . TRP B 1 191 ? -11.812 -30.188 -16.594 1 94.06 191 TRP B CA 1
ATOM 5642 C C . TRP B 1 191 ? -11.414 -31.625 -16.922 1 94.06 191 TRP B C 1
ATOM 5644 O O . TRP B 1 191 ? -10.227 -31.969 -16.875 1 94.06 191 TRP B O 1
ATOM 5654 N N . SER B 1 192 ? -12.344 -32.469 -17.266 1 92.81 192 SER B N 1
ATOM 5655 C CA . SER B 1 192 ? -12.039 -33.844 -17.594 1 92.81 192 SER B CA 1
ATOM 5656 C C . SER B 1 192 ? -11.117 -33.969 -18.797 1 92.81 192 SER B C 1
ATOM 5658 O O . SER B 1 192 ? -10.164 -34.719 -18.797 1 92.81 192 SER B O 1
ATOM 5660 N N . GLU B 1 193 ? -11.43 -33.156 -19.797 1 94.69 193 GLU B N 1
ATOM 5661 C CA . GLU B 1 193 ? -10.586 -33.156 -21 1 94.69 193 GLU B CA 1
ATOM 5662 C C . GLU B 1 193 ? -9.195 -32.594 -20.672 1 94.69 193 GLU B C 1
ATOM 5664 O O . GLU B 1 193 ? -8.195 -33.062 -21.219 1 94.69 193 GLU B O 1
ATOM 5669 N N . SER B 1 194 ? -9.195 -31.609 -19.828 1 95.5 194 SER B N 1
ATOM 5670 C CA . SER B 1 194 ? -7.922 -31.031 -19.391 1 95.5 194 SER B CA 1
ATOM 5671 C C . SER B 1 194 ? -7.027 -32.094 -18.766 1 95.5 194 SER B C 1
ATOM 5673 O O . SER B 1 194 ? -5.828 -32.156 -19.062 1 95.5 194 SER B O 1
ATOM 5675 N N . GLN B 1 195 ? -7.59 -33 -17.969 1 94.38 195 GLN B N 1
ATOM 5676 C CA . GLN B 1 195 ? -6.832 -34.062 -17.312 1 94.38 195 GLN B CA 1
ATOM 5677 C C . GLN B 1 195 ? -6.281 -35.062 -18.328 1 94.38 195 GLN B C 1
ATOM 5679 O O . GLN B 1 195 ? -5.172 -35.562 -18.156 1 94.38 195 GLN B O 1
ATOM 5684 N N . VAL B 1 196 ? -7.066 -35.25 -19.312 1 95.38 196 VAL B N 1
ATOM 5685 C CA . VAL B 1 196 ? -6.621 -36.156 -20.375 1 95.38 196 VAL B CA 1
ATOM 5686 C C . VAL B 1 196 ? -5.387 -35.594 -21.062 1 95.38 196 VAL B C 1
ATOM 5688 O O . VAL B 1 196 ? -4.406 -36.312 -21.281 1 95.38 196 VAL B O 1
ATOM 5691 N N . HIS B 1 197 ? -5.422 -34.375 -21.344 1 96.75 197 HIS B N 1
ATOM 5692 C CA . HIS B 1 197 ? -4.309 -33.719 -22.031 1 96.75 197 HIS B CA 1
ATOM 5693 C C . HIS B 1 197 ? -3.061 -33.688 -21.156 1 96.75 197 HIS B C 1
ATOM 5695 O O . HIS B 1 197 ? -1.941 -33.812 -21.656 1 96.75 197 HIS B O 1
ATOM 5701 N N . ILE B 1 198 ? -3.217 -33.5 -19.875 1 95.88 198 ILE B N 1
ATOM 5702 C CA . ILE B 1 198 ? -2.064 -33.406 -18.984 1 95.88 198 ILE B CA 1
ATOM 5703 C C . ILE B 1 198 ? -1.387 -34.781 -18.891 1 95.88 198 ILE B C 1
ATOM 5705 O O . ILE B 1 198 ? -0.159 -34.875 -18.938 1 95.88 198 ILE B O 1
ATOM 5709 N N . ILE B 1 199 ? -2.193 -35.844 -18.734 1 96.38 199 ILE B N 1
ATOM 5710 C CA . ILE B 1 199 ? -1.64 -37.188 -18.625 1 96.38 199 ILE B CA 1
ATOM 5711 C C . ILE B 1 199 ? -1.004 -37.562 -19.953 1 96.38 199 ILE B C 1
ATOM 5713 O O . ILE B 1 199 ? 0.058 -38.188 -19.984 1 96.38 199 ILE B O 1
ATOM 5717 N N . ALA B 1 200 ? -1.665 -37.156 -21.031 1 96.56 200 ALA B N 1
ATOM 5718 C CA . ALA B 1 200 ? -1.071 -37.375 -22.359 1 96.56 200 ALA B CA 1
ATOM 5719 C C . ALA B 1 200 ? 0.274 -36.688 -22.469 1 96.56 200 ALA B C 1
ATOM 5721 O O . ALA B 1 200 ? 1.21 -37.188 -23.078 1 96.56 200 ALA B O 1
ATOM 5722 N N . GLY B 1 201 ? 0.341 -35.5 -21.953 1 96.88 201 GLY B N 1
ATOM 5723 C CA . GLY B 1 201 ? 1.596 -34.781 -21.969 1 96.88 201 GLY B CA 1
ATOM 5724 C C . GLY B 1 201 ? 2.727 -35.5 -21.281 1 96.88 201 GLY B C 1
ATOM 5725 O O . GLY B 1 201 ? 3.84 -35.594 -21.797 1 96.88 201 GLY B O 1
ATOM 5726 N N . HIS B 1 202 ? 2.457 -36.062 -20.141 1 96.38 202 HIS B N 1
ATOM 5727 C CA . HIS B 1 202 ? 3.471 -36.844 -19.406 1 96.38 202 HIS B CA 1
ATOM 5728 C C . HIS B 1 202 ? 3.922 -38.062 -20.219 1 96.38 202 HIS B C 1
ATOM 5730 O O . HIS B 1 202 ? 5.117 -38.344 -20.281 1 96.38 202 HIS B O 1
ATOM 5736 N N . ARG B 1 203 ? 2.988 -38.719 -20.781 1 95.69 203 ARG B N 1
ATOM 5737 C CA . ARG B 1 203 ? 3.303 -39.875 -21.594 1 95.69 203 ARG B CA 1
ATOM 5738 C C . ARG B 1 203 ? 4.152 -39.5 -22.797 1 95.69 203 ARG B C 1
ATOM 5740 O O . ARG B 1 203 ? 5.137 -40.156 -23.109 1 95.69 203 ARG B O 1
ATOM 5747 N N . LEU B 1 204 ? 3.75 -38.469 -23.5 1 96.25 204 LEU B N 1
ATOM 5748 C CA . LEU B 1 204 ? 4.445 -38 -24.703 1 96.25 204 LEU B CA 1
ATOM 5749 C C . LEU B 1 204 ? 5.863 -37.562 -24.359 1 96.25 204 LEU B C 1
ATOM 5751 O O . LEU B 1 204 ? 6.789 -37.781 -25.141 1 96.25 204 LEU B O 1
ATOM 5755 N N . LEU B 1 205 ? 5.992 -36.875 -23.266 1 95.62 205 LEU B N 1
ATOM 5756 C CA . LEU B 1 205 ? 7.324 -36.469 -22.844 1 95.62 205 LEU B CA 1
ATOM 5757 C C . LEU B 1 205 ? 8.211 -37.688 -22.562 1 95.62 205 LEU B C 1
ATOM 5759 O O . LEU B 1 205 ? 9.398 -37.688 -22.922 1 95.62 205 LEU B O 1
ATOM 5763 N N . SER B 1 206 ? 7.645 -38.688 -21.922 1 93.75 206 SER B N 1
ATOM 5764 C CA . SER B 1 206 ? 8.391 -39.906 -21.656 1 93.75 206 SER B CA 1
ATOM 5765 C C . SER B 1 206 ? 8.805 -40.594 -22.969 1 93.75 206 SER B C 1
ATOM 5767 O O . SER B 1 206 ? 9.914 -41.125 -23.062 1 93.75 206 SER B O 1
ATOM 5769 N N . GLN B 1 207 ? 7.992 -40.531 -23.953 1 92.75 207 GLN B N 1
ATOM 5770 C CA . GLN B 1 207 ? 8.258 -41.156 -25.25 1 92.75 207 GLN B CA 1
ATOM 5771 C C . GLN B 1 207 ? 9.305 -40.344 -26.031 1 92.75 207 GLN B C 1
ATOM 5773 O O . GLN B 1 207 ? 10.195 -40.938 -26.641 1 92.75 207 GLN B O 1
ATOM 5778 N N . ALA B 1 208 ? 9.102 -39.031 -26.031 1 92.5 208 ALA B N 1
ATOM 5779 C CA . ALA B 1 208 ? 9.992 -38.156 -26.797 1 92.5 208 ALA B CA 1
ATOM 5780 C C . ALA B 1 208 ? 11.352 -38.031 -26.125 1 92.5 208 ALA B C 1
ATOM 5782 O O . ALA B 1 208 ? 12.359 -37.781 -26.797 1 92.5 208 ALA B O 1
ATOM 5783 N N . GLY B 1 209 ? 11.375 -38.312 -24.797 1 89.94 209 GLY B N 1
ATOM 5784 C CA . GLY B 1 209 ? 12.609 -38.125 -24.062 1 89.94 209 GLY B CA 1
ATOM 5785 C C . GLY B 1 209 ? 12.875 -36.656 -23.75 1 89.94 209 GLY B C 1
ATOM 5786 O O . GLY B 1 209 ? 12.242 -35.75 -24.312 1 89.94 209 GLY B O 1
ATOM 5787 N N . HIS B 1 210 ? 13.781 -36.469 -22.812 1 85.62 210 HIS B N 1
ATOM 5788 C CA . HIS B 1 210 ? 14.141 -35.094 -22.422 1 85.62 210 HIS B CA 1
ATOM 5789 C C . HIS B 1 210 ? 15.391 -34.656 -23.172 1 85.62 210 HIS B C 1
ATOM 5791 O O . HIS B 1 210 ? 16.453 -35.25 -23.062 1 85.62 210 HIS B O 1
ATOM 5797 N N . GLY B 1 211 ? 15.188 -33.656 -24.031 1 84.5 211 GLY B N 1
ATOM 5798 C CA . GLY B 1 211 ? 16.266 -33.062 -24.797 1 84.5 211 GLY B CA 1
ATOM 5799 C C . GLY B 1 211 ? 16.078 -31.562 -25.047 1 84.5 211 GLY B C 1
ATOM 5800 O O . GLY B 1 211 ? 15.219 -30.938 -24.438 1 84.5 211 GLY B O 1
ATOM 5801 N N . SER B 1 212 ? 16.922 -31.016 -25.828 1 84.12 212 SER B N 1
ATOM 5802 C CA . SER B 1 212 ? 16.891 -29.578 -26.125 1 84.12 212 SER B CA 1
ATOM 5803 C C . SER B 1 212 ? 15.586 -29.188 -26.812 1 84.12 212 SER B C 1
ATOM 5805 O O . SER B 1 212 ? 15.055 -28.109 -26.562 1 84.12 212 SER B O 1
ATOM 5807 N N . GLU B 1 213 ? 15.016 -30.109 -27.547 1 86.62 213 GLU B N 1
ATOM 5808 C CA . GLU B 1 213 ? 13.805 -29.812 -28.312 1 86.62 213 GLU B CA 1
ATOM 5809 C C . GLU B 1 213 ? 12.562 -29.875 -27.422 1 86.62 213 GLU B C 1
ATOM 5811 O O . GLU B 1 213 ? 11.547 -29.266 -27.734 1 86.62 213 GLU B O 1
ATOM 5816 N N . THR B 1 214 ? 12.664 -30.641 -26.359 1 91.94 214 THR B N 1
ATOM 5817 C CA . THR B 1 214 ? 11.484 -30.844 -25.531 1 91.94 214 THR B CA 1
ATOM 5818 C C . THR B 1 214 ? 11.594 -30.047 -24.234 1 91.94 214 THR B C 1
ATOM 5820 O O . THR B 1 214 ? 10.664 -30.031 -23.422 1 91.94 214 THR B O 1
ATOM 5823 N N . SER B 1 215 ? 12.688 -29.359 -24.062 1 89.56 215 SER B N 1
ATOM 5824 C CA . SER B 1 215 ? 12.953 -28.688 -22.781 1 89.56 215 SER B CA 1
ATOM 5825 C C . SER B 1 215 ? 11.898 -27.641 -22.484 1 89.56 215 SER B C 1
ATOM 5827 O O . SER B 1 215 ? 11.398 -27.547 -21.359 1 89.56 215 SER B O 1
ATOM 5829 N N . GLY B 1 216 ? 11.57 -26.812 -23.453 1 91.5 216 GLY B N 1
ATOM 5830 C CA . GLY B 1 216 ? 10.555 -25.797 -23.266 1 91.5 216 GLY B CA 1
ATOM 5831 C C . GLY B 1 216 ? 9.195 -26.375 -22.906 1 91.5 216 GLY B C 1
ATOM 5832 O O . GLY B 1 216 ? 8.539 -25.906 -21.969 1 91.5 216 GLY B O 1
ATOM 5833 N N . ALA B 1 217 ? 8.836 -27.375 -23.609 1 95 217 ALA B N 1
ATOM 5834 C CA . ALA B 1 217 ? 7.547 -28.031 -23.359 1 95 217 ALA B CA 1
ATOM 5835 C C . ALA B 1 217 ? 7.527 -28.719 -22 1 95 217 ALA B C 1
ATOM 5837 O O . ALA B 1 217 ? 6.5 -28.734 -21.328 1 95 217 ALA B O 1
ATOM 5838 N N . ALA B 1 218 ? 8.617 -29.328 -21.688 1 95 218 ALA B N 1
ATOM 5839 C CA . ALA B 1 218 ? 8.727 -30 -20.391 1 95 218 ALA B CA 1
ATOM 5840 C C . ALA B 1 218 ? 8.547 -29.016 -19.234 1 95 218 ALA B C 1
ATOM 5842 O O . ALA B 1 218 ? 7.914 -29.344 -18.234 1 95 218 ALA B O 1
ATOM 5843 N N . GLU B 1 219 ? 9.109 -27.844 -19.391 1 93.94 219 GLU B N 1
ATOM 5844 C CA . GLU B 1 219 ? 8.945 -26.812 -18.375 1 93.94 219 GLU B CA 1
ATOM 5845 C C . GLU B 1 219 ? 7.48 -26.422 -18.219 1 93.94 219 GLU B C 1
ATOM 5847 O O . GLU B 1 219 ? 6.969 -26.375 -17.094 1 93.94 219 GLU B O 1
ATOM 5852 N N . ILE B 1 220 ? 6.859 -26.203 -19.281 1 95.75 220 ILE B N 1
ATOM 5853 C CA . ILE B 1 220 ? 5.473 -25.75 -19.25 1 95.75 220 ILE B CA 1
ATOM 5854 C C . ILE B 1 220 ? 4.582 -26.875 -18.719 1 95.75 220 ILE B C 1
ATOM 5856 O O . ILE B 1 220 ? 3.611 -26.609 -18 1 95.75 220 ILE B O 1
ATOM 5860 N N . LEU B 1 221 ? 4.895 -28.109 -19.094 1 97 221 LEU B N 1
ATOM 5861 C CA . LEU B 1 221 ? 4.133 -29.234 -18.562 1 97 221 LEU B CA 1
ATOM 5862 C C . LEU B 1 221 ? 4.172 -29.266 -17.047 1 97 221 LEU B C 1
ATOM 5864 O O . LEU B 1 221 ? 3.145 -29.469 -16.391 1 97 221 LEU B O 1
ATOM 5868 N N . THR B 1 222 ? 5.324 -29.062 -16.5 1 96.19 222 THR B N 1
ATOM 5869 C CA . THR B 1 222 ? 5.473 -29.031 -15.047 1 96.19 222 THR B CA 1
ATOM 5870 C C . THR B 1 222 ? 4.629 -27.906 -14.438 1 96.19 222 THR B C 1
ATOM 5872 O O . THR B 1 222 ? 3.943 -28.109 -13.438 1 96.19 222 THR B O 1
ATOM 5875 N N . ARG B 1 223 ? 4.641 -26.781 -15.031 1 95.69 223 ARG B N 1
ATOM 5876 C CA . ARG B 1 223 ? 3.941 -25.609 -14.516 1 95.69 223 ARG B CA 1
ATOM 5877 C C . ARG B 1 223 ? 2.43 -25.797 -14.609 1 95.69 223 ARG B C 1
ATOM 5879 O O . ARG B 1 223 ? 1.707 -25.516 -13.648 1 95.69 223 ARG B O 1
ATOM 5886 N N . LEU B 1 224 ? 1.972 -26.25 -15.734 1 96.69 224 LEU B N 1
ATOM 5887 C CA . LEU B 1 224 ? 0.541 -26.469 -15.922 1 96.69 224 LEU B CA 1
ATOM 5888 C C . LEU B 1 224 ? 0.051 -27.641 -15.062 1 96.69 224 LEU B C 1
ATOM 5890 O O . LEU B 1 224 ? -1.091 -27.625 -14.602 1 96.69 224 LEU B O 1
ATOM 5894 N N . ASP B 1 225 ? 0.922 -28.594 -14.906 1 96.44 225 ASP B N 1
ATOM 5895 C CA . ASP B 1 225 ? 0.583 -29.719 -14.047 1 96.44 225 ASP B CA 1
ATOM 5896 C C . ASP B 1 225 ? 0.323 -29.266 -12.609 1 96.44 225 ASP B C 1
ATOM 5898 O O . ASP B 1 225 ? -0.658 -29.688 -11.992 1 96.44 225 ASP B O 1
ATOM 5902 N N . LEU B 1 226 ? 1.193 -28.484 -12.125 1 95.75 226 LEU B N 1
ATOM 5903 C CA . LEU B 1 226 ? 0.997 -27.938 -10.781 1 95.75 226 LEU B CA 1
ATOM 5904 C C . LEU B 1 226 ? -0.311 -27.156 -10.695 1 95.75 226 LEU B C 1
ATOM 5906 O O . LEU B 1 226 ? -1.02 -27.234 -9.688 1 95.75 226 LEU B O 1
ATOM 5910 N N . MET B 1 227 ? -0.584 -26.406 -11.672 1 95.25 227 MET B N 1
ATOM 5911 C CA . MET B 1 227 ? -1.838 -25.656 -11.695 1 95.25 227 MET B CA 1
ATOM 5912 C C . MET B 1 227 ? -3.033 -26.594 -11.57 1 95.25 227 MET B C 1
ATOM 5914 O O . MET B 1 227 ? -3.961 -26.312 -10.797 1 95.25 227 MET B O 1
ATOM 5918 N N . ALA B 1 228 ? -2.975 -27.641 -12.328 1 94.81 228 ALA B N 1
ATOM 5919 C CA . ALA B 1 228 ? -4.055 -28.625 -12.281 1 94.81 228 ALA B CA 1
ATOM 5920 C C . ALA B 1 228 ? -4.176 -29.234 -10.883 1 94.81 228 ALA B C 1
ATOM 5922 O O . ALA B 1 228 ? -5.285 -29.469 -10.398 1 94.81 228 ALA B O 1
ATOM 5923 N N . MET B 1 229 ? -3.098 -29.453 -10.242 1 94.19 229 MET B N 1
ATOM 5924 C CA . MET B 1 229 ? -3.09 -30.047 -8.906 1 94.19 229 MET B CA 1
ATOM 5925 C C . MET B 1 229 ? -3.68 -29.094 -7.883 1 94.19 229 MET B C 1
ATOM 5927 O O . MET B 1 229 ? -4.398 -29.5 -6.973 1 94.19 229 MET B O 1
ATOM 5931 N N . THR B 1 230 ? -3.355 -27.828 -7.977 1 92.88 230 THR B N 1
ATOM 5932 C CA . THR B 1 230 ? -3.807 -26.828 -7.008 1 92.88 230 THR B CA 1
ATOM 5933 C C . THR B 1 230 ? -5.301 -26.578 -7.164 1 92.88 230 THR B C 1
ATOM 5935 O O . THR B 1 230 ? -5.988 -26.266 -6.184 1 92.88 230 THR B O 1
ATOM 5938 N N . PHE B 1 231 ? -5.832 -26.609 -8.305 1 86.81 231 PHE B N 1
ATOM 5939 C CA . PHE B 1 231 ? -7.242 -26.344 -8.578 1 86.81 231 PHE B CA 1
ATOM 5940 C C . PHE B 1 231 ? -8.086 -27.578 -8.242 1 86.81 231 PHE B C 1
ATOM 5942 O O . PHE B 1 231 ? -9.125 -27.453 -7.59 1 86.81 231 PHE B O 1
ATOM 5949 N N . SER B 1 232 ? -7.734 -28.719 -8.445 1 77 232 SER B N 1
ATOM 5950 C CA . SER B 1 232 ? -8.312 -30.047 -8.289 1 77 232 SER B CA 1
ATOM 5951 C C . SER B 1 232 ? -9.82 -29.969 -8.062 1 77 232 SER B C 1
ATOM 5953 O O . SER B 1 232 ? -10.297 -30.188 -6.949 1 77 232 SER B O 1
ATOM 5955 N N . ASP B 1 233 ? -10.539 -29.859 -9.109 1 81.06 233 ASP B N 1
ATOM 5956 C CA . ASP B 1 233 ? -11.992 -29.828 -9.086 1 81.06 233 ASP B CA 1
ATOM 5957 C C . ASP B 1 233 ? -12.562 -31.188 -8.719 1 81.06 233 ASP B C 1
ATOM 5959 O O . ASP B 1 233 ? -12.094 -32.219 -9.211 1 81.06 233 ASP B O 1
ATOM 5963 N N . SER B 1 234 ? -13.5 -31.141 -7.906 1 83.25 234 SER B N 1
ATOM 5964 C CA . SER B 1 234 ? -14.039 -32.406 -7.379 1 83.25 234 SER B CA 1
ATOM 5965 C C . SER B 1 234 ? -14.773 -33.188 -8.461 1 83.25 234 SER B C 1
ATOM 5967 O O . SER B 1 234 ? -14.922 -34.406 -8.359 1 83.25 234 SER B O 1
ATOM 5969 N N . SER B 1 235 ? -15.25 -32.531 -9.445 1 85.69 235 SER B N 1
ATOM 5970 C CA . SER B 1 235 ? -15.914 -33.219 -10.539 1 85.69 235 SER B CA 1
ATOM 5971 C C . SER B 1 235 ? -14.914 -33.938 -11.445 1 85.69 235 SER B C 1
ATOM 5973 O O . SER B 1 235 ? -15.266 -34.875 -12.148 1 85.69 235 SER B O 1
ATOM 5975 N N . ALA B 1 236 ? -13.742 -33.469 -11.469 1 90.62 236 ALA B N 1
ATOM 5976 C CA . ALA B 1 236 ? -12.633 -34.062 -12.211 1 90.62 236 ALA B CA 1
ATOM 5977 C C . ALA B 1 236 ? -11.32 -33.906 -11.445 1 90.62 236 ALA B C 1
ATOM 5979 O O . ALA B 1 236 ? -10.414 -33.188 -11.883 1 90.62 236 ALA B O 1
ATOM 5980 N N . PRO B 1 237 ? -11.211 -34.656 -10.43 1 89.88 237 PRO B N 1
ATOM 5981 C CA . PRO B 1 237 ? -10.008 -34.531 -9.594 1 89.88 237 PRO B CA 1
ATOM 5982 C C . PRO B 1 237 ? -8.734 -34.938 -10.336 1 89.88 237 PRO B C 1
ATOM 5984 O O . PRO B 1 237 ? -8.773 -35.781 -11.227 1 89.88 237 PRO B O 1
ATOM 5987 N N . TYR B 1 238 ? -7.676 -34.312 -10.008 1 93.25 238 TYR B N 1
ATOM 5988 C CA . TYR B 1 238 ? -6.383 -34.656 -10.602 1 93.25 238 TYR B CA 1
ATOM 5989 C C . TYR B 1 238 ? -6.051 -36.125 -10.391 1 93.25 238 TYR B C 1
ATOM 5991 O O . TYR B 1 238 ? -6.191 -36.625 -9.281 1 93.25 238 TYR B O 1
ATOM 5999 N N . PRO B 1 239 ? -5.648 -36.781 -11.398 1 92.44 239 PRO B N 1
ATOM 6000 C CA . PRO B 1 239 ? -5.363 -38.219 -11.305 1 92.44 239 PRO B CA 1
ATOM 6001 C C . PRO B 1 239 ? -3.951 -38.531 -10.805 1 92.44 239 PRO B C 1
ATOM 6003 O O . PRO B 1 239 ? -3.107 -39 -11.57 1 92.44 239 PRO B O 1
ATOM 6006 N N . TYR B 1 240 ? -3.73 -38.469 -9.57 1 92.38 240 TYR B N 1
ATOM 6007 C CA . TYR B 1 240 ? -2.42 -38.562 -8.938 1 92.38 240 TYR B CA 1
ATOM 6008 C C . TYR B 1 240 ? -1.758 -39.906 -9.266 1 92.38 240 TYR B C 1
ATOM 6010 O O . TYR B 1 240 ? -0.543 -39.969 -9.469 1 92.38 240 TYR B O 1
ATOM 6018 N N . LYS B 1 241 ? -2.459 -40.938 -9.344 1 90.12 241 LYS B N 1
ATOM 6019 C CA . LYS B 1 241 ? -1.902 -42.281 -9.539 1 90.12 241 LYS B CA 1
ATOM 6020 C C . LYS B 1 241 ? -1.362 -42.438 -10.961 1 90.12 241 LYS B C 1
ATOM 6022 O O . LYS B 1 241 ? -0.499 -43.281 -11.203 1 90.12 241 LYS B O 1
ATOM 6027 N N . LEU B 1 242 ? -1.848 -41.625 -11.898 1 92.62 242 LEU B N 1
ATOM 6028 C CA . LEU B 1 242 ? -1.448 -41.75 -13.297 1 92.62 242 LEU B CA 1
ATOM 6029 C C . LEU B 1 242 ? -0.275 -40.812 -13.609 1 92.62 242 LEU B C 1
ATOM 6031 O O . LEU B 1 242 ? 0.348 -40.938 -14.664 1 92.62 242 LEU B O 1
ATOM 6035 N N . ALA B 1 243 ? 0.033 -39.938 -12.734 1 93.12 243 ALA B N 1
ATOM 6036 C CA . ALA B 1 243 ? 1.097 -38.969 -12.961 1 93.12 243 ALA B CA 1
ATOM 6037 C C . ALA B 1 243 ? 2.396 -39.406 -12.297 1 93.12 243 ALA B C 1
ATOM 6039 O O . ALA B 1 243 ? 2.373 -40.062 -11.258 1 93.12 243 ALA B O 1
ATOM 6040 N N . PRO B 1 244 ? 3.512 -39.062 -12.867 1 93.44 244 PRO B N 1
ATOM 6041 C CA . PRO B 1 244 ? 4.781 -39.406 -12.227 1 93.44 244 PRO B CA 1
ATOM 6042 C C . PRO B 1 244 ? 5.016 -38.625 -10.93 1 93.44 244 PRO B C 1
ATOM 6044 O O . PRO B 1 244 ? 4.668 -37.438 -10.836 1 93.44 244 PRO B O 1
ATOM 6047 N N . ARG B 1 245 ? 5.648 -39.25 -9.93 1 90.44 245 ARG B N 1
ATOM 6048 C CA . ARG B 1 245 ? 5.926 -38.625 -8.633 1 90.44 245 ARG B CA 1
ATOM 6049 C C . ARG B 1 245 ? 6.977 -37.531 -8.766 1 90.44 245 ARG B C 1
ATOM 6051 O O . ARG B 1 245 ? 6.926 -36.531 -8.047 1 90.44 245 ARG B O 1
ATOM 6058 N N . THR B 1 246 ? 7.938 -37.781 -9.656 1 91.5 246 THR B N 1
ATOM 6059 C CA . THR B 1 246 ? 8.961 -36.781 -9.945 1 91.5 246 THR B CA 1
ATOM 6060 C C . THR B 1 246 ? 9 -36.469 -11.438 1 91.5 246 THR B C 1
ATOM 6062 O O . THR B 1 246 ? 8.555 -37.281 -12.258 1 91.5 246 THR B O 1
ATOM 6065 N N . VAL B 1 247 ? 9.422 -35.281 -11.781 1 92.38 247 VAL B N 1
ATOM 6066 C CA . VAL B 1 247 ? 9.477 -34.844 -13.172 1 92.38 247 VAL B CA 1
ATOM 6067 C C . VAL B 1 247 ? 10.914 -34.531 -13.562 1 92.38 247 VAL B C 1
ATOM 6069 O O . VAL B 1 247 ? 11.82 -34.594 -12.727 1 92.38 247 VAL B O 1
ATOM 6072 N N . TRP B 1 248 ? 11.102 -34.25 -14.766 1 88.69 248 TRP B N 1
ATOM 6073 C CA . TRP B 1 248 ? 12.422 -34.125 -15.367 1 88.69 248 TRP B CA 1
ATOM 6074 C C . TRP B 1 248 ? 13.266 -33.094 -14.617 1 88.69 248 TRP B C 1
ATOM 6076 O O . TRP B 1 248 ? 14.461 -33.312 -14.406 1 88.69 248 TRP B O 1
ATOM 6086 N N . ILE B 1 249 ? 12.688 -32 -14.195 1 89.81 249 ILE B N 1
ATOM 6087 C CA . ILE B 1 249 ? 13.43 -30.875 -13.625 1 89.81 249 ILE B CA 1
ATOM 6088 C C . ILE B 1 249 ? 13.977 -31.266 -12.25 1 89.81 249 ILE B C 1
ATOM 6090 O O . ILE B 1 249 ? 15.008 -30.75 -11.812 1 89.81 249 ILE B O 1
ATOM 6094 N N . ASP B 1 250 ? 13.336 -32.156 -11.578 1 92.19 250 ASP B N 1
ATOM 6095 C CA . ASP B 1 250 ? 13.805 -32.656 -10.289 1 92.19 250 ASP B CA 1
ATOM 6096 C C . ASP B 1 250 ? 15.164 -33.344 -10.43 1 92.19 250 ASP B C 1
ATOM 6098 O O . ASP B 1 250 ? 16.047 -33.125 -9.594 1 92.19 250 ASP B O 1
ATOM 6102 N N . GLU B 1 251 ? 15.234 -34.062 -11.438 1 90.44 251 GLU B N 1
ATOM 6103 C CA . GLU B 1 251 ? 16.484 -34.781 -11.695 1 90.44 251 GLU B CA 1
ATOM 6104 C C . GLU B 1 251 ? 17.547 -33.844 -12.273 1 90.44 251 GLU B C 1
ATOM 6106 O O . GLU B 1 251 ? 18.719 -33.938 -11.906 1 90.44 251 GLU B O 1
ATOM 6111 N N . HIS B 1 252 ? 17.125 -33.031 -13.141 1 90.81 252 HIS B N 1
ATOM 6112 C CA . HIS B 1 252 ? 18.031 -32.125 -13.812 1 90.81 252 HIS B CA 1
ATOM 6113 C C . HIS B 1 252 ? 18.719 -31.188 -12.812 1 90.81 252 HIS B C 1
ATOM 6115 O O . HIS B 1 252 ? 19.922 -30.922 -12.93 1 90.81 252 HIS B O 1
ATOM 6121 N N . MET B 1 253 ? 18.062 -30.766 -11.82 1 92.62 253 MET B N 1
ATOM 6122 C CA . MET B 1 253 ? 18.547 -29.734 -10.906 1 92.62 253 MET B CA 1
ATOM 6123 C C . MET B 1 253 ? 19.5 -30.328 -9.867 1 92.62 253 MET B C 1
ATOM 6125 O O . MET B 1 253 ? 20.188 -29.609 -9.164 1 92.62 253 MET B O 1
ATOM 6129 N N . LYS B 1 254 ? 19.562 -31.609 -9.766 1 91.19 254 LYS B N 1
ATOM 6130 C CA . LYS B 1 254 ? 20.5 -32.25 -8.844 1 91.19 254 LYS B CA 1
ATOM 6131 C C . LYS B 1 254 ? 21.953 -31.891 -9.188 1 91.19 254 LYS B C 1
ATOM 6133 O O . LYS B 1 254 ? 22.781 -31.719 -8.297 1 91.19 254 LYS B O 1
ATOM 6138 N N . THR B 1 255 ? 22.156 -31.719 -10.43 1 90.81 255 THR B N 1
ATOM 6139 C CA . THR B 1 255 ? 23.531 -31.469 -10.836 1 90.81 255 THR B CA 1
ATOM 6140 C C . THR B 1 255 ? 23.656 -30.109 -11.523 1 90.81 255 THR B C 1
ATOM 6142 O O . THR B 1 255 ? 24.75 -29.531 -11.57 1 90.81 255 THR B O 1
ATOM 6145 N N . ALA B 1 256 ? 22.625 -29.625 -12.023 1 92.38 256 ALA B N 1
ATOM 6146 C CA . ALA B 1 256 ? 22.688 -28.391 -12.82 1 92.38 256 ALA B CA 1
ATOM 6147 C C . ALA B 1 256 ? 22.719 -27.156 -11.93 1 92.38 256 ALA B C 1
ATOM 6149 O O . ALA B 1 256 ? 22.203 -27.188 -10.805 1 92.38 256 ALA B O 1
ATOM 6150 N N . GLU B 1 257 ? 23.312 -26.109 -12.406 1 94.56 257 GLU B N 1
ATOM 6151 C CA . GLU B 1 257 ? 23.219 -24.797 -11.789 1 94.56 257 GLU B CA 1
ATOM 6152 C C . GLU B 1 257 ? 22.031 -24.016 -12.344 1 94.56 257 GLU B C 1
ATOM 6154 O O . GLU B 1 257 ? 21.453 -24.391 -13.359 1 94.56 257 GLU B O 1
ATOM 6159 N N . ILE B 1 258 ? 21.656 -23 -11.609 1 94.12 258 ILE B N 1
ATOM 6160 C CA . ILE B 1 258 ? 20.562 -22.172 -12.078 1 94.12 258 ILE B CA 1
ATOM 6161 C C . ILE B 1 258 ? 21.078 -21.203 -13.141 1 94.12 258 ILE B C 1
ATOM 6163 O O . ILE B 1 258 ? 22.031 -20.453 -12.906 1 94.12 258 ILE B O 1
ATOM 6167 N N . GLU B 1 259 ? 20.406 -21.234 -14.297 1 90.94 259 GLU B N 1
ATOM 6168 C CA . GLU B 1 259 ? 20.859 -20.422 -15.43 1 90.94 259 GLU B CA 1
ATOM 6169 C C . GLU B 1 259 ? 19.891 -19.281 -15.719 1 90.94 259 GLU B C 1
ATOM 6171 O O . GLU B 1 259 ? 20.25 -18.297 -16.375 1 90.94 259 GLU B O 1
ATOM 6176 N N . SER B 1 260 ? 18.734 -19.438 -15.32 1 90.25 260 SER B N 1
ATOM 6177 C CA . SER B 1 260 ? 17.719 -18.422 -15.57 1 90.25 260 SER B CA 1
ATOM 6178 C C . SER B 1 260 ? 16.625 -18.469 -14.516 1 90.25 260 SER B C 1
ATOM 6180 O O . SER B 1 260 ? 16.453 -19.469 -13.828 1 90.25 260 SER B O 1
ATOM 6182 N N . TYR B 1 261 ? 15.898 -17.422 -14.391 1 90.81 261 TYR B N 1
ATOM 6183 C CA . TYR B 1 261 ? 14.773 -17.375 -13.469 1 90.81 261 TYR B CA 1
ATOM 6184 C C . TYR B 1 261 ? 13.68 -18.344 -13.906 1 90.81 261 TYR B C 1
ATOM 6186 O O . TYR B 1 261 ? 12.969 -18.906 -13.07 1 90.81 261 TYR B O 1
ATOM 6194 N N . GLY B 1 262 ? 13.531 -18.562 -15.234 1 91 262 GLY B N 1
ATOM 6195 C CA . GLY B 1 262 ? 12.578 -19.547 -15.727 1 91 262 GLY B CA 1
ATOM 6196 C C . GLY B 1 262 ? 12.852 -20.953 -15.234 1 91 262 GLY B C 1
ATOM 6197 O O . GLY B 1 262 ? 11.945 -21.641 -14.773 1 91 262 GLY B O 1
ATOM 6198 N N . GLN B 1 263 ? 14.062 -21.266 -15.328 1 92 263 GLN B N 1
ATOM 6199 C CA . GLN B 1 263 ? 14.484 -22.594 -14.867 1 92 263 GLN B CA 1
ATOM 6200 C C . GLN B 1 263 ? 14.336 -22.719 -13.359 1 92 263 GLN B C 1
ATOM 6202 O O . GLN B 1 263 ? 13.883 -23.75 -12.859 1 92 263 GLN B O 1
ATOM 6207 N N . ALA B 1 264 ? 14.75 -21.672 -12.672 1 94.44 264 ALA B N 1
ATOM 6208 C CA . ALA B 1 264 ? 14.648 -21.656 -11.219 1 94.44 264 ALA B CA 1
ATOM 6209 C C . ALA B 1 264 ? 13.188 -21.781 -10.773 1 94.44 264 ALA B C 1
ATOM 6211 O O . ALA B 1 264 ? 12.883 -22.531 -9.836 1 94.44 264 ALA B O 1
ATOM 6212 N N . GLY B 1 265 ? 12.367 -21.062 -11.453 1 95.06 265 GLY B N 1
ATOM 6213 C CA . GLY B 1 265 ? 10.945 -21.125 -11.141 1 95.06 265 GLY B CA 1
ATOM 6214 C C . GLY B 1 265 ? 10.336 -22.484 -11.398 1 95.06 265 GLY B C 1
ATOM 6215 O O . GLY B 1 265 ? 9.562 -23 -10.586 1 95.06 265 GLY B O 1
ATOM 6216 N N . THR B 1 266 ? 10.672 -23.062 -12.453 1 95.12 266 THR B N 1
ATOM 6217 C CA . THR B 1 266 ? 10.172 -24.391 -12.789 1 95.12 266 THR B CA 1
ATOM 6218 C C . THR B 1 266 ? 10.625 -25.422 -11.758 1 95.12 266 THR B C 1
ATOM 6220 O O . THR B 1 266 ? 9.875 -26.328 -11.398 1 95.12 266 THR B O 1
ATOM 6223 N N . ALA B 1 267 ? 11.844 -25.281 -11.383 1 96.25 267 ALA B N 1
ATOM 6224 C CA . ALA B 1 267 ? 12.359 -26.172 -10.352 1 96.25 267 ALA B CA 1
ATOM 6225 C C . ALA B 1 267 ? 11.547 -26.062 -9.062 1 96.25 267 ALA B C 1
ATOM 6227 O O . ALA B 1 267 ? 11.25 -27.078 -8.414 1 96.25 267 ALA B O 1
ATOM 6228 N N . LEU B 1 268 ? 11.242 -24.891 -8.695 1 96 268 LEU B N 1
ATOM 6229 C CA . LEU B 1 268 ? 10.414 -24.672 -7.52 1 96 268 LEU B CA 1
ATOM 6230 C C . LEU B 1 268 ? 9.039 -25.312 -7.691 1 96 268 LEU B C 1
ATOM 6232 O O . LEU B 1 268 ? 8.516 -25.906 -6.754 1 96 268 LEU B O 1
ATOM 6236 N N . PHE B 1 269 ? 8.469 -25.172 -8.859 1 96.75 269 PHE B N 1
ATOM 6237 C CA . PHE B 1 269 ? 7.176 -25.781 -9.156 1 96.75 269 PHE B CA 1
ATOM 6238 C C . PHE B 1 269 ? 7.258 -27.297 -9.062 1 96.75 269 PHE B C 1
ATOM 6240 O O . PHE B 1 269 ? 6.324 -27.938 -8.594 1 96.75 269 PHE B O 1
ATOM 6247 N N . GLY B 1 270 ? 8.391 -27.781 -9.555 1 96.56 270 GLY B N 1
ATOM 6248 C CA . GLY B 1 270 ? 8.594 -29.219 -9.406 1 96.56 270 GLY B CA 1
ATOM 6249 C C . GLY B 1 270 ? 8.555 -29.688 -7.965 1 96.56 270 GLY B C 1
ATOM 6250 O O . GLY B 1 270 ? 7.93 -30.688 -7.648 1 96.56 270 GLY B O 1
ATOM 6251 N N . MET B 1 271 ? 9.164 -28.938 -7.117 1 96.81 271 MET B N 1
ATOM 6252 C CA . MET B 1 271 ? 9.203 -29.297 -5.703 1 96.81 271 MET B CA 1
ATOM 6253 C C . MET B 1 271 ? 7.832 -29.125 -5.055 1 96.81 271 MET B C 1
ATOM 6255 O O . MET B 1 271 ? 7.434 -29.922 -4.199 1 96.81 271 MET B O 1
ATOM 6259 N N . LEU B 1 272 ? 7.164 -28.094 -5.461 1 96.31 272 LEU B N 1
ATOM 6260 C CA . LEU B 1 272 ? 5.805 -27.891 -4.965 1 96.31 272 LEU B CA 1
ATOM 6261 C C . LEU B 1 272 ? 4.906 -29.062 -5.387 1 96.31 272 LEU B C 1
ATOM 6263 O O . LEU B 1 272 ? 4.074 -29.516 -4.602 1 96.31 272 LEU B O 1
ATOM 6267 N N . ARG B 1 273 ? 5.094 -29.484 -6.59 1 95.62 273 ARG B N 1
ATOM 6268 C CA . ARG B 1 273 ? 4.352 -30.641 -7.086 1 95.62 273 ARG B CA 1
ATOM 6269 C C . ARG B 1 273 ? 4.586 -31.859 -6.207 1 95.62 273 ARG B C 1
ATOM 6271 O O . ARG B 1 273 ? 3.65 -32.594 -5.898 1 95.62 273 ARG B O 1
ATOM 6278 N N . ARG B 1 274 ? 5.809 -32.094 -5.824 1 95 274 ARG B N 1
ATOM 6279 C CA . ARG B 1 274 ? 6.133 -33.219 -4.949 1 95 274 ARG B CA 1
ATOM 6280 C C . ARG B 1 274 ? 5.352 -33.125 -3.643 1 95 274 ARG B C 1
ATOM 6282 O O . ARG B 1 274 ? 4.855 -34.156 -3.148 1 95 274 ARG B O 1
ATOM 6289 N N . LEU B 1 275 ? 5.258 -31.938 -3.135 1 93 275 LEU B N 1
ATOM 6290 C CA . LEU B 1 275 ? 4.504 -31.75 -1.9 1 93 275 LEU B CA 1
ATOM 6291 C C . LEU B 1 275 ? 3.033 -32.094 -2.105 1 93 275 LEU B C 1
ATOM 6293 O O . LEU B 1 275 ? 2.406 -32.719 -1.24 1 93 275 LEU B O 1
ATOM 6297 N N . MET B 1 276 ? 2.51 -31.719 -3.262 1 92.44 276 MET B N 1
ATOM 6298 C CA . MET B 1 276 ? 1.105 -31.984 -3.561 1 92.44 276 MET B CA 1
ATOM 6299 C C . MET B 1 276 ? 0.864 -33.5 -3.734 1 92.44 276 MET B C 1
ATOM 6301 O O . MET B 1 276 ? -0.245 -33.969 -3.504 1 92.44 276 MET B O 1
ATOM 6305 N N . MET B 1 277 ? 1.893 -34.219 -4.066 1 91.62 277 MET B N 1
ATOM 6306 C CA . MET B 1 277 ? 1.792 -35.656 -4.336 1 91.62 277 MET B CA 1
ATOM 6307 C C . MET B 1 277 ? 1.786 -36.469 -3.037 1 91.62 277 MET B C 1
ATOM 6309 O O . MET B 1 277 ? 1.325 -37.594 -3.006 1 91.62 277 MET B O 1
ATOM 6313 N N . LEU B 1 278 ? 2.188 -35.781 -2.008 1 88.25 278 LEU B N 1
ATOM 6314 C CA . LEU B 1 278 ? 2.332 -36.531 -0.752 1 88.25 278 LEU B CA 1
ATOM 6315 C C . LEU B 1 278 ? 0.986 -37.062 -0.276 1 88.25 278 LEU B C 1
ATOM 6317 O O . LEU B 1 278 ? -0.005 -36.312 -0.255 1 88.25 278 LEU B O 1
ATOM 6321 N N . SER B 1 279 ? 0.896 -38.281 0.132 1 80.12 279 SER B N 1
ATOM 6322 C CA . SER B 1 279 ? -0.219 -39 0.744 1 80.12 279 SER B CA 1
ATOM 6323 C C . SER B 1 279 ? -1.365 -39.188 -0.245 1 80.12 279 SER B C 1
ATOM 6325 O O . SER B 1 279 ? -2.443 -39.656 0.127 1 80.12 279 SER B O 1
ATOM 6327 N N . GLU B 1 280 ? -1.174 -38.75 -1.509 1 84.56 280 GLU B N 1
ATOM 6328 C CA . GLU B 1 280 ? -2.246 -38.906 -2.49 1 84.56 280 GLU B CA 1
ATOM 6329 C C . GLU B 1 280 ? -2.195 -40.25 -3.178 1 84.56 280 GLU B C 1
ATOM 6331 O O . GLU B 1 280 ? -3.219 -40.75 -3.648 1 84.56 280 GLU B O 1
ATOM 6336 N N . THR B 1 281 ? -1.037 -40.812 -3.174 1 83.06 281 THR B N 1
ATOM 6337 C CA . THR B 1 281 ? -0.898 -42.094 -3.859 1 83.06 281 THR B CA 1
ATOM 6338 C C . THR B 1 281 ? -0.724 -43.219 -2.855 1 83.06 281 THR B C 1
ATOM 6340 O O . THR B 1 281 ? -0.45 -44.375 -3.238 1 83.06 281 THR B O 1
ATOM 6343 N N . THR B 1 282 ? -0.821 -42.875 -1.613 1 83.81 282 THR B N 1
ATOM 6344 C CA . THR B 1 282 ? -0.603 -43.875 -0.567 1 83.81 282 THR B CA 1
ATOM 6345 C C . THR B 1 282 ? -1.919 -44.25 0.114 1 83.81 282 THR B C 1
ATOM 6347 O O . THR B 1 282 ? -2.617 -43.375 0.636 1 83.81 282 THR B O 1
ATOM 6350 N N . ASP B 1 283 ? -2.221 -45.469 0.072 1 80.44 283 ASP B N 1
ATOM 6351 C CA . ASP B 1 283 ? -3.439 -45.938 0.716 1 80.44 283 ASP B CA 1
ATOM 6352 C C . ASP B 1 283 ? -3.295 -45.938 2.236 1 80.44 283 ASP B C 1
ATOM 6354 O O . ASP B 1 283 ? -2.193 -46.125 2.762 1 80.44 283 ASP B O 1
ATOM 6358 N N . PRO B 1 284 ? -4.539 -45.688 2.846 1 78.81 284 PRO B N 1
ATOM 6359 C CA . PRO B 1 284 ? -4.469 -45.781 4.305 1 78.81 284 PRO B CA 1
ATOM 6360 C C . PRO B 1 284 ? -3.914 -47.125 4.793 1 78.81 284 PRO B C 1
ATOM 6362 O O . PRO B 1 284 ? -4.309 -48.188 4.289 1 78.81 284 PRO B O 1
ATOM 6365 N N . GLY B 1 285 ? -2.98 -47.125 5.633 1 81.25 285 GLY B N 1
ATOM 6366 C CA . GLY B 1 285 ? -2.416 -48.344 6.215 1 81.25 285 GLY B CA 1
ATOM 6367 C C . GLY B 1 285 ? -1.225 -48.875 5.441 1 81.25 285 GLY B C 1
ATOM 6368 O O . GLY B 1 285 ? -0.548 -49.812 5.898 1 81.25 285 GLY B O 1
ATOM 6369 N N . ASP B 1 286 ? -1.005 -48.312 4.34 1 89.25 286 ASP B N 1
ATOM 6370 C CA . ASP B 1 286 ? 0.142 -48.75 3.533 1 89.25 286 ASP B CA 1
ATOM 6371 C C . ASP B 1 286 ? 1.44 -48.156 4.098 1 89.25 286 ASP B C 1
ATOM 6373 O O . ASP B 1 286 ? 1.857 -47.062 3.727 1 89.25 286 ASP B O 1
ATOM 6377 N N . GLU B 1 287 ? 2.109 -48.938 4.883 1 88.62 287 GLU B N 1
ATOM 6378 C CA . GLU B 1 287 ? 3.32 -48.469 5.566 1 88.62 287 GLU B CA 1
ATOM 6379 C C . GLU B 1 287 ? 4.449 -48.219 4.574 1 88.62 287 GLU B C 1
ATOM 6381 O O . GLU B 1 287 ? 5.242 -47.281 4.766 1 88.62 287 GLU B O 1
ATOM 6386 N N . GLU B 1 288 ? 4.461 -49.062 3.645 1 90.56 288 GLU B N 1
ATOM 6387 C CA . GLU B 1 288 ? 5.5 -48.875 2.639 1 90.56 288 GLU B CA 1
ATOM 6388 C C . GLU B 1 288 ? 5.297 -47.562 1.881 1 90.56 288 GLU B C 1
ATOM 6390 O O . GLU B 1 288 ? 6.258 -46.844 1.609 1 90.56 288 GLU B O 1
ATOM 6395 N N . GLY B 1 289 ? 4.051 -47.375 1.525 1 88.88 289 GLY B N 1
ATOM 6396 C CA . GLY B 1 289 ? 3.729 -46.094 0.86 1 88.88 289 GLY B CA 1
ATOM 6397 C C . GLY B 1 289 ? 4.023 -44.875 1.71 1 88.88 289 GLY B C 1
ATOM 6398 O O . GLY B 1 289 ? 4.547 -43.875 1.212 1 88.88 289 GLY B O 1
ATOM 6399 N N . ALA B 1 290 ? 3.74 -45 2.957 1 89 290 ALA B N 1
ATOM 6400 C CA . ALA B 1 290 ? 4.008 -43.906 3.893 1 89 290 ALA B CA 1
ATOM 6401 C C . ALA B 1 290 ? 5.504 -43.656 4.008 1 89 290 ALA B C 1
ATOM 6403 O O . ALA B 1 290 ? 5.922 -42.5 4.121 1 89 290 ALA B O 1
ATOM 6404 N N . ALA B 1 291 ? 6.238 -44.688 4.031 1 91.56 291 ALA B N 1
ATOM 6405 C CA . ALA B 1 291 ? 7.688 -44.562 4.109 1 91.56 291 ALA B CA 1
ATOM 6406 C C . ALA B 1 291 ? 8.242 -43.844 2.871 1 91.56 291 ALA B C 1
ATOM 6408 O O . ALA B 1 291 ? 9.156 -43.031 2.973 1 91.56 291 ALA B O 1
ATOM 6409 N N . LYS B 1 292 ? 7.723 -44.188 1.758 1 91.12 292 LYS B N 1
ATOM 6410 C CA . LYS B 1 292 ? 8.141 -43.562 0.511 1 91.12 292 LYS B CA 1
ATOM 6411 C C . LYS B 1 292 ? 7.785 -42.094 0.5 1 91.12 292 LYS B C 1
ATOM 6413 O O . LYS B 1 292 ? 8.539 -41.25 -0.028 1 91.12 292 LYS B O 1
ATOM 6418 N N . ASP B 1 293 ? 6.668 -41.812 1.044 1 91.25 293 ASP B N 1
ATOM 6419 C CA . ASP B 1 293 ? 6.246 -40.406 1.153 1 91.25 293 ASP B CA 1
ATOM 6420 C C . ASP B 1 293 ? 7.195 -39.625 2.047 1 91.25 293 ASP B C 1
ATOM 6422 O O . ASP B 1 293 ? 7.562 -38.469 1.725 1 91.25 293 ASP B O 1
ATOM 6426 N N . LEU B 1 294 ? 7.531 -40.156 3.115 1 90.94 294 LEU B N 1
ATOM 6427 C CA . LEU B 1 294 ? 8.453 -39.5 4.035 1 90.94 294 LEU B CA 1
ATOM 6428 C C . LEU B 1 294 ? 9.812 -39.312 3.377 1 90.94 294 LEU B C 1
ATOM 6430 O O . LEU B 1 294 ? 10.453 -38.25 3.574 1 90.94 294 LEU B O 1
ATOM 6434 N N . GLU B 1 295 ? 10.188 -40.281 2.666 1 93.38 295 GLU B N 1
ATOM 6435 C CA . GLU B 1 295 ? 11.445 -40.156 1.931 1 93.38 295 GLU B CA 1
ATOM 6436 C C . GLU B 1 295 ? 11.391 -39.031 0.92 1 93.38 295 GLU B C 1
ATOM 6438 O O . GLU B 1 295 ? 12.344 -38.25 0.78 1 93.38 295 GLU B O 1
ATOM 6443 N N . MET B 1 296 ? 10.312 -38.938 0.216 1 93.06 296 MET B N 1
ATOM 6444 C CA . MET B 1 296 ? 10.141 -37.875 -0.771 1 93.06 296 MET B CA 1
ATOM 6445 C C . MET B 1 296 ? 10.148 -36.5 -0.103 1 93.06 296 MET B C 1
ATOM 6447 O O . MET B 1 296 ? 10.695 -35.531 -0.647 1 93.06 296 MET B O 1
ATOM 6451 N N . LEU B 1 297 ? 9.523 -36.438 1.029 1 93.56 297 LEU B N 1
ATOM 6452 C CA . LEU B 1 297 ? 9.508 -35.188 1.781 1 93.56 297 LEU B CA 1
ATOM 6453 C C . LEU B 1 297 ? 10.914 -34.75 2.17 1 93.56 297 LEU B C 1
ATOM 6455 O O . LEU B 1 297 ? 11.289 -33.594 2.006 1 93.56 297 LEU B O 1
ATOM 6459 N N . HIS B 1 298 ? 11.695 -35.656 2.666 1 93.69 298 HIS B N 1
ATOM 6460 C CA . HIS B 1 298 ? 13.07 -35.375 3.057 1 93.69 298 HIS B CA 1
ATOM 6461 C C . HIS B 1 298 ? 13.906 -34.938 1.854 1 93.69 298 HIS B C 1
ATOM 6463 O O . HIS B 1 298 ? 14.695 -34 1.95 1 93.69 298 HIS B O 1
ATOM 6469 N N . LEU B 1 299 ? 13.703 -35.688 0.806 1 94.19 299 LEU B N 1
ATOM 6470 C CA . LEU B 1 299 ? 14.422 -35.344 -0.416 1 94.19 299 LEU B CA 1
ATOM 6471 C C . LEU B 1 299 ? 14.039 -33.938 -0.896 1 94.19 299 LEU B C 1
ATOM 6473 O O . LEU B 1 299 ? 14.891 -33.188 -1.379 1 94.19 299 LEU B O 1
ATOM 6477 N N . THR B 1 300 ? 12.758 -33.625 -0.828 1 95.25 300 THR B N 1
ATOM 6478 C CA . THR B 1 300 ? 12.281 -32.312 -1.238 1 95.25 300 THR B CA 1
ATOM 6479 C C . THR B 1 300 ? 12.93 -31.219 -0.396 1 95.25 300 THR B C 1
ATOM 6481 O O . THR B 1 300 ? 13.352 -30.188 -0.925 1 95.25 300 THR B O 1
ATOM 6484 N N . MET B 1 301 ? 13.047 -31.406 0.88 1 94.81 301 MET B N 1
ATOM 6485 C CA . MET B 1 301 ? 13.664 -30.438 1.776 1 94.81 301 MET B CA 1
ATOM 6486 C C . MET B 1 301 ? 15.141 -30.25 1.44 1 94.81 301 MET B C 1
ATOM 6488 O O . MET B 1 301 ? 15.648 -29.125 1.434 1 94.81 301 MET B O 1
ATOM 6492 N N . GLU B 1 302 ? 15.797 -31.328 1.151 1 95.06 302 GLU B N 1
ATOM 6493 C CA . GLU B 1 302 ? 17.203 -31.281 0.782 1 95.06 302 GLU B CA 1
ATOM 6494 C C . GLU B 1 302 ? 17.406 -30.547 -0.544 1 95.06 302 GLU B C 1
ATOM 6496 O O . GLU B 1 302 ? 18.328 -29.734 -0.685 1 95.06 302 GLU B O 1
ATOM 6501 N N . ASP B 1 303 ? 16.594 -30.922 -1.439 1 96.62 303 ASP B N 1
ATOM 6502 C CA . ASP B 1 303 ? 16.672 -30.297 -2.754 1 96.62 303 ASP B CA 1
ATOM 6503 C C . ASP B 1 303 ? 16.375 -28.797 -2.662 1 96.62 303 ASP B C 1
ATOM 6505 O O . ASP B 1 303 ? 16.969 -28 -3.393 1 96.62 303 ASP B O 1
ATOM 6509 N N . LEU B 1 304 ? 15.414 -28.422 -1.839 1 96.44 304 LEU B N 1
ATOM 6510 C CA . LEU B 1 304 ? 15.094 -27 -1.665 1 96.44 304 LEU B CA 1
ATOM 6511 C C . LEU B 1 304 ? 16.281 -26.25 -1.084 1 96.44 304 LEU B C 1
ATOM 6513 O O . LEU B 1 304 ? 16.594 -25.141 -1.517 1 96.44 304 LEU B O 1
ATOM 6517 N N . LYS B 1 305 ? 16.922 -26.844 -0.099 1 95.44 305 LYS B N 1
ATOM 6518 C CA . LYS B 1 305 ? 18.109 -26.234 0.477 1 95.44 305 LYS B CA 1
ATOM 6519 C C . LYS B 1 305 ? 19.188 -26.031 -0.584 1 95.44 305 LYS B C 1
ATOM 6521 O O . LYS B 1 305 ? 19.812 -24.969 -0.647 1 95.44 305 LYS B O 1
ATOM 6526 N N . SER B 1 306 ? 19.375 -27.078 -1.351 1 96.25 306 SER B N 1
ATOM 6527 C CA . SER B 1 306 ? 20.344 -26.984 -2.439 1 96.25 306 SER B CA 1
ATOM 6528 C C . SER B 1 306 ? 19.953 -25.906 -3.439 1 96.25 306 SER B C 1
ATOM 6530 O O . SER B 1 306 ? 20.812 -25.156 -3.914 1 96.25 306 SER B O 1
ATOM 6532 N N . TRP B 1 307 ? 18.719 -25.906 -3.805 1 97 307 TRP B N 1
ATOM 6533 C CA . TRP B 1 307 ? 18.188 -24.891 -4.719 1 97 307 TRP B CA 1
ATOM 6534 C C . TRP B 1 307 ? 18.422 -23.484 -4.18 1 97 307 TRP B C 1
ATOM 6536 O O . TRP B 1 307 ? 18.812 -22.594 -4.93 1 97 307 TRP B O 1
ATOM 6546 N N . GLU B 1 308 ? 18.219 -23.25 -2.902 1 96 308 GLU B N 1
ATOM 6547 C CA . GLU B 1 308 ? 18.422 -21.969 -2.256 1 96 308 GLU B CA 1
ATOM 6548 C C . GLU B 1 308 ? 19.891 -21.531 -2.34 1 96 308 GLU B C 1
ATOM 6550 O O . GLU B 1 308 ? 20.188 -20.359 -2.578 1 96 308 GLU B O 1
ATOM 6555 N N . HIS B 1 309 ? 20.75 -22.484 -2.156 1 94.75 309 HIS B N 1
ATOM 6556 C CA . HIS B 1 309 ? 22.172 -22.203 -2.301 1 94.75 309 HIS B CA 1
ATOM 6557 C C . HIS B 1 309 ? 22.516 -21.781 -3.73 1 94.75 309 HIS B C 1
ATOM 6559 O O . HIS B 1 309 ? 23.266 -20.828 -3.943 1 94.75 309 HIS B O 1
ATOM 6565 N N . LYS B 1 310 ? 22.031 -22.531 -4.645 1 96.19 310 LYS B N 1
ATOM 6566 C CA . LYS B 1 310 ? 22.266 -22.234 -6.055 1 96.19 310 LYS B CA 1
ATOM 6567 C C . LYS B 1 310 ? 21.672 -20.891 -6.438 1 96.19 310 LYS B C 1
ATOM 6569 O O . LYS B 1 310 ? 22.25 -20.172 -7.266 1 96.19 310 LYS B O 1
ATOM 6574 N N . MET B 1 311 ? 20.516 -20.547 -5.918 1 94.5 311 MET B N 1
ATOM 6575 C CA . MET B 1 311 ? 19.891 -19.266 -6.176 1 94.5 311 MET B CA 1
ATOM 6576 C C . MET B 1 311 ? 20.766 -18.125 -5.668 1 94.5 311 MET B C 1
ATOM 6578 O O . MET B 1 311 ? 20.875 -17.078 -6.316 1 94.5 311 MET B O 1
ATOM 6582 N N . ALA B 1 312 ? 21.328 -18.328 -4.48 1 92.31 312 ALA B N 1
ATOM 6583 C CA . ALA B 1 312 ? 22.25 -17.344 -3.93 1 92.31 312 ALA B CA 1
ATOM 6584 C C . ALA B 1 312 ? 23.406 -17.078 -4.887 1 92.31 312 ALA B C 1
ATOM 6586 O O . ALA B 1 312 ? 23.766 -15.922 -5.129 1 92.31 312 ALA B O 1
ATOM 6587 N N . GLN B 1 313 ? 23.984 -18.141 -5.426 1 93.19 313 GLN B N 1
ATOM 6588 C CA . GLN B 1 313 ? 25.094 -18.031 -6.367 1 93.19 313 GLN B CA 1
ATOM 6589 C C . GLN B 1 313 ? 24.656 -17.328 -7.652 1 93.19 313 GLN B C 1
ATOM 6591 O O . GLN B 1 313 ? 25.391 -16.5 -8.195 1 93.19 313 GLN B O 1
ATOM 6596 N N . PHE B 1 314 ? 23.516 -17.672 -8.109 1 94 314 PHE B N 1
ATOM 6597 C CA . PHE B 1 314 ? 22.984 -17.078 -9.328 1 94 314 PHE B CA 1
ATOM 6598 C C . PHE B 1 314 ? 22.781 -15.586 -9.172 1 94 314 PHE B C 1
ATOM 6600 O O . PHE B 1 314 ? 23.156 -14.805 -10.047 1 94 314 PHE B O 1
ATOM 6607 N N . GLU B 1 315 ? 22.172 -15.109 -8.07 1 90.25 315 GLU B N 1
ATOM 6608 C CA . GLU B 1 315 ? 21.828 -13.703 -7.875 1 90.25 315 GLU B CA 1
ATOM 6609 C C . GLU B 1 315 ? 23.078 -12.875 -7.543 1 90.25 315 GLU B C 1
ATOM 6611 O O . GLU B 1 315 ? 23.062 -11.648 -7.656 1 90.25 315 GLU B O 1
ATOM 6616 N N . LYS B 1 316 ? 24.078 -13.531 -7.039 1 87.69 316 LYS B N 1
ATOM 6617 C CA . LYS B 1 316 ? 25.344 -12.828 -6.875 1 87.69 316 LYS B CA 1
ATOM 6618 C C . LYS B 1 316 ? 25.875 -12.328 -8.219 1 87.69 316 LYS B C 1
ATOM 6620 O O . LYS B 1 316 ? 26.5 -11.266 -8.289 1 87.69 316 LYS B O 1
ATOM 6625 N N . LYS B 1 317 ? 25.594 -13.117 -9.258 1 87.81 317 LYS B N 1
ATOM 6626 C CA . LYS B 1 317 ? 26.047 -12.781 -10.602 1 87.81 317 LYS B CA 1
ATOM 6627 C C . LYS B 1 317 ? 25.062 -11.867 -11.32 1 87.81 317 LYS B C 1
ATOM 6629 O O . LYS B 1 317 ? 25.391 -11.273 -12.344 1 87.81 317 LYS B O 1
ATOM 6634 N N . HIS B 1 318 ? 23.891 -11.828 -10.969 1 82.31 318 HIS B N 1
ATOM 6635 C CA . HIS B 1 318 ? 22.844 -11.023 -11.586 1 82.31 318 HIS B CA 1
ATOM 6636 C C . HIS B 1 318 ? 22.328 -9.953 -10.625 1 82.31 318 HIS B C 1
ATOM 6638 O O . HIS B 1 318 ? 21.344 -10.164 -9.93 1 82.31 318 HIS B O 1
ATOM 6644 N N . PRO B 1 319 ? 22.969 -8.781 -10.758 1 70.25 319 PRO B N 1
ATOM 6645 C CA . PRO B 1 319 ? 22.641 -7.762 -9.766 1 70.25 319 PRO B CA 1
ATOM 6646 C C . PRO B 1 319 ? 21.281 -7.09 -10.031 1 70.25 319 PRO B C 1
ATOM 6648 O O . PRO B 1 319 ? 20.797 -7.113 -11.156 1 70.25 319 PRO B O 1
ATOM 6651 N N . ASN B 1 320 ? 20.312 -6.766 -9.164 1 69.12 320 ASN B N 1
ATOM 6652 C CA . ASN B 1 320 ? 19.062 -6.023 -9.078 1 69.12 320 ASN B CA 1
ATOM 6653 C C . ASN B 1 320 ? 17.859 -6.926 -9.344 1 69.12 320 ASN B C 1
ATOM 6655 O O . ASN B 1 320 ? 17.047 -6.641 -10.227 1 69.12 320 ASN B O 1
ATOM 6659 N N . PRO B 1 321 ? 17.859 -7.98 -8.68 1 70.94 321 PRO B N 1
ATOM 6660 C CA . PRO B 1 321 ? 16.781 -8.945 -8.875 1 70.94 321 PRO B CA 1
ATOM 6661 C C . PRO B 1 321 ? 15.398 -8.312 -8.711 1 70.94 321 PRO B C 1
ATOM 6663 O O . PRO B 1 321 ? 14.43 -8.789 -9.305 1 70.94 321 PRO B O 1
ATOM 6666 N N . HIS B 1 322 ? 15.289 -7.289 -8.031 1 63.03 322 HIS B N 1
ATOM 6667 C CA . HIS B 1 322 ? 13.992 -6.688 -7.742 1 63.03 322 HIS B CA 1
ATOM 6668 C C . HIS B 1 322 ? 13.375 -6.07 -8.992 1 63.03 322 HIS B C 1
ATOM 6670 O O . HIS B 1 322 ? 12.164 -5.844 -9.047 1 63.03 322 HIS B O 1
ATOM 6676 N N . ASP B 1 323 ? 14.18 -5.93 -9.914 1 62.41 323 ASP B N 1
ATOM 6677 C CA . ASP B 1 323 ? 13.695 -5.32 -11.156 1 62.41 323 ASP B CA 1
ATOM 6678 C C . ASP B 1 323 ? 13.188 -6.387 -12.125 1 62.41 323 ASP B C 1
ATOM 6680 O O . ASP B 1 323 ? 12.594 -6.059 -13.156 1 62.41 323 ASP B O 1
ATOM 6684 N N . GLU B 1 324 ? 13.359 -7.586 -11.625 1 75 324 GLU B N 1
ATOM 6685 C CA . GLU B 1 324 ? 12.969 -8.688 -12.492 1 75 324 GLU B CA 1
ATOM 6686 C C . GLU B 1 324 ? 11.688 -9.359 -12 1 75 324 GLU B C 1
ATOM 6688 O O . GLU B 1 324 ? 11.633 -9.844 -10.867 1 75 324 GLU B O 1
ATOM 6693 N N . THR B 1 325 ? 10.711 -9.375 -12.852 1 82.12 325 THR B N 1
ATOM 6694 C CA . THR B 1 325 ? 9.438 -9.992 -12.516 1 82.12 325 THR B CA 1
ATOM 6695 C C . THR B 1 325 ? 9.633 -11.453 -12.109 1 82.12 325 THR B C 1
ATOM 6697 O O . THR B 1 325 ? 8.992 -11.93 -11.18 1 82.12 325 THR B O 1
ATOM 6700 N N . GLY B 1 326 ? 10.555 -12.094 -12.812 1 87 326 GLY B N 1
ATOM 6701 C CA . GLY B 1 326 ? 10.836 -13.484 -12.492 1 87 326 GLY B CA 1
ATOM 6702 C C . GLY B 1 326 ? 11.383 -13.68 -11.094 1 87 326 GLY B C 1
ATOM 6703 O O . GLY B 1 326 ? 11.031 -14.648 -10.414 1 87 326 GLY B O 1
ATOM 6704 N N . ALA B 1 327 ? 12.164 -12.766 -10.664 1 88.88 327 ALA B N 1
ATOM 6705 C CA . ALA B 1 327 ? 12.758 -12.844 -9.336 1 88.88 327 ALA B CA 1
ATOM 6706 C C . ALA B 1 327 ? 11.695 -12.688 -8.25 1 88.88 327 ALA B C 1
ATOM 6708 O O . ALA B 1 327 ? 11.711 -13.406 -7.246 1 88.88 327 ALA B O 1
ATOM 6709 N N . VAL B 1 328 ? 10.766 -11.781 -8.469 1 88.31 328 VAL B N 1
ATOM 6710 C CA . VAL B 1 328 ? 9.703 -11.531 -7.496 1 88.31 328 VAL B CA 1
ATOM 6711 C C . VAL B 1 328 ? 8.766 -12.734 -7.445 1 88.31 328 VAL B C 1
ATOM 6713 O O . VAL B 1 328 ? 8.367 -13.172 -6.363 1 88.31 328 VAL B O 1
ATOM 6716 N N . SER B 1 329 ? 8.484 -13.297 -8.586 1 92.19 329 SER B N 1
ATOM 6717 C CA . SER B 1 329 ? 7.605 -14.461 -8.664 1 92.19 329 SER B CA 1
ATOM 6718 C C . SER B 1 329 ? 8.211 -15.656 -7.934 1 92.19 329 SER B C 1
ATOM 6720 O O . SER B 1 329 ? 7.512 -16.391 -7.234 1 92.19 329 SER B O 1
ATOM 6722 N N . ILE B 1 330 ? 9.445 -15.836 -8.141 1 93 330 ILE B N 1
ATOM 6723 C CA . ILE B 1 330 ? 10.148 -16.953 -7.512 1 93 330 ILE B CA 1
ATOM 6724 C C . ILE B 1 330 ? 10.117 -16.797 -5.992 1 93 330 ILE B C 1
ATOM 6726 O O . ILE B 1 330 ? 9.867 -17.766 -5.266 1 93 330 ILE B O 1
ATOM 6730 N N . ARG B 1 331 ? 10.336 -15.625 -5.535 1 92.56 331 ARG B N 1
ATOM 6731 C CA . ARG B 1 331 ? 10.305 -15.375 -4.098 1 92.56 331 ARG B CA 1
ATOM 6732 C C . ARG B 1 331 ? 8.914 -15.617 -3.527 1 92.56 331 ARG B C 1
ATOM 6734 O O . ARG B 1 331 ? 8.773 -16.094 -2.396 1 92.56 331 ARG B O 1
ATOM 6741 N N . LEU B 1 332 ? 7.941 -15.281 -4.293 1 94.12 332 LEU B N 1
ATOM 6742 C CA . LEU B 1 332 ? 6.559 -15.508 -3.885 1 94.12 332 LEU B CA 1
ATOM 6743 C C . LEU B 1 332 ? 6.293 -16.984 -3.65 1 94.12 332 LEU B C 1
ATOM 6745 O O . LEU B 1 332 ? 5.867 -17.391 -2.562 1 94.12 332 LEU B O 1
ATOM 6749 N N . TYR B 1 333 ? 6.59 -17.812 -4.582 1 96 333 TYR B N 1
ATOM 6750 C CA . TYR B 1 333 ? 6.336 -19.25 -4.484 1 96 333 TYR B CA 1
ATOM 6751 C C . TYR B 1 333 ? 7.301 -19.906 -3.506 1 96 333 TYR B C 1
ATOM 6753 O O . TYR B 1 333 ? 6.945 -20.891 -2.836 1 96 333 TYR B O 1
ATOM 6761 N N . HIS B 1 334 ? 8.5 -19.375 -3.447 1 95.88 334 HIS B N 1
ATOM 6762 C CA . HIS B 1 334 ? 9.445 -19.875 -2.459 1 95.88 334 HIS B CA 1
ATOM 6763 C C . HIS B 1 334 ? 8.922 -19.672 -1.041 1 95.88 334 HIS B C 1
ATOM 6765 O O . HIS B 1 334 ? 9.016 -20.578 -0.205 1 95.88 334 HIS B O 1
ATOM 6771 N N . THR B 1 335 ? 8.406 -18.469 -0.777 1 94.56 335 THR B N 1
ATOM 6772 C CA . THR B 1 335 ? 7.82 -18.203 0.535 1 94.56 335 THR B CA 1
ATOM 6773 C C . THR B 1 335 ? 6.691 -19.188 0.833 1 94.56 335 THR B C 1
ATOM 6775 O O . THR B 1 335 ? 6.574 -19.672 1.955 1 94.56 335 THR B O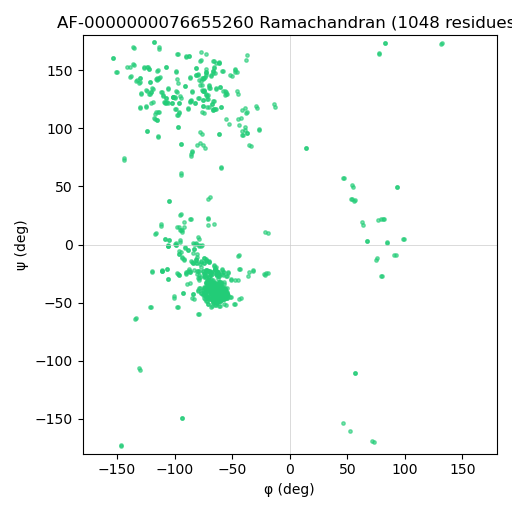 1
ATOM 6778 N N . MET B 1 336 ? 5.949 -19.5 -0.141 1 95.5 336 MET B N 1
ATOM 6779 C CA . MET B 1 336 ? 4.82 -20.406 0.005 1 95.5 336 MET B CA 1
ATOM 6780 C C . MET B 1 336 ? 5.293 -21.812 0.337 1 95.5 336 MET B C 1
ATOM 6782 O O . MET B 1 336 ? 4.789 -22.453 1.269 1 95.5 336 MET B O 1
ATOM 6786 N N . ILE B 1 337 ? 6.297 -22.312 -0.45 1 95.94 337 ILE B N 1
ATOM 6787 C CA . ILE B 1 337 ? 6.738 -23.688 -0.221 1 95.94 337 ILE B CA 1
ATOM 6788 C C . ILE B 1 337 ? 7.379 -23.797 1.161 1 95.94 337 ILE B C 1
ATOM 6790 O O . ILE B 1 337 ? 7.203 -24.797 1.854 1 95.94 337 ILE B O 1
ATOM 6794 N N . ARG B 1 338 ? 8.109 -22.781 1.581 1 94.88 338 ARG B N 1
ATOM 6795 C CA . ARG B 1 338 ? 8.719 -22.797 2.904 1 94.88 338 ARG B CA 1
ATOM 6796 C C . ARG B 1 338 ? 7.656 -22.781 4 1 94.88 338 ARG B C 1
ATOM 6798 O O . ARG B 1 338 ? 7.801 -23.453 5.023 1 94.88 338 ARG B O 1
ATOM 6805 N N . MET B 1 339 ? 6.676 -22.031 3.812 1 94 339 MET B N 1
ATOM 6806 C CA . MET B 1 339 ? 5.574 -22 4.773 1 94 339 MET B CA 1
ATOM 6807 C C . MET B 1 339 ? 4.93 -23.375 4.91 1 94 339 MET B C 1
ATOM 6809 O O . MET B 1 339 ? 4.695 -23.844 6.023 1 94 339 MET B O 1
ATOM 6813 N N . PHE B 1 340 ? 4.711 -24.062 3.811 1 93.44 340 PHE B N 1
ATOM 6814 C CA . PHE B 1 340 ? 4.074 -25.375 3.826 1 93.44 340 PHE B CA 1
ATOM 6815 C C . PHE B 1 340 ? 4.977 -26.422 4.488 1 93.44 340 PHE B C 1
ATOM 6817 O O . PHE B 1 340 ? 4.504 -27.266 5.238 1 93.44 340 PHE B O 1
ATOM 6824 N N . LEU B 1 341 ? 6.23 -26.281 4.141 1 92.69 341 LEU B N 1
ATOM 6825 C CA . LEU B 1 341 ? 7.168 -27.219 4.75 1 92.69 341 LEU B CA 1
ATOM 6826 C C . LEU B 1 341 ? 7.25 -27.016 6.258 1 92.69 341 LEU B C 1
ATOM 6828 O O . LEU B 1 341 ? 7.305 -27.984 7.02 1 92.69 341 LEU B O 1
ATOM 6832 N N . SER B 1 342 ? 7.188 -25.75 6.672 1 91.25 342 SER B N 1
ATOM 6833 C CA . SER B 1 342 ? 7.262 -25.438 8.094 1 91.25 342 SER B CA 1
ATOM 6834 C C . SER B 1 342 ? 5.965 -25.797 8.812 1 91.25 342 SER B C 1
ATOM 6836 O O . SER B 1 342 ? 5.98 -26.219 9.969 1 91.25 342 SER B O 1
ATOM 6838 N N . GLY B 1 343 ? 4.852 -25.609 8.156 1 89.56 343 GLY B N 1
ATOM 6839 C CA . GLY B 1 343 ? 3.564 -25.938 8.75 1 89.56 343 GLY B CA 1
ATOM 6840 C C . GLY B 1 343 ? 3.314 -27.422 8.844 1 89.56 343 GLY B C 1
ATOM 6841 O O . GLY B 1 343 ? 2.588 -27.875 9.727 1 89.56 343 GLY B O 1
ATOM 6842 N N . GLY B 1 344 ? 3.824 -28.172 7.898 1 85.25 344 GLY B N 1
ATOM 6843 C CA . GLY B 1 344 ? 3.678 -29.609 7.934 1 85.25 344 GLY B CA 1
ATOM 6844 C C . GLY B 1 344 ? 2.352 -30.094 7.375 1 85.25 344 GLY B C 1
ATOM 6845 O O . GLY B 1 344 ? 1.477 -29.281 7.059 1 85.25 344 GLY B O 1
ATOM 6846 N N . ALA B 1 345 ? 2.211 -31.375 7.262 1 76.88 345 ALA B N 1
ATOM 6847 C CA . ALA B 1 345 ? 1.036 -32 6.648 1 76.88 345 ALA B CA 1
ATOM 6848 C C . ALA B 1 345 ? -0.032 -32.281 7.695 1 76.88 345 ALA B C 1
ATOM 6850 O O . ALA B 1 345 ? -1.214 -32.438 7.367 1 76.88 345 ALA B O 1
ATOM 6851 N N . PHE B 1 346 ? 0.488 -32.406 8.898 1 77.31 346 PHE B N 1
ATOM 6852 C CA . PHE B 1 346 ? -0.452 -32.844 9.922 1 77.31 346 PHE B CA 1
ATOM 6853 C C . PHE B 1 346 ? -0.445 -31.906 11.109 1 77.31 346 PHE B C 1
ATOM 6855 O O . PHE B 1 346 ? 0.494 -31.125 11.281 1 77.31 346 PHE B O 1
ATOM 6862 N N . GLY B 1 347 ? -1.59 -31.844 11.797 1 82.88 347 GLY B N 1
ATOM 6863 C CA . GLY B 1 347 ? -1.721 -31.016 12.984 1 82.88 347 GLY B CA 1
ATOM 6864 C C . GLY B 1 347 ? -2.973 -30.156 12.977 1 82.88 347 GLY B C 1
ATOM 6865 O O . GLY B 1 347 ? -3.723 -30.141 11.992 1 82.88 347 GLY B O 1
ATOM 6866 N N . PRO B 1 348 ? -3.127 -29.531 14.125 1 89.19 348 PRO B N 1
ATOM 6867 C CA . PRO B 1 348 ? -4.293 -28.641 14.195 1 89.19 348 PRO B CA 1
ATOM 6868 C C . PRO B 1 348 ? -4.184 -27.453 13.25 1 89.19 348 PRO B C 1
ATOM 6870 O O . PRO B 1 348 ? -3.082 -27.078 12.836 1 89.19 348 PRO B O 1
ATOM 6873 N N . GLU B 1 349 ? -5.293 -26.969 12.828 1 92.62 349 GLU B N 1
ATOM 6874 C CA . GLU B 1 349 ? -5.309 -25.828 11.914 1 92.62 349 GLU B CA 1
ATOM 6875 C C . GLU B 1 349 ? -4.719 -24.578 12.57 1 92.62 349 GLU B C 1
ATOM 6877 O O . GLU B 1 349 ? -4.246 -23.672 11.883 1 92.62 349 GLU B O 1
ATOM 6882 N N . THR B 1 350 ? -4.68 -24.453 13.875 1 93.25 350 THR B N 1
ATOM 6883 C CA . THR B 1 350 ? -4.172 -23.297 14.602 1 93.25 350 THR B CA 1
ATOM 6884 C C . THR B 1 350 ? -2.672 -23.141 14.375 1 93.25 350 THR B C 1
ATOM 6886 O O . THR B 1 350 ? -2.117 -22.062 14.617 1 93.25 350 THR B O 1
ATOM 6889 N N . ARG B 1 351 ? -2 -24.172 13.914 1 91.56 351 ARG B N 1
ATOM 6890 C CA . ARG B 1 351 ? -0.564 -24.078 13.664 1 91.56 351 ARG B CA 1
ATOM 6891 C C . ARG B 1 351 ? -0.258 -23.047 12.586 1 91.56 351 ARG B C 1
ATOM 6893 O O . ARG B 1 351 ? 0.833 -22.484 12.555 1 91.56 351 ARG B O 1
ATOM 6900 N N . TRP B 1 352 ? -1.243 -22.812 11.719 1 94.25 352 TRP B N 1
ATOM 6901 C CA . TRP B 1 352 ? -1.047 -21.891 10.609 1 94.25 352 TRP B CA 1
ATOM 6902 C C . TRP B 1 352 ? -1.008 -20.453 11.094 1 94.25 352 TRP B C 1
ATOM 6904 O O . TRP B 1 352 ? -0.583 -19.547 10.359 1 94.25 352 TRP B O 1
ATOM 6914 N N . ASP B 1 353 ? -1.39 -20.141 12.336 1 94.56 353 ASP B N 1
ATOM 6915 C CA . ASP B 1 353 ? -1.47 -18.781 12.867 1 94.56 353 ASP B CA 1
ATOM 6916 C C . ASP B 1 353 ? -0.077 -18.188 13.086 1 94.56 353 ASP B C 1
ATOM 6918 O O . ASP B 1 353 ? 0.077 -16.969 13.227 1 94.56 353 ASP B O 1
ATOM 6922 N N . ARG B 1 354 ? 0.912 -19.016 13.227 1 92.38 354 ARG B N 1
ATOM 6923 C CA . ARG B 1 354 ? 2.246 -18.531 13.547 1 92.38 354 ARG B CA 1
ATOM 6924 C C . ARG B 1 354 ? 2.941 -17.969 12.312 1 92.38 354 ARG B C 1
ATOM 6926 O O . ARG B 1 354 ? 4.051 -17.438 12.406 1 92.38 354 ARG B O 1
ATOM 6933 N N . PHE B 1 355 ? 2.305 -18 11.125 1 94.56 355 PHE B N 1
ATOM 6934 C CA . PHE B 1 355 ? 2.998 -17.656 9.891 1 94.56 355 PHE B CA 1
ATOM 6935 C C . PHE B 1 355 ? 2.582 -16.281 9.398 1 94.56 355 PHE B C 1
ATOM 6937 O O . PHE B 1 355 ? 2.461 -16.047 8.195 1 94.56 355 PHE B O 1
ATOM 6944 N N . LEU B 1 356 ? 2.365 -15.32 10.234 1 92.5 356 LEU B N 1
ATOM 6945 C CA . LEU B 1 356 ? 1.928 -13.984 9.852 1 92.5 356 LEU B CA 1
ATOM 6946 C C . LEU B 1 356 ? 2.934 -13.328 8.914 1 92.5 356 LEU B C 1
ATOM 6948 O O . LEU B 1 356 ? 2.549 -12.727 7.91 1 92.5 356 LEU B O 1
ATOM 6952 N N . GLY B 1 357 ? 4.211 -13.484 9.25 1 90.69 357 GLY B N 1
ATOM 6953 C CA . GLY B 1 357 ? 5.242 -12.906 8.406 1 90.69 357 GLY B CA 1
ATOM 6954 C C . GLY B 1 357 ? 5.254 -13.477 7.004 1 90.69 357 GLY B C 1
ATOM 6955 O O . GLY B 1 357 ? 5.457 -12.75 6.031 1 90.69 357 GLY B O 1
ATOM 6956 N N . HIS B 1 358 ? 5.012 -14.781 6.867 1 93.62 358 HIS B N 1
ATOM 6957 C CA . HIS B 1 358 ? 4.957 -15.43 5.562 1 93.62 358 HIS B CA 1
ATOM 6958 C C . HIS B 1 358 ? 3.783 -14.914 4.738 1 93.62 358 HIS B C 1
ATOM 6960 O O . HIS B 1 358 ? 3.941 -14.594 3.557 1 93.62 358 HIS B O 1
ATOM 6966 N N . TYR B 1 359 ? 2.594 -14.836 5.398 1 95.81 359 TYR B N 1
ATOM 6967 C CA . TYR B 1 359 ? 1.406 -14.352 4.707 1 95.81 359 TYR B CA 1
ATOM 6968 C C . TYR B 1 359 ? 1.616 -12.93 4.191 1 95.81 359 TYR B C 1
ATOM 6970 O O . TYR B 1 359 ? 1.312 -12.633 3.033 1 95.81 359 TYR B O 1
ATOM 6978 N N . GLU B 1 360 ? 2.139 -12.125 5.051 1 91.69 360 GLU B N 1
ATOM 6979 C CA . GLU B 1 360 ? 2.393 -10.742 4.672 1 91.69 360 GLU B CA 1
ATOM 6980 C C . GLU B 1 360 ? 3.369 -10.656 3.5 1 91.69 360 GLU B C 1
ATOM 6982 O O . GLU B 1 360 ? 3.178 -9.867 2.578 1 91.69 360 GLU B O 1
ATOM 6987 N N . ARG B 1 361 ? 4.414 -11.414 3.553 1 91.19 361 ARG B N 1
ATOM 6988 C CA . ARG B 1 361 ? 5.414 -11.43 2.488 1 91.19 361 ARG B CA 1
ATOM 6989 C C . ARG B 1 361 ? 4.797 -11.883 1.167 1 91.19 361 ARG B C 1
ATOM 6991 O O . ARG B 1 361 ? 5.043 -11.273 0.123 1 91.19 361 ARG B O 1
ATOM 6998 N N . ILE B 1 362 ? 4.008 -12.898 1.177 1 94.62 362 ILE B N 1
ATOM 6999 C CA . ILE B 1 362 ? 3.355 -13.414 -0.024 1 94.62 362 ILE B CA 1
ATOM 7000 C C . ILE B 1 362 ? 2.482 -12.32 -0.643 1 94.62 362 ILE B C 1
ATOM 7002 O O . ILE B 1 362 ? 2.559 -12.07 -1.847 1 94.62 362 ILE B O 1
ATOM 7006 N N . LEU B 1 363 ? 1.706 -11.68 0.188 1 93.25 363 LEU B N 1
ATOM 7007 C CA . LEU B 1 363 ? 0.797 -10.656 -0.316 1 93.25 363 LEU B CA 1
ATOM 7008 C C . LEU B 1 363 ? 1.573 -9.453 -0.848 1 93.25 363 LEU B C 1
ATOM 7010 O O . LEU B 1 363 ? 1.225 -8.898 -1.892 1 93.25 363 LEU B O 1
ATOM 7014 N N . THR B 1 364 ? 2.598 -9.055 -0.117 1 87.69 364 THR B N 1
ATOM 7015 C CA . THR B 1 364 ? 3.416 -7.93 -0.567 1 87.69 364 THR B CA 1
ATOM 7016 C C . THR B 1 364 ? 4.051 -8.234 -1.922 1 87.69 364 THR B C 1
ATOM 7018 O O . THR B 1 364 ? 4.055 -7.383 -2.814 1 87.69 364 THR B O 1
ATOM 7021 N N . LEU B 1 365 ? 4.574 -9.398 -2.064 1 89.75 365 LEU B N 1
ATOM 7022 C CA . LEU B 1 365 ? 5.184 -9.812 -3.324 1 89.75 365 LEU B CA 1
ATOM 7023 C C . LEU B 1 365 ? 4.145 -9.875 -4.438 1 89.75 365 LEU B C 1
ATOM 7025 O O . LEU B 1 365 ? 4.398 -9.422 -5.555 1 89.75 365 LEU B O 1
ATOM 7029 N N . ALA B 1 366 ? 2.973 -10.43 -4.152 1 92.81 366 ALA B N 1
ATOM 7030 C CA . ALA B 1 366 ? 1.899 -10.508 -5.141 1 92.81 366 ALA B CA 1
ATOM 7031 C C . ALA B 1 366 ? 1.477 -9.117 -5.602 1 92.81 366 ALA B C 1
ATOM 7033 O O . ALA B 1 366 ? 1.316 -8.875 -6.797 1 92.81 366 ALA B O 1
ATOM 7034 N N . GLU B 1 367 ? 1.303 -8.25 -4.645 1 87.94 367 GLU B N 1
ATOM 7035 C CA . GLU B 1 367 ? 0.909 -6.879 -4.953 1 87.94 367 GLU B CA 1
ATOM 7036 C C . GLU B 1 367 ? 1.986 -6.164 -5.762 1 87.94 367 GLU B C 1
ATOM 7038 O O . GLU B 1 367 ? 1.676 -5.367 -6.652 1 87.94 367 GLU B O 1
ATOM 7043 N N . THR B 1 368 ? 3.209 -6.402 -5.445 1 83.38 368 THR B N 1
ATOM 7044 C CA . THR B 1 368 ? 4.324 -5.824 -6.191 1 83.38 368 THR B CA 1
ATOM 7045 C C . THR B 1 368 ? 4.309 -6.297 -7.641 1 83.38 368 THR B C 1
ATOM 7047 O O . THR B 1 368 ? 4.504 -5.504 -8.562 1 83.38 368 THR B O 1
ATOM 7050 N N . LEU B 1 369 ? 4.07 -7.562 -7.816 1 86.12 369 LEU B N 1
ATOM 7051 C CA . LEU B 1 369 ? 3.99 -8.125 -9.156 1 86.12 369 LEU B CA 1
ATOM 7052 C C . LEU B 1 369 ? 2.865 -7.469 -9.953 1 86.12 369 LEU B C 1
ATOM 7054 O O . LEU B 1 369 ? 3.031 -7.168 -11.141 1 86.12 369 LEU B O 1
ATOM 7058 N N . TRP B 1 370 ? 1.807 -7.27 -9.289 1 85.88 370 TRP B N 1
ATOM 7059 C CA . TRP B 1 370 ? 0.649 -6.664 -9.945 1 85.88 370 TRP B CA 1
ATOM 7060 C C . TRP B 1 370 ? 0.93 -5.211 -10.312 1 85.88 370 TRP B C 1
ATOM 7062 O O . TRP B 1 370 ? 0.555 -4.758 -11.398 1 85.88 370 TRP B O 1
ATOM 7072 N N . SER B 1 371 ? 1.605 -4.469 -9.391 1 76.75 371 SER B N 1
ATOM 7073 C CA . SER B 1 371 ? 1.879 -3.051 -9.609 1 76.75 371 SER B CA 1
ATOM 7074 C C . SER B 1 371 ? 2.922 -2.852 -10.703 1 76.75 371 SER B C 1
ATOM 7076 O O . SER B 1 371 ? 2.914 -1.831 -11.398 1 76.75 371 SER B O 1
ATOM 7078 N N . ASN B 1 372 ? 3.863 -3.754 -10.703 1 69.81 372 ASN B N 1
ATOM 7079 C CA . ASN B 1 372 ? 4.941 -3.656 -11.68 1 69.81 372 ASN B CA 1
ATOM 7080 C C . ASN B 1 372 ? 4.469 -4.062 -13.07 1 69.81 372 ASN B C 1
ATOM 7082 O O . ASN B 1 372 ? 5.195 -3.895 -14.055 1 69.81 372 ASN B O 1
ATOM 7086 N N . ALA B 1 373 ? 3.301 -4.621 -12.969 1 61.28 373 ALA B N 1
ATOM 7087 C CA . ALA B 1 373 ? 2.801 -4.988 -14.289 1 61.28 373 ALA B CA 1
ATOM 7088 C C . ALA B 1 373 ? 2.627 -3.756 -15.172 1 61.28 373 ALA B C 1
ATOM 7090 O O . ALA B 1 373 ? 2.061 -2.75 -14.742 1 61.28 373 ALA B O 1
ATOM 7091 N N . PRO B 1 374 ? 3.637 -3.506 -15.945 1 51.75 374 PRO B N 1
ATOM 7092 C CA . PRO B 1 374 ? 3.609 -2.295 -16.766 1 51.75 374 PRO B CA 1
ATOM 7093 C C . PRO B 1 374 ? 2.193 -1.865 -17.141 1 51.75 374 PRO B C 1
ATOM 7095 O O . PRO B 1 374 ? 1.343 -2.711 -17.438 1 51.75 374 PRO B O 1
ATOM 7098 N N . PRO B 1 375 ? 1.875 -0.599 -16.625 1 44.06 375 PRO B N 1
ATOM 7099 C CA . PRO B 1 375 ? 0.581 -0.086 -17.078 1 44.06 375 PRO B CA 1
ATOM 7100 C C . PRO B 1 375 ? 0.357 -0.29 -18.562 1 44.06 375 PRO B C 1
ATOM 7102 O O . PRO B 1 375 ? -0.649 0.17 -19.109 1 44.06 375 PRO B O 1
ATOM 7105 N N . SER B 1 376 ? 1.258 -0.663 -19.219 1 40.19 376 SER B N 1
ATOM 7106 C CA . SER B 1 376 ? 1.072 -0.696 -20.672 1 40.19 376 SER B CA 1
ATOM 7107 C C . SER B 1 376 ? -0.254 -1.352 -21.047 1 40.19 376 SER B C 1
ATOM 7109 O O . SER B 1 376 ? -0.815 -2.119 -20.266 1 40.19 376 SER B O 1
ATOM 7111 N N . GLN B 1 377 ? -0.785 -0.891 -22.109 1 41.59 377 GLN B N 1
ATOM 7112 C CA . GLN B 1 377 ? -1.966 -1.274 -22.875 1 41.59 377 GLN B CA 1
ATOM 7113 C C . GLN B 1 377 ? -2.207 -2.779 -22.797 1 41.59 377 GLN B C 1
ATOM 7115 O O . GLN B 1 377 ? -3.312 -3.252 -23.062 1 41.59 377 GLN B O 1
ATOM 7120 N N . VAL B 1 378 ? -1.127 -3.564 -22.469 1 46.03 378 VAL B N 1
ATOM 7121 C CA . VAL B 1 378 ? -1.269 -5.012 -22.578 1 46.03 378 VAL B CA 1
ATOM 7122 C C . VAL B 1 378 ? -1.65 -5.598 -21.219 1 46.03 378 VAL B C 1
ATOM 7124 O O . VAL B 1 378 ? -1.417 -6.781 -20.953 1 46.03 378 VAL B O 1
ATOM 7127 N N . GLN B 1 379 ? -1.844 -4.906 -20.344 1 54.97 379 GLN B N 1
ATOM 7128 C CA . GLN B 1 379 ? -2.211 -5.562 -19.094 1 54.97 379 GLN B CA 1
ATOM 7129 C C . GLN B 1 379 ? -3.484 -6.391 -19.266 1 54.97 379 GLN B C 1
ATOM 7131 O O . GLN B 1 379 ? -4.59 -5.867 -19.125 1 54.97 379 GLN B O 1
ATOM 7136 N N . SER B 1 380 ? -3.193 -7.484 -20.172 1 68.19 380 SER B N 1
ATOM 7137 C CA . SER B 1 380 ? -4.375 -8.344 -20.188 1 68.19 380 SER B CA 1
ATOM 7138 C C . SER B 1 380 ? -4.5 -9.141 -18.891 1 68.19 380 SER B C 1
ATOM 7140 O O . SER B 1 380 ? -3.514 -9.688 -18.406 1 68.19 380 SER B O 1
ATOM 7142 N N . PRO B 1 381 ? -5.523 -9.055 -18.391 1 83.44 381 PRO B N 1
ATOM 7143 C CA . PRO B 1 381 ? -5.777 -9.742 -17.125 1 83.44 381 PRO B CA 1
ATOM 7144 C C . PRO B 1 381 ? -5.867 -11.258 -17.281 1 83.44 381 PRO B C 1
ATOM 7146 O O . PRO B 1 381 ? -6.43 -11.938 -16.406 1 83.44 381 PRO B O 1
ATOM 7149 N N . LEU B 1 382 ? -5.18 -11.805 -18.5 1 91 382 LEU B N 1
ATOM 7150 C CA . LEU B 1 382 ? -5.281 -13.242 -18.719 1 91 382 LEU B CA 1
ATOM 7151 C C . LEU B 1 382 ? -3.896 -13.867 -18.859 1 91 382 LEU B C 1
ATOM 7153 O O . LEU B 1 382 ? -3.027 -13.312 -19.531 1 91 382 LEU B O 1
ATOM 7157 N N . SER B 1 383 ? -3.693 -14.938 -18.172 1 93.12 383 SER B N 1
ATOM 7158 C CA . SER B 1 383 ? -2.51 -15.781 -18.312 1 93.12 383 SER B CA 1
ATOM 7159 C C . SER B 1 383 ? -2.887 -17.25 -18.391 1 93.12 383 SER B C 1
ATOM 7161 O O . SER B 1 383 ? -3.807 -17.703 -17.703 1 93.12 383 SER B O 1
ATOM 7163 N N . LEU B 1 384 ? -2.215 -18 -19.234 1 95.56 384 LEU B N 1
ATOM 7164 C CA . LEU B 1 384 ? -2.467 -19.438 -19.344 1 95.56 384 LEU B CA 1
ATOM 7165 C C . LEU B 1 384 ? -1.744 -20.203 -18.25 1 95.56 384 LEU B C 1
ATOM 7167 O O . LEU B 1 384 ? -2.039 -21.375 -18 1 95.56 384 LEU B O 1
ATOM 7171 N N . GLU B 1 385 ? -0.827 -19.547 -17.578 1 94.44 385 GLU B N 1
ATOM 7172 C CA . GLU B 1 385 ? -0.041 -20.141 -16.5 1 94.44 385 GLU B CA 1
ATOM 7173 C C . GLU B 1 385 ? -0.37 -19.5 -15.156 1 94.44 385 GLU B C 1
ATOM 7175 O O . GLU B 1 385 ? -1.012 -18.453 -15.109 1 94.44 385 GLU B O 1
ATOM 7180 N N . SER B 1 386 ? 0.142 -20.172 -14.117 1 93.56 386 SER B N 1
ATOM 7181 C CA . SER B 1 386 ? -0.095 -19.656 -12.766 1 93.56 386 SER B CA 1
ATOM 7182 C C . SER B 1 386 ? 0.724 -18.406 -12.5 1 93.56 386 SER B C 1
ATOM 7184 O O . SER B 1 386 ? 1.858 -18.281 -12.961 1 93.56 386 SER B O 1
ATOM 7186 N N . GLY B 1 387 ? 0.141 -17.547 -11.75 1 92.56 387 GLY B N 1
ATOM 7187 C CA . GLY B 1 387 ? 0.806 -16.344 -11.266 1 92.56 387 GLY B CA 1
ATOM 7188 C C . GLY B 1 387 ? 0.645 -16.125 -9.773 1 92.56 387 GLY B C 1
ATOM 7189 O O . GLY B 1 387 ? 1.189 -16.875 -8.969 1 92.56 387 GLY B O 1
ATOM 7190 N N . PHE B 1 388 ? -0.174 -15.164 -9.461 1 93.44 388 PHE B N 1
ATOM 7191 C CA . PHE B 1 388 ? -0.213 -14.867 -8.031 1 93.44 388 PHE B CA 1
ATOM 7192 C C . PHE B 1 388 ? -1.601 -15.141 -7.461 1 93.44 388 PHE B C 1
ATOM 7194 O O . PHE B 1 388 ? -1.84 -14.93 -6.27 1 93.44 388 PHE B O 1
ATOM 7201 N N . ILE B 1 389 ? -2.545 -15.766 -8.195 1 96.25 389 ILE B N 1
ATOM 7202 C CA . ILE B 1 389 ? -3.877 -16.047 -7.676 1 96.25 389 ILE B CA 1
ATOM 7203 C C . ILE B 1 389 ? -3.795 -17.188 -6.652 1 96.25 389 ILE B C 1
ATOM 7205 O O . ILE B 1 389 ? -4.355 -17.078 -5.559 1 96.25 389 ILE B O 1
ATOM 7209 N N . VAL B 1 390 ? -3.059 -18.219 -6.98 1 96.62 390 VAL B N 1
ATOM 7210 C CA . VAL B 1 390 ? -2.99 -19.391 -6.121 1 96.62 390 VAL B CA 1
ATOM 7211 C C . VAL B 1 390 ? -2.363 -19.016 -4.781 1 96.62 390 VAL B C 1
ATOM 7213 O O . VAL B 1 390 ? -2.934 -19.297 -3.725 1 96.62 390 VAL B O 1
ATOM 7216 N N . PRO B 1 391 ? -1.225 -18.359 -4.789 1 97.25 391 PRO B N 1
ATOM 7217 C CA . PRO B 1 391 ? -0.658 -17.969 -3.496 1 97.25 391 PRO B CA 1
ATOM 7218 C C . PRO B 1 391 ? -1.581 -17.047 -2.697 1 97.25 391 PRO B C 1
ATOM 7220 O O . PRO B 1 391 ? -1.73 -17.219 -1.484 1 97.25 391 PRO B O 1
ATOM 7223 N N . ALA B 1 392 ? -2.182 -16.094 -3.346 1 97.44 392 ALA B N 1
ATOM 7224 C CA . ALA B 1 392 ? -3.098 -15.195 -2.652 1 97.44 392 ALA B CA 1
ATOM 7225 C C . ALA B 1 392 ? -4.297 -15.953 -2.092 1 97.44 392 ALA B C 1
ATOM 7227 O O . ALA B 1 392 ? -4.766 -15.656 -0.989 1 97.44 392 ALA B O 1
ATOM 7228 N N . PHE B 1 393 ? -4.836 -16.922 -2.816 1 97.38 393 PHE B N 1
ATOM 7229 C CA . PHE B 1 393 ? -5.957 -17.734 -2.373 1 97.38 393 PHE B CA 1
ATOM 7230 C C . PHE B 1 393 ? -5.562 -18.594 -1.172 1 97.38 393 PHE B C 1
ATOM 7232 O O . PHE B 1 393 ? -6.355 -18.766 -0.248 1 97.38 393 PHE B O 1
ATOM 7239 N N . MET B 1 394 ? -4.375 -19.094 -1.248 1 96.44 394 MET B N 1
ATOM 7240 C CA . MET B 1 394 ? -3.883 -19.875 -0.114 1 96.44 394 MET B CA 1
ATOM 7241 C C . MET B 1 394 ? -3.855 -19.016 1.153 1 96.44 394 MET B C 1
ATOM 7243 O O . MET B 1 394 ? -4.23 -19.484 2.229 1 96.44 394 MET B O 1
ATOM 7247 N N . VAL B 1 395 ? -3.445 -17.781 1.01 1 97.5 395 VAL B N 1
ATOM 7248 C CA . VAL B 1 395 ? -3.445 -16.875 2.154 1 97.5 395 VAL B CA 1
ATOM 7249 C C . VAL B 1 395 ? -4.875 -16.641 2.631 1 97.5 395 VAL B C 1
ATOM 7251 O O . VAL B 1 395 ? -5.152 -16.672 3.832 1 97.5 395 VAL B O 1
ATOM 7254 N N . ALA B 1 396 ? -5.793 -16.453 1.738 1 96.62 396 ALA B N 1
ATOM 7255 C CA . ALA B 1 396 ? -7.188 -16.203 2.082 1 96.62 396 ALA B CA 1
ATOM 7256 C C . ALA B 1 396 ? -7.785 -17.375 2.854 1 96.62 396 ALA B C 1
ATOM 7258 O O . ALA B 1 396 ? -8.672 -17.188 3.688 1 96.62 396 ALA B O 1
ATOM 7259 N N . GLN B 1 397 ? -7.234 -18.547 2.613 1 95.12 397 GLN B N 1
ATOM 7260 C CA . GLN B 1 397 ? -7.793 -19.75 3.217 1 95.12 397 GLN B CA 1
ATOM 7261 C C . GLN B 1 397 ? -7.102 -20.078 4.539 1 95.12 397 GLN B C 1
ATOM 7263 O O . GLN B 1 397 ? -7.758 -20.453 5.512 1 95.12 397 GLN B O 1
ATOM 7268 N N . ARG B 1 398 ? -5.805 -19.922 4.516 1 95.5 398 ARG B N 1
ATOM 7269 C CA . ARG B 1 398 ? -5.039 -20.469 5.637 1 95.5 398 ARG B CA 1
ATOM 7270 C C . ARG B 1 398 ? -4.766 -19.391 6.684 1 95.5 398 ARG B C 1
ATOM 7272 O O . ARG B 1 398 ? -4.516 -19.703 7.852 1 95.5 398 ARG B O 1
ATOM 7279 N N . CYS B 1 399 ? -4.73 -18.188 6.27 1 96.81 399 CYS B N 1
ATOM 7280 C CA . CYS B 1 399 ? -4.531 -17.109 7.227 1 96.81 399 CYS B CA 1
ATOM 7281 C C . CYS B 1 399 ? -5.84 -16.734 7.906 1 96.81 399 CYS B C 1
ATOM 7283 O O . CYS B 1 399 ? -6.824 -16.406 7.238 1 96.81 399 CYS B O 1
ATOM 7285 N N . ARG B 1 400 ? -5.859 -16.828 9.234 1 96.88 400 ARG B N 1
ATOM 7286 C CA . ARG B 1 400 ? -7.074 -16.469 9.945 1 96.88 400 ARG B CA 1
ATOM 7287 C C . ARG B 1 400 ? -6.918 -15.109 10.633 1 96.88 400 ARG B C 1
ATOM 7289 O O . ARG B 1 400 ? -7.77 -14.711 11.43 1 96.88 400 ARG B O 1
ATOM 7296 N N . HIS B 1 401 ? -5.781 -14.445 10.43 1 93.38 401 HIS B N 1
ATOM 7297 C CA . HIS B 1 401 ? -5.676 -13.055 10.867 1 93.38 401 HIS B CA 1
ATOM 7298 C C . HIS B 1 401 ? -6.586 -12.156 10.039 1 93.38 401 HIS B C 1
ATOM 7300 O O . HIS B 1 401 ? -6.477 -12.102 8.812 1 93.38 401 HIS B O 1
ATOM 7306 N N . PRO B 1 402 ? -7.461 -11.5 10.656 1 89.94 402 PRO B N 1
ATOM 7307 C CA . PRO B 1 402 ? -8.547 -10.836 9.938 1 89.94 402 PRO B CA 1
ATOM 7308 C C . PRO B 1 402 ? -8.039 -9.805 8.93 1 89.94 402 PRO B C 1
ATOM 7310 O O . PRO B 1 402 ? -8.555 -9.727 7.809 1 89.94 402 PRO B O 1
ATOM 7313 N N . TRP B 1 403 ? -7.047 -9.047 9.266 1 86.25 403 TRP B N 1
ATOM 7314 C CA . TRP B 1 403 ? -6.574 -7.984 8.383 1 86.25 403 TRP B CA 1
ATOM 7315 C C . TRP B 1 403 ? -5.871 -8.562 7.164 1 86.25 403 TRP B C 1
ATOM 7317 O O . TRP B 1 403 ? -6.133 -8.148 6.031 1 86.25 403 TRP B O 1
ATOM 7327 N N . LEU B 1 404 ? -4.949 -9.422 7.359 1 91.56 404 LEU B N 1
ATOM 7328 C CA . LEU B 1 404 ? -4.219 -10.031 6.25 1 91.56 404 LEU B CA 1
ATOM 7329 C C . LEU B 1 404 ? -5.16 -10.805 5.34 1 91.56 404 LEU B C 1
ATOM 7331 O O . LEU B 1 404 ? -5.012 -10.773 4.113 1 91.56 404 LEU B O 1
ATOM 7335 N N . ARG B 1 405 ? -6.035 -11.523 6.004 1 94.31 405 ARG B N 1
ATOM 7336 C CA . ARG B 1 405 ? -7.004 -12.305 5.242 1 94.31 405 ARG B CA 1
ATOM 7337 C C . ARG B 1 405 ? -7.875 -11.406 4.375 1 94.31 405 ARG B C 1
ATOM 7339 O O . ARG B 1 405 ? -8.078 -11.68 3.189 1 94.31 405 ARG B O 1
ATOM 7346 N N . ARG B 1 406 ? -8.383 -10.344 4.875 1 92.06 406 ARG B N 1
ATOM 7347 C CA . ARG B 1 406 ? -9.172 -9.383 4.113 1 92.06 406 ARG B CA 1
ATOM 7348 C C . ARG B 1 406 ? -8.336 -8.742 3.01 1 92.06 406 ARG B C 1
ATOM 7350 O O . ARG B 1 406 ? -8.836 -8.477 1.916 1 92.06 406 ARG B O 1
ATOM 7357 N N . ARG B 1 407 ? -7.109 -8.414 3.359 1 90.44 407 ARG B N 1
ATOM 7358 C CA . ARG B 1 407 ? -6.184 -7.883 2.361 1 90.44 407 ARG B CA 1
ATOM 7359 C C . ARG B 1 407 ? -6.055 -8.836 1.176 1 90.44 407 ARG B C 1
ATOM 7361 O O . ARG B 1 407 ? -6.09 -8.398 0.022 1 90.44 407 ARG B O 1
ATOM 7368 N N . ALA B 1 408 ? -5.945 -10.094 1.42 1 95.19 408 ALA B N 1
ATOM 7369 C CA . ALA B 1 408 ? -5.828 -11.102 0.368 1 95.19 408 ALA B CA 1
ATOM 7370 C C . ALA B 1 408 ? -7.098 -11.164 -0.472 1 95.19 408 ALA B C 1
ATOM 7372 O O . ALA B 1 408 ? -7.039 -11.164 -1.704 1 95.19 408 ALA B O 1
ATOM 7373 N N . ILE B 1 409 ? -8.234 -11.219 0.18 1 94.94 409 ILE B N 1
ATOM 7374 C CA . ILE B 1 409 ? -9.516 -11.32 -0.5 1 94.94 409 ILE B CA 1
ATOM 7375 C C . ILE B 1 409 ? -9.758 -10.07 -1.338 1 94.94 409 ILE B C 1
ATOM 7377 O O . ILE B 1 409 ? -10.148 -10.156 -2.504 1 94.94 409 ILE B O 1
ATOM 7381 N N . SER B 1 410 ? -9.461 -8.898 -0.789 1 91.88 410 SER B N 1
ATOM 7382 C CA . SER B 1 410 ? -9.633 -7.645 -1.515 1 91.88 410 SER B CA 1
ATOM 7383 C C . SER B 1 410 ? -8.711 -7.582 -2.732 1 91.88 410 SER B C 1
ATOM 7385 O O . SER B 1 410 ? -9.109 -7.09 -3.791 1 91.88 410 SER B O 1
ATOM 7387 N N . PHE B 1 411 ? -7.543 -7.996 -2.498 1 92.75 411 PHE B N 1
ATOM 7388 C CA . PHE B 1 411 ? -6.598 -8.039 -3.605 1 92.75 411 PHE B CA 1
ATOM 7389 C C . PHE B 1 411 ? -7.137 -8.891 -4.746 1 92.75 411 PHE B C 1
ATOM 7391 O O . PHE B 1 411 ? -7.105 -8.477 -5.906 1 92.75 411 PHE B O 1
ATOM 7398 N N . LEU B 1 412 ? -7.66 -10.07 -4.457 1 94.94 412 LEU B N 1
ATOM 7399 C CA . LEU B 1 412 ? -8.203 -10.992 -5.449 1 94.94 412 LEU B CA 1
ATOM 7400 C C . LEU B 1 412 ? -9.398 -10.375 -6.172 1 94.94 412 LEU B C 1
ATOM 7402 O O . LEU B 1 412 ? -9.555 -10.555 -7.383 1 94.94 412 LEU B O 1
ATOM 7406 N N . TYR B 1 413 ? -10.195 -9.656 -5.492 1 91.38 413 TYR B N 1
ATOM 7407 C CA . TYR B 1 413 ? -11.328 -8.992 -6.129 1 91.38 413 TYR B CA 1
ATOM 7408 C C . TYR B 1 413 ? -10.852 -7.871 -7.047 1 91.38 413 TYR B C 1
ATOM 7410 O O . TYR B 1 413 ? -11.453 -7.629 -8.094 1 91.38 413 TYR B O 1
ATOM 7418 N N . LYS B 1 414 ? -9.828 -7.23 -6.664 1 86.75 414 LYS B N 1
ATOM 7419 C CA . LYS B 1 414 ? -9.367 -6.02 -7.336 1 86.75 414 LYS B CA 1
ATOM 7420 C C . LYS B 1 414 ? -8.688 -6.348 -8.656 1 86.75 414 LYS B C 1
ATOM 7422 O O . LYS B 1 414 ? -8.836 -5.617 -9.641 1 86.75 414 LYS B O 1
ATOM 7427 N N . ILE B 1 415 ? -7.949 -7.355 -8.727 1 87.06 415 ILE B N 1
ATOM 7428 C CA . ILE B 1 415 ? -7.062 -7.605 -9.859 1 87.06 415 ILE B CA 1
ATOM 7429 C C . ILE B 1 415 ? -7.883 -8.062 -11.062 1 87.06 415 ILE B C 1
ATOM 7431 O O . ILE B 1 415 ? -7.473 -7.875 -12.211 1 87.06 415 ILE B O 1
ATOM 7435 N N . LYS B 1 416 ? -9.055 -8.703 -10.914 1 87.56 416 LYS B N 1
ATOM 7436 C CA . LYS B 1 416 ? -9.93 -9.156 -11.992 1 87.56 416 LYS B CA 1
ATOM 7437 C C . LYS B 1 416 ? -9.133 -9.891 -13.07 1 87.56 416 LYS B C 1
ATOM 7439 O O . LYS B 1 416 ? -9.211 -9.539 -14.25 1 87.56 416 LYS B O 1
ATOM 7444 N N . ARG B 1 417 ? -8.461 -10.898 -12.711 1 90.94 417 ARG B N 1
ATOM 7445 C CA . ARG B 1 417 ? -7.531 -11.641 -13.547 1 90.94 417 ARG B CA 1
ATOM 7446 C C . ARG B 1 417 ? -7.918 -13.117 -13.633 1 90.94 417 ARG B C 1
ATOM 7448 O O . ARG B 1 417 ? -8.555 -13.648 -12.719 1 90.94 417 ARG B O 1
ATOM 7455 N N . GLN B 1 418 ? -7.57 -13.719 -14.742 1 93.19 418 GLN B N 1
ATOM 7456 C CA . GLN B 1 418 ? -7.695 -15.164 -14.906 1 93.19 418 GLN B CA 1
ATOM 7457 C C . GLN B 1 418 ? -6.344 -15.805 -15.211 1 93.19 418 GLN B C 1
ATOM 7459 O O . GLN B 1 418 ? -5.57 -15.281 -16.016 1 93.19 418 GLN B O 1
ATOM 7464 N N . GLU B 1 419 ? -6.051 -16.844 -14.484 1 94.75 419 GLU B N 1
ATOM 7465 C CA . GLU B 1 419 ? -4.848 -17.641 -14.68 1 94.75 419 GLU B CA 1
ATOM 7466 C C . GLU B 1 419 ? -5.195 -19.109 -14.914 1 94.75 419 GLU B C 1
ATOM 7468 O O . GLU B 1 419 ? -5.371 -19.875 -13.961 1 94.75 419 GLU B O 1
ATOM 7473 N N . GLY B 1 420 ? -5.207 -19.438 -16.188 1 94.31 420 GLY B N 1
ATOM 7474 C CA . GLY B 1 420 ? -5.625 -20.797 -16.5 1 94.31 420 GLY B CA 1
ATOM 7475 C C . GLY B 1 420 ? -7 -21.141 -15.961 1 94.31 420 GLY B C 1
ATOM 7476 O O . GLY B 1 420 ? -7.996 -20.516 -16.344 1 94.31 420 GLY B O 1
ATOM 7477 N N . MET B 1 421 ? -6.977 -22.016 -14.984 1 94.44 421 MET B N 1
ATOM 7478 C CA . MET B 1 421 ? -8.219 -22.5 -14.383 1 94.44 421 MET B CA 1
ATOM 7479 C C . MET B 1 421 ? -8.711 -21.531 -13.312 1 94.44 421 MET B C 1
ATOM 7481 O O . MET B 1 421 ? -9.883 -21.578 -12.93 1 94.44 421 MET B O 1
ATOM 7485 N N . TRP B 1 422 ? -7.898 -20.688 -12.883 1 95.44 422 TRP B N 1
ATOM 7486 C CA . TRP B 1 422 ? -8.164 -19.875 -11.703 1 95.44 422 TRP B CA 1
ATOM 7487 C C . TRP B 1 422 ? -8.719 -18.5 -12.102 1 95.44 422 TRP B C 1
ATOM 7489 O O . TRP B 1 422 ? -8.109 -17.797 -12.906 1 95.44 422 TRP B O 1
ATOM 7499 N N . HIS B 1 423 ? -9.836 -18.203 -11.633 1 93.88 423 HIS B N 1
ATOM 7500 C CA . HIS B 1 423 ? -10.406 -16.859 -11.688 1 93.88 423 HIS B CA 1
ATOM 7501 C C . HIS B 1 423 ? -10.227 -16.125 -10.367 1 93.88 423 HIS B C 1
ATOM 7503 O O . HIS B 1 423 ? -10.594 -16.641 -9.312 1 93.88 423 HIS B O 1
ATOM 7509 N N . SER B 1 424 ? -9.656 -14.945 -10.414 1 94.75 424 SER B N 1
ATOM 7510 C CA . SER B 1 424 ? -9.398 -14.211 -9.18 1 94.75 424 SER B CA 1
ATOM 7511 C C . SER B 1 424 ? -10.695 -13.906 -8.43 1 94.75 424 SER B C 1
ATOM 7513 O O . SER B 1 424 ? -10.742 -13.992 -7.203 1 94.75 424 SER B O 1
ATOM 7515 N N . ASP B 1 425 ? -11.773 -13.555 -9.133 1 93 425 ASP B N 1
ATOM 7516 C CA . ASP B 1 425 ? -13.055 -13.25 -8.492 1 93 425 ASP B CA 1
ATOM 7517 C C . ASP B 1 425 ? -13.641 -14.492 -7.832 1 93 425 ASP B C 1
ATOM 7519 O O . ASP B 1 425 ? -14.25 -14.406 -6.766 1 93 425 ASP B O 1
ATOM 7523 N N . GLY B 1 426 ? -13.531 -15.594 -8.57 1 94.38 426 GLY B N 1
ATOM 7524 C CA . GLY B 1 426 ? -13.992 -16.844 -7.969 1 94.38 426 GLY B CA 1
ATOM 7525 C C . GLY B 1 426 ? -13.234 -17.203 -6.707 1 94.38 426 GLY B C 1
ATOM 7526 O O . GLY B 1 426 ? -13.836 -17.594 -5.703 1 94.38 426 GLY B O 1
ATOM 7527 N N . ALA B 1 427 ? -11.914 -17.094 -6.785 1 96.44 427 ALA B N 1
ATOM 7528 C CA . ALA B 1 427 ? -11.078 -17.359 -5.613 1 96.44 427 ALA B CA 1
ATOM 7529 C C . ALA B 1 427 ? -11.438 -16.438 -4.461 1 96.44 427 ALA B C 1
ATOM 7531 O O . ALA B 1 427 ? -11.477 -16.859 -3.303 1 96.44 427 ALA B O 1
ATOM 7532 N N . ALA B 1 428 ? -11.672 -15.172 -4.785 1 95.56 428 ALA B N 1
ATOM 7533 C CA . ALA B 1 428 ? -12.047 -14.18 -3.781 1 95.56 428 ALA B CA 1
ATOM 7534 C C . ALA B 1 428 ? -13.375 -14.547 -3.123 1 95.56 428 ALA B C 1
ATOM 7536 O O . ALA B 1 428 ? -13.5 -14.508 -1.896 1 95.56 428 ALA B O 1
ATOM 7537 N N . ALA B 1 429 ? -14.336 -14.891 -3.924 1 95.19 429 ALA B N 1
ATOM 7538 C CA . ALA B 1 429 ? -15.664 -15.234 -3.422 1 95.19 429 ALA B CA 1
ATOM 7539 C C . ALA B 1 429 ? -15.602 -16.438 -2.486 1 95.19 429 ALA B C 1
ATOM 7541 O O . ALA B 1 429 ? -16.25 -16.453 -1.44 1 95.19 429 ALA B O 1
ATOM 7542 N N . VAL B 1 430 ? -14.883 -17.438 -2.867 1 95.25 430 VAL B N 1
ATOM 7543 C CA . VAL B 1 430 ? -14.727 -18.625 -2.035 1 95.25 430 VAL B CA 1
ATOM 7544 C C . VAL B 1 430 ? -14.016 -18.266 -0.737 1 95.25 430 VAL B C 1
ATOM 7546 O O . VAL B 1 430 ? -14.438 -18.672 0.349 1 95.25 430 VAL B O 1
ATOM 7549 N N . GLY B 1 431 ? -12.883 -17.547 -0.874 1 96.19 431 GLY B N 1
ATOM 7550 C CA . GLY B 1 431 ? -12.172 -17.094 0.311 1 96.19 431 GLY B CA 1
ATOM 7551 C C . GLY B 1 431 ? -13.047 -16.312 1.27 1 96.19 431 GLY B C 1
ATOM 7552 O O . GLY B 1 431 ? -12.977 -16.5 2.484 1 96.19 431 GLY B O 1
ATOM 7553 N N . GLN B 1 432 ? -13.836 -15.445 0.73 1 94.88 432 GLN B N 1
ATOM 7554 C CA . GLN B 1 432 ? -14.75 -14.648 1.543 1 94.88 432 GLN B CA 1
ATOM 7555 C C . GLN B 1 432 ? -15.758 -15.539 2.262 1 94.88 432 GLN B C 1
ATOM 7557 O O . GLN B 1 432 ? -16.047 -15.336 3.445 1 94.88 432 GLN B O 1
ATOM 7562 N N . ARG B 1 433 ? -16.312 -16.469 1.535 1 95.31 433 ARG B N 1
ATOM 7563 C CA . ARG B 1 433 ? -17.297 -17.359 2.125 1 95.31 433 ARG B CA 1
ATOM 7564 C C . ARG B 1 433 ? -16.703 -18.188 3.252 1 95.31 433 ARG B C 1
ATOM 7566 O O . ARG B 1 433 ? -17.328 -18.406 4.289 1 95.31 433 ARG B O 1
ATOM 7573 N N . ILE B 1 434 ? -15.523 -18.672 3.074 1 95.69 434 ILE B N 1
ATOM 7574 C CA . ILE B 1 434 ? -14.828 -19.438 4.105 1 95.69 434 ILE B CA 1
ATOM 7575 C C . ILE B 1 434 ? -14.625 -18.562 5.34 1 95.69 434 ILE B C 1
ATOM 7577 O O . ILE B 1 434 ? -14.852 -19.016 6.469 1 95.69 434 ILE B O 1
ATOM 7581 N N . MET B 1 435 ? -14.172 -17.344 5.121 1 95.44 435 MET B N 1
ATOM 7582 C CA . MET B 1 435 ? -13.977 -16.406 6.211 1 95.44 435 MET B CA 1
ATOM 7583 C C . MET B 1 435 ? -15.25 -16.234 7.027 1 95.44 435 MET B C 1
ATOM 7585 O O . MET B 1 435 ? -15.219 -16.266 8.258 1 95.44 435 MET B O 1
ATOM 7589 N N . GLU B 1 436 ? -16.359 -16.172 6.395 1 94.44 436 GLU B N 1
ATOM 7590 C CA . GLU B 1 436 ? -17.656 -15.969 7.051 1 94.44 436 GLU B CA 1
ATOM 7591 C C . GLU B 1 436 ? -18.078 -17.219 7.812 1 94.44 436 GLU B C 1
ATOM 7593 O O . GLU B 1 436 ? -18.594 -17.125 8.93 1 94.44 436 GLU B O 1
ATOM 7598 N N . ILE B 1 437 ? -17.859 -18.297 7.23 1 94.94 437 ILE B N 1
ATOM 7599 C CA . ILE B 1 437 ? -18.234 -19.562 7.855 1 94.94 437 ILE B CA 1
ATOM 7600 C C . ILE B 1 437 ? -17.406 -19.781 9.125 1 94.94 437 ILE B C 1
ATOM 7602 O O . ILE B 1 437 ? -17.906 -20.328 10.109 1 94.94 437 ILE B O 1
ATOM 7606 N N . GLU B 1 438 ? -16.188 -19.312 9.102 1 95.5 438 GLU B N 1
ATOM 7607 C CA . GLU B 1 438 ? -15.312 -19.453 10.266 1 95.5 438 GLU B CA 1
ATOM 7608 C C . GLU B 1 438 ? -15.602 -18.375 11.312 1 95.5 438 GLU B C 1
ATOM 7610 O O . GLU B 1 438 ? -14.898 -18.281 12.32 1 95.5 438 GLU B O 1
ATOM 7615 N N . GLY B 1 439 ? -16.531 -17.531 11.055 1 93.31 439 GLY B N 1
ATOM 7616 C CA . GLY B 1 439 ? -17 -16.594 12.062 1 93.31 439 GLY B CA 1
ATOM 7617 C C . GLY B 1 439 ? -16.391 -15.219 11.914 1 93.31 439 GLY B C 1
ATOM 7618 O O . GLY B 1 439 ? -16.562 -14.359 12.789 1 93.31 439 GLY B O 1
ATOM 7619 N N . GLN B 1 440 ? -15.625 -15.016 10.891 1 91.88 440 GLN B N 1
ATOM 7620 C CA . GLN B 1 440 ? -15.055 -13.695 10.633 1 91.88 440 GLN B CA 1
ATOM 7621 C C . GLN B 1 440 ? -15.891 -12.922 9.609 1 91.88 440 GLN B C 1
ATOM 7623 O O . GLN B 1 440 ? -16.734 -13.508 8.93 1 91.88 440 GLN B O 1
ATOM 7628 N N . LYS B 1 441 ? -15.648 -11.625 9.57 1 84.81 441 LYS B N 1
ATOM 7629 C CA . LYS B 1 441 ? -16.453 -10.789 8.68 1 84.81 441 LYS B CA 1
ATOM 7630 C C . LYS B 1 441 ? -15.57 -10.094 7.641 1 84.81 441 LYS B C 1
ATOM 7632 O O . LYS B 1 441 ? -14.469 -9.641 7.957 1 84.81 441 LYS B O 1
ATOM 7637 N N . TYR B 1 442 ? -15.992 -10.117 6.422 1 81.56 442 TYR B N 1
ATOM 7638 C CA . TYR B 1 442 ? -15.375 -9.344 5.348 1 81.56 442 TYR B CA 1
ATOM 7639 C C . TYR B 1 442 ? -16.141 -8.055 5.094 1 81.56 442 TYR B C 1
ATOM 7641 O O . TYR B 1 442 ? -17.375 -8.062 5.039 1 81.56 442 TYR B O 1
ATOM 7649 N N . PHE B 1 443 ? -15.398 -6.922 5.023 1 73.69 443 PHE B N 1
ATOM 7650 C CA . PHE B 1 443 ? -16.031 -5.629 4.797 1 73.69 443 PHE B CA 1
ATOM 7651 C C . PHE B 1 443 ? -15.789 -5.148 3.373 1 73.69 443 PHE B C 1
ATOM 7653 O O . PHE B 1 443 ? -14.648 -5.105 2.914 1 73.69 443 PHE B O 1
ATOM 7660 N N . ALA B 1 444 ? -16.828 -4.898 2.615 1 66.12 444 ALA B N 1
ATOM 7661 C CA . ALA B 1 444 ? -16.719 -4.426 1.236 1 66.12 444 ALA B CA 1
ATOM 7662 C C . ALA B 1 444 ? -15.859 -3.168 1.156 1 66.12 444 ALA B C 1
ATOM 7664 O O . ALA B 1 444 ? -15.242 -2.893 0.123 1 66.12 444 ALA B O 1
ATOM 7665 N N . SER B 1 445 ? -15.828 -2.432 2.229 1 59.31 445 SER B N 1
ATOM 7666 C CA . SER B 1 445 ? -15.047 -1.202 2.281 1 59.31 445 SER B CA 1
ATOM 7667 C C . SER B 1 445 ? -13.555 -1.493 2.168 1 59.31 445 SER B C 1
ATOM 7669 O O . SER B 1 445 ? -12.766 -0.609 1.822 1 59.31 445 SER B O 1
ATOM 7671 N N . ASP B 1 446 ? -13.203 -2.771 2.48 1 58.03 446 ASP B N 1
ATOM 7672 C CA . ASP B 1 446 ? -11.797 -3.162 2.402 1 58.03 446 ASP B CA 1
ATOM 7673 C C . ASP B 1 446 ? -11.273 -3.037 0.974 1 58.03 446 ASP B C 1
ATOM 7675 O O . ASP B 1 446 ? -10.062 -2.908 0.76 1 58.03 446 ASP B O 1
ATOM 7679 N N . LEU B 1 447 ? -12.172 -3.127 0.096 1 54.53 447 LEU B N 1
ATOM 7680 C CA . LEU B 1 447 ? -11.797 -2.975 -1.307 1 54.53 447 LEU B CA 1
ATOM 7681 C C . LEU B 1 447 ? -11.391 -1.535 -1.607 1 54.53 447 LEU B C 1
ATOM 7683 O O . LEU B 1 447 ? -10.492 -1.297 -2.412 1 54.53 447 LEU B O 1
ATOM 7687 N N . ALA B 1 448 ? -12.133 -0.605 -1.052 1 52.72 448 ALA B N 1
ATOM 7688 C CA . ALA B 1 448 ? -11.984 0.801 -1.414 1 52.72 448 ALA B CA 1
ATOM 7689 C C . ALA B 1 448 ? -10.773 1.419 -0.711 1 52.72 448 ALA B C 1
ATOM 7691 O O . ALA B 1 448 ? -10.016 2.172 -1.32 1 52.72 448 ALA B O 1
ATOM 7692 N N . SER B 1 449 ? -10.805 1.396 0.743 1 55.03 449 SER B N 1
ATOM 7693 C CA . SER B 1 449 ? -9.773 2.127 1.464 1 55.03 449 SER B CA 1
ATOM 7694 C C . SER B 1 449 ? -9.117 1.252 2.529 1 55.03 449 SER B C 1
ATOM 7696 O O . SER B 1 449 ? -9.812 0.594 3.311 1 55.03 449 SER B O 1
ATOM 7698 N N . PRO B 1 450 ? -7.809 1.046 2.32 1 52.19 450 PRO B N 1
ATOM 7699 C CA . PRO B 1 450 ? -7.121 0.305 3.381 1 52.19 450 PRO B CA 1
ATOM 7700 C C . PRO B 1 450 ? -7.52 0.768 4.781 1 52.19 450 PRO B C 1
ATOM 7702 O O . PRO B 1 450 ? -7.285 0.057 5.758 1 52.19 450 PRO B O 1
ATOM 7705 N N . LEU B 1 451 ? -8.086 2.033 4.977 1 53.5 451 LEU B N 1
ATOM 7706 C CA . LEU B 1 451 ? -8.391 2.627 6.273 1 53.5 451 LEU B CA 1
ATOM 7707 C C . LEU B 1 451 ? -9.539 1.89 6.949 1 53.5 451 LEU B C 1
ATOM 7709 O O . LEU B 1 451 ? -9.57 1.77 8.18 1 53.5 451 LEU B O 1
ATOM 7713 N N . GLU B 1 452 ? -10.562 1.517 6.211 1 49.62 452 GLU B N 1
ATOM 7714 C CA . GLU B 1 452 ? -11.734 0.9 6.828 1 49.62 452 GLU B CA 1
ATOM 7715 C C . GLU B 1 452 ? -11.352 -0.364 7.594 1 49.62 452 GLU B C 1
ATOM 7717 O O . GLU B 1 452 ? -12.031 -0.746 8.547 1 49.62 452 GLU B O 1
ATOM 7722 N N . ALA B 1 453 ? -10.258 -0.859 7.062 1 47.81 453 ALA B N 1
ATOM 7723 C CA . ALA B 1 453 ? -9.844 -2.133 7.648 1 47.81 453 ALA B CA 1
ATOM 7724 C C . ALA B 1 453 ? -9.172 -1.921 9 1 47.81 453 ALA B C 1
ATOM 7726 O O . ALA B 1 453 ? -8.938 -2.881 9.742 1 47.81 453 ALA B O 1
ATOM 7727 N N . MET B 1 454 ? -8.727 -0.716 9.242 1 51.91 454 MET B N 1
ATOM 7728 C CA . MET B 1 454 ? -8.086 -0.548 10.547 1 51.91 454 MET B CA 1
ATOM 7729 C C . MET B 1 454 ? -9.125 -0.541 11.664 1 51.91 454 MET B C 1
ATOM 7731 O O . MET B 1 454 ? -10 0.32 11.695 1 51.91 454 MET B O 1
ATOM 7735 N N . GLU B 1 455 ? -9.508 -1.795 12.086 1 54.47 455 GLU B N 1
ATOM 7736 C CA . GLU B 1 455 ? -10.328 -1.795 13.297 1 54.47 455 GLU B CA 1
ATOM 7737 C C . GLU B 1 455 ? -9.914 -0.666 14.242 1 54.47 455 GLU B C 1
ATOM 7739 O O . GLU B 1 455 ? -8.852 -0.722 14.859 1 54.47 455 GLU B O 1
ATOM 7744 N N . ASP B 1 456 ? -10.445 0.471 14.016 1 65.31 456 ASP B N 1
ATOM 7745 C CA . ASP B 1 456 ? -10.141 1.706 14.734 1 65.31 456 ASP B CA 1
ATOM 7746 C C . ASP B 1 456 ? -10.547 1.599 16.203 1 65.31 456 ASP B C 1
ATOM 7748 O O . ASP B 1 456 ? -11.531 0.932 16.531 1 65.31 456 ASP B O 1
ATOM 7752 N N . VAL B 1 457 ? -9.609 1.672 17.141 1 76.25 457 VAL B N 1
ATOM 7753 C CA . VAL B 1 457 ? -9.953 1.895 18.547 1 76.25 457 VAL B CA 1
ATOM 7754 C C . VAL B 1 457 ? -11.133 2.861 18.641 1 76.25 457 VAL B C 1
ATOM 7756 O O . VAL B 1 457 ? -11.094 3.953 18.062 1 76.25 457 VAL B O 1
ATOM 7759 N N . PRO B 1 458 ? -12.234 2.234 19.141 1 83.19 458 PRO B N 1
ATOM 7760 C CA . PRO B 1 458 ? -13.328 3.189 19.344 1 83.19 458 PRO B CA 1
ATOM 7761 C C . PRO B 1 458 ? -12.875 4.457 20.062 1 83.19 458 PRO B C 1
ATOM 7763 O O . PRO B 1 458 ? -12.016 4.395 20.938 1 83.19 458 PRO B O 1
ATOM 7766 N N . TRP B 1 459 ? -13.508 5.52 19.781 1 90.06 459 TRP B N 1
ATOM 7767 C CA . TRP B 1 459 ? -13.109 6.816 20.328 1 90.06 459 TRP B CA 1
ATOM 7768 C C . TRP B 1 459 ? -13.086 6.777 21.844 1 90.06 459 TRP B C 1
ATOM 7770 O O . TRP B 1 459 ? -12.148 7.273 22.469 1 90.06 459 TRP B O 1
ATOM 7780 N N . GLU B 1 460 ? -13.992 6.113 22.469 1 87.12 460 GLU B N 1
ATOM 7781 C CA . GLU B 1 460 ? -14.164 6.125 23.922 1 87.12 460 GLU B CA 1
ATOM 7782 C C . GLU B 1 460 ? -13.109 5.258 24.609 1 87.12 460 GLU B C 1
ATOM 7784 O O . GLU B 1 460 ? -12.867 5.395 25.812 1 87.12 460 GLU B O 1
ATOM 7789 N N . ALA B 1 461 ? -12.461 4.461 23.828 1 86.5 461 ALA B N 1
ATOM 7790 C CA . ALA B 1 461 ? -11.516 3.518 24.422 1 86.5 461 ALA B CA 1
ATOM 7791 C C . ALA B 1 461 ? -10.094 4.066 24.375 1 86.5 461 ALA B C 1
ATOM 7793 O O . ALA B 1 461 ? -9.203 3.553 25.062 1 86.5 461 ALA B O 1
ATOM 7794 N N . TRP B 1 462 ? -9.891 5.156 23.703 1 88.38 462 TRP B N 1
ATOM 7795 C CA . TRP B 1 462 ? -8.547 5.668 23.469 1 88.38 462 TRP B CA 1
ATOM 7796 C C . TRP B 1 462 ? -7.898 6.133 24.766 1 88.38 462 TRP B C 1
ATOM 7798 O O . TRP B 1 462 ? -6.695 5.949 24.969 1 88.38 462 TRP B O 1
ATOM 7808 N N . ALA B 1 463 ? -8.734 6.684 25.625 1 84.44 463 ALA B N 1
ATOM 7809 C CA . ALA B 1 463 ? -8.195 7.23 26.859 1 84.44 463 ALA B CA 1
ATOM 7810 C C . ALA B 1 463 ? -7.559 6.137 27.719 1 84.44 463 ALA B C 1
ATOM 7812 O O . ALA B 1 463 ? -6.625 6.398 28.484 1 84.44 463 ALA B O 1
ATOM 7813 N N . GLU B 1 464 ? -8.008 4.969 27.469 1 82.88 464 GLU B N 1
ATOM 7814 C CA . GLU B 1 464 ? -7.52 3.854 28.281 1 82.88 464 GLU B CA 1
ATOM 7815 C C . GLU B 1 464 ? -6.535 2.996 27.484 1 82.88 464 GLU B C 1
ATOM 7817 O O . GLU B 1 464 ? -5.973 2.035 28.016 1 82.88 464 GLU B O 1
ATOM 7822 N N . THR B 1 465 ? -6.32 3.355 26.25 1 79.69 465 THR B N 1
ATOM 7823 C CA . THR B 1 465 ? -5.441 2.58 25.375 1 79.69 465 THR B CA 1
ATOM 7824 C C . THR B 1 465 ? -4.039 3.188 25.344 1 79.69 465 THR B C 1
ATOM 7826 O O . THR B 1 465 ? -3.871 4.344 24.953 1 79.69 465 THR B O 1
ATOM 7829 N N . GLU B 1 466 ? -3.09 2.549 25.875 1 75.12 466 GLU B N 1
ATOM 7830 C CA . GLU B 1 466 ? -1.738 3.098 25.891 1 75.12 466 GLU B CA 1
ATOM 7831 C C . GLU B 1 466 ? -1.004 2.807 24.578 1 75.12 466 GLU B C 1
ATOM 7833 O O . GLU B 1 466 ? -0.387 3.699 24 1 75.12 466 GLU B O 1
ATOM 7838 N N . ASP B 1 467 ? -1.106 1.481 24.125 1 81.31 467 ASP B N 1
ATOM 7839 C CA . ASP B 1 467 ? -0.37 1.105 22.922 1 81.31 467 ASP B CA 1
ATOM 7840 C C . ASP B 1 467 ? -1.28 0.403 21.922 1 81.31 467 ASP B C 1
ATOM 7842 O O . ASP B 1 467 ? -2.145 -0.388 22.297 1 81.31 467 ASP B O 1
ATOM 7846 N N . ILE B 1 468 ? -1.214 0.873 20.766 1 84.25 468 ILE B N 1
ATOM 7847 C CA . ILE B 1 468 ? -1.932 0.201 19.688 1 84.25 468 ILE B CA 1
ATOM 7848 C C . ILE B 1 468 ? -0.999 -0.777 18.969 1 84.25 468 ILE B C 1
ATOM 7850 O O . ILE B 1 468 ? 0.151 -0.443 18.672 1 84.25 468 ILE B O 1
ATOM 7854 N N . PRO B 1 469 ? -1.486 -1.963 18.922 1 82.38 469 PRO B N 1
ATOM 7855 C CA . PRO B 1 469 ? -0.626 -2.959 18.281 1 82.38 469 PRO B CA 1
ATOM 7856 C C . PRO B 1 469 ? -0.425 -2.691 16.781 1 82.38 469 PRO B C 1
ATOM 7858 O O . PRO B 1 469 ? -1.217 -1.972 16.172 1 82.38 469 PRO B O 1
ATOM 7861 N N . ALA B 1 470 ? 0.685 -3.275 16.312 1 83.19 470 ALA B N 1
ATOM 7862 C CA . ALA B 1 470 ? 0.885 -3.25 14.867 1 83.19 470 ALA B CA 1
ATOM 7863 C C . ALA B 1 470 ? -0.234 -3.994 14.148 1 83.19 470 ALA B C 1
ATOM 7865 O O . ALA B 1 470 ? -0.875 -4.875 14.727 1 83.19 470 ALA B O 1
ATOM 7866 N N . ARG B 1 471 ? -0.425 -3.65 12.969 1 79.62 471 ARG B N 1
ATOM 7867 C CA . ARG B 1 471 ? -1.526 -4.195 12.18 1 79.62 471 ARG B CA 1
ATOM 7868 C C . ARG B 1 471 ? -1.39 -5.707 12.023 1 79.62 471 ARG B C 1
ATOM 7870 O O . ARG B 1 471 ? -2.381 -6.438 12.094 1 79.62 471 ARG B O 1
ATOM 7877 N N . THR B 1 472 ? -0.214 -6.176 11.719 1 84.81 472 THR B N 1
ATOM 7878 C CA . THR B 1 472 ? 0.015 -7.602 11.5 1 84.81 472 THR B CA 1
ATOM 7879 C C . THR B 1 472 ? 0.499 -8.273 12.781 1 84.81 472 THR B C 1
ATOM 7881 O O . THR B 1 472 ? 1.627 -8.766 12.844 1 84.81 472 THR B O 1
ATOM 7884 N N . SER B 1 473 ? -0.28 -8.227 13.836 1 86.19 473 SER B N 1
ATOM 7885 C CA . SER B 1 473 ? -0.051 -8.859 15.133 1 86.19 473 SER B CA 1
ATOM 7886 C C . SER B 1 473 ? -1.336 -9.469 15.68 1 86.19 473 SER B C 1
ATOM 7888 O O . SER B 1 473 ? -2.436 -9.055 15.305 1 86.19 473 SER B O 1
ATOM 7890 N N . TRP B 1 474 ? -1.147 -10.477 16.469 1 87.81 474 TRP B N 1
ATOM 7891 C CA . TRP B 1 474 ? -2.311 -11.109 17.078 1 87.81 474 TRP B CA 1
ATOM 7892 C C . TRP B 1 474 ? -2.752 -10.344 18.328 1 87.81 474 TRP B C 1
ATOM 7894 O O . TRP B 1 474 ? -3.773 -10.672 18.938 1 87.81 474 TRP B O 1
ATOM 7904 N N . ALA B 1 475 ? -1.938 -9.328 18.641 1 82.19 475 ALA B N 1
ATOM 7905 C CA . ALA B 1 475 ? -2.252 -8.594 19.875 1 82.19 475 ALA B CA 1
ATOM 7906 C C . ALA B 1 475 ? -3.65 -7.984 19.797 1 82.19 475 ALA B C 1
ATOM 7908 O O . ALA B 1 475 ? -3.955 -7.219 18.891 1 82.19 475 ALA B O 1
ATOM 7909 N N . GLY B 1 476 ? -4.574 -8.383 20.703 1 77.88 476 GLY B N 1
ATOM 7910 C CA . GLY B 1 476 ? -5.922 -7.844 20.812 1 77.88 476 GLY B CA 1
ATOM 7911 C C . GLY B 1 476 ? -6.902 -8.508 19.859 1 77.88 476 GLY B C 1
ATOM 7912 O O . GLY B 1 476 ? -8.062 -8.094 19.766 1 77.88 476 GLY B O 1
ATOM 7913 N N . ILE B 1 477 ? -6.422 -9.469 19.125 1 86.5 477 ILE B N 1
ATOM 7914 C CA . ILE B 1 477 ? -7.277 -10.148 18.156 1 86.5 477 ILE B CA 1
ATOM 7915 C C . ILE B 1 477 ? -7.605 -11.555 18.656 1 86.5 477 ILE B C 1
ATOM 7917 O O . ILE B 1 477 ? -6.707 -12.32 19.016 1 86.5 477 ILE B O 1
ATOM 7921 N N . GLU B 1 478 ? -8.828 -11.766 18.688 1 87.88 478 GLU B N 1
ATOM 7922 C CA . GLU B 1 478 ? -9.258 -13.102 19.078 1 87.88 478 GLU B CA 1
ATOM 7923 C C . GLU B 1 478 ? -9.039 -14.102 17.953 1 87.88 478 GLU B C 1
ATOM 7925 O O . GLU B 1 478 ? -9.445 -13.859 16.812 1 87.88 478 GLU B O 1
ATOM 7930 N N . ARG B 1 479 ? -8.461 -15.211 18.297 1 92.88 479 ARG B N 1
ATOM 7931 C CA . ARG B 1 479 ? -8.188 -16.234 17.312 1 92.88 479 ARG B CA 1
ATOM 7932 C C . ARG B 1 479 ? -9.43 -17.078 17.031 1 92.88 479 ARG B C 1
ATOM 7934 O O . ARG B 1 479 ? -10.242 -17.312 17.938 1 92.88 479 ARG B O 1
ATOM 7941 N N . VAL B 1 480 ? -9.594 -17.531 15.789 1 95 480 VAL B N 1
ATOM 7942 C CA . VAL B 1 480 ? -10.68 -18.438 15.445 1 95 480 VAL B CA 1
ATOM 7943 C C . VAL B 1 480 ? -10.469 -19.781 16.141 1 95 480 VAL B C 1
ATOM 7945 O O . VAL B 1 480 ? -9.391 -20.375 16.047 1 95 480 VAL B O 1
ATOM 7948 N N . PRO B 1 481 ? -11.445 -20.188 16.906 1 93.12 481 PRO B N 1
ATOM 7949 C CA . PRO B 1 481 ? -11.297 -21.484 17.578 1 93.12 481 PRO B CA 1
ATOM 7950 C C . PRO B 1 481 ? -11.086 -22.625 16.609 1 93.12 481 PRO B C 1
ATOM 7952 O O . PRO B 1 481 ? -11.617 -22.609 15.492 1 93.12 481 PRO B O 1
ATOM 7955 N N . GLU B 1 482 ? -10.375 -23.641 16.984 1 92.5 482 GLU B N 1
ATOM 7956 C CA . GLU B 1 482 ? -10.008 -24.781 16.141 1 92.5 482 GLU B CA 1
ATOM 7957 C C . GLU B 1 482 ? -11.234 -25.438 15.516 1 92.5 482 GLU B C 1
ATOM 7959 O O . GLU B 1 482 ? -11.242 -25.75 14.32 1 92.5 482 GLU B O 1
ATOM 7964 N N . MET B 1 483 ? -12.32 -25.531 16.203 1 90.56 483 MET B N 1
ATOM 7965 C CA . MET B 1 483 ? -13.508 -26.25 15.75 1 90.56 483 MET B CA 1
ATOM 7966 C C . MET B 1 483 ? -14.25 -25.469 14.68 1 90.56 483 MET B C 1
ATOM 7968 O O . MET B 1 483 ? -15.062 -26.016 13.945 1 90.56 483 MET B O 1
ATOM 7972 N N . MET B 1 484 ? -13.953 -24.219 14.555 1 93.31 484 MET B N 1
ATOM 7973 C CA . MET B 1 484 ? -14.641 -23.359 13.594 1 93.31 484 MET B CA 1
ATOM 7974 C C . MET B 1 484 ? -13.812 -23.188 12.328 1 93.31 484 MET B C 1
ATOM 7976 O O . MET B 1 484 ? -14.25 -22.516 11.391 1 93.31 484 MET B O 1
ATOM 7980 N N . ARG B 1 485 ? -12.656 -23.797 12.305 1 94.5 485 ARG B N 1
ATOM 7981 C CA . ARG B 1 485 ? -11.734 -23.594 11.195 1 94.5 485 ARG B CA 1
ATOM 7982 C C . ARG B 1 485 ? -11.969 -24.625 10.094 1 94.5 485 ARG B C 1
ATOM 7984 O O . ARG B 1 485 ? -12.211 -25.812 10.383 1 94.5 485 ARG B O 1
ATOM 7991 N N . MET B 1 486 ? -11.953 -24.125 8.867 1 93.31 486 MET B N 1
ATOM 7992 C CA . MET B 1 486 ? -12.008 -25 7.707 1 93.31 486 MET B CA 1
ATOM 7993 C C . MET B 1 486 ? -10.664 -25.703 7.488 1 93.31 486 MET B C 1
ATOM 7995 O O . MET B 1 486 ? -9.617 -25.062 7.57 1 93.31 486 MET B O 1
ATOM 7999 N N . ARG B 1 487 ? -10.688 -26.984 7.277 1 89.75 487 ARG B N 1
ATOM 8000 C CA . ARG B 1 487 ? -9.469 -27.766 7.102 1 89.75 487 ARG B CA 1
ATOM 8001 C C . ARG B 1 487 ? -9.211 -28.047 5.625 1 89.75 487 ARG B C 1
ATOM 8003 O O . ARG B 1 487 ? -8.07 -27.969 5.164 1 89.75 487 ARG B O 1
ATOM 8010 N N . GLU B 1 488 ? -10.281 -28.438 4.922 1 87.75 488 GLU B N 1
ATOM 8011 C CA . GLU B 1 488 ? -10.164 -28.766 3.504 1 87.75 488 GLU B CA 1
ATOM 8012 C C . GLU B 1 488 ? -11.344 -28.203 2.713 1 87.75 488 GLU B C 1
ATOM 8014 O O . GLU B 1 488 ? -12.477 -28.188 3.207 1 87.75 488 GLU B O 1
ATOM 8019 N N . THR B 1 489 ? -11.023 -27.812 1.53 1 89.31 489 THR B N 1
ATOM 8020 C CA . THR B 1 489 ? -12.055 -27.25 0.654 1 89.31 489 THR B CA 1
ATOM 8021 C C . THR B 1 489 ? -12.18 -28.078 -0.621 1 89.31 489 THR B C 1
ATOM 8023 O O . THR B 1 489 ? -11.195 -28.297 -1.327 1 89.31 489 THR B O 1
ATOM 8026 N N . LEU B 1 490 ? -13.336 -28.578 -0.865 1 89 490 LEU B N 1
ATOM 8027 C CA . LEU B 1 490 ? -13.664 -29.219 -2.129 1 89 490 LEU B CA 1
ATOM 8028 C C . LEU B 1 490 ? -14.555 -28.328 -2.984 1 89 490 LEU B C 1
ATOM 8030 O O . LEU B 1 490 ? -15.492 -27.703 -2.477 1 89 490 LEU B O 1
ATOM 8034 N N . VAL B 1 491 ? -14.164 -28.266 -4.219 1 91.12 491 VAL B N 1
ATOM 8035 C CA . VAL B 1 491 ? -14.898 -27.328 -5.051 1 91.12 491 VAL B CA 1
ATOM 8036 C C . VAL B 1 491 ? -15.352 -28 -6.34 1 91.12 491 VAL B C 1
ATOM 8038 O O . VAL B 1 491 ? -14.672 -28.891 -6.852 1 91.12 491 VAL B O 1
ATOM 8041 N N . MET B 1 492 ? -16.5 -27.688 -6.84 1 90.06 492 MET B N 1
ATOM 8042 C CA . MET B 1 492 ? -17 -27.906 -8.195 1 90.06 492 MET B CA 1
ATOM 8043 C C . MET B 1 492 ? -17.297 -26.578 -8.891 1 90.06 492 MET B C 1
ATOM 8045 O O . MET B 1 492 ? -18.234 -25.891 -8.531 1 90.06 492 MET B O 1
ATOM 8049 N N . VAL B 1 493 ? -16.438 -26.297 -9.828 1 90.81 493 VAL B N 1
ATOM 8050 C CA . VAL B 1 493 ? -16.5 -24.984 -10.438 1 90.81 493 VAL B CA 1
ATOM 8051 C C . VAL B 1 493 ? -17.188 -25.078 -11.797 1 90.81 493 VAL B C 1
ATOM 8053 O O . VAL B 1 493 ? -16.781 -25.859 -12.656 1 90.81 493 VAL B O 1
ATOM 8056 N N . ASP B 1 494 ? -18.219 -24.375 -11.969 1 89.75 494 ASP B N 1
ATOM 8057 C CA . ASP B 1 494 ? -18.812 -24.141 -13.281 1 89.75 494 ASP B CA 1
ATOM 8058 C C . ASP B 1 494 ? -18.344 -22.797 -13.852 1 89.75 494 ASP B C 1
ATOM 8060 O O . ASP B 1 494 ? -18.922 -21.75 -13.547 1 89.75 494 ASP B O 1
ATOM 8064 N N . ALA B 1 495 ? -17.438 -22.875 -14.719 1 84.69 495 ALA B N 1
ATOM 8065 C CA . ALA B 1 495 ? -16.781 -21.688 -15.234 1 84.69 495 ALA B CA 1
ATOM 8066 C C . ALA B 1 495 ? -17.75 -20.875 -16.109 1 84.69 495 ALA B C 1
ATOM 8068 O O . ALA B 1 495 ? -17.625 -19.641 -16.203 1 84.69 495 ALA B O 1
ATOM 8069 N N . VAL B 1 496 ? -18.625 -21.469 -16.766 1 81.69 496 VAL B N 1
ATOM 8070 C CA . VAL B 1 496 ? -19.547 -20.797 -17.688 1 81.69 496 VAL B CA 1
ATOM 8071 C C . VAL B 1 496 ? -20.594 -20.016 -16.891 1 81.69 496 VAL B C 1
ATOM 8073 O O . VAL B 1 496 ? -20.844 -18.844 -17.172 1 81.69 496 VAL B O 1
ATOM 8076 N N . GLU B 1 497 ? -21.109 -20.656 -15.852 1 83.56 497 GLU B N 1
ATOM 8077 C CA . GLU B 1 497 ? -22.156 -20.031 -15.047 1 83.56 497 GLU B CA 1
ATOM 8078 C C . GLU B 1 497 ? -21.547 -19.203 -13.922 1 83.56 497 GLU B C 1
ATOM 8080 O O . GLU B 1 497 ? -22.266 -18.516 -13.188 1 83.56 497 GLU B O 1
ATOM 8085 N N . LYS B 1 498 ? -20.25 -19.266 -13.812 1 89.12 498 LYS B N 1
ATOM 8086 C CA . LYS B 1 498 ? -19.531 -18.547 -12.773 1 89.12 498 LYS B CA 1
ATOM 8087 C C . LYS B 1 498 ? -20.078 -18.875 -11.391 1 89.12 498 LYS B C 1
ATOM 8089 O O . LYS B 1 498 ? -20.391 -17.984 -10.609 1 89.12 498 LYS B O 1
ATOM 8094 N N . ARG B 1 499 ? -20.156 -20.172 -11.172 1 92.44 499 ARG B N 1
ATOM 8095 C CA . ARG B 1 499 ? -20.688 -20.719 -9.922 1 92.44 499 ARG B CA 1
ATOM 8096 C C . ARG B 1 499 ? -19.75 -21.781 -9.344 1 92.44 499 ARG B C 1
ATOM 8098 O O . ARG B 1 499 ? -19.156 -22.578 -10.086 1 92.44 499 ARG B O 1
ATOM 8105 N N . VAL B 1 500 ? -19.578 -21.75 -8.016 1 93.44 500 VAL B N 1
ATOM 8106 C CA . VAL B 1 500 ? -18.75 -22.734 -7.328 1 93.44 500 VAL B CA 1
ATOM 8107 C C . VAL B 1 500 ? -19.562 -23.422 -6.234 1 93.44 500 VAL B C 1
ATOM 8109 O O . VAL B 1 500 ? -20.094 -22.766 -5.34 1 93.44 500 VAL B O 1
ATOM 8112 N N . GLU B 1 501 ? -19.688 -24.688 -6.371 1 92.38 501 GLU B N 1
ATOM 8113 C CA . GLU B 1 501 ? -20.234 -25.5 -5.281 1 92.38 501 GLU B CA 1
ATOM 8114 C C . GLU B 1 501 ? -19.141 -25.922 -4.312 1 92.38 501 GLU B C 1
ATOM 8116 O O . GLU B 1 501 ? -18.141 -26.531 -4.715 1 92.38 501 GLU B O 1
ATOM 8121 N N . LEU B 1 502 ? -19.344 -25.578 -3.088 1 92.62 502 LEU B N 1
ATOM 8122 C CA . LEU B 1 502 ? -18.312 -25.781 -2.074 1 92.62 502 LEU B CA 1
ATOM 8123 C C . LEU B 1 502 ? -18.734 -26.875 -1.085 1 92.62 502 LEU B C 1
ATOM 8125 O O . LEU B 1 502 ? -19.906 -26.938 -0.679 1 92.62 502 LEU B O 1
ATOM 8129 N N . SER B 1 503 ? -17.859 -27.781 -0.838 1 90.88 503 SER B N 1
ATOM 8130 C CA . SER B 1 503 ? -17.938 -28.672 0.313 1 90.88 503 SER B CA 1
ATOM 8131 C C . SER B 1 503 ? -16.766 -28.422 1.272 1 90.88 503 SER B C 1
ATOM 8133 O O . SER B 1 503 ? -15.633 -28.781 0.979 1 90.88 503 SER B O 1
ATOM 8135 N N . LEU B 1 504 ? -17.109 -27.797 2.396 1 92.25 504 LEU B N 1
ATOM 8136 C CA . LEU B 1 504 ? -16.078 -27.391 3.361 1 92.25 504 LEU B CA 1
ATOM 8137 C C . LEU B 1 504 ? -15.992 -28.406 4.5 1 92.25 504 LEU B C 1
ATOM 8139 O O . LEU B 1 504 ? -16.953 -28.594 5.254 1 92.25 504 LEU B O 1
ATOM 8143 N N . ILE B 1 505 ? -14.828 -29.047 4.594 1 89.94 505 ILE B N 1
ATOM 8144 C CA . ILE B 1 505 ? -14.578 -29.969 5.699 1 89.94 505 ILE B CA 1
ATOM 8145 C C . ILE B 1 505 ? -13.984 -29.203 6.883 1 89.94 505 ILE B C 1
ATOM 8147 O O . ILE B 1 505 ? -12.859 -28.703 6.805 1 89.94 505 ILE B O 1
ATOM 8151 N N . MET B 1 506 ? -14.688 -29.172 7.969 1 92.25 506 MET B N 1
ATOM 8152 C CA . MET B 1 506 ? -14.273 -28.391 9.141 1 92.25 506 MET B CA 1
ATOM 8153 C C . MET B 1 506 ? -13.352 -29.219 10.031 1 92.25 506 MET B C 1
ATOM 8155 O O . MET B 1 506 ? -13.266 -30.438 9.891 1 92.25 506 MET B O 1
ATOM 8159 N N . SER B 1 507 ? -12.609 -28.5 10.93 1 89.44 507 SER B N 1
ATOM 8160 C CA . SER B 1 507 ? -11.75 -29.156 11.906 1 89.44 507 SER B CA 1
ATOM 8161 C C . SER B 1 507 ? -12.57 -29.781 13.031 1 89.44 507 SER B C 1
ATOM 8163 O O . SER B 1 507 ? -13.617 -29.266 13.406 1 89.44 507 SER B O 1
ATOM 8165 N N . SER B 1 508 ? -12.164 -30.969 13.555 1 82.75 508 SER B N 1
ATOM 8166 C CA . SER B 1 508 ? -12.875 -31.656 14.617 1 82.75 508 SER B CA 1
ATOM 8167 C C . SER B 1 508 ? -12.484 -31.125 15.992 1 82.75 508 SER B C 1
ATOM 8169 O O . SER B 1 508 ? -13.18 -31.359 16.984 1 82.75 508 SER B O 1
ATOM 8171 N N . GLY B 1 509 ? -11.656 -30.188 16.047 1 74 509 GLY B N 1
ATOM 8172 C CA . GLY B 1 509 ? -11.219 -29.672 17.344 1 74 509 GLY B CA 1
ATOM 8173 C C . GLY B 1 509 ? -10.172 -30.531 18 1 74 509 GLY B C 1
ATOM 8174 O O . GLY B 1 509 ? -9.5 -30.109 18.953 1 74 509 GLY B O 1
ATOM 8175 N N . ASP B 1 510 ? -10.172 -31.906 17.656 1 66.56 510 ASP B N 1
ATOM 8176 C CA . ASP B 1 510 ? -9.219 -32.812 18.297 1 66.56 510 ASP B CA 1
ATOM 8177 C C . ASP B 1 510 ? -7.84 -32.688 17.641 1 66.56 510 ASP B C 1
ATOM 8179 O O . ASP B 1 510 ? -7.715 -32.188 16.516 1 66.56 510 ASP B O 1
ATOM 8183 N N . ASP B 1 511 ? -6.824 -32.844 18.484 1 61.66 511 ASP B N 1
ATOM 8184 C CA . ASP B 1 511 ? -5.422 -32.625 18.125 1 61.66 511 ASP B CA 1
ATOM 8185 C C . ASP B 1 511 ? -5.023 -33.5 16.938 1 61.66 511 ASP B C 1
ATOM 8187 O O . ASP B 1 511 ? -3.99 -33.281 16.312 1 61.66 511 ASP B O 1
ATOM 8191 N N . ILE B 1 512 ? -5.758 -34.688 16.688 1 57.56 512 ILE B N 1
ATOM 8192 C CA . ILE B 1 512 ? -5.148 -35.688 15.812 1 57.56 512 ILE B CA 1
ATOM 8193 C C . ILE B 1 512 ? -5.582 -35.469 14.367 1 57.56 512 ILE B C 1
ATOM 8195 O O . ILE B 1 512 ? -5.176 -36.188 13.461 1 57.56 512 ILE B O 1
ATOM 8199 N N . GLY B 1 513 ? -6.062 -34.281 14.078 1 60.03 513 GLY B N 1
ATOM 8200 C CA . GLY B 1 513 ? -6.223 -34 12.656 1 60.03 513 GLY B CA 1
ATOM 8201 C C . GLY B 1 513 ? -7.453 -34.688 12.062 1 60.03 513 GLY B C 1
ATOM 8202 O O . GLY B 1 513 ? -7.461 -35.031 10.883 1 60.03 513 GLY B O 1
ATOM 8203 N N . VAL B 1 514 ? -8.43 -35.062 12.875 1 65.19 514 VAL B N 1
ATOM 8204 C CA . VAL B 1 514 ? -9.625 -35.719 12.352 1 65.19 514 VAL B CA 1
ATOM 8205 C C . VAL B 1 514 ? -10.562 -34.688 11.742 1 65.19 514 VAL B C 1
ATOM 8207 O O . VAL B 1 514 ? -10.555 -33.531 12.156 1 65.19 514 VAL B O 1
ATOM 8210 N N . PHE B 1 515 ? -11.172 -35.125 10.602 1 76.94 515 PHE B N 1
ATOM 8211 C CA . PHE B 1 515 ? -12.109 -34.281 9.875 1 76.94 515 PHE B CA 1
ATOM 8212 C C . PHE B 1 515 ? -13.406 -34.094 10.664 1 76.94 515 PHE B C 1
ATOM 8214 O O . PHE B 1 515 ? -13.875 -35.031 11.297 1 76.94 515 PHE B O 1
ATOM 8221 N N . GLY B 1 516 ? -13.859 -32.875 10.719 1 77.81 516 GLY B N 1
ATOM 8222 C CA . GLY B 1 516 ? -15.117 -32.562 11.367 1 77.81 516 GLY B CA 1
ATOM 8223 C C . GLY B 1 516 ? -16.297 -32.531 10.422 1 77.81 516 GLY B C 1
ATOM 8224 O O . GLY B 1 516 ? -16.375 -33.344 9.5 1 77.81 516 GLY B O 1
ATOM 8225 N N . GLU B 1 517 ? -17.234 -31.734 10.727 1 85.12 517 GLU B N 1
ATOM 8226 C CA . GLU B 1 517 ? -18.469 -31.609 9.945 1 85.12 517 GLU B CA 1
ATOM 8227 C C . GLU B 1 517 ? -18.188 -31.031 8.562 1 85.12 517 GLU B C 1
ATOM 8229 O O . GLU B 1 517 ? -17.203 -30.328 8.359 1 85.12 517 GLU B O 1
ATOM 8234 N N . VAL B 1 518 ? -19 -31.484 7.609 1 90.06 518 VAL B N 1
ATOM 8235 C CA . VAL B 1 518 ? -18.906 -30.969 6.25 1 90.06 518 VAL B CA 1
ATOM 8236 C C . VAL B 1 518 ? -20.016 -29.953 6.004 1 90.06 518 VAL B C 1
ATOM 8238 O O . VAL B 1 518 ? -21.188 -30.219 6.289 1 90.06 518 VAL B O 1
ATOM 8241 N N . LYS B 1 519 ? -19.688 -28.812 5.562 1 91.25 519 LYS B N 1
ATOM 8242 C CA . LYS B 1 519 ? -20.641 -27.766 5.219 1 91.25 519 LYS B CA 1
ATOM 8243 C C . LYS B 1 519 ? -20.703 -27.531 3.709 1 91.25 519 LYS B C 1
ATOM 8245 O O . LYS B 1 519 ? -19.656 -27.438 3.055 1 91.25 519 LYS B O 1
ATOM 8250 N N . SER B 1 520 ? -21.906 -27.562 3.131 1 91.5 520 SER B N 1
ATOM 8251 C CA . SER B 1 520 ? -22.094 -27.344 1.7 1 91.5 520 SER B CA 1
ATOM 8252 C C . SER B 1 520 ? -22.578 -25.922 1.417 1 91.5 520 SER B C 1
ATOM 8254 O O . SER B 1 520 ? -23.5 -25.438 2.07 1 91.5 520 SER B O 1
ATOM 8256 N N . GLU B 1 521 ? -21.859 -25.266 0.548 1 91.62 521 GLU B N 1
ATOM 8257 C CA . GLU B 1 521 ? -22.188 -23.891 0.176 1 91.62 521 GLU B CA 1
ATOM 8258 C C . GLU B 1 521 ? -22.094 -23.688 -1.334 1 91.62 521 GLU B C 1
ATOM 8260 O O . GLU B 1 521 ? -21.484 -24.484 -2.037 1 91.62 521 GLU B O 1
ATOM 8265 N N . THR B 1 522 ? -22.828 -22.703 -1.857 1 93.38 522 THR B N 1
ATOM 8266 C CA . THR B 1 522 ? -22.703 -22.281 -3.252 1 93.38 522 THR B CA 1
ATOM 8267 C C . THR B 1 522 ? -22.328 -20.812 -3.348 1 93.38 522 THR B C 1
ATOM 8269 O O . THR B 1 522 ? -22.906 -19.969 -2.641 1 93.38 522 THR B O 1
ATOM 8272 N N . VAL B 1 523 ? -21.328 -20.594 -4.113 1 93.44 523 VAL B N 1
ATOM 8273 C CA . VAL B 1 523 ? -20.859 -19.219 -4.305 1 93.44 523 VAL B CA 1
ATOM 8274 C C . VAL B 1 523 ? -20.906 -18.859 -5.785 1 93.44 523 VAL B C 1
ATOM 8276 O O . VAL B 1 523 ? -20.594 -19.688 -6.645 1 93.44 523 VAL B O 1
ATOM 8279 N N . VAL B 1 524 ? -21.328 -17.641 -6.102 1 92.31 524 VAL B N 1
ATOM 8280 C CA . VAL B 1 524 ? -21.328 -17.109 -7.461 1 92.31 524 VAL B CA 1
ATOM 8281 C C . VAL B 1 524 ? -20.328 -15.961 -7.562 1 92.31 524 VAL B C 1
ATOM 8283 O O . VAL B 1 524 ? -20.062 -15.266 -6.578 1 92.31 524 VAL B O 1
ATOM 8286 N N . PHE B 1 525 ? -19.688 -15.891 -8.695 1 87.94 525 PHE B N 1
ATOM 8287 C CA . PHE B 1 525 ? -18.703 -14.812 -8.852 1 87.94 525 PHE B CA 1
ATOM 8288 C C . PHE B 1 525 ? -18.844 -14.148 -10.211 1 87.94 525 PHE B C 1
ATOM 8290 O O . PHE B 1 525 ? -19.531 -14.656 -11.094 1 87.94 525 PHE B O 1
ATOM 8297 N N . GLY B 1 526 ? -18.125 -12.898 -10.492 1 81.12 526 GLY B N 1
ATOM 8298 C CA . GLY B 1 526 ? -18.141 -12.102 -11.719 1 81.12 526 GLY B CA 1
ATOM 8299 C C . GLY B 1 526 ? -18.859 -10.781 -11.555 1 81.12 526 GLY B C 1
ATOM 8300 O O . GLY B 1 526 ? -19.609 -10.586 -10.594 1 81.12 526 GLY B O 1
#

Organism: Fusarium proliferatum (strain ET1) (NCBI:txid1227346)

Foldseek 3Di:
DPPPQDQAFLVCLLVVHDFPNDPQATPVCVVVVHDGNGGDPPPDPQHSVNSNVVCVVCVVVPPLLVLLVVVPPPVPPPPSPPDDQLLNQQQNFAQVLQCAQQHACLSNPVLNVLLVVQVLSVLLSSLSSLLLVLLVCVVNVVDDPSNVVSNVSSVVSLVVSVVSLVVDDQLLSNLSSLLSSLLSCLSVVVLQSNLVSLLSNQVSCVVNDDDPSNPRSQLSSLQVLLVLLLQQAPVHGRDLQSHDLAGDLLVVLVPDADDGLNSLQSNLSRLVSNVSSAPVNADVPRPVSNVVSVVSLVSSVVSLVVSVVSVVVVCVVVDPLVLGSSSLQSVLSNLVVVLDNVLDDWWFLCSLAVCLVSLVSNLVSLVSSLVSPPPRSRPSLEHSGDTSLSSLLCCLQSHLQQLSNLSSLLVLCPSQHYHRNDGSQLSSQVSQVQNVQLPHHHDPCVNPDVVVSPPDDPPVCVVVDDDDDDSSDCVPPDGRQRQSHFDDWHWHADPVQQKIWIWTFGGPNDTGGDTDDIDIDMTGGD/DPPQQDQAFLVCLLVVHDFPNDPQATPVCVVVVHDGNGGDPNPDPQHSVNSNVCVVVCVVVPPLLVLLVVVPPPVPPPPPPPDDQLLNQQQNFAQVLQCAQQHACLSNPVLNVLLVVQVLSVLLSSLSSLLLVLLVCVVSVVDDPSNVVSNVSSVVSLVVSVVSLVVDDQLLSNLSSLLSSLLSCLSVVNLQVNLVSLLSNQVSCVVNDDDPSNPRSQLSSLQVLLVLLLVQAPVHGRDLQSHDLAGDLLVVLVPDADDDLNSLQSNLSRLVSNVSSAPVNADVPRVVSNVVSVVSLVSSVVSLVVSVVSVVVVCVVVDPLVLGSSSLQSVLSNLVVVLDNVLDDWWFLCSLAVCLVSLVSNLVSLVSSLVSPPPRSRPSLEHSGDTSLSSLLCCLQSHLQQLSNLSSLLVLCPSQHYHRNDGSQLSSQVSQVQNVQLPHHHDPCVNVDVVVSPPDDPPVCVVVDDDDDDSSDCVPPDGRQRQSHFDDWHWHADPVQQKIWIWTFGGPNDGGRDTDDIDIDMTHGD

InterPro domains:
  IPR001138 Zn(2)Cys(6) fungal-type DNA-binding domain [PF00172] (8-39)
  IPR001138 Zn(2)Cys(6) fungal-type DNA-binding domain [PS00463] (8-36)
  IPR001138 Zn(2)Cys(6) fungal-type DNA-binding domain [PS50048] (8-36)
  IPR001138 Zn(2)Cys(6) fungal-type DNA-binding domain [SM00066] (3-47)
  IPR001138 Zn(2)Cys(6) fungal-type DNA-binding domain [cd00067] (4-36)
  IPR021858 Fungal transcription factor [PF11951] (89-402)
  IPR036864 Zn(2)-C6 fungal-type DNA-binding domain superfamily [G3DSA:4.10.240.10] (2-61)
  IPR036864 Zn(2)-C6 fungal-type DNA-binding domain superfamily [SSF57701] (3-39)

Radius of gyration: 33.02 Å; Cα contacts (8 Å, |Δi|>4): 1627; chains: 2; bounding box: 66×101×91 Å